Protein 3S8F (pdb70)

Sequence (751 aa):
SRVYEAYPEKKATLYFLVLGFLALIVGSLFGPFQALNYGNVDAYPLLKRLLPFVQSYYQGLTLHGVLNAIVFTQLFAQAIMVYLPARELNMRPNMGLMWLSWWMAFIGLVVAALPLLANEATVLYTFYPPLKGHWAFYLGASVFVLSTWVSIYIVLDLWRRWKAANPGKVTPLVTYMAVVFWLMWFLASLGLVLEAVLFLLPWSFGLVEGVDPLVARTLFWWTGHPIVYFWLLPAYAIIYTILPKQAGGKLVSDPMARLAFLLFLLLSTPVGFHHQFADPGIDPTWKMIHSVLTLFVAVPSLMTAFTVAASLEFAGRLRGGRGLFGWIRALPWDNPAFVAPVLGLLGFIPGGAGGIVNASFTLDYVVHNTAWVPGHFHLQVASLVTLTAMGSLYYWLLPNLTGKPISDAQRRLGLAVVWLWFLGMMIMAVGLHWAGLLNVPRRAYIAQVPDAYPHAAVPMVFNVLAGIVLLVALLLFIYGLFSVLLSRERKPELAEAPLPFAEVISGPEDRRLVLAMDRIGFWFAVAAILVVLAYGPTLVQLFGHLNPVPGWRLWDEHKAHKAILAYEKGWLAFSLAMLFVFIALIAYTLATHTAGVIPAGKLERVDPTTVRQEGPWADPAQAVVQTGPNQYTVYVLAFAFGYQPNPIEVPQGAEIVFKITSPDVIHGFHVEGTNINVEVLPGEVSTVRYTFKRPGEYRIICNQYCGLGHQNMFGTIVVKEKPKGALAVILVLTLTILVFWLGVYAVFFARG

Structure (mmCIF, N/CA/C/O backbone):
data_3S8F
#
_entry.id   3S8F
#
_cell.length_a   143.585
_cell.length_b   97.816
_cell.length_c   94.952
_cell.angle_alpha   90.00
_cell.angle_beta   128.30
_cell.angle_gamma   90.00
#
_symmetry.space_group_name_H-M   'C 1 2 1'
#
loop_
_entity.id
_entity.type
_entity.pdbx_description
1 polymer 'Cytochrome c oxidase subunit 1'
2 polymer 'Cytochrome c oxidase subunit 2'
3 polymer 'Cytochrome c oxidase polypeptide 2A'
4 non-polymer 'COPPER (II) ION'
5 non-polymer 'PROTOPORPHYRIN IX CONTAINING FE'
6 non-polymer HEME-AS
7 non-polymer 'PEROXIDE ION'
8 non-polymer '(2R)-2,3-dihydroxypropyl (9Z)-octadec-9-enoate'
9 non-polymer 'DINUCLEAR COPPER ION'
10 water water
#
loop_
_atom_site.group_PDB
_atom_site.id
_atom_site.type_symbol
_atom_site.label_atom_id
_atom_site.label_alt_id
_atom_site.label_comp_id
_atom_site.label_asym_id
_atom_site.label_entity_id
_atom_site.label_seq_id
_atom_site.pdbx_PDB_ins_code
_atom_site.Cartn_x
_atom_site.Cartn_y
_atom_site.Cartn_z
_atom_site.occupancy
_atom_site.B_iso_or_equiv
_atom_site.auth_seq_id
_atom_site.auth_comp_id
_atom_site.auth_asym_id
_atom_site.auth_atom_id
_atom_site.pdbx_PDB_model_num
ATOM 1 N N . SER A 1 16 ? 35.767 10.930 44.362 1.00 71.36 9 SER A N 1
ATOM 2 C CA . SER A 1 16 ? 36.421 10.083 43.313 1.00 69.82 9 SER A CA 1
ATOM 3 C C . SER A 1 16 ? 36.934 10.962 42.151 1.00 67.13 9 SER A C 1
ATOM 4 O O . SER A 1 16 ? 36.222 11.848 41.657 1.00 65.29 9 SER A O 1
ATOM 7 N N . ARG A 1 17 ? 38.179 10.717 41.741 1.00 66.28 10 ARG A N 1
ATOM 8 C CA . ARG A 1 17 ? 38.771 11.403 40.583 1.00 63.71 10 ARG A CA 1
ATOM 9 C C . ARG A 1 17 ? 38.055 11.038 39.268 1.00 61.70 10 ARG A C 1
ATOM 10 O O . ARG A 1 17 ? 38.106 11.816 38.321 1.00 61.08 10 ARG A O 1
ATOM 12 N N . VAL A 1 18 ? 37.378 9.884 39.228 1.00 60.16 11 VAL A N 1
ATOM 13 C CA . VAL A 1 18 ? 36.586 9.463 38.018 1.00 58.23 11 VAL A CA 1
ATOM 14 C C . VAL A 1 18 ? 35.380 10.380 37.727 1.00 55.54 11 VAL A C 1
ATOM 15 O O . VAL A 1 18 ? 35.128 10.758 36.560 1.00 54.61 11 VAL A O 1
ATOM 19 N N . TYR A 1 19 ? 34.650 10.740 38.787 1.00 55.52 12 TYR A N 1
ATOM 20 C CA . TYR A 1 19 ? 33.483 11.667 38.671 1.00 53.88 12 TYR A CA 1
ATOM 21 C C . TYR A 1 19 ? 33.874 13.120 38.387 1.00 52.60 12 TYR A C 1
ATOM 22 O O . TYR A 1 19 ? 33.021 13.924 37.896 1.00 53.36 12 TYR A O 1
ATOM 31 N N . GLU A 1 20 ? 35.128 13.480 38.675 1.00 51.67 13 GLU A N 1
ATOM 32 C CA . GLU A 1 20 ? 35.636 14.795 38.282 1.00 50.72 13 GLU A CA 1
ATOM 33 C C . GLU A 1 20 ? 35.853 14.823 36.757 1.00 49.23 13 GLU A C 1
ATOM 34 O O . GLU A 1 20 ? 35.436 15.780 36.089 1.00 48.50 13 GLU A O 1
ATOM 36 N N . ALA A 1 21 ? 36.464 13.772 36.209 1.00 49.08 14 ALA A N 1
ATOM 37 C CA . ALA A 1 21 ? 36.628 13.655 34.732 1.00 48.31 14 ALA A CA 1
ATOM 38 C C . ALA A 1 21 ? 35.354 13.272 33.952 1.00 46.63 14 ALA A C 1
ATOM 39 O O . ALA A 1 21 ? 35.150 13.732 32.820 1.00 45.25 14 ALA A O 1
ATOM 41 N N . TYR A 1 22 ? 34.517 12.417 34.547 1.00 46.17 15 TYR A N 1
ATOM 42 C CA . TYR A 1 22 ? 33.223 12.027 33.918 1.00 43.85 15 TYR A CA 1
ATOM 43 C C . TYR A 1 22 ? 32.062 12.249 34.902 1.00 42.79 15 TYR A C 1
ATOM 44 O O . TYR A 1 22 ? 31.497 11.300 35.473 1.00 41.93 15 TYR A O 1
ATOM 53 N N . PRO A 1 23 ? 31.727 13.514 35.139 1.00 40.73 16 PRO A N 1
ATOM 54 C CA . PRO A 1 23 ? 30.615 13.846 36.020 1.00 38.33 16 PRO A CA 1
ATOM 55 C C . PRO A 1 23 ? 29.281 13.249 35.458 1.00 36.19 16 PRO A C 1
ATOM 56 O O . PRO A 1 23 ? 28.319 13.070 36.244 1.00 34.12 16 PRO A O 1
ATOM 60 N N . GLU A 1 24 ? 29.242 12.981 34.143 1.00 32.39 17 GLU A N 1
ATOM 61 C CA . GLU A 1 24 ? 28.078 12.369 33.479 1.00 33.21 17 GLU A CA 1
ATOM 62 C C . GLU A 1 24 ? 27.748 10.949 34.013 1.00 35.85 17 GLU A C 1
ATOM 63 O O . GLU A 1 24 ? 26.633 10.537 33.989 1.00 34.33 17 GLU A O 1
ATOM 69 N N . LYS A 1 25 ? 28.757 10.247 34.501 1.00 22.99 18 LYS A N 1
ATOM 70 C CA . LYS A 1 25 ? 28.556 8.969 35.209 1.00 25.76 18 LYS A CA 1
ATOM 71 C C . LYS A 1 25 ? 27.678 9.100 36.448 1.00 26.87 18 LYS A C 1
ATOM 72 O O . LYS A 1 25 ? 26.782 8.233 36.694 1.00 28.04 18 LYS A O 1
ATOM 78 N N . LYS A 1 26 ? 27.939 10.130 37.262 1.00 26.31 19 LYS A N 1
ATOM 79 C CA . LYS A 1 26 ? 27.136 10.302 38.441 1.00 27.65 19 LYS A CA 1
ATOM 80 C C . LYS A 1 26 ? 25.655 10.646 38.094 1.00 26.28 19 LYS A C 1
ATOM 81 O O . LYS A 1 26 ? 24.708 10.076 38.653 1.00 27.81 19 LYS A O 1
ATOM 87 N N . ALA A 1 27 ? 25.463 11.561 37.154 1.00 27.38 20 ALA A N 1
ATOM 88 C CA . ALA A 1 27 ? 24.077 11.966 36.821 1.00 25.74 20 ALA A CA 1
ATOM 89 C C . ALA A 1 27 ? 23.382 10.702 36.210 1.00 24.22 20 ALA A C 1
ATOM 90 O O . ALA A 1 27 ? 22.243 10.420 36.521 1.00 26.09 20 ALA A O 1
ATOM 92 N N . THR A 1 28 ? 24.089 9.973 35.358 1.00 24.20 21 THR A N 1
ATOM 93 C CA . THR A 1 28 ? 23.501 8.744 34.703 1.00 24.71 21 THR A CA 1
ATOM 94 C C . THR A 1 28 ? 23.107 7.748 35.838 1.00 24.62 21 THR A C 1
ATOM 95 O O . THR A 1 28 ? 22.021 7.126 35.849 1.00 23.13 21 THR A O 1
ATOM 99 N N . LEU A 1 29 ? 24.003 7.592 36.819 1.00 25.13 22 LEU A N 1
ATOM 100 C CA . LEU A 1 29 ? 23.682 6.720 37.977 1.00 25.87 22 LEU A CA 1
ATOM 101 C C . LEU A 1 29 ? 22.410 7.163 38.714 1.00 26.18 22 LEU A C 1
ATOM 102 O O . LEU A 1 29 ? 21.581 6.354 39.139 1.00 26.39 22 LEU A O 1
ATOM 107 N N . TYR A 1 30 ? 22.264 8.472 38.933 1.00 26.79 23 TYR A N 1
ATOM 108 C CA . TYR A 1 30 ? 21.074 8.983 39.627 1.00 25.42 23 TYR A CA 1
ATOM 109 C C . TYR A 1 30 ? 19.796 8.679 38.847 1.00 24.21 23 TYR A C 1
ATOM 110 O O . TYR A 1 30 ? 18.775 8.343 39.422 1.00 25.22 23 TYR A O 1
ATOM 119 N N . PHE A 1 31 ? 19.851 8.779 37.532 1.00 23.58 24 PHE A N 1
ATOM 120 C CA . PHE A 1 31 ? 18.658 8.450 36.716 1.00 23.53 24 PHE A CA 1
ATOM 121 C C . PHE A 1 31 ? 18.349 6.945 36.869 1.00 22.56 24 PHE A C 1
ATOM 122 O O . PHE A 1 31 ? 17.188 6.554 37.056 1.00 22.80 24 PHE A O 1
ATOM 130 N N . LEU A 1 32 ? 19.376 6.125 36.752 1.00 23.18 25 LEU A N 1
ATOM 131 C CA . LEU A 1 32 ? 19.154 4.648 36.843 1.00 26.37 25 LEU A CA 1
ATOM 132 C C . LEU A 1 32 ? 18.683 4.194 38.161 1.00 26.43 25 LEU A C 1
ATOM 133 O O . LEU A 1 32 ? 17.784 3.353 38.234 1.00 26.60 25 LEU A O 1
ATOM 138 N N . VAL A 1 33 ? 19.251 4.752 39.241 1.00 27.31 26 VAL A N 1
ATOM 139 C CA . VAL A 1 33 ? 18.813 4.390 40.566 1.00 25.97 26 VAL A CA 1
ATOM 140 C C . VAL A 1 33 ? 17.418 4.793 40.869 1.00 26.92 26 VAL A C 1
ATOM 141 O O . VAL A 1 33 ? 16.621 3.983 41.324 1.00 25.85 26 VAL A O 1
ATOM 145 N N . LEU A 1 34 ? 17.069 6.043 40.591 1.00 25.64 27 LEU A N 1
ATOM 146 C CA . LEU A 1 34 ? 15.724 6.433 40.816 1.00 23.34 27 LEU A CA 1
ATOM 147 C C . LEU A 1 34 ? 14.759 5.606 39.975 1.00 24.25 27 LEU A C 1
ATOM 148 O O . LEU A 1 34 ? 13.664 5.283 40.460 1.00 23.87 27 LEU A O 1
ATOM 153 N N . GLY A 1 35 ? 15.148 5.308 38.728 1.00 23.31 28 GLY A N 1
ATOM 154 C CA . GLY A 1 35 ? 14.343 4.418 37.822 1.00 24.77 28 GLY A CA 1
ATOM 155 C C . GLY A 1 35 ? 14.084 3.072 38.477 1.00 22.85 28 GLY A C 1
ATOM 156 O O . GLY A 1 35 ? 12.935 2.566 38.479 1.00 23.71 28 GLY A O 1
ATOM 157 N N . PHE A 1 36 ? 15.138 2.448 38.980 1.00 22.97 29 PHE A N 1
ATOM 158 C CA . PHE A 1 36 ? 14.966 1.087 39.553 1.00 23.52 29 PHE A CA 1
ATOM 159 C C . PHE A 1 36 ? 14.186 1.134 40.877 1.00 24.91 29 PHE A C 1
ATOM 160 O O . PHE A 1 36 ? 13.460 0.215 41.232 1.00 21.26 29 PHE A O 1
ATOM 168 N N . LEU A 1 37 ? 14.292 2.246 41.595 1.00 23.89 30 LEU A N 1
ATOM 169 C CA . LEU A 1 37 ? 13.453 2.390 42.829 1.00 24.23 30 LEU A CA 1
ATOM 170 C C . LEU A 1 37 ? 11.938 2.487 42.462 1.00 24.57 30 LEU A C 1
ATOM 171 O O . LEU A 1 37 ? 11.093 1.913 43.118 1.00 25.27 30 LEU A O 1
ATOM 176 N N . ALA A 1 38 ? 11.614 3.245 41.428 1.00 22.90 31 ALA A N 1
ATOM 177 C CA . ALA A 1 38 ? 10.213 3.306 40.995 1.00 21.81 31 ALA A CA 1
ATOM 178 C C . ALA A 1 38 ? 9.737 1.942 40.553 1.00 22.52 31 ALA A C 1
ATOM 179 O O . ALA A 1 38 ? 8.578 1.583 40.853 1.00 23.72 31 ALA A O 1
ATOM 181 N N . LEU A 1 39 ? 10.608 1.204 39.852 1.00 21.12 32 LEU A N 1
ATOM 182 C CA . LEU A 1 39 ? 10.259 -0.155 39.274 1.00 23.22 32 LEU A CA 1
ATOM 183 C C . LEU A 1 39 ? 9.910 -1.068 40.479 1.00 22.33 32 LEU A C 1
ATOM 184 O O . LEU A 1 39 ? 8.926 -1.805 40.489 1.00 23.23 32 LEU A O 1
ATOM 189 N N . ILE A 1 40 ? 10.743 -0.990 41.501 1.00 21.87 33 ILE A N 1
ATOM 190 C CA . ILE A 1 40 ? 10.561 -1.862 42.701 1.00 23.13 33 ILE A CA 1
ATOM 191 C C . ILE A 1 40 ? 9.255 -1.554 43.388 1.00 23.41 33 ILE A C 1
ATOM 192 O O . ILE A 1 40 ? 8.447 -2.473 43.717 1.00 24.71 33 ILE A O 1
ATOM 197 N N . VAL A 1 41 ? 8.996 -0.267 43.609 1.00 22.79 34 VAL A N 1
ATOM 198 C CA . VAL A 1 41 ? 7.738 0.144 44.251 1.00 24.30 34 VAL A CA 1
ATOM 199 C C . VAL A 1 41 ? 6.475 -0.178 43.468 1.00 23.23 34 VAL A C 1
ATOM 200 O O . VAL A 1 41 ? 5.472 -0.672 44.019 1.00 24.40 34 VAL A O 1
ATOM 204 N N . GLY A 1 42 ? 6.539 0.073 42.175 1.00 20.07 35 GLY A N 1
ATOM 205 C CA . GLY A 1 42 ? 5.378 -0.111 41.307 1.00 19.68 35 GLY A CA 1
ATOM 206 C C . GLY A 1 42 ? 5.171 -1.603 41.167 1.00 17.61 35 GLY A C 1
ATOM 207 O O . GLY A 1 42 ? 3.989 -2.060 41.144 1.00 18.49 35 GLY A O 1
ATOM 208 N N . SER A 1 43 ? 6.265 -2.329 41.092 1.00 17.37 36 SER A N 1
ATOM 209 C CA . SER A 1 43 ? 6.206 -3.830 40.961 1.00 21.74 36 SER A CA 1
ATOM 210 C C . SER A 1 43 ? 5.672 -4.558 42.183 1.00 23.32 36 SER A C 1
ATOM 211 O O . SER A 1 43 ? 5.134 -5.688 42.024 1.00 21.82 36 SER A O 1
ATOM 214 N N . LEU A 1 44 ? 5.790 -3.968 43.386 1.00 23.84 37 LEU A N 1
ATOM 215 C CA . LEU A 1 44 ? 5.185 -4.605 44.588 1.00 24.77 37 LEU A CA 1
ATOM 216 C C . LEU A 1 44 ? 3.706 -4.924 44.348 1.00 23.02 37 LEU A C 1
ATOM 217 O O . LEU A 1 44 ? 3.209 -5.894 44.880 1.00 22.69 37 LEU A O 1
ATOM 222 N N . PHE A 1 45 ? 3.003 -4.121 43.536 1.00 20.06 38 PHE A N 1
ATOM 223 C CA . PHE A 1 45 ? 1.577 -4.333 43.343 1.00 20.36 38 PHE A CA 1
ATOM 224 C C . PHE A 1 45 ? 1.313 -5.437 42.308 1.00 18.41 38 PHE A C 1
ATOM 225 O O . PHE A 1 45 ? 0.219 -5.976 42.246 1.00 20.80 38 PHE A O 1
ATOM 233 N N . GLY A 1 46 ? 2.291 -5.693 41.480 1.00 19.37 39 GLY A N 1
ATOM 234 C CA . GLY A 1 46 ? 2.105 -6.646 40.280 1.00 19.94 39 GLY A CA 1
ATOM 235 C C . GLY A 1 46 ? 1.696 -8.054 40.796 1.00 19.57 39 GLY A C 1
ATOM 236 O O . GLY A 1 46 ? 0.719 -8.596 40.329 1.00 20.26 39 GLY A O 1
ATOM 237 N N . PRO A 1 47 ? 2.352 -8.610 41.817 1.00 21.65 40 PRO A N 1
ATOM 238 C CA . PRO A 1 47 ? 1.921 -9.973 42.235 1.00 21.18 40 PRO A CA 1
ATOM 239 C C . PRO A 1 47 ? 0.514 -10.001 42.778 1.00 22.01 40 PRO A C 1
ATOM 240 O O . PRO A 1 47 ? -0.218 -11.001 42.551 1.00 20.91 40 PRO A O 1
ATOM 244 N N . PHE A 1 48 ? 0.086 -8.932 43.458 1.00 19.75 41 PHE A N 1
ATOM 245 C CA . PHE A 1 48 ? -1.288 -8.883 43.960 1.00 19.22 41 PHE A CA 1
ATOM 246 C C . PHE A 1 48 ? -2.241 -8.808 42.775 1.00 21.08 41 PHE A C 1
ATOM 247 O O . PHE A 1 48 ? -3.368 -9.347 42.811 1.00 19.02 41 PHE A O 1
ATOM 255 N N . GLN A 1 49 ? -1.817 -8.095 41.735 1.00 17.88 42 GLN A N 1
ATOM 256 C CA . GLN A 1 49 ? -2.706 -7.986 40.589 1.00 16.59 42 GLN A CA 1
ATOM 257 C C . GLN A 1 49 ? -2.786 -9.332 39.796 1.00 15.60 42 GLN A C 1
ATOM 258 O O . GLN A 1 49 ? -3.872 -9.645 39.284 1.00 17.60 42 GLN A O 1
ATOM 264 N N . ALA A 1 50 ? -1.661 -10.021 39.629 1.00 17.81 43 ALA A N 1
ATOM 265 C CA . ALA A 1 50 ? -1.677 -11.375 38.959 1.00 19.87 43 ALA A CA 1
ATOM 266 C C . ALA A 1 50 ? -2.557 -12.371 39.751 1.00 22.09 43 ALA A C 1
ATOM 267 O O . ALA A 1 50 ? -3.385 -13.095 39.177 1.00 19.28 43 ALA A O 1
ATOM 269 N N . LEU A 1 51 ? -2.363 -12.455 41.091 1.00 20.74 44 LEU A N 1
ATOM 270 C CA . LEU A 1 51 ? -3.330 -13.203 41.913 1.00 20.91 44 LEU A CA 1
ATOM 271 C C . LEU A 1 51 ? -4.760 -12.799 41.717 1.00 19.56 44 LEU A C 1
ATOM 272 O O . LEU A 1 51 ? -5.614 -13.676 41.550 1.00 21.21 44 LEU A O 1
ATOM 277 N N . ASN A 1 52 ? -5.072 -11.482 41.677 1.00 19.82 45 ASN A N 1
ATOM 278 C CA . ASN A 1 52 ? -6.408 -11.044 41.409 1.00 17.88 45 ASN A CA 1
ATOM 279 C C . ASN A 1 52 ? -6.913 -11.592 40.053 1.00 16.24 45 ASN A C 1
ATOM 280 O O . ASN A 1 52 ? -8.062 -12.040 39.975 1.00 19.14 45 ASN A O 1
ATOM 285 N N . TYR A 1 53 ? -6.080 -11.496 39.026 1.00 17.39 46 TYR A N 1
ATOM 286 C CA . TYR A 1 53 ? -6.465 -12.062 37.672 1.00 18.15 46 TYR A CA 1
ATOM 287 C C . TYR A 1 53 ? -6.413 -13.616 37.688 1.00 20.43 46 TYR A C 1
ATOM 288 O O . TYR A 1 53 ? -6.782 -14.280 36.689 1.00 22.28 46 TYR A O 1
ATOM 297 N N . GLY A 1 54 ? -5.991 -14.183 38.825 1.00 20.07 47 GLY A N 1
ATOM 298 C CA . GLY A 1 54 ? -6.126 -15.621 39.083 1.00 21.64 47 GLY A CA 1
ATOM 299 C C . GLY A 1 54 ? -7.315 -15.936 40.052 1.00 24.03 47 GLY A C 1
ATOM 300 O O . GLY A 1 54 ? -7.425 -17.095 40.527 1.00 23.61 47 GLY A O 1
ATOM 301 N N . ASN A 1 55 ? -8.148 -14.923 40.323 1.00 22.16 48 ASN A N 1
ATOM 302 C CA . ASN A 1 55 ? -9.335 -14.979 41.145 1.00 22.14 48 ASN A CA 1
ATOM 303 C C . ASN A 1 55 ? -8.987 -15.183 42.631 1.00 23.73 48 ASN A C 1
ATOM 304 O O . ASN A 1 55 ? -9.827 -15.677 43.346 1.00 23.10 48 ASN A O 1
ATOM 309 N N . VAL A 1 56 ? -7.780 -14.791 43.032 1.00 22.57 49 VAL A N 1
ATOM 310 C CA . VAL A 1 56 ? -7.357 -14.873 44.450 1.00 24.51 49 VAL A CA 1
ATOM 311 C C . VAL A 1 56 ? -7.225 -13.439 44.971 1.00 26.32 49 VAL A C 1
ATOM 312 O O . VAL A 1 56 ? -6.528 -12.586 44.350 1.00 23.44 49 VAL A O 1
ATOM 316 N N . ASP A 1 57 ? -7.910 -13.172 46.077 1.00 25.27 50 ASP A N 1
ATOM 317 C CA . ASP A 1 57 ? -7.899 -11.846 46.662 1.00 25.82 50 ASP A CA 1
ATOM 318 C C . ASP A 1 57 ? -6.870 -11.758 47.788 1.00 27.41 50 ASP A C 1
ATOM 319 O O . ASP A 1 57 ? -7.161 -12.225 48.890 1.00 29.48 50 ASP A O 1
ATOM 324 N N . ALA A 1 58 ? -5.709 -11.163 47.520 1.00 27.21 51 ALA A N 1
ATOM 325 C CA . ALA A 1 58 ? -4.644 -10.970 48.581 1.00 29.20 51 ALA A CA 1
ATOM 326 C C . ALA A 1 58 ? -4.572 -9.507 49.036 1.00 29.27 51 ALA A C 1
ATOM 327 O O . ALA A 1 58 ? -3.626 -9.156 49.727 1.00 30.78 51 ALA A O 1
ATOM 329 N N . TYR A 1 59 ? -5.541 -8.674 48.633 1.00 27.88 52 TYR A N 1
ATOM 330 C CA . TYR A 1 59 ? -5.532 -7.261 49.022 1.00 28.79 52 TYR A CA 1
ATOM 331 C C . TYR A 1 59 ? -5.575 -7.059 50.552 1.00 30.56 52 TYR A C 1
ATOM 332 O O . TYR A 1 59 ? -4.974 -6.060 51.101 1.00 30.76 52 TYR A O 1
ATOM 341 N N . PRO A 1 60 ? -6.268 -7.942 51.265 1.00 31.08 53 PRO A N 1
ATOM 342 C CA . PRO A 1 60 ? -6.244 -7.749 52.768 1.00 33.34 53 PRO A CA 1
ATOM 343 C C . PRO A 1 60 ? -4.840 -7.802 53.328 1.00 34.40 53 PRO A C 1
ATOM 344 O O . PRO A 1 60 ? -4.514 -6.996 54.210 1.00 35.36 53 PRO A O 1
ATOM 348 N N . LEU A 1 61 ? -4.039 -8.749 52.851 1.00 33.11 54 LEU A N 1
ATOM 349 C CA . LEU A 1 61 ? -2.642 -8.875 53.233 1.00 35.62 54 LEU A CA 1
ATOM 350 C C . LEU A 1 61 ? -1.926 -7.605 52.814 1.00 35.29 54 LEU A C 1
ATOM 351 O O . LEU A 1 61 ? -1.188 -6.973 53.587 1.00 34.21 54 LEU A O 1
ATOM 356 N N . LEU A 1 62 ? -2.133 -7.187 51.564 1.00 31.69 55 LEU A N 1
ATOM 357 C CA . LEU A 1 62 ? -1.381 -6.030 51.067 1.00 31.30 55 LEU A CA 1
ATOM 358 C C . LEU A 1 62 ? -1.704 -4.811 51.935 1.00 32.83 55 LEU A C 1
ATOM 359 O O . LEU A 1 62 ? -0.801 -3.998 52.222 1.00 33.07 55 LEU A O 1
ATOM 364 N N . LYS A 1 63 ? -2.970 -4.675 52.322 1.00 34.19 56 LYS A N 1
ATOM 365 C CA . LYS A 1 63 ? -3.401 -3.552 53.143 1.00 38.11 56 LYS A CA 1
ATOM 366 C C . LYS A 1 63 ? -2.897 -3.570 54.594 1.00 41.20 56 LYS A C 1
ATOM 367 O O . LYS A 1 63 ? -2.702 -2.503 55.173 1.00 42.57 56 LYS A O 1
ATOM 373 N N . ARG A 1 64 ? -2.702 -4.758 55.172 1.00 42.03 57 ARG A N 1
ATOM 374 C CA . ARG A 1 64 ? -2.002 -4.867 56.480 1.00 45.72 57 ARG A CA 1
ATOM 375 C C . ARG A 1 64 ? -0.552 -4.371 56.322 1.00 45.66 57 ARG A C 1
ATOM 376 O O . ARG A 1 64 ? -0.053 -3.600 57.122 1.00 46.38 57 ARG A O 1
ATOM 379 N N . LEU A 1 65 ? 0.113 -4.837 55.272 1.00 44.58 58 LEU A N 1
ATOM 380 C CA . LEU A 1 65 ? 1.471 -4.441 54.987 1.00 44.95 58 LEU A CA 1
ATOM 381 C C . LEU A 1 65 ? 1.627 -2.940 54.632 1.00 44.44 58 LEU A C 1
ATOM 382 O O . LEU A 1 65 ? 2.573 -2.262 55.093 1.00 44.64 58 LEU A O 1
ATOM 387 N N . LEU A 1 66 ? 0.729 -2.429 53.788 1.00 42.46 59 LEU A N 1
ATOM 388 C CA . LEU A 1 66 ? 0.803 -1.038 53.320 1.00 40.08 59 LEU A CA 1
ATOM 389 C C . LEU A 1 66 ? -0.527 -0.351 53.554 1.00 39.70 59 LEU A C 1
ATOM 390 O O . LEU A 1 66 ? -1.419 -0.271 52.644 1.00 37.54 59 LEU A O 1
ATOM 395 N N . PRO A 1 67 ? -0.707 0.163 54.772 1.00 39.51 60 PRO A N 1
ATOM 396 C CA . PRO A 1 67 ? -2.040 0.584 55.189 1.00 39.61 60 PRO A CA 1
ATOM 397 C C . PRO A 1 67 ? -2.573 1.836 54.454 1.00 37.90 60 PRO A C 1
ATOM 398 O O . PRO A 1 67 ? -3.786 2.093 54.515 1.00 38.82 60 PRO A O 1
ATOM 402 N N . PHE A 1 68 ? -1.718 2.555 53.726 1.00 35.70 61 PHE A N 1
ATOM 403 C CA . PHE A 1 68 ? -2.215 3.708 52.955 1.00 36.03 61 PHE A CA 1
ATOM 404 C C . PHE A 1 68 ? -2.988 3.219 51.673 1.00 34.01 61 PHE A C 1
ATOM 405 O O . PHE A 1 68 ? -3.697 4.001 51.070 1.00 34.32 61 PHE A O 1
ATOM 413 N N . VAL A 1 69 ? -2.821 1.950 51.295 1.00 31.02 62 VAL A N 1
ATOM 414 C CA . VAL A 1 69 ? -3.480 1.439 50.057 1.00 29.58 62 VAL A CA 1
ATOM 415 C C . VAL A 1 69 ? -4.956 1.249 50.323 1.00 28.00 62 VAL A C 1
ATOM 416 O O . VAL A 1 69 ? -5.379 0.434 51.204 1.00 32.48 62 VAL A O 1
ATOM 420 N N . GLN A 1 70 ? -5.771 2.028 49.636 1.00 26.94 63 GLN A N 1
ATOM 421 C CA . GLN A 1 70 ? -7.237 1.993 49.969 1.00 26.73 63 GLN A CA 1
ATOM 422 C C . GLN A 1 70 ? -8.021 1.024 49.047 1.00 26.04 63 GLN A C 1
ATOM 423 O O . GLN A 1 70 ? -9.144 0.680 49.350 1.00 27.09 63 GLN A O 1
ATOM 429 N N . SER A 1 71 ? -7.458 0.721 47.893 1.00 25.78 64 SER A N 1
ATOM 430 C CA . SER A 1 71 ? -8.229 -0.064 46.867 1.00 23.56 64 SER A CA 1
ATOM 431 C C . SER A 1 71 ? -7.309 -0.777 45.908 1.00 23.73 64 SER A C 1
ATOM 432 O O . SER A 1 71 ? -6.116 -0.447 45.755 1.00 21.90 64 SER A O 1
ATOM 435 N N . TYR A 1 72 ? -7.869 -1.785 45.225 1.00 22.53 65 TYR A N 1
ATOM 436 C CA . TYR A 1 72 ? -7.158 -2.438 44.084 1.00 21.37 65 TYR A CA 1
ATOM 437 C C . TYR A 1 72 ? -6.646 -1.286 43.052 1.00 20.01 65 TYR A C 1
ATOM 438 O O . TYR A 1 72 ? -5.546 -1.327 42.475 1.00 20.12 65 TYR A O 1
ATOM 447 N N . TYR A 1 73 ? -7.544 -0.366 42.787 1.00 20.68 66 TYR A N 1
ATOM 448 C CA . TYR A 1 73 ? -7.387 0.563 41.663 1.00 20.72 66 TYR A CA 1
ATOM 449 C C . TYR A 1 73 ? -6.367 1.673 41.996 1.00 21.78 66 TYR A C 1
ATOM 450 O O . TYR A 1 73 ? -5.678 2.140 41.134 1.00 18.86 66 TYR A O 1
ATOM 459 N N . GLN A 1 74 ? -6.296 2.049 43.268 1.00 21.79 67 GLN A N 1
ATOM 460 C CA . GLN A 1 74 ? -5.131 2.877 43.701 1.00 21.40 67 GLN A CA 1
ATOM 461 C C . GLN A 1 74 ? -3.830 2.116 43.518 1.00 19.75 67 GLN A C 1
ATOM 462 O O . GLN A 1 74 ? -2.843 2.700 43.074 1.00 19.61 67 GLN A O 1
ATOM 468 N N . GLY A 1 75 ? -3.803 0.822 43.886 1.00 19.83 68 GLY A N 1
ATOM 469 C CA . GLY A 1 75 ? -2.597 -0.027 43.663 1.00 20.01 68 GLY A CA 1
ATOM 470 C C . GLY A 1 75 ? -2.240 -0.062 42.126 1.00 20.03 68 GLY A C 1
ATOM 471 O O . GLY A 1 75 ? -1.086 0.059 41.689 1.00 18.79 68 GLY A O 1
ATOM 472 N N . LEU A 1 76 ? -3.276 -0.262 41.330 1.00 20.21 69 LEU A N 1
ATOM 473 C CA . LEU A 1 76 ? -3.059 -0.337 39.833 1.00 17.10 69 LEU A CA 1
ATOM 474 C C . LEU A 1 76 ? -2.565 1.052 39.236 1.00 19.06 69 LEU A C 1
ATOM 475 O O . LEU A 1 76 ? -1.743 1.083 38.247 1.00 20.17 69 LEU A O 1
ATOM 480 N N . THR A 1 77 ? -3.055 2.146 39.811 1.00 19.81 70 THR A N 1
ATOM 481 C CA . THR A 1 77 ? -2.573 3.525 39.377 1.00 19.95 70 THR A CA 1
ATOM 482 C C . THR A 1 77 ? -1.075 3.578 39.653 1.00 20.65 70 THR A C 1
ATOM 483 O O . THR A 1 77 ? -0.278 3.951 38.769 1.00 20.46 70 THR A O 1
ATOM 487 N N . LEU A 1 78 ? -0.687 3.260 40.900 1.00 21.23 71 LEU A N 1
ATOM 488 C CA . LEU A 1 78 ? 0.718 3.256 41.265 1.00 21.37 71 LEU A CA 1
ATOM 489 C C . LEU A 1 78 ? 1.573 2.364 40.412 1.00 21.06 71 LEU A C 1
ATOM 490 O O . LEU A 1 78 ? 2.679 2.741 39.990 1.00 20.73 71 LEU A O 1
ATOM 495 N N . HIS A 1 79 ? 1.070 1.160 40.131 1.00 19.47 72 HIS A N 1
ATOM 496 C CA . HIS A 1 79 ? 1.840 0.191 39.389 1.00 18.93 72 HIS A CA 1
ATOM 497 C C . HIS A 1 79 ? 2.105 0.769 37.940 1.00 17.68 72 HIS A C 1
ATOM 498 O O . HIS A 1 79 ? 3.241 0.757 37.472 1.00 18.72 72 HIS A O 1
ATOM 505 N N . GLY A 1 80 ? 1.041 1.197 37.286 1.00 19.04 73 GLY A N 1
ATOM 506 C CA . GLY A 1 80 ? 1.126 1.760 35.932 1.00 18.26 73 GLY A CA 1
ATOM 507 C C . GLY A 1 80 ? 2.025 3.009 35.844 1.00 21.24 73 GLY A C 1
ATOM 508 O O . GLY A 1 80 ? 2.953 3.074 35.035 1.00 21.58 73 GLY A O 1
ATOM 509 N N . VAL A 1 81 ? 1.788 3.979 36.717 1.00 19.58 74 VAL A N 1
ATOM 510 C CA . VAL A 1 81 ? 2.596 5.191 36.669 1.00 19.99 74 VAL A CA 1
ATOM 511 C C . VAL A 1 81 ? 4.065 4.917 37.011 1.00 21.70 74 VAL A C 1
ATOM 512 O O . VAL A 1 81 ? 4.979 5.277 36.262 1.00 21.68 74 VAL A O 1
ATOM 516 N N . LEU A 1 82 ? 4.314 4.236 38.129 1.00 21.18 75 LEU A N 1
ATOM 517 C CA . LEU A 1 82 ? 5.700 3.941 38.500 1.00 23.32 75 LEU A CA 1
ATOM 518 C C . LEU A 1 82 ? 6.444 3.090 37.545 1.00 22.47 75 LEU A C 1
ATOM 519 O O . LEU A 1 82 ? 7.635 3.346 37.305 1.00 21.61 75 LEU A O 1
ATOM 524 N N . ASN A 1 83 ? 5.846 2.010 37.059 1.00 21.52 76 ASN A N 1
ATOM 525 C CA . ASN A 1 83 ? 6.608 1.117 36.216 1.00 20.35 76 ASN A CA 1
ATOM 526 C C . ASN A 1 83 ? 6.642 1.599 34.761 1.00 21.51 76 ASN A C 1
ATOM 527 O O . ASN A 1 83 ? 7.733 1.571 34.136 1.00 20.90 76 ASN A O 1
ATOM 532 N N . ALA A 1 84 ? 5.489 2.001 34.230 1.00 19.36 77 ALA A N 1
ATOM 533 C CA . ALA A 1 84 ? 5.440 2.172 32.738 1.00 21.16 77 ALA A CA 1
ATOM 534 C C . ALA A 1 84 ? 5.784 3.634 32.394 1.00 23.59 77 ALA A C 1
ATOM 535 O O . ALA A 1 84 ? 6.208 3.887 31.273 1.00 24.39 77 ALA A O 1
ATOM 537 N N . ILE A 1 85 ? 5.535 4.544 33.321 1.00 21.38 78 ILE A N 1
ATOM 538 C CA . ILE A 1 85 ? 5.894 5.969 33.078 1.00 23.87 78 ILE A CA 1
ATOM 539 C C . ILE A 1 85 ? 7.233 6.320 33.627 1.00 22.52 78 ILE A C 1
ATOM 540 O O . ILE A 1 85 ? 8.135 6.672 32.861 1.00 23.78 78 ILE A O 1
ATOM 545 N N . VAL A 1 86 ? 7.393 6.140 34.916 1.00 21.55 79 VAL A N 1
ATOM 546 C CA . VAL A 1 86 ? 8.571 6.689 35.620 1.00 23.00 79 VAL A CA 1
ATOM 547 C C . VAL A 1 86 ? 9.827 5.851 35.378 1.00 22.69 79 VAL A C 1
ATOM 548 O O . VAL A 1 86 ? 10.870 6.328 34.853 1.00 21.28 79 VAL A O 1
ATOM 552 N N . PHE A 1 87 ? 9.763 4.576 35.735 1.00 20.83 80 PHE A N 1
ATOM 553 C CA . PHE A 1 87 ? 10.934 3.738 35.476 1.00 21.74 80 PHE A CA 1
ATOM 554 C C . PHE A 1 87 ? 11.424 3.855 33.973 1.00 20.40 80 PHE A C 1
ATOM 555 O O . PHE A 1 87 ? 12.640 4.018 33.722 1.00 21.49 80 PHE A O 1
ATOM 563 N N . THR A 1 88 ? 10.523 3.660 33.015 1.00 19.56 81 THR A N 1
ATOM 564 C CA . THR A 1 88 ? 10.936 3.529 31.628 1.00 18.46 81 THR A CA 1
ATOM 565 C C . THR A 1 88 ? 11.576 4.857 31.179 1.00 19.82 81 THR A C 1
ATOM 566 O O . THR A 1 88 ? 12.611 4.884 30.486 1.00 21.61 81 THR A O 1
ATOM 570 N N . GLN A 1 89 ? 10.960 5.970 31.564 1.00 20.83 82 GLN A N 1
ATOM 571 C CA . GLN A 1 89 ? 11.522 7.304 31.166 1.00 20.49 82 GLN A CA 1
ATOM 572 C C . GLN A 1 89 ? 12.921 7.519 31.747 1.00 21.56 82 GLN A C 1
ATOM 573 O O . GLN A 1 89 ? 13.802 8.044 31.052 1.00 21.11 82 GLN A O 1
ATOM 579 N N . LEU A 1 90 ? 13.116 7.137 33.019 1.00 21.13 83 LEU A N 1
ATOM 580 C CA . LEU A 1 90 ? 14.406 7.377 33.685 1.00 20.76 83 LEU A CA 1
ATOM 581 C C . LEU A 1 90 ? 15.486 6.528 33.050 1.00 22.49 83 LEU A C 1
ATOM 582 O O . LEU A 1 90 ? 16.665 6.942 32.848 1.00 18.86 83 LEU A O 1
ATOM 587 N N . PHE A 1 91 ? 15.121 5.282 32.723 1.00 22.72 84 PHE A N 1
ATOM 588 C CA . PHE A 1 91 ? 16.044 4.467 31.963 1.00 21.51 84 PHE A CA 1
ATOM 589 C C . PHE A 1 91 ? 16.403 5.061 30.575 1.00 21.22 84 PHE A C 1
ATOM 590 O O . PHE A 1 91 ? 17.594 5.069 30.170 1.00 22.38 84 PHE A O 1
ATOM 598 N N . ALA A 1 92 ? 15.392 5.561 29.853 1.00 20.78 85 ALA A N 1
ATOM 599 C CA . ALA A 1 92 ? 15.627 6.113 28.551 1.00 22.29 85 ALA A CA 1
ATOM 600 C C . ALA A 1 92 ? 16.539 7.383 28.661 1.00 23.07 85 ALA A C 1
ATOM 601 O O . ALA A 1 92 ? 17.446 7.519 27.895 1.00 25.52 85 ALA A O 1
ATOM 603 N N . GLN A 1 93 ? 16.306 8.220 29.668 1.00 22.04 86 GLN A N 1
ATOM 604 C CA . GLN A 1 93 ? 17.174 9.385 29.935 1.00 25.12 86 GLN A CA 1
ATOM 605 C C . GLN A 1 93 ? 18.599 8.978 30.296 1.00 26.95 86 GLN A C 1
ATOM 606 O O . GLN A 1 93 ? 19.524 9.666 29.862 1.00 25.42 86 GLN A O 1
ATOM 612 N N . ALA A 1 94 ? 18.778 7.864 31.040 1.00 24.40 87 ALA A N 1
ATOM 613 C CA . ALA A 1 94 ? 20.127 7.430 31.360 1.00 23.91 87 ALA A CA 1
ATOM 614 C C . ALA A 1 94 ? 20.806 6.932 30.110 1.00 24.87 87 ALA A C 1
ATOM 615 O O . ALA A 1 94 ? 21.897 7.407 29.738 1.00 27.22 87 ALA A O 1
ATOM 617 N N . ILE A 1 95 ? 20.187 5.949 29.451 1.00 22.72 88 ILE A N 1
ATOM 618 C CA . ILE A 1 95 ? 20.859 5.237 28.324 1.00 22.09 88 ILE A CA 1
ATOM 619 C C . ILE A 1 95 ? 21.081 6.187 27.123 1.00 20.99 88 ILE A C 1
ATOM 620 O O . ILE A 1 95 ? 22.186 6.257 26.543 1.00 20.51 88 ILE A O 1
ATOM 625 N N . MET A 1 96 ? 20.035 6.894 26.750 1.00 21.23 89 MET A N 1
ATOM 626 C CA . MET A 1 96 ? 20.064 7.637 25.431 1.00 23.26 89 MET A CA 1
ATOM 627 C C . MET A 1 96 ? 20.709 9.016 25.609 1.00 25.01 89 MET A C 1
ATOM 628 O O . MET A 1 96 ? 20.750 9.844 24.680 1.00 24.92 89 MET A O 1
ATOM 633 N N . VAL A 1 97 ? 21.250 9.285 26.801 1.00 23.53 90 VAL A N 1
ATOM 634 C CA . VAL A 1 97 ? 22.218 10.405 26.943 1.00 24.55 90 VAL A CA 1
ATOM 635 C C . VAL A 1 97 ? 23.666 9.881 27.119 1.00 25.89 90 VAL A C 1
ATOM 636 O O . VAL A 1 97 ? 24.611 10.346 26.451 1.00 25.34 90 VAL A O 1
ATOM 640 N N . TYR A 1 98 ? 23.848 8.945 28.046 1.00 25.21 91 TYR A N 1
ATOM 641 C CA . TYR A 1 98 ? 25.170 8.501 28.394 1.00 23.85 91 TYR A CA 1
ATOM 642 C C . TYR A 1 98 ? 25.818 7.732 27.251 1.00 25.64 91 TYR A C 1
ATOM 643 O O . TYR A 1 98 ? 27.003 7.989 26.946 1.00 26.27 91 TYR A O 1
ATOM 652 N N . LEU A 1 99 ? 25.091 6.815 26.608 1.00 25.21 92 LEU A N 1
ATOM 653 C CA . LEU A 1 99 ? 25.722 6.060 25.490 1.00 25.72 92 LEU A CA 1
ATOM 654 C C . LEU A 1 99 ? 26.246 6.970 24.366 1.00 26.48 92 LEU A C 1
ATOM 655 O O . LEU A 1 99 ? 27.379 6.830 23.954 1.00 25.45 92 LEU A O 1
ATOM 660 N N . PRO A 1 100 ? 25.422 7.883 23.840 1.00 26.28 93 PRO A N 1
ATOM 661 C CA . PRO A 1 100 ? 26.000 8.724 22.720 1.00 27.53 93 PRO A CA 1
ATOM 662 C C . PRO A 1 100 ? 27.142 9.548 23.272 1.00 28.53 93 PRO A C 1
ATOM 663 O O . PRO A 1 100 ? 28.128 9.743 22.585 1.00 28.95 93 PRO A O 1
ATOM 667 N N . ALA A 1 101 ? 27.035 10.013 24.522 1.00 29.10 94 ALA A N 1
ATOM 668 C CA . ALA A 1 101 ? 28.134 10.845 25.096 1.00 30.37 94 ALA A CA 1
ATOM 669 C C . ALA A 1 101 ? 29.491 10.068 25.152 1.00 31.11 94 ALA A C 1
ATOM 670 O O . ALA A 1 101 ? 30.593 10.629 24.863 1.00 29.80 94 ALA A O 1
ATOM 672 N N . ARG A 1 102 ? 29.409 8.793 25.529 1.00 29.82 95 ARG A N 1
ATOM 673 C CA . ARG A 1 102 ? 30.615 7.949 25.568 1.00 30.90 95 ARG A CA 1
ATOM 674 C C . ARG A 1 102 ? 31.089 7.599 24.154 1.00 32.82 95 ARG A C 1
ATOM 675 O O . ARG A 1 102 ? 32.303 7.586 23.904 1.00 34.07 95 ARG A O 1
ATOM 683 N N . GLU A 1 103 ? 30.158 7.328 23.225 1.00 31.75 96 GLU A N 1
ATOM 684 C CA . GLU A 1 103 ? 30.569 7.033 21.854 1.00 30.76 96 GLU A CA 1
ATOM 685 C C . GLU A 1 103 ? 31.350 8.187 21.279 1.00 32.82 96 GLU A C 1
ATOM 686 O O . GLU A 1 103 ? 32.367 7.983 20.610 1.00 32.60 96 GLU A O 1
ATOM 692 N N . LEU A 1 104 ? 30.865 9.407 21.503 1.00 32.35 97 LEU A N 1
ATOM 693 C CA . LEU A 1 104 ? 31.504 10.596 20.914 1.00 34.25 97 LEU A CA 1
ATOM 694 C C . LEU A 1 104 ? 32.707 11.024 21.736 1.00 34.93 97 LEU A C 1
ATOM 695 O O . LEU A 1 104 ? 33.483 11.842 21.291 1.00 36.04 97 LEU A O 1
ATOM 700 N N . ASN A 1 105 ? 32.824 10.461 22.934 1.00 35.12 98 ASN A N 1
ATOM 701 C CA . ASN A 1 105 ? 33.822 10.847 23.917 1.00 35.48 98 ASN A CA 1
ATOM 702 C C . ASN A 1 105 ? 33.704 12.341 24.290 1.00 36.20 98 ASN A C 1
ATOM 703 O O . ASN A 1 105 ? 34.697 13.095 24.288 1.00 36.65 98 ASN A O 1
ATOM 708 N N . MET A 1 106 ? 32.486 12.783 24.594 1.00 34.05 99 MET A N 1
ATOM 709 C CA . MET A 1 106 ? 32.276 14.204 24.881 1.00 35.16 99 MET A CA 1
ATOM 710 C C . MET A 1 106 ? 31.397 14.370 26.093 1.00 34.55 99 MET A C 1
ATOM 711 O O . MET A 1 106 ? 30.548 13.485 26.392 1.00 33.74 99 MET A O 1
ATOM 716 N N . ARG A 1 107 ? 31.568 15.481 26.802 1.00 33.14 100 ARG A N 1
ATOM 717 C CA . ARG A 1 107 ? 30.814 15.695 28.032 1.00 33.52 100 ARG A CA 1
ATOM 718 C C . ARG A 1 107 ? 29.455 16.350 27.696 1.00 33.75 100 ARG A C 1
ATOM 719 O O . ARG A 1 107 ? 29.433 17.377 27.014 1.00 33.34 100 ARG A O 1
ATOM 727 N N . PRO A 1 108 ? 28.345 15.763 28.172 1.00 33.98 101 PRO A N 1
ATOM 728 C CA . PRO A 1 108 ? 27.024 16.433 28.052 1.00 34.63 101 PRO A CA 1
ATOM 729 C C . PRO A 1 108 ? 27.102 17.703 28.869 1.00 35.13 101 PRO A C 1
ATOM 730 O O . PRO A 1 108 ? 27.906 17.816 29.805 1.00 34.85 101 PRO A O 1
ATOM 734 N N . ASN A 1 109 ? 26.284 18.676 28.491 1.00 34.33 102 ASN A N 1
ATOM 735 C CA . ASN A 1 109 ? 26.095 19.890 29.305 1.00 32.80 102 ASN A CA 1
ATOM 736 C C . ASN A 1 109 ? 25.577 19.503 30.665 1.00 32.02 102 ASN A C 1
ATOM 737 O O . ASN A 1 109 ? 24.433 19.004 30.780 1.00 31.92 102 ASN A O 1
ATOM 742 N N . MET A 1 110 ? 26.399 19.694 31.695 1.00 31.56 103 MET A N 1
ATOM 743 C CA . MET A 1 110 ? 26.166 19.053 32.985 1.00 32.00 103 MET A CA 1
ATOM 744 C C . MET A 1 110 ? 25.151 19.840 33.798 1.00 32.49 103 MET A C 1
ATOM 745 O O . MET A 1 110 ? 24.369 19.241 34.545 1.00 33.02 103 MET A O 1
ATOM 750 N N . GLY A 1 111 ? 25.164 21.172 33.650 1.00 32.47 104 GLY A N 1
ATOM 751 C CA . GLY A 1 111 ? 24.101 22.001 34.182 1.00 32.03 104 GLY A CA 1
ATOM 752 C C . GLY A 1 111 ? 22.746 21.431 33.730 1.00 29.16 104 GLY A C 1
ATOM 753 O O . GLY A 1 111 ? 21.886 21.158 34.550 1.00 30.34 104 GLY A O 1
ATOM 754 N N . LEU A 1 112 ? 22.564 21.243 32.429 1.00 30.02 105 LEU A N 1
ATOM 755 C CA . LEU A 1 112 ? 21.307 20.716 31.904 1.00 29.36 105 LEU A CA 1
ATOM 756 C C . LEU A 1 112 ? 21.033 19.236 32.362 1.00 30.59 105 LEU A C 1
ATOM 757 O O . LEU A 1 112 ? 19.895 18.864 32.747 1.00 29.63 105 LEU A O 1
ATOM 762 N N . MET A 1 113 ? 22.075 18.405 32.390 1.00 28.93 106 MET A N 1
ATOM 763 C CA . MET A 1 113 ? 21.858 17.073 32.864 1.00 29.85 106 MET A CA 1
ATOM 764 C C . MET A 1 113 ? 21.313 17.026 34.245 1.00 29.53 106 MET A C 1
ATOM 765 O O . MET A 1 113 ? 20.343 16.257 34.506 1.00 29.77 106 MET A O 1
ATOM 770 N N . TRP A 1 114 ? 21.862 17.836 35.163 1.00 29.61 107 TRP A N 1
ATOM 771 C CA . TRP A 1 114 ? 21.363 17.800 36.513 1.00 29.10 107 TRP A CA 1
ATOM 772 C C . TRP A 1 114 ? 19.961 18.418 36.611 1.00 28.74 107 TRP A C 1
ATOM 773 O O . TRP A 1 114 ? 19.120 17.952 37.406 1.00 29.25 107 TRP A O 1
ATOM 784 N N . LEU A 1 115 ? 19.726 19.454 35.809 1.00 29.01 108 LEU A N 1
ATOM 785 C CA . LEU A 1 115 ? 18.388 20.124 35.754 1.00 27.83 108 LEU A CA 1
ATOM 786 C C . LEU A 1 115 ? 17.347 19.061 35.360 1.00 26.94 108 LEU A C 1
ATOM 787 O O . LEU A 1 115 ? 16.243 18.975 35.959 1.00 27.40 108 LEU A O 1
ATOM 792 N N . SER A 1 116 ? 17.676 18.248 34.356 1.00 28.05 109 SER A N 1
ATOM 793 C CA . SER A 1 116 ? 16.722 17.183 33.889 1.00 27.17 109 SER A CA 1
ATOM 794 C C . SER A 1 116 ? 16.391 16.187 35.044 1.00 26.76 109 SER A C 1
ATOM 795 O O . SER A 1 116 ? 15.227 15.816 35.265 1.00 26.61 109 SER A O 1
ATOM 798 N N . TRP A 1 117 ? 17.424 15.760 35.754 1.00 26.60 110 TRP A N 1
ATOM 799 C CA . TRP A 1 117 ? 17.267 14.909 36.959 1.00 26.66 110 TRP A CA 1
ATOM 800 C C . TRP A 1 117 ? 16.378 15.478 38.013 1.00 28.45 110 TRP A C 1
ATOM 801 O O . TRP A 1 117 ? 15.410 14.804 38.498 1.00 23.35 110 TRP A O 1
ATOM 812 N N . TRP A 1 118 ? 16.659 16.736 38.410 1.00 27.49 111 TRP A N 1
ATOM 813 C CA . TRP A 1 118 ? 15.873 17.336 39.461 1.00 25.93 111 TRP A CA 1
ATOM 814 C C . TRP A 1 118 ? 14.481 17.611 39.000 1.00 22.98 111 TRP A C 1
ATOM 815 O O . TRP A 1 118 ? 13.597 17.554 39.794 1.00 25.97 111 TRP A O 1
ATOM 826 N N . MET A 1 119 ? 14.265 17.919 37.726 1.00 26.91 112 MET A N 1
ATOM 827 C CA . MET A 1 119 ? 12.877 18.085 37.190 1.00 27.67 112 MET A CA 1
ATOM 828 C C . MET A 1 119 ? 12.116 16.765 37.344 1.00 29.53 112 MET A C 1
ATOM 829 O O . MET A 1 119 ? 10.991 16.707 37.880 1.00 28.55 112 MET A O 1
ATOM 834 N N . ALA A 1 120 ? 12.723 15.683 36.848 1.00 28.97 113 ALA A N 1
ATOM 835 C CA . ALA A 1 120 ? 12.147 14.339 37.073 1.00 30.27 113 ALA A CA 1
ATOM 836 C C . ALA A 1 120 ? 11.865 13.983 38.585 1.00 28.78 113 ALA A C 1
ATOM 837 O O . ALA A 1 120 ? 10.710 13.660 38.912 1.00 31.87 113 ALA A O 1
ATOM 839 N N . PHE A 1 121 ? 12.865 14.046 39.461 1.00 29.74 114 PHE A N 1
ATOM 840 C CA . PHE A 1 121 ? 12.681 13.861 40.881 1.00 28.29 114 PHE A CA 1
ATOM 841 C C . PHE A 1 121 ? 11.553 14.689 41.515 1.00 31.29 114 PHE A C 1
ATOM 842 O O . PHE A 1 121 ? 10.735 14.180 42.270 1.00 30.73 114 PHE A O 1
ATOM 850 N N . ILE A 1 122 ? 11.521 15.989 41.200 1.00 32.75 115 ILE A N 1
ATOM 851 C CA . ILE A 1 122 ? 10.521 16.884 41.783 1.00 31.90 115 ILE A CA 1
ATOM 852 C C . ILE A 1 122 ? 9.149 16.581 41.198 1.00 29.41 115 ILE A C 1
ATOM 853 O O . ILE A 1 122 ? 8.191 16.500 41.927 1.00 31.24 115 ILE A O 1
ATOM 858 N N . GLY A 1 123 ? 9.055 16.487 39.879 1.00 29.01 116 GLY A N 1
ATOM 859 C CA . GLY A 1 123 ? 7.807 16.061 39.215 1.00 27.82 116 GLY A CA 1
ATOM 860 C C . GLY A 1 123 ? 7.261 14.768 39.883 1.00 29.49 116 GLY A C 1
ATOM 861 O O . GLY A 1 123 ? 6.068 14.665 40.254 1.00 29.32 116 GLY A O 1
ATOM 862 N N . LEU A 1 124 ? 8.151 13.796 40.073 1.00 29.64 117 LEU A N 1
ATOM 863 C CA . LEU A 1 124 ? 7.788 12.517 40.737 1.00 31.67 117 LEU A CA 1
ATOM 864 C C . LEU A 1 124 ? 7.281 12.645 42.158 1.00 31.80 117 LEU A C 1
ATOM 865 O O . LEU A 1 124 ? 6.188 12.122 42.498 1.00 29.83 117 LEU A O 1
ATOM 870 N N . VAL A 1 125 ? 8.067 13.300 43.007 1.00 31.96 118 VAL A N 1
ATOM 871 C CA . VAL A 1 125 ? 7.611 13.622 44.340 1.00 33.32 118 VAL A CA 1
ATOM 872 C C . VAL A 1 125 ? 6.215 14.342 44.383 1.00 31.70 118 VAL A C 1
ATOM 873 O O . VAL A 1 125 ? 5.353 13.954 45.180 1.00 33.23 118 VAL A O 1
ATOM 877 N N . VAL A 1 126 ? 6.000 15.328 43.523 1.00 30.53 119 VAL A N 1
ATOM 878 C CA . VAL A 1 126 ? 4.727 16.125 43.559 1.00 29.26 119 VAL A CA 1
ATOM 879 C C . VAL A 1 126 ? 3.522 15.241 43.092 1.00 30.94 119 VAL A C 1
ATOM 880 O O . VAL A 1 126 ? 2.428 15.339 43.639 1.00 29.99 119 VAL A O 1
ATOM 884 N N . ALA A 1 127 ? 3.750 14.411 42.087 1.00 31.11 120 ALA A N 1
ATOM 885 C CA . ALA A 1 127 ? 2.677 13.491 41.618 1.00 31.89 120 ALA A CA 1
ATOM 886 C C . ALA A 1 127 ? 2.389 12.413 42.662 1.00 32.56 120 ALA A C 1
ATOM 887 O O . ALA A 1 127 ? 1.215 11.991 42.868 1.00 33.46 120 ALA A O 1
ATOM 889 N N . ALA A 1 128 ? 3.444 11.944 43.321 1.00 34.78 121 ALA A N 1
ATOM 890 C CA . ALA A 1 128 ? 3.337 10.850 44.314 1.00 34.35 121 ALA A CA 1
ATOM 891 C C . ALA A 1 128 ? 2.481 11.239 45.512 1.00 35.82 121 ALA A C 1
ATOM 892 O O . ALA A 1 128 ? 1.768 10.400 46.063 1.00 34.95 121 ALA A O 1
ATOM 894 N N . LEU A 1 129 ? 2.553 12.500 45.937 1.00 34.97 122 LEU A N 1
ATOM 895 C CA . LEU A 1 129 ? 1.708 12.942 47.064 1.00 34.86 122 LEU A CA 1
ATOM 896 C C . LEU A 1 129 ? 0.172 12.587 46.967 1.00 32.96 122 LEU A C 1
ATOM 897 O O . LEU A 1 129 ? -0.350 11.831 47.840 1.00 32.70 122 LEU A O 1
ATOM 902 N N . PRO A 1 130 ? -0.519 13.099 45.943 1.00 29.89 123 PRO A N 1
ATOM 903 C CA . PRO A 1 130 ? -1.947 12.818 45.761 1.00 29.87 123 PRO A CA 1
ATOM 904 C C . PRO A 1 130 ? -2.163 11.295 45.436 1.00 29.77 123 PRO A C 1
ATOM 905 O O . PRO A 1 130 ? -3.166 10.732 45.853 1.00 29.67 123 PRO A O 1
ATOM 909 N N . LEU A 1 131 ? -1.229 10.681 44.713 1.00 29.04 124 LEU A N 1
ATOM 910 C CA . LEU A 1 131 ? -1.337 9.214 44.355 1.00 28.32 124 LEU A CA 1
ATOM 911 C C . LEU A 1 131 ? -1.385 8.440 45.621 1.00 28.40 124 LEU A C 1
ATOM 912 O O . LEU A 1 131 ? -2.266 7.616 45.818 1.00 30.89 124 LEU A O 1
ATOM 917 N N . LEU A 1 132 ? -0.433 8.705 46.507 1.00 30.00 125 LEU A N 1
ATOM 918 C CA . LEU A 1 132 ? -0.367 8.035 47.822 1.00 29.25 125 LEU A CA 1
ATOM 919 C C . LEU A 1 132 ? -1.512 8.336 48.798 1.00 30.58 125 LEU A C 1
ATOM 920 O O . LEU A 1 132 ? -1.874 7.462 49.652 1.00 32.47 125 LEU A O 1
ATOM 925 N N . ALA A 1 133 ? -2.074 9.533 48.675 1.00 30.89 126 ALA A N 1
ATOM 926 C CA . ALA A 1 133 ? -3.200 10.016 49.500 1.00 32.49 126 ALA A CA 1
ATOM 927 C C . ALA A 1 133 ? -4.556 9.611 48.915 1.00 31.46 126 ALA A C 1
ATOM 928 O O . ALA A 1 133 ? -5.597 10.069 49.381 1.00 29.36 126 ALA A O 1
ATOM 930 N N . ASN A 1 134 ? -4.561 8.775 47.872 1.00 32.04 127 ASN A N 1
ATOM 931 C CA . ASN A 1 134 ? -5.870 8.338 47.268 1.00 29.66 127 ASN A CA 1
ATOM 932 C C . ASN A 1 134 ? -6.686 9.462 46.666 1.00 29.14 127 ASN A C 1
ATOM 933 O O . ASN A 1 134 ? -7.929 9.422 46.632 1.00 31.94 127 ASN A O 1
ATOM 938 N N . GLU A 1 135 ? -5.988 10.465 46.139 1.00 28.17 128 GLU A N 1
ATOM 939 C CA . GLU A 1 135 ? -6.618 11.6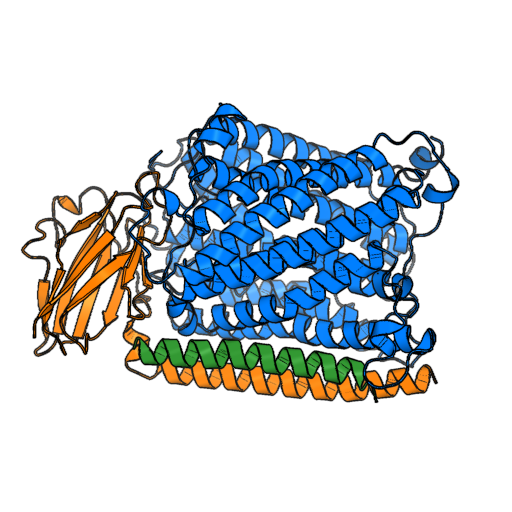29 45.483 1.00 28.16 128 GLU A CA 1
ATOM 940 C C . GLU A 1 135 ? -6.466 11.657 43.998 1.00 28.42 128 GLU A C 1
ATOM 941 O O . GLU A 1 135 ? -6.846 12.633 43.312 1.00 28.61 128 GLU A O 1
ATOM 947 N N . ALA A 1 136 ? -5.909 10.588 43.437 1.00 27.67 129 ALA A N 1
ATOM 948 C CA . ALA A 1 136 ? -5.764 10.568 41.967 1.00 25.91 129 ALA A CA 1
ATOM 949 C C . ALA A 1 136 ? -5.835 9.099 41.466 1.00 25.59 129 ALA A C 1
ATOM 950 O O . ALA A 1 136 ? -5.000 8.667 40.702 1.00 24.10 129 ALA A O 1
ATOM 952 N N . THR A 1 137 ? -6.836 8.370 41.920 1.00 24.94 130 THR A N 1
ATOM 953 C CA . THR A 1 137 ? -6.956 6.950 41.539 1.00 22.99 130 THR A CA 1
ATOM 954 C C . THR A 1 137 ? -7.634 6.937 40.198 1.00 20.04 130 THR A C 1
ATOM 955 O O . THR A 1 137 ? -8.794 6.597 40.094 1.00 23.37 130 THR A O 1
ATOM 959 N N . VAL A 1 138 ? -6.896 7.349 39.174 1.00 20.77 131 VAL A N 1
ATOM 960 C CA . VAL A 1 138 ? -7.483 7.519 37.866 1.00 19.61 131 VAL A CA 1
ATOM 961 C C . VAL A 1 138 ? -6.752 6.666 36.800 1.00 19.31 131 VAL A C 1
ATOM 962 O O . VAL A 1 138 ? -7.070 6.822 35.591 1.00 21.66 131 VAL A O 1
ATOM 966 N N . LEU A 1 139 ? -5.828 5.791 37.264 1.00 20.23 132 LEU A N 1
ATOM 967 C CA . LEU A 1 139 ? -4.880 5.035 36.442 1.00 20.79 132 LEU A CA 1
ATOM 968 C C . LEU A 1 139 ? -3.883 5.900 35.595 1.00 23.29 132 LEU A C 1
ATOM 969 O O . LEU A 1 139 ? -4.030 7.160 35.491 1.00 25.98 132 LEU A O 1
ATOM 974 N N . TYR A 1 140 ? -2.955 5.218 34.929 1.00 21.16 133 TYR A N 1
ATOM 975 C CA . TYR A 1 140 ? -1.863 5.885 34.260 1.00 19.05 133 TYR A CA 1
ATOM 976 C C . TYR A 1 140 ? -2.309 6.556 32.944 1.00 22.97 133 TYR A C 1
ATOM 977 O O . TYR A 1 140 ? -1.528 7.334 32.309 1.00 24.50 133 TYR A O 1
ATOM 986 N N . THR A 1 141 ? -3.570 6.350 32.575 1.00 21.83 134 THR A N 1
ATOM 987 C CA . THR A 1 141 ? -4.171 7.018 31.409 1.00 22.46 134 THR A CA 1
ATOM 988 C C . THR A 1 141 ? -4.997 8.237 31.768 1.00 22.59 134 THR A C 1
ATOM 989 O O . THR A 1 141 ? -5.322 9.071 30.899 1.00 24.14 134 THR A O 1
ATOM 993 N N . PHE A 1 142 ? -5.359 8.320 33.034 1.00 24.16 135 PHE A N 1
ATOM 994 C CA . PHE A 1 142 ? -6.147 9.439 33.584 1.00 25.30 135 PHE A CA 1
ATOM 995 C C . PHE A 1 142 ? -7.190 9.990 32.656 1.00 27.75 135 PHE A C 1
ATOM 996 O O . PHE A 1 142 ? -7.189 11.175 32.342 1.00 26.84 135 PHE A O 1
ATOM 1004 N N . TYR A 1 143 ? -8.107 9.149 32.192 1.00 26.47 136 TYR A N 1
ATOM 1005 C CA . TYR A 1 143 ? -9.092 9.615 31.210 1.00 25.79 136 TYR A CA 1
ATOM 1006 C C . TYR A 1 143 ? -10.194 10.466 31.849 1.00 26.46 136 TYR A C 1
ATOM 1007 O O . TYR A 1 143 ? -10.890 9.992 32.823 1.00 26.71 136 TYR A O 1
ATOM 1016 N N . PRO A 1 144 ? -10.355 11.704 31.383 1.00 28.54 137 PRO A N 1
ATOM 1017 C CA . PRO A 1 144 ? -11.495 12.522 31.858 1.00 27.70 137 PRO A CA 1
ATOM 1018 C C . PRO A 1 144 ? -12.775 11.804 31.435 1.00 27.02 137 PRO A C 1
ATOM 1019 O O . PRO A 1 144 ? -12.783 11.204 30.403 1.00 27.86 137 PRO A O 1
ATOM 1023 N N . PRO A 1 145 ? -13.870 11.933 32.188 1.00 30.07 138 PRO A N 1
ATOM 1024 C CA . PRO A 1 145 ? -14.040 12.837 33.326 1.00 28.83 138 PRO A CA 1
ATOM 1025 C C . PRO A 1 145 ? -13.631 12.432 34.698 1.00 29.78 138 PRO A C 1
ATOM 1026 O O . PRO A 1 145 ? -13.849 13.150 35.689 1.00 28.38 138 PRO A O 1
ATOM 1030 N N . LEU A 1 146 ? -13.014 11.275 34.831 1.00 28.28 139 LEU A N 1
ATOM 1031 C CA . LEU A 1 146 ? -12.423 10.962 36.100 1.00 28.16 139 LEU A CA 1
ATOM 1032 C C . LEU A 1 146 ? -11.397 12.081 36.445 1.00 29.15 139 LEU A C 1
ATOM 1033 O O . LEU A 1 146 ? -10.557 12.357 35.614 1.00 29.92 139 LEU A O 1
ATOM 1038 N N . LYS A 1 147 ? -11.429 12.605 37.661 1.00 27.47 140 LYS A N 1
ATOM 1039 C CA . LYS A 1 147 ? -10.729 13.900 37.932 1.00 28.56 140 LYS A CA 1
ATOM 1040 C C . LYS A 1 147 ? -9.785 13.772 39.088 1.00 28.76 140 LYS A C 1
ATOM 1041 O O . LYS A 1 147 ? -10.202 13.663 40.243 1.00 30.68 140 LYS A O 1
ATOM 1047 N N . GLY A 1 148 ? -8.480 13.715 38.800 1.00 28.23 141 GLY A N 1
ATOM 1048 C CA . GLY A 1 148 ? -7.536 13.559 39.865 1.00 28.38 141 GLY A CA 1
ATOM 1049 C C . GLY A 1 148 ? -7.164 14.949 40.373 1.00 31.39 141 GLY A C 1
ATOM 1050 O O . GLY A 1 148 ? -7.505 15.978 39.758 1.00 31.22 141 GLY A O 1
ATOM 1051 N N . HIS A 1 149 ? -6.458 14.947 41.480 1.00 30.30 142 HIS A N 1
ATOM 1052 C CA . HIS A 1 149 ? -5.867 16.138 42.070 1.00 34.07 142 HIS A CA 1
ATOM 1053 C C . HIS A 1 149 ? -4.884 16.851 41.100 1.00 32.78 142 HIS A C 1
ATOM 1054 O O . HIS A 1 149 ? -4.090 16.215 40.439 1.00 33.56 142 HIS A O 1
ATOM 1061 N N . TRP A 1 150 ? -4.971 18.178 41.029 1.00 30.87 143 TRP A N 1
ATOM 1062 C CA . TRP A 1 150 ? -4.070 18.987 40.177 1.00 31.29 143 TRP A CA 1
ATOM 1063 C C . TRP A 1 150 ? -2.559 18.643 40.286 1.00 28.65 143 TRP A C 1
ATOM 1064 O O . TRP A 1 150 ? -1.851 18.767 39.320 1.00 29.79 143 TRP A O 1
ATOM 1075 N N . ALA A 1 151 ? -2.117 18.226 41.461 1.00 24.90 144 ALA A N 1
ATOM 1076 C CA . ALA A 1 151 ? -0.720 17.931 41.686 1.00 28.00 144 ALA A CA 1
ATOM 1077 C C . ALA A 1 151 ? -0.300 16.677 40.882 1.00 28.18 144 ALA A C 1
ATOM 1078 O O . ALA A 1 151 ? 0.836 16.525 40.508 1.00 28.16 144 ALA A O 1
ATOM 1080 N N . PHE A 1 152 ? -1.261 15.813 40.578 1.00 27.62 145 PHE A N 1
ATOM 1081 C CA . PHE A 1 152 ? -0.898 14.601 39.878 1.00 26.68 145 PHE A CA 1
ATOM 1082 C C . PHE A 1 152 ? -0.628 15.035 38.451 1.00 27.52 145 PHE A C 1
ATOM 1083 O O . PHE A 1 152 ? 0.397 14.688 37.843 1.00 28.48 145 PHE A O 1
ATOM 1091 N N . TYR A 1 153 ? -1.528 15.830 37.886 1.00 25.64 146 TYR A N 1
ATOM 1092 C CA . TYR A 1 153 ? -1.289 16.350 36.551 1.00 27.48 146 TYR A CA 1
ATOM 1093 C C . TYR A 1 153 ? -0.015 17.293 36.485 1.00 27.17 146 TYR A C 1
ATOM 1094 O O . TYR A 1 153 ? 0.724 17.286 35.531 1.00 27.53 146 TYR A O 1
ATOM 1103 N N . LEU A 1 154 ? 0.181 18.100 37.512 1.00 29.67 147 LEU A N 1
ATOM 1104 C CA . LEU A 1 154 ? 1.317 19.042 37.445 1.00 29.42 147 LEU A CA 1
ATOM 1105 C C . LEU A 1 154 ? 2.631 18.232 37.636 1.00 29.93 147 LEU A C 1
ATOM 1106 O O . LEU A 1 154 ? 3.574 18.462 36.903 1.00 29.03 147 LEU A O 1
ATOM 1111 N N . GLY A 1 155 ? 2.672 17.329 38.622 1.00 29.66 148 GLY A N 1
ATOM 1112 C CA . GLY A 1 155 ? 3.884 16.531 38.892 1.00 30.50 148 GLY A CA 1
ATOM 1113 C C . GLY A 1 155 ? 4.226 15.745 37.622 1.00 31.76 148 GLY A C 1
ATOM 1114 O O . GLY A 1 155 ? 5.384 15.690 37.159 1.00 29.85 148 GLY A O 1
ATOM 1115 N N . ALA A 1 156 ? 3.201 15.138 37.039 1.00 30.06 149 ALA A N 1
ATOM 1116 C CA . ALA A 1 156 ? 3.410 14.360 35.839 1.00 30.84 149 ALA A CA 1
ATOM 1117 C C . ALA A 1 156 ? 3.909 15.214 34.692 1.00 30.89 149 ALA A C 1
ATOM 1118 O O . ALA A 1 156 ? 4.722 14.752 33.898 1.00 28.56 149 ALA A O 1
ATOM 1120 N N . SER A 1 157 ? 3.409 16.446 34.577 1.00 29.15 150 SER A N 1
ATOM 1121 C CA . SER A 1 157 ? 3.763 17.257 33.410 1.00 29.60 150 SER A CA 1
ATOM 1122 C C . SER A 1 157 ? 5.246 17.642 33.488 1.00 27.17 150 SER A C 1
ATOM 1123 O O . SER A 1 157 ? 5.968 17.656 32.486 1.00 29.05 150 SER A O 1
ATOM 1126 N N . VAL A 1 158 ? 5.677 17.918 34.702 1.00 25.59 151 VAL A N 1
ATOM 1127 C CA . VAL A 1 158 ? 7.011 18.362 34.939 1.00 29.15 151 VAL A CA 1
ATOM 1128 C C . VAL A 1 158 ? 7.921 17.166 34.778 1.00 28.35 151 VAL A C 1
ATOM 1129 O O . VAL A 1 158 ? 9.033 17.289 34.290 1.00 28.09 151 VAL A O 1
ATOM 1133 N N . PHE A 1 159 ? 7.447 16.012 35.243 1.00 28.81 152 PHE A N 1
ATOM 1134 C CA . PHE A 1 159 ? 8.228 14.753 35.081 1.00 26.56 152 PHE A CA 1
ATOM 1135 C C . PHE A 1 159 ? 8.509 14.539 33.624 1.00 25.37 152 PHE A C 1
ATOM 1136 O O . PHE A 1 159 ? 9.662 14.387 33.279 1.00 27.65 152 PHE A O 1
ATOM 1144 N N . VAL A 1 160 ? 7.493 14.568 32.775 1.00 23.38 153 VAL A N 1
ATOM 1145 C CA . VAL A 1 160 ? 7.697 14.287 31.340 1.00 26.95 153 VAL A CA 1
ATOM 1146 C C . VAL A 1 160 ? 8.558 15.407 30.672 1.00 28.45 153 VAL A C 1
ATOM 1147 O O . VAL A 1 160 ? 9.426 15.147 29.853 1.00 27.78 153 VAL A O 1
ATOM 1151 N N . LEU A 1 161 ? 8.290 16.658 31.041 1.00 29.29 154 LEU A N 1
ATOM 1152 C CA . LEU A 1 161 ? 9.061 17.789 30.458 1.00 29.42 154 LEU A CA 1
ATOM 1153 C C . LEU A 1 161 ? 10.574 17.710 30.742 1.00 29.69 154 LEU A C 1
ATOM 1154 O O . LEU A 1 161 ? 11.360 18.321 30.017 1.00 30.77 154 LEU A O 1
ATOM 1159 N N . SER A 1 162 ? 10.963 16.986 31.787 1.00 27.88 155 SER A N 1
ATOM 1160 C CA . SER A 1 162 ? 12.383 16.635 32.037 1.00 27.51 155 SER A CA 1
ATOM 1161 C C . SER A 1 162 ? 13.017 16.172 30.757 1.00 28.66 155 SER A C 1
ATOM 1162 O O . SER A 1 162 ? 14.213 16.510 30.453 1.00 28.58 155 SER A O 1
ATOM 1165 N N . THR A 1 163 ? 12.275 15.363 29.988 1.00 27.77 156 THR A N 1
ATOM 1166 C CA . THR A 1 163 ? 12.829 14.806 28.743 1.00 28.59 156 THR A CA 1
ATOM 1167 C C . THR A 1 163 ? 13.127 15.865 27.624 1.00 28.02 156 THR A C 1
ATOM 1168 O O . THR A 1 163 ? 13.971 15.636 26.708 1.00 25.90 156 THR A O 1
ATOM 1172 N N . TRP A 1 164 ? 12.428 16.994 27.652 1.00 28.23 157 TRP A N 1
ATOM 1173 C CA . TRP A 1 164 ? 12.810 18.077 26.670 1.00 27.84 157 TRP A CA 1
ATOM 1174 C C . TRP A 1 164 ? 14.235 18.527 26.929 1.00 27.95 157 TRP A C 1
ATOM 1175 O O . TRP A 1 164 ? 14.993 18.753 26.007 1.00 29.78 157 TRP A O 1
ATOM 1186 N N . VAL A 1 165 ? 14.606 18.670 28.191 1.00 27.25 158 VAL A N 1
ATOM 1187 C CA . VAL A 1 165 ? 16.007 18.944 28.479 1.00 28.71 158 VAL A CA 1
ATOM 1188 C C . VAL A 1 165 ? 16.993 17.905 27.884 1.00 29.92 158 VAL A C 1
ATOM 1189 O O . VAL A 1 165 ? 18.041 18.238 27.329 1.00 29.23 158 VAL A O 1
ATOM 1193 N N . SER A 1 166 ? 16.632 16.634 27.993 1.00 28.11 159 SER A N 1
ATOM 1194 C CA . SER A 1 166 ? 17.465 15.545 27.473 1.00 27.77 159 SER A CA 1
ATOM 1195 C C . SER A 1 166 ? 17.593 15.676 25.980 1.00 25.85 159 SER A C 1
ATOM 1196 O O . SER A 1 166 ? 18.661 15.447 25.411 1.00 25.91 159 SER A O 1
ATOM 1199 N N . ILE A 1 167 ? 16.510 16.032 25.322 1.00 25.08 160 ILE A N 1
ATOM 1200 C CA . ILE A 1 167 ? 16.545 16.157 23.863 1.00 26.87 160 ILE A CA 1
ATOM 1201 C C . ILE A 1 167 ? 17.613 17.254 23.492 1.00 27.75 160 ILE A C 1
ATOM 1202 O O . ILE A 1 167 ? 18.460 17.047 22.582 1.00 28.62 160 ILE A O 1
ATOM 1207 N N . TYR A 1 168 ? 17.533 18.375 24.188 1.00 26.80 161 TYR A N 1
ATOM 1208 C CA . TYR A 1 168 ? 18.427 19.481 23.951 1.00 30.80 161 TYR A CA 1
ATOM 1209 C C . TYR A 1 168 ? 19.873 19.011 24.164 1.00 30.47 161 TYR A C 1
ATOM 1210 O O . TYR A 1 168 ? 20.759 19.326 23.371 1.00 29.94 161 TYR A O 1
ATOM 1219 N N . ILE A 1 169 ? 20.091 18.268 25.256 1.00 30.52 162 ILE A N 1
ATOM 1220 C CA . ILE A 1 169 ? 21.414 17.756 25.644 1.00 31.09 162 ILE A CA 1
ATOM 1221 C C . ILE A 1 169 ? 22.023 16.955 24.496 1.00 31.00 162 ILE A C 1
ATOM 1222 O O . ILE A 1 169 ? 23.163 17.219 24.110 1.00 31.31 162 ILE A O 1
ATOM 1227 N N . VAL A 1 170 ? 21.263 16.048 23.902 1.00 29.00 163 VAL A N 1
ATOM 1228 C CA . VAL A 1 170 ? 21.782 15.245 22.863 1.00 29.81 163 VAL A CA 1
ATOM 1229 C C . VAL A 1 170 ? 21.930 15.954 21.528 1.00 31.53 163 VAL A C 1
ATOM 1230 O O . VAL A 1 170 ? 22.911 15.735 20.824 1.00 30.74 163 VAL A O 1
ATOM 1234 N N . LEU A 1 171 ? 20.962 16.784 21.172 1.00 30.99 164 LEU A N 1
ATOM 1235 C CA . LEU A 1 171 ? 21.109 17.579 19.933 1.00 31.77 164 LEU A CA 1
ATOM 1236 C C . LEU A 1 171 ? 22.399 18.479 20.036 1.00 32.03 164 LEU A C 1
ATOM 1237 O O . LEU A 1 171 ? 23.168 18.594 19.063 1.00 32.01 164 LEU A O 1
ATOM 1242 N N . ASP A 1 172 ? 22.623 19.066 21.210 1.00 30.93 165 ASP A N 1
ATOM 1243 C CA . ASP A 1 172 ? 23.842 19.792 21.501 1.00 34.68 165 ASP A CA 1
ATOM 1244 C C . ASP A 1 172 ? 25.135 18.979 21.276 1.00 35.22 165 ASP A C 1
ATOM 1245 O O . ASP A 1 172 ? 26.063 19.409 20.525 1.00 34.16 165 ASP A O 1
ATOM 1250 N N . LEU A 1 173 ? 25.218 17.811 21.915 1.00 33.06 166 LEU A N 1
ATOM 1251 C CA . LEU A 1 173 ? 26.347 16.904 21.662 1.00 33.50 166 LEU A CA 1
ATOM 1252 C C . LEU A 1 173 ? 26.530 16.640 20.183 1.00 34.11 166 LEU A C 1
ATOM 1253 O O . LEU A 1 173 ? 27.660 16.696 19.650 1.00 32.23 166 LEU A O 1
ATOM 1258 N N . TRP A 1 174 ? 25.429 16.321 19.519 1.00 30.50 167 TRP A N 1
ATOM 1259 C CA . TRP A 1 174 ? 25.522 15.930 18.133 1.00 32.56 167 TRP A CA 1
ATOM 1260 C C . TRP A 1 174 ? 26.104 17.120 17.287 1.00 34.59 167 TRP A C 1
ATOM 1261 O O . TRP A 1 174 ? 26.973 16.921 16.425 1.00 35.12 167 TRP A O 1
ATOM 1272 N N . ARG A 1 175 ? 25.618 18.325 17.582 1.00 36.42 168 ARG A N 1
ATOM 1273 C CA . ARG A 1 175 ? 25.982 19.511 16.805 1.00 38.77 168 ARG A CA 1
ATOM 1274 C C . ARG A 1 175 ? 27.436 19.848 17.035 1.00 40.04 168 ARG A C 1
ATOM 1275 O O . ARG A 1 175 ? 28.141 20.126 16.054 1.00 41.68 168 ARG A O 1
ATOM 1283 N N . ARG A 1 176 ? 27.874 19.802 18.295 1.00 39.24 169 ARG A N 1
ATOM 1284 C CA . ARG A 1 176 ? 29.290 20.018 18.674 1.00 40.09 169 ARG A CA 1
ATOM 1285 C C . ARG A 1 176 ? 30.223 19.006 17.988 1.00 40.94 169 ARG A C 1
ATOM 1286 O O . ARG A 1 176 ? 31.308 19.343 17.459 1.00 40.60 169 ARG A O 1
ATOM 1294 N N . TRP A 1 177 ? 29.809 17.752 17.973 1.00 36.98 170 TRP A N 1
ATOM 1295 C CA . TRP A 1 177 ? 30.568 16.770 17.295 1.00 38.91 170 TRP A CA 1
ATOM 1296 C C . TRP A 1 177 ? 30.635 17.087 15.800 1.00 39.39 170 TRP A C 1
ATOM 1297 O O . TRP A 1 177 ? 31.736 17.034 15.197 1.00 39.86 170 TRP A O 1
ATOM 1308 N N . LYS A 1 178 ? 29.486 17.401 15.196 1.00 39.57 171 LYS A N 1
ATOM 1309 C CA . LYS A 1 178 ? 29.450 17.630 13.717 1.00 40.99 171 LYS A CA 1
ATOM 1310 C C . LYS A 1 178 ? 30.309 18.849 13.339 1.00 43.27 171 LYS A C 1
ATOM 1311 O O . LYS A 1 178 ? 30.931 18.820 12.269 1.00 46.08 171 LYS A O 1
ATOM 1317 N N . ALA A 1 179 ? 30.345 19.876 14.195 1.00 43.55 172 ALA A N 1
ATOM 1318 C CA . ALA A 1 179 ? 31.228 21.039 14.004 1.00 45.77 172 ALA A CA 1
ATOM 1319 C C . ALA A 1 179 ? 32.687 20.626 13.969 1.00 47.51 172 ALA A C 1
ATOM 1320 O O . ALA A 1 179 ? 33.485 21.221 13.221 1.00 47.77 172 ALA A O 1
ATOM 1322 N N . ALA A 1 180 ? 33.046 19.614 14.764 1.00 46.66 173 ALA A N 1
ATOM 1323 C CA . ALA A 1 180 ? 34.444 19.215 14.921 1.00 47.27 173 ALA A CA 1
ATOM 1324 C C . ALA A 1 180 ? 34.793 18.204 13.863 1.00 48.22 173 ALA A C 1
ATOM 1325 O O . ALA A 1 180 ? 35.963 17.957 13.596 1.00 48.24 173 ALA A O 1
ATOM 1327 N N . ASN A 1 181 ? 33.769 17.652 13.219 1.00 47.43 174 ASN A N 1
ATOM 1328 C CA . ASN A 1 181 ? 33.962 16.625 12.200 1.00 48.93 174 ASN A CA 1
ATOM 1329 C C . ASN A 1 181 ? 33.101 16.908 10.914 1.00 50.22 174 ASN A C 1
ATOM 1330 O O . ASN A 1 181 ? 32.279 16.079 10.560 1.00 49.24 174 ASN A O 1
ATOM 1335 N N . PRO A 1 182 ? 33.302 18.063 10.239 1.00 52.12 175 PRO A N 1
ATOM 1336 C CA . PRO A 1 182 ? 32.487 18.430 9.038 1.00 52.54 175 PRO A CA 1
ATOM 1337 C C . PRO A 1 182 ? 32.577 17.341 7.983 1.00 52.98 175 PRO A C 1
ATOM 1338 O O . PRO A 1 182 ? 33.664 16.848 7.697 1.00 53.36 175 PRO A O 1
ATOM 1342 N N . GLY A 1 183 ? 31.435 16.957 7.424 1.00 53.14 176 GLY A N 1
ATOM 1343 C CA . GLY A 1 183 ? 31.389 15.875 6.429 1.00 52.61 176 GLY A CA 1
ATOM 1344 C C . GLY A 1 183 ? 31.839 14.511 6.937 1.00 51.70 176 GLY A C 1
ATOM 1345 O O . GLY A 1 183 ? 32.386 13.709 6.180 1.00 52.78 176 GLY A O 1
ATOM 1346 N N . LYS A 1 184 ? 31.632 14.233 8.221 1.00 48.61 177 LYS A N 1
ATOM 1347 C CA . LYS A 1 184 ? 31.669 12.853 8.651 1.00 46.32 177 LYS A CA 1
ATOM 1348 C C . LYS A 1 184 ? 30.175 12.527 8.924 1.00 43.46 177 LYS A C 1
ATOM 1349 O O . LYS A 1 184 ? 29.431 13.391 9.394 1.00 41.71 177 LYS A O 1
ATOM 1355 N N . VAL A 1 185 ? 29.780 11.293 8.612 1.00 42.21 178 VAL A N 1
ATOM 1356 C CA . VAL A 1 185 ? 28.443 10.741 8.962 1.00 40.52 178 VAL A CA 1
ATOM 1357 C C . VAL A 1 185 ? 28.339 10.591 10.496 1.00 39.66 178 VAL A C 1
ATOM 1358 O O . VAL A 1 185 ? 29.361 10.399 11.175 1.00 38.59 178 VAL A O 1
ATOM 1362 N N . THR A 1 186 ? 27.115 10.667 11.023 1.00 35.91 179 THR A N 1
ATOM 1363 C CA . THR A 1 186 ? 26.890 10.658 12.455 1.00 34.63 179 THR A CA 1
ATOM 1364 C C . THR A 1 186 ? 27.292 9.254 12.933 1.00 32.34 179 THR A C 1
ATOM 1365 O O . THR A 1 186 ? 26.940 8.257 12.299 1.00 32.34 179 THR A O 1
ATOM 1369 N N . PRO A 1 187 ? 28.058 9.164 14.031 1.00 31.65 180 PRO A N 1
ATOM 1370 C CA . PRO A 1 187 ? 28.388 7.820 14.571 1.00 30.58 180 PRO A CA 1
ATOM 1371 C C . PRO A 1 187 ? 27.073 7.050 14.931 1.00 28.69 180 PRO A C 1
ATOM 1372 O O . PRO A 1 187 ? 26.074 7.668 15.265 1.00 29.35 180 PRO A O 1
ATOM 1376 N N . LEU A 1 188 ? 27.107 5.725 14.848 1.00 30.36 181 LEU A N 1
ATOM 1377 C CA . LEU A 1 188 ? 25.868 4.901 14.988 1.00 30.27 181 LEU A CA 1
ATOM 1378 C C . LEU A 1 188 ? 24.974 5.180 16.219 1.00 30.38 181 LEU A C 1
ATOM 1379 O O . LEU A 1 188 ? 23.765 5.448 16.105 1.00 30.68 181 LEU A O 1
ATOM 1384 N N . VAL A 1 189 ? 25.545 5.143 17.416 1.00 30.84 182 VAL A N 1
ATOM 1385 C CA . VAL A 1 189 ? 24.721 5.258 18.647 1.00 30.40 182 VAL A CA 1
ATOM 1386 C C . VAL A 1 189 ? 24.172 6.683 18.770 1.00 30.83 182 VAL A C 1
ATOM 1387 O O . VAL A 1 189 ? 23.034 6.949 19.183 1.00 30.15 182 VAL A O 1
ATOM 1391 N N . THR A 1 190 ? 25.010 7.639 18.424 1.00 30.42 183 THR A N 1
ATOM 1392 C CA . THR A 1 190 ? 24.541 8.983 18.377 1.00 30.00 183 THR A CA 1
ATOM 1393 C C . THR A 1 190 ? 23.447 9.231 17.313 1.00 27.67 183 THR A C 1
ATOM 1394 O O . THR A 1 190 ? 22.529 10.007 17.559 1.00 27.52 183 THR A O 1
ATOM 1398 N N . TYR A 1 191 ? 23.527 8.526 16.187 1.00 30.74 184 TYR A N 1
ATOM 1399 C CA . TYR A 1 191 ? 22.492 8.660 15.125 1.00 29.65 184 TYR A CA 1
ATOM 1400 C C . TYR A 1 191 ? 21.152 8.128 15.716 1.00 28.83 184 TYR A C 1
ATOM 1401 O O . TYR A 1 191 ? 20.108 8.739 15.622 1.00 27.05 184 TYR A O 1
ATOM 1410 N N . MET A 1 192 ? 21.239 6.943 16.308 1.00 28.69 185 MET A N 1
ATOM 1411 C CA . MET A 1 192 ? 20.090 6.338 17.072 1.00 28.57 185 MET A CA 1
ATOM 1412 C C . MET A 1 192 ? 19.484 7.295 18.033 1.00 27.33 185 MET A C 1
ATOM 1413 O O . MET A 1 192 ? 18.257 7.481 18.020 1.00 27.41 185 MET A O 1
ATOM 1418 N N . ALA A 1 193 ? 20.294 7.877 18.909 1.00 27.16 186 ALA A N 1
ATOM 1419 C CA . ALA A 1 193 ? 19.774 8.732 19.938 1.00 26.44 186 ALA A CA 1
ATOM 1420 C C . ALA A 1 193 ? 19.206 10.042 19.421 1.00 28.27 186 ALA A C 1
ATOM 1421 O O . ALA A 1 193 ? 18.249 10.592 19.984 1.00 26.65 186 ALA A O 1
ATOM 1423 N N . VAL A 1 194 ? 19.873 10.604 18.415 1.00 27.93 187 VAL A N 1
ATOM 1424 C CA . VAL A 1 194 ? 19.315 11.797 17.754 1.00 27.29 187 VAL A CA 1
ATOM 1425 C C . VAL A 1 194 ? 17.903 11.562 17.144 1.00 25.07 187 VAL A C 1
ATOM 1426 O O . VAL A 1 194 ? 16.982 12.268 17.516 1.00 28.34 187 VAL A O 1
ATOM 1430 N N . VAL A 1 195 ? 17.746 10.583 16.254 1.00 28.49 188 VAL A N 1
ATOM 1431 C CA . VAL A 1 195 ? 16.429 10.278 15.660 1.00 27.54 188 VAL A CA 1
ATOM 1432 C C . VAL A 1 195 ? 15.407 9.936 16.818 1.00 27.76 188 VAL A C 1
ATOM 1433 O O . VAL A 1 195 ? 14.272 10.303 16.791 1.00 23.82 188 VAL A O 1
ATOM 1437 N N . PHE A 1 196 ? 15.894 9.242 17.839 1.00 26.85 189 PHE A N 1
ATOM 1438 C CA . PHE A 1 196 ? 15.006 8.794 18.950 1.00 26.64 189 PHE A CA 1
ATOM 1439 C C . PHE A 1 196 ? 14.505 10.025 19.709 1.00 24.27 189 PHE A C 1
ATOM 1440 O O . PHE A 1 196 ? 13.332 10.149 20.023 1.00 25.16 189 PHE A O 1
ATOM 1448 N N . TRP A 1 197 ? 15.387 10.933 20.080 1.00 23.53 190 TRP A N 1
ATOM 1449 C CA . TRP A 1 197 ? 14.932 12.069 20.853 1.00 23.35 190 TRP A CA 1
ATOM 1450 C C . TRP A 1 197 ? 14.100 13.098 20.008 1.00 26.92 190 TRP A C 1
ATOM 1451 O O . TRP A 1 197 ? 13.210 13.799 20.548 1.00 26.03 190 TRP A O 1
ATOM 1462 N N . LEU A 1 198 ? 14.400 13.170 18.713 1.00 27.31 191 LEU A N 1
ATOM 1463 C CA . LEU A 1 198 ? 13.585 14.025 17.815 1.00 28.66 191 LEU A CA 1
ATOM 1464 C C . LEU A 1 198 ? 12.195 13.357 17.639 1.00 27.21 191 LEU A C 1
ATOM 1465 O O . LEU A 1 198 ? 11.179 14.028 17.619 1.00 27.80 191 LEU A O 1
ATOM 1470 N N . MET A 1 199 ? 12.176 12.030 17.507 1.00 27.88 192 MET A N 1
ATOM 1471 C CA . MET A 1 199 ? 10.898 11.309 17.451 1.00 27.46 192 MET A CA 1
ATOM 1472 C C . MET A 1 199 ? 10.111 11.633 18.708 1.00 27.14 192 MET A C 1
ATOM 1473 O O . MET A 1 199 ? 8.912 11.966 18.610 1.00 29.25 192 MET A O 1
ATOM 1478 N N . TRP A 1 200 ? 10.765 11.558 19.872 1.00 27.07 193 TRP A N 1
ATOM 1479 C CA . TRP A 1 200 ? 10.132 11.862 21.177 1.00 27.16 193 TRP A CA 1
ATOM 1480 C C . TRP A 1 200 ? 9.602 13.231 21.274 1.00 29.26 193 TRP A C 1
ATOM 1481 O O . TRP A 1 200 ? 8.504 13.495 21.814 1.00 27.23 193 TRP A O 1
ATOM 1492 N N . PHE A 1 201 ? 10.365 14.184 20.744 1.00 29.02 194 PHE A N 1
ATOM 1493 C CA . PHE A 1 201 ? 9.850 15.547 20.760 1.00 28.72 194 PHE A CA 1
ATOM 1494 C C . PHE A 1 201 ? 8.500 15.651 20.031 1.00 25.52 194 PHE A C 1
ATOM 1495 O O . PHE A 1 201 ? 7.603 16.172 20.580 1.00 28.68 194 PHE A O 1
ATOM 1503 N N . LEU A 1 202 ? 8.386 15.113 18.819 1.00 30.35 195 LEU A N 1
ATOM 1504 C CA . LEU A 1 202 ? 7.147 15.218 18.035 1.00 29.33 195 LEU A CA 1
ATOM 1505 C C . LEU A 1 202 ? 6.009 14.402 18.744 1.00 29.25 195 LEU A C 1
ATOM 1506 O O . LEU A 1 202 ? 4.860 14.810 18.795 1.00 27.89 195 LEU A O 1
ATOM 1511 N N . ALA A 1 203 ? 6.371 13.234 19.255 1.00 27.71 196 ALA A N 1
ATOM 1512 C CA . ALA A 1 203 ? 5.445 12.383 20.037 1.00 27.41 196 ALA A CA 1
ATOM 1513 C C . ALA A 1 203 ? 4.887 13.093 21.264 1.00 26.26 196 ALA A C 1
ATOM 1514 O O . ALA A 1 203 ? 3.671 13.063 21.518 1.00 28.42 196 ALA A O 1
ATOM 1516 N N . SER A 1 204 ? 5.749 13.736 22.046 1.00 25.42 197 SER A N 1
ATOM 1517 C CA . SER A 1 204 ? 5.344 14.321 23.323 1.00 27.27 197 SER A CA 1
ATOM 1518 C C . SER A 1 204 ? 4.298 15.482 23.255 1.00 28.97 197 SER A C 1
ATOM 1519 O O . SER A 1 204 ? 3.685 15.867 24.270 1.00 26.46 197 SER A O 1
ATOM 1522 N N . LEU A 1 205 ? 4.142 16.032 22.061 1.00 27.99 198 LEU A N 1
ATOM 1523 C CA . LEU A 1 205 ? 3.278 17.218 21.880 1.00 28.97 198 LEU A CA 1
ATOM 1524 C C . LEU A 1 205 ? 1.795 16.882 22.216 1.00 28.14 198 LEU A C 1
ATOM 1525 O O . LEU A 1 205 ? 1.103 17.691 22.728 1.00 29.86 198 LEU A O 1
ATOM 1530 N N . GLY A 1 206 ? 1.338 15.677 21.903 1.00 29.34 199 GLY A N 1
ATOM 1531 C CA . GLY A 1 206 ? -0.093 15.327 22.196 1.00 29.97 199 GLY A CA 1
ATOM 1532 C C . GLY A 1 206 ? -0.391 15.532 23.684 1.00 28.54 199 GLY A C 1
ATOM 1533 O O . GLY A 1 206 ? -1.341 16.229 24.091 1.00 31.46 199 GLY A O 1
ATOM 1534 N N . LEU A 1 207 ? 0.425 14.930 24.540 1.00 27.72 200 LEU A N 1
ATOM 1535 C CA . LEU A 1 207 ? 0.180 15.027 25.954 1.00 28.55 200 LEU A CA 1
ATOM 1536 C C . LEU A 1 207 ? 0.440 16.415 26.543 1.00 31.10 200 LEU A C 1
ATOM 1537 O O . LEU A 1 207 ? -0.215 16.906 27.528 1.00 31.30 200 LEU A O 1
ATOM 1542 N N . VAL A 1 208 ? 1.453 17.070 25.984 1.00 28.89 201 VAL A N 1
ATOM 1543 C CA . VAL A 1 208 ? 1.723 18.400 26.398 1.00 31.20 201 VAL A CA 1
ATOM 1544 C C . VAL A 1 208 ? 0.460 19.260 26.043 1.00 29.58 201 VAL A C 1
ATOM 1545 O O . VAL A 1 208 ? -0.025 19.966 26.871 1.00 32.11 201 VAL A O 1
ATOM 1549 N N . LEU A 1 209 ? -0.062 19.126 24.832 1.00 30.79 202 LEU A N 1
ATOM 1550 C CA . LEU A 1 209 ? -1.281 19.904 24.462 1.00 29.71 202 LEU A CA 1
ATOM 1551 C C . LEU A 1 209 ? -2.456 19.539 25.422 1.00 31.67 202 LEU A C 1
ATOM 1552 O O . LEU A 1 209 ? -3.194 20.422 25.956 1.00 30.68 202 LEU A O 1
ATOM 1557 N N . GLU A 1 210 ? -2.621 18.230 25.661 1.00 29.69 203 GLU A N 1
ATOM 1558 C CA . GLU A 1 210 ? -3.751 17.757 26.441 1.00 29.72 203 GLU A CA 1
ATOM 1559 C C . GLU A 1 210 ? -3.596 18.333 27.803 1.00 27.87 203 GLU A C 1
ATOM 1560 O O . GLU A 1 210 ? -4.551 18.780 28.395 1.00 29.44 203 GLU A O 1
ATOM 1566 N N . ALA A 1 211 ? -2.384 18.362 28.316 1.00 30.19 204 ALA A N 1
ATOM 1567 C CA . ALA A 1 211 ? -2.218 18.818 29.717 1.00 27.27 204 ALA A CA 1
ATOM 1568 C C . ALA A 1 211 ? -2.383 20.341 29.871 1.00 31.38 204 ALA A C 1
ATOM 1569 O O . ALA A 1 211 ? -2.995 20.827 30.831 1.00 30.25 204 ALA A O 1
ATOM 1571 N N . VAL A 1 212 ? -1.775 21.088 28.958 1.00 31.24 205 VAL A N 1
ATOM 1572 C CA . VAL A 1 212 ? -1.806 22.527 29.076 1.00 33.56 205 VAL A CA 1
ATOM 1573 C C . VAL A 1 212 ? -3.197 23.058 28.700 1.00 33.50 205 VAL A C 1
ATOM 1574 O O . VAL A 1 212 ? -3.675 23.972 29.312 1.00 34.16 205 VAL A O 1
ATOM 1578 N N . LEU A 1 213 ? -3.799 22.491 27.652 1.00 34.50 206 LEU A N 1
ATOM 1579 C CA . LEU A 1 213 ? -5.023 23.048 27.103 1.00 35.37 206 LEU A CA 1
ATOM 1580 C C . LEU A 1 213 ? -6.234 22.591 27.921 1.00 36.63 206 LEU A C 1
ATOM 1581 O O . LEU A 1 213 ? -7.269 23.257 27.957 1.00 36.98 206 LEU A O 1
ATOM 1586 N N . PHE A 1 214 ? -6.124 21.450 28.599 1.00 34.76 207 PHE A N 1
ATOM 1587 C CA . PHE A 1 214 ? -7.335 20.892 29.214 1.00 34.42 207 PHE A CA 1
ATOM 1588 C C . PHE A 1 214 ? -7.167 20.437 30.598 1.00 32.34 207 PHE A C 1
ATOM 1589 O O . PHE A 1 214 ? -7.801 20.938 31.498 1.00 32.85 207 PHE A O 1
ATOM 1597 N N . LEU A 1 215 ? -6.287 19.475 30.809 1.00 30.20 208 LEU A N 1
ATOM 1598 C CA . LEU A 1 215 ? -6.200 18.856 32.152 1.00 29.73 208 LEU A CA 1
ATOM 1599 C C . LEU A 1 215 ? -5.776 19.751 33.224 1.00 30.51 208 LEU A C 1
ATOM 1600 O O . LEU A 1 215 ? -6.227 19.667 34.390 1.00 30.33 208 LEU A O 1
ATOM 1605 N N . LEU A 1 216 ? -4.796 20.588 32.917 1.00 31.58 209 LEU A N 1
ATOM 1606 C CA . LEU A 1 216 ? -4.320 21.506 33.958 1.00 29.69 209 LEU A CA 1
ATOM 1607 C C . LEU A 1 216 ? -5.345 22.642 34.343 1.00 30.16 209 LEU A C 1
ATOM 1608 O O . LEU A 1 216 ? -5.601 22.860 35.487 1.00 30.43 209 LEU A O 1
ATOM 1613 N N . PRO A 1 217 ? -5.898 23.339 33.367 1.00 31.93 210 PRO A N 1
ATOM 1614 C CA . PRO A 1 217 ? -6.885 24.390 33.695 1.00 33.25 210 PRO A CA 1
ATOM 1615 C C . PRO A 1 217 ? -8.089 23.735 34.415 1.00 34.69 210 PRO A C 1
ATOM 1616 O O . PRO A 1 217 ? -8.597 24.205 35.423 1.00 36.36 210 PRO A O 1
ATOM 1620 N N . TRP A 1 218 ? -8.497 22.581 33.903 1.00 33.88 211 TRP A N 1
ATOM 1621 C CA . TRP A 1 218 ? -9.546 21.798 34.579 1.00 33.04 211 TRP A CA 1
ATOM 1622 C C . TRP A 1 218 ? -9.236 21.417 36.048 1.00 30.58 211 TRP A C 1
ATOM 1623 O O . TRP A 1 218 ? -10.046 21.659 36.908 1.00 30.44 211 TRP A O 1
ATOM 1634 N N . SER A 1 219 ? -8.076 20.827 36.353 1.00 30.97 212 SER A N 1
ATOM 1635 C CA . SER A 1 219 ? -7.815 20.353 37.740 1.00 30.03 212 SER A CA 1
ATOM 1636 C C . SER A 1 219 ? -7.546 21.485 38.694 1.00 31.41 212 SER A C 1
ATOM 1637 O O . SER A 1 219 ? -7.680 21.327 39.932 1.00 31.87 212 SER A O 1
ATOM 1640 N N . PHE A 1 220 ? -7.102 22.601 38.130 1.00 40.12 213 PHE A N 1
ATOM 1641 C CA . PHE A 1 220 ? -6.969 23.848 38.911 1.00 43.04 213 PHE A CA 1
ATOM 1642 C C . PHE A 1 220 ? -8.278 24.518 39.209 1.00 44.85 213 PHE A C 1
ATOM 1643 O O . PHE A 1 220 ? -8.341 25.323 40.140 1.00 47.95 213 PHE A O 1
ATOM 1651 N N . GLY A 1 221 ? -9.322 24.218 38.440 1.00 45.40 214 GLY A N 1
ATOM 1652 C CA . GLY A 1 221 ? -10.637 24.889 38.648 1.00 47.06 214 GLY A CA 1
ATOM 1653 C C . GLY A 1 221 ? -10.963 26.004 37.666 1.00 47.99 214 GLY A C 1
ATOM 1654 O O . GLY A 1 221 ? -11.972 26.672 37.780 1.00 48.70 214 GLY A O 1
ATOM 1655 N N . LEU A 1 222 ? -10.114 26.180 36.665 1.00 48.87 215 LEU A N 1
ATOM 1656 C CA . LEU A 1 222 ? -10.280 27.252 35.723 1.00 49.59 215 LEU A CA 1
ATOM 1657 C C . LEU A 1 222 ? -11.398 27.040 34.680 1.00 50.26 215 LEU A C 1
ATOM 1658 O O . LEU A 1 222 ? -12.033 28.010 34.242 1.00 52.53 215 LEU A O 1
ATOM 1663 N N . VAL A 1 223 ? -11.616 25.796 34.268 1.00 48.68 216 VAL A N 1
ATOM 1664 C CA . VAL A 1 223 ? -12.674 25.467 33.331 1.00 48.79 216 VAL A CA 1
ATOM 1665 C C . VAL A 1 223 ? -13.505 24.341 33.983 1.00 49.69 216 VAL A C 1
ATOM 1666 O O . VAL A 1 223 ? -12.934 23.431 34.621 1.00 49.34 216 VAL A O 1
ATOM 1670 N N . GLU A 1 224 ? -14.823 24.390 33.814 1.00 49.59 217 GLU A N 1
ATOM 1671 C CA . GLU A 1 224 ? -15.729 23.382 34.404 1.00 50.47 217 GLU A CA 1
ATOM 1672 C C . GLU A 1 224 ? -15.558 21.920 33.893 1.00 48.03 217 GLU A C 1
ATOM 1673 O O . GLU A 1 224 ? -15.550 20.965 34.696 1.00 50.25 217 GLU A O 1
ATOM 1679 N N . GLY A 1 225 ? -15.423 21.747 32.585 1.00 45.40 218 GLY A N 1
ATOM 1680 C CA . GLY A 1 225 ? -15.292 20.407 32.042 1.00 43.68 218 GLY A CA 1
ATOM 1681 C C . GLY A 1 225 ? -14.197 20.232 31.028 1.00 41.68 218 GLY A C 1
ATOM 1682 O O . GLY A 1 225 ? -13.538 21.253 30.608 1.00 40.20 218 GLY A O 1
ATOM 1683 N N . VAL A 1 226 ? -13.986 18.977 30.612 1.00 38.01 219 VAL A N 1
ATOM 1684 C CA . VAL A 1 226 ? -13.124 18.662 29.494 1.00 37.39 219 VAL A CA 1
ATOM 1685 C C . VAL A 1 226 ? -13.893 17.783 28.547 1.00 36.34 219 VAL A C 1
ATOM 1686 O O . VAL A 1 226 ? -14.749 16.980 28.979 1.00 37.67 219 VAL A O 1
ATOM 1690 N N . ASP A 1 227 ? -13.636 17.934 27.263 1.00 33.22 220 ASP A N 1
ATOM 1691 C CA . ASP A 1 227 ? -14.215 17.060 26.245 1.00 35.47 220 ASP A CA 1
ATOM 1692 C C . ASP A 1 227 ? -13.431 15.732 26.187 1.00 32.97 220 ASP A C 1
ATOM 1693 O O . ASP A 1 227 ? -12.232 15.732 25.870 1.00 32.44 220 ASP A O 1
ATOM 1698 N N . PRO A 1 228 ? -14.082 14.602 26.544 1.00 33.18 221 PRO A N 1
ATOM 1699 C CA . PRO A 1 228 ? -13.324 13.351 26.756 1.00 29.82 221 PRO A CA 1
ATOM 1700 C C . PRO A 1 228 ? -12.777 12.791 25.482 1.00 28.60 221 PRO A C 1
ATOM 1701 O O . PRO A 1 228 ? -11.710 12.094 25.497 1.00 28.68 221 PRO A O 1
ATOM 1705 N N . LEU A 1 229 ? -13.423 13.094 24.355 1.00 27.91 222 LEU A N 1
ATOM 1706 C CA . LEU A 1 229 ? -12.944 12.587 23.088 1.00 28.37 222 LEU A CA 1
ATOM 1707 C C . LEU A 1 229 ? -11.631 13.341 22.657 1.00 28.52 222 LEU A C 1
ATOM 1708 O O . LEU A 1 229 ? -10.643 12.700 22.285 1.00 28.21 222 LEU A O 1
ATOM 1713 N N . VAL A 1 230 ? -11.650 14.673 22.720 1.00 32.08 223 VAL A N 1
ATOM 1714 C CA . VAL A 1 230 ? -10.414 15.461 22.409 1.00 32.03 223 VAL A CA 1
ATOM 1715 C C . VAL A 1 230 ? -9.271 15.025 23.368 1.00 32.03 223 VAL A C 1
ATOM 1716 O O . VAL A 1 230 ? -8.152 14.860 22.936 1.00 30.57 223 VAL A O 1
ATOM 1720 N N . ALA A 1 231 ? -9.578 14.879 24.654 1.00 32.32 224 ALA A N 1
ATOM 1721 C CA . ALA A 1 231 ? -8.570 14.545 25.649 1.00 31.46 224 ALA A CA 1
ATOM 1722 C C . ALA A 1 231 ? -7.920 13.176 25.315 1.00 31.46 224 ALA A C 1
ATOM 1723 O O . ALA A 1 231 ? -6.685 13.061 25.312 1.00 28.98 224 ALA A O 1
ATOM 1725 N N . ARG A 1 232 ? -8.738 12.165 25.008 1.00 30.20 225 ARG A N 1
ATOM 1726 C CA . ARG A 1 232 ? -8.174 10.840 24.595 1.00 29.78 225 ARG A CA 1
ATOM 1727 C C . ARG A 1 232 ? -7.399 10.909 23.277 1.00 26.63 225 ARG A C 1
ATOM 1728 O O . ARG A 1 232 ? -6.438 10.233 23.085 1.00 25.13 225 ARG A O 1
ATOM 1736 N N . THR A 1 233 ? -7.846 11.728 22.329 1.00 25.90 226 THR A N 1
ATOM 1737 C CA . THR A 1 233 ? -7.168 11.806 21.049 1.00 24.96 226 THR A CA 1
ATOM 1738 C C . THR A 1 233 ? -5.775 12.397 21.176 1.00 23.58 226 THR A C 1
ATOM 1739 O O . THR A 1 233 ? -4.821 11.948 20.506 1.00 24.56 226 THR A O 1
ATOM 1743 N N . LEU A 1 234 ? -5.670 13.393 22.035 1.00 24.39 227 LEU A N 1
ATOM 1744 C CA . LEU A 1 234 ? -4.412 14.103 22.168 1.00 26.87 227 LEU A CA 1
ATOM 1745 C C . LEU A 1 234 ? -3.589 13.137 23.059 1.00 26.87 227 LEU A C 1
ATOM 1746 O O . LEU A 1 234 ? -2.391 13.077 22.929 1.00 26.27 227 LEU A O 1
ATOM 1751 N N . PHE A 1 235 ? -4.246 12.437 23.967 1.00 25.20 228 PHE A N 1
ATOM 1752 C CA . PHE A 1 235 ? -3.481 11.421 24.821 1.00 24.60 228 PHE A CA 1
ATOM 1753 C C . PHE A 1 235 ? -2.799 10.363 23.982 1.00 23.56 228 PHE A C 1
ATOM 1754 O O . PHE A 1 235 ? -1.626 10.100 24.118 1.00 24.23 228 PHE A O 1
ATOM 1762 N N . TRP A 1 236 ? -3.533 9.746 23.077 1.00 23.12 229 TRP A N 1
ATOM 1763 C CA . TRP A 1 236 ? -2.970 8.726 22.292 1.00 24.93 229 TRP A CA 1
ATOM 1764 C C . TRP A 1 236 ? -2.024 9.170 21.155 1.00 24.05 229 TRP A C 1
ATOM 1765 O O . TRP A 1 236 ? -1.305 8.350 20.592 1.00 23.82 229 TRP A O 1
ATOM 1776 N N . TRP A 1 237 ? -2.081 10.460 20.791 1.00 24.65 230 TRP A N 1
ATOM 1777 C CA . TRP A 1 237 ? -1.007 11.052 19.858 1.00 25.70 230 TRP A CA 1
ATOM 1778 C C . TRP A 1 237 ? 0.371 10.709 20.508 1.00 26.17 230 TRP A C 1
ATOM 1779 O O . TRP A 1 237 ? 1.256 10.116 19.871 1.00 25.48 230 TRP A O 1
ATOM 1790 N N . THR A 1 238 ? 0.476 11.010 21.792 1.00 26.95 231 THR A N 1
ATOM 1791 C CA . THR A 1 238 ? 1.638 10.629 22.600 1.00 28.11 231 THR A CA 1
ATOM 1792 C C . THR A 1 238 ? 1.680 9.184 23.103 1.00 26.75 231 THR A C 1
ATOM 1793 O O . THR A 1 238 ? 2.771 8.578 23.172 1.00 26.03 231 THR A O 1
ATOM 1797 N N . GLY A 1 239 ? 0.521 8.635 23.477 1.00 25.79 232 GLY A N 1
ATOM 1798 C CA . GLY A 1 239 ? 0.479 7.283 24.082 1.00 24.02 232 GLY A CA 1
ATOM 1799 C C . GLY A 1 239 ? 0.968 6.149 23.242 1.00 24.70 232 GLY A C 1
ATOM 1800 O O . GLY A 1 239 ? 1.411 5.094 23.795 1.00 24.25 232 GLY A O 1
ATOM 1801 N N . HIS A 1 240 ? 0.878 6.246 21.911 1.00 23.46 233 HIS A N 1
ATOM 1802 C CA . HIS A 1 240 ? 1.569 5.252 21.123 1.00 21.81 233 HIS A CA 1
ATOM 1803 C C . HIS A 1 240 ? 3.104 5.419 21.106 1.00 23.94 233 HIS A C 1
ATOM 1804 O O . HIS A 1 240 ? 3.837 4.456 21.509 1.00 23.68 233 HIS A O 1
ATOM 1811 N N . PRO A 1 241 ? 3.607 6.578 20.646 1.00 24.32 234 PRO A N 1
ATOM 1812 C CA . PRO A 1 241 ? 5.075 6.725 20.517 1.00 23.29 234 PRO A CA 1
ATOM 1813 C C . PRO A 1 241 ? 5.815 6.592 21.863 1.00 22.22 234 PRO A C 1
ATOM 1814 O O . PRO A 1 241 ? 6.995 6.244 21.819 1.00 22.22 234 PRO A O 1
ATOM 1818 N N . ILE A 1 242 ? 5.151 6.836 22.993 1.00 22.93 235 ILE A N 1
ATOM 1819 C CA . ILE A 1 242 ? 5.794 6.719 24.326 1.00 21.93 235 ILE A CA 1
ATOM 1820 C C . ILE A 1 242 ? 6.279 5.245 24.443 1.00 21.55 235 ILE A 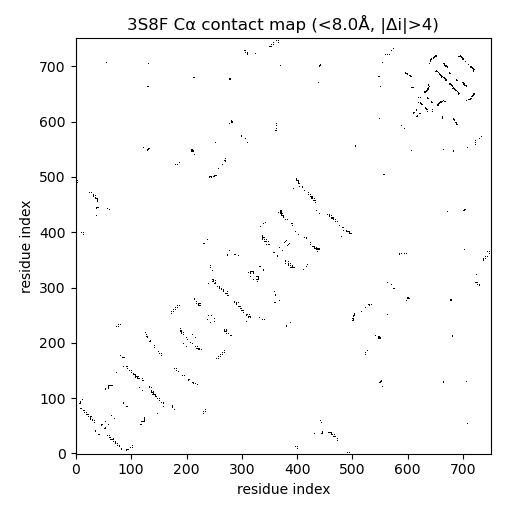C 1
ATOM 1821 O O . ILE A 1 242 ? 7.297 4.975 25.104 1.00 23.77 235 ILE A O 1
ATOM 1826 N N . VAL A 1 243 ? 5.554 4.304 23.849 1.00 21.30 236 VAL A N 1
ATOM 1827 C CA . VAL A 1 243 ? 5.969 2.859 24.006 1.00 21.71 236 VAL A CA 1
ATOM 1828 C C . VAL A 1 243 ? 7.242 2.631 23.181 1.00 24.46 236 VAL A C 1
ATOM 1829 O O . VAL A 1 243 ? 8.060 1.853 23.588 1.00 22.22 236 VAL A O 1
ATOM 1833 N N . TYR A 1 244 ? 7.385 3.322 22.037 1.00 23.19 237 TYR A N 1
ATOM 1834 C CA . TYR A 1 244 ? 8.630 3.283 21.287 1.00 21.39 237 TYR A CA 1
ATOM 1835 C C . TYR A 1 244 ? 9.773 4.064 21.961 1.00 21.97 237 TYR A C 1
ATOM 1836 O O . TYR A 1 244 ? 10.936 3.697 21.811 1.00 23.32 237 TYR A O 1
ATOM 1845 N N . PHE A 1 245 ? 9.431 5.136 22.646 1.00 20.08 238 PHE A N 1
ATOM 1846 C CA . PHE A 1 245 ? 10.297 5.812 23.523 1.00 22.25 238 PHE A CA 1
ATOM 1847 C C . PHE A 1 245 ? 10.735 4.841 24.671 1.00 22.32 238 PHE A C 1
ATOM 1848 O O . PHE A 1 245 ? 11.911 4.853 25.025 1.00 23.88 238 PHE A O 1
ATOM 1856 N N . TRP A 1 246 ? 9.849 3.972 25.152 1.00 21.56 239 TRP A N 1
ATOM 1857 C CA . TRP A 1 246 ? 10.342 2.960 26.193 1.00 20.04 239 TRP A CA 1
ATOM 1858 C C . TRP A 1 246 ? 11.298 1.988 25.528 1.00 19.73 239 TRP A C 1
ATOM 1859 O O . TRP A 1 246 ? 12.265 1.528 26.138 1.00 23.50 239 TRP A O 1
ATOM 1870 N N . LEU A 1 247 ? 10.984 1.616 24.292 1.00 20.76 240 LEU A N 1
ATOM 1871 C CA . LEU A 1 247 ? 11.589 0.420 23.659 1.00 18.91 240 LEU A CA 1
ATOM 1872 C C . LEU A 1 247 ? 12.986 0.778 23.142 1.00 21.74 240 LEU A C 1
ATOM 1873 O O . LEU A 1 247 ? 13.916 -0.064 23.199 1.00 20.67 240 LEU A O 1
ATOM 1878 N N . LEU A 1 248 ? 13.126 1.987 22.554 1.00 19.54 241 LEU A N 1
ATOM 1879 C CA . LEU A 1 248 ? 14.336 2.269 21.747 1.00 20.87 241 LEU A CA 1
ATOM 1880 C C . LEU A 1 248 ? 15.715 2.267 22.517 1.00 21.59 241 LEU A C 1
ATOM 1881 O O . LEU A 1 248 ? 16.747 1.930 21.955 1.00 22.44 241 LEU A O 1
ATOM 1886 N N . PRO A 1 249 ? 15.713 2.658 23.793 1.00 20.58 242 PRO A N 1
ATOM 1887 C CA . PRO A 1 249 ? 16.926 2.530 24.596 1.00 21.89 242 PRO A CA 1
ATOM 1888 C C . PRO A 1 249 ? 17.329 1.084 24.730 1.00 21.62 242 PRO A C 1
ATOM 1889 O O . PRO A 1 249 ? 18.531 0.771 24.638 1.00 21.48 242 PRO A O 1
ATOM 1893 N N . ALA A 1 250 ? 16.356 0.201 24.915 1.00 20.26 243 ALA A N 1
ATOM 1894 C CA . ALA A 1 250 ? 16.695 -1.255 24.959 1.00 21.87 243 ALA A CA 1
ATOM 1895 C C . ALA A 1 250 ? 17.229 -1.640 23.559 1.00 21.80 243 ALA A C 1
ATOM 1896 O O . ALA A 1 250 ? 18.206 -2.379 23.456 1.00 22.51 243 ALA A O 1
ATOM 1898 N N . TYR A 1 251 ? 16.602 -1.142 22.495 1.00 21.43 244 TYR A N 1
ATOM 1899 C CA . TYR A 1 251 ? 17.115 -1.448 21.132 1.00 23.44 244 TYR A CA 1
ATOM 1900 C C . TYR A 1 251 ? 18.536 -0.895 20.925 1.00 22.45 244 TYR A C 1
ATOM 1901 O O . TYR A 1 251 ? 19.349 -1.573 20.329 1.00 24.01 244 TYR A O 1
ATOM 1910 N N . ALA A 1 252 ? 18.839 0.310 21.411 1.00 21.37 245 ALA A N 1
ATOM 1911 C CA . ALA A 1 252 ? 20.188 0.824 21.203 1.00 21.44 245 ALA A CA 1
ATOM 1912 C C . ALA A 1 252 ? 21.229 -0.152 21.838 1.00 22.49 245 ALA A C 1
ATOM 1913 O O . ALA A 1 252 ? 22.285 -0.427 21.271 1.00 21.96 245 ALA A O 1
ATOM 1915 N N . ILE A 1 253 ? 20.903 -0.670 23.020 1.00 20.76 246 ILE A N 1
ATOM 1916 C CA . ILE A 1 253 ? 21.787 -1.652 23.679 1.00 19.99 246 ILE A CA 1
ATOM 1917 C C . ILE A 1 253 ? 21.819 -2.933 22.904 1.00 19.88 246 ILE A C 1
ATOM 1918 O O . ILE A 1 253 ? 22.877 -3.497 22.682 1.00 23.66 246 ILE A O 1
ATOM 1923 N N . ILE A 1 254 ? 20.653 -3.395 22.517 1.00 20.43 247 ILE A N 1
ATOM 1924 C CA . ILE A 1 254 ? 20.565 -4.693 21.743 1.00 21.17 247 ILE A CA 1
ATOM 1925 C C . ILE A 1 254 ? 21.383 -4.658 20.408 1.00 22.82 247 ILE A C 1
ATOM 1926 O O . ILE A 1 254 ? 22.009 -5.643 20.039 1.00 22.96 247 ILE A O 1
ATOM 1931 N N . TYR A 1 255 ? 21.355 -3.522 19.714 1.00 23.07 248 TYR A N 1
ATOM 1932 C CA . TYR A 1 255 ? 22.147 -3.385 18.469 1.00 25.22 248 TYR A CA 1
ATOM 1933 C C . TYR A 1 255 ? 23.646 -3.138 18.652 1.00 26.28 248 TYR A C 1
ATOM 1934 O O . TYR A 1 255 ? 24.462 -3.665 17.882 1.00 24.95 248 TYR A O 1
ATOM 1943 N N . THR A 1 256 ? 23.995 -2.314 19.641 1.00 24.87 249 THR A N 1
ATOM 1944 C CA . THR A 1 256 ? 25.313 -1.725 19.677 1.00 27.24 249 THR A CA 1
ATOM 1945 C C . THR A 1 256 ? 26.163 -2.260 20.803 1.00 27.96 249 THR A C 1
ATOM 1946 O O . THR A 1 256 ? 27.370 -1.995 20.791 1.00 31.89 249 THR A O 1
ATOM 1950 N N . ILE A 1 257 ? 25.534 -2.977 21.729 1.00 25.49 250 ILE A N 1
ATOM 1951 C CA . ILE A 1 257 ? 26.223 -3.578 22.913 1.00 26.05 250 ILE A CA 1
ATOM 1952 C C . ILE A 1 257 ? 26.081 -5.090 22.950 1.00 24.10 250 ILE A C 1
ATOM 1953 O O . ILE A 1 257 ? 27.067 -5.754 23.088 1.00 25.90 250 ILE A O 1
ATOM 1958 N N . LEU A 1 258 ? 24.863 -5.602 22.871 1.00 22.79 251 LEU A N 1
ATOM 1959 C CA . LEU A 1 258 ? 24.649 -7.051 22.948 1.00 23.18 251 LEU A CA 1
ATOM 1960 C C . LEU A 1 258 ? 25.496 -7.897 22.032 1.00 24.48 251 LEU A C 1
ATOM 1961 O O . LEU A 1 258 ? 25.945 -8.980 22.451 1.00 25.11 251 LEU A O 1
ATOM 1966 N N . PRO A 1 259 ? 25.722 -7.470 20.780 1.00 26.02 252 PRO A N 1
ATOM 1967 C CA . PRO A 1 259 ? 26.514 -8.346 19.901 1.00 28.57 252 PRO A CA 1
ATOM 1968 C C . PRO A 1 259 ? 27.909 -8.574 20.457 1.00 29.33 252 PRO A C 1
ATOM 1969 O O . PRO A 1 259 ? 28.422 -9.707 20.334 1.00 29.28 252 PRO A O 1
ATOM 1973 N N . LYS A 1 260 ? 28.489 -7.556 21.118 1.00 29.14 253 LYS A N 1
ATOM 1974 C CA . LYS A 1 260 ? 29.830 -7.722 21.790 1.00 31.09 253 LYS A CA 1
ATOM 1975 C C . LYS A 1 260 ? 29.657 -8.681 22.962 1.00 30.67 253 LYS A C 1
ATOM 1976 O O . LYS A 1 260 ? 30.451 -9.587 23.158 1.00 29.83 253 LYS A O 1
ATOM 1982 N N . GLN A 1 261 ? 28.619 -8.477 23.778 1.00 29.57 254 GLN A N 1
ATOM 1983 C CA . GLN A 1 261 ? 28.417 -9.378 24.929 1.00 30.17 254 GLN A CA 1
ATOM 1984 C C . GLN A 1 261 ? 28.188 -10.849 24.484 1.00 29.42 254 GLN A C 1
ATOM 1985 O O . GLN A 1 261 ? 28.523 -11.781 25.191 1.00 30.40 254 GLN A O 1
ATOM 1991 N N . ALA A 1 262 ? 27.609 -11.017 23.307 1.00 29.43 255 ALA A N 1
ATOM 1992 C CA . ALA A 1 262 ? 27.316 -12.359 22.753 1.00 29.24 255 ALA A CA 1
ATOM 1993 C C . ALA A 1 262 ? 28.578 -12.993 22.213 1.00 30.19 255 ALA A C 1
ATOM 1994 O O . ALA A 1 262 ? 28.573 -14.190 21.924 1.00 30.94 255 ALA A O 1
ATOM 1996 N N . GLY A 1 263 ? 29.625 -12.191 22.014 1.00 29.70 256 GLY A N 1
ATOM 1997 C CA . GLY A 1 263 ? 30.883 -12.658 21.441 1.00 32.49 256 GLY A CA 1
ATOM 1998 C C . GLY A 1 263 ? 30.995 -12.507 19.906 1.00 33.55 256 GLY A C 1
ATOM 1999 O O . GLY A 1 263 ? 31.809 -13.159 19.287 1.00 34.64 256 GLY A O 1
ATOM 2000 N N . GLY A 1 264 ? 30.191 -11.626 19.319 1.00 32.38 257 GLY A N 1
ATOM 2001 C CA . GLY A 1 264 ? 30.270 -11.335 17.878 1.00 32.51 257 GLY A CA 1
ATOM 2002 C C . GLY A 1 264 ? 30.298 -9.837 17.584 1.00 30.37 257 GLY A C 1
ATOM 2003 O O . GLY A 1 264 ? 30.978 -9.035 18.299 1.00 32.63 257 GLY A O 1
ATOM 2004 N N . LYS A 1 265 ? 29.605 -9.445 16.523 1.00 31.10 258 LYS A N 1
ATOM 2005 C CA . LYS A 1 265 ? 29.622 -8.059 16.044 1.00 29.17 258 LYS A CA 1
ATOM 2006 C C . LYS A 1 265 ? 28.249 -7.707 15.543 1.00 27.90 258 LYS A C 1
ATOM 2007 O O . LYS A 1 265 ? 27.466 -8.574 15.312 1.00 28.99 258 LYS A O 1
ATOM 2013 N N . LEU A 1 266 ? 27.966 -6.421 15.375 1.00 26.81 259 LEU A N 1
ATOM 2014 C CA . LEU A 1 266 ? 26.675 -5.998 14.796 1.00 29.34 259 LEU A CA 1
ATOM 2015 C C . LEU A 1 266 ? 26.841 -6.294 13.268 1.00 29.35 259 LEU A C 1
ATOM 2016 O O . LEU A 1 266 ? 27.875 -5.864 12.674 1.00 30.78 259 LEU A O 1
ATOM 2021 N N . VAL A 1 267 ? 25.914 -7.034 12.658 1.00 32.10 260 VAL A N 1
ATOM 2022 C CA . VAL A 1 267 ? 26.126 -7.491 11.230 1.00 32.23 260 VAL A CA 1
ATOM 2023 C C . VAL A 1 267 ? 25.783 -6.458 10.209 1.00 34.97 260 VAL A C 1
ATOM 2024 O O . VAL A 1 267 ? 26.121 -6.672 9.024 1.00 36.93 260 VAL A O 1
ATOM 2028 N N . SER A 1 268 ? 25.126 -5.367 10.620 1.00 34.48 261 SER A N 1
ATOM 2029 C CA . SER A 1 268 ? 24.835 -4.262 9.691 1.00 34.43 261 SER A CA 1
ATOM 2030 C C . SER A 1 268 ? 24.550 -2.927 10.353 1.00 33.78 261 SER A C 1
ATOM 2031 O O . SER A 1 268 ? 23.514 -2.747 11.021 1.00 34.88 261 SER A O 1
ATOM 2034 N N . ASP A 1 269 ? 25.446 -1.969 10.170 1.00 34.01 262 ASP A N 1
ATOM 2035 C CA . ASP A 1 269 ? 25.243 -0.626 10.714 1.00 33.56 262 ASP A CA 1
ATOM 2036 C C . ASP A 1 269 ? 24.060 0.103 9.957 1.00 34.98 262 ASP A C 1
ATOM 2037 O O . ASP A 1 269 ? 23.161 0.680 10.591 1.00 33.83 262 ASP A O 1
ATOM 2042 N N . PRO A 1 270 ? 24.066 0.072 8.612 1.00 35.21 263 PRO A N 1
ATOM 2043 C CA . PRO A 1 270 ? 22.955 0.682 7.872 1.00 33.69 263 PRO A CA 1
ATOM 2044 C C . PRO A 1 270 ? 21.581 0.103 8.223 1.00 31.34 263 PRO A C 1
ATOM 2045 O O . PRO A 1 270 ? 20.667 0.863 8.330 1.00 31.53 263 PRO A O 1
ATOM 2049 N N . MET A 1 271 ? 21.456 -1.217 8.361 1.00 31.75 264 MET A N 1
ATOM 2050 C CA . MET A 1 271 ? 20.144 -1.834 8.722 1.00 31.23 264 MET A CA 1
ATOM 2051 C C . MET A 1 271 ? 19.704 -1.401 10.167 1.00 32.43 264 MET A C 1
ATOM 2052 O O . MET A 1 271 ? 18.488 -1.293 10.463 1.00 30.96 264 MET A O 1
ATOM 2057 N N . ALA A 1 272 ? 20.683 -1.177 11.046 1.00 31.35 265 ALA A N 1
ATOM 2058 C CA . ALA A 1 272 ? 20.397 -0.678 12.411 1.00 29.63 265 ALA A CA 1
ATOM 2059 C C . ALA A 1 272 ? 19.917 0.789 12.263 1.00 29.68 265 ALA A C 1
ATOM 2060 O O . ALA A 1 272 ? 18.917 1.208 12.868 1.00 29.63 265 ALA A O 1
ATOM 2062 N N . ARG A 1 273 ? 20.607 1.586 11.455 1.00 28.69 266 ARG A N 1
ATOM 2063 C CA . ARG A 1 273 ? 20.177 3.007 11.298 1.00 27.62 266 ARG A CA 1
ATOM 2064 C C . ARG A 1 273 ? 18.785 3.065 10.642 1.00 27.95 266 ARG A C 1
ATOM 2065 O O . ARG A 1 273 ? 17.974 3.924 10.990 1.00 28.39 266 ARG A O 1
ATOM 2073 N N . LEU A 1 274 ? 18.540 2.172 9.677 1.00 29.90 267 LEU A N 1
ATOM 2074 C CA . LEU A 1 274 ? 17.279 2.218 8.915 1.00 30.90 267 LEU A CA 1
ATOM 2075 C C . LEU A 1 274 ? 16.067 1.908 9.873 1.00 30.30 267 LEU A C 1
ATOM 2076 O O . LEU A 1 274 ? 15.037 2.546 9.824 1.00 30.85 267 LEU A O 1
ATOM 2081 N N . ALA A 1 275 ? 16.206 0.886 10.706 1.00 29.20 268 ALA A N 1
ATOM 2082 C CA . ALA A 1 275 ? 15.166 0.653 11.723 1.00 28.23 268 ALA A CA 1
ATOM 2083 C C . ALA A 1 275 ? 14.843 1.899 12.548 1.00 26.58 268 ALA A C 1
ATOM 2084 O O . ALA A 1 275 ? 13.671 2.236 12.737 1.00 28.57 268 ALA A O 1
ATOM 2086 N N . PHE A 1 276 ? 15.855 2.591 13.044 1.00 26.45 269 PHE A N 1
ATOM 2087 C CA . PHE A 1 276 ? 15.622 3.788 13.853 1.00 26.75 269 PHE A CA 1
ATOM 2088 C C . PHE A 1 276 ? 14.998 4.941 13.052 1.00 27.84 269 PHE A C 1
ATOM 2089 O O . PHE A 1 276 ? 14.184 5.756 13.575 1.00 27.13 269 PHE A O 1
ATOM 2097 N N . LEU A 1 277 ? 15.407 5.040 11.792 1.00 27.95 270 LEU A N 1
ATOM 2098 C CA . LEU A 1 277 ? 14.834 6.107 10.952 1.00 27.16 270 LEU A CA 1
ATOM 2099 C C . LEU A 1 277 ? 13.345 5.664 10.765 1.00 24.64 270 LEU A C 1
ATOM 2100 O O . LEU A 1 277 ? 12.495 6.465 10.858 1.00 28.07 270 LEU A O 1
ATOM 2105 N N . LEU A 1 278 ? 13.071 4.399 10.477 1.00 27.80 271 LEU A N 1
ATOM 2106 C CA . LEU A 1 278 ? 11.636 3.991 10.354 1.00 26.20 271 LEU A CA 1
ATOM 2107 C C . LEU A 1 278 ? 10.760 4.313 11.609 1.00 29.62 271 LEU A C 1
ATOM 2108 O O . LEU A 1 278 ? 9.563 4.715 11.472 1.00 27.65 271 LEU A O 1
ATOM 2113 N N . PHE A 1 279 ? 11.331 4.104 12.810 1.00 26.85 272 PHE A N 1
ATOM 2114 C CA . PHE A 1 279 ? 10.722 4.541 14.098 1.00 25.58 272 PHE A CA 1
ATOM 2115 C C . PHE A 1 279 ? 10.513 6.017 14.215 1.00 25.95 272 PHE A C 1
ATOM 2116 O O . PHE A 1 279 ? 9.459 6.464 14.591 1.00 26.70 272 PHE A O 1
ATOM 2124 N N . LEU A 1 280 ? 11.487 6.802 13.759 1.00 26.51 273 LEU A N 1
ATOM 2125 C CA . LEU A 1 280 ? 11.320 8.229 13.772 1.00 24.73 273 LEU A CA 1
ATOM 2126 C C . LEU A 1 280 ? 10.072 8.710 12.902 1.00 25.46 273 LEU A C 1
ATOM 2127 O O . LEU A 1 280 ? 9.330 9.635 13.284 1.00 26.10 273 LEU A O 1
ATOM 2132 N N . LEU A 1 281 ? 9.877 8.044 11.767 1.00 28.32 274 LEU A N 1
ATOM 2133 C CA . LEU A 1 281 ? 8.889 8.502 10.769 1.00 31.08 274 LEU A CA 1
ATOM 2134 C C . LEU A 1 281 ? 7.533 7.923 11.144 1.00 31.66 274 LEU A C 1
ATOM 2135 O O . LEU A 1 281 ? 6.512 8.579 10.918 1.00 31.46 274 LEU A O 1
ATOM 2140 N N . LEU A 1 282 ? 7.521 6.719 11.738 1.00 29.18 275 LEU A N 1
ATOM 2141 C CA . LEU A 1 282 ? 6.265 5.975 11.872 1.00 28.10 275 LEU A CA 1
ATOM 2142 C C . LEU A 1 282 ? 5.702 5.816 13.330 1.00 28.37 275 LEU A C 1
ATOM 2143 O O . LEU A 1 282 ? 4.539 5.295 13.485 1.00 27.61 275 LEU A O 1
ATOM 2148 N N . SER A 1 283 ? 6.471 6.251 14.352 1.00 26.60 276 SER A N 1
ATOM 2149 C CA . SER A 1 283 ? 6.046 6.073 15.775 1.00 27.38 276 SER A CA 1
ATOM 2150 C C . SER A 1 283 ? 4.836 6.860 16.195 1.00 28.29 276 SER A C 1
ATOM 2151 O O . SER A 1 283 ? 4.037 6.387 17.008 1.00 24.52 276 SER A O 1
ATOM 2154 N N . THR A 1 284 ? 4.720 8.100 15.697 1.00 27.73 277 THR A N 1
ATOM 2155 C CA . THR A 1 284 ? 3.691 9.004 16.131 1.00 29.19 277 THR A CA 1
ATOM 2156 C C . THR A 1 284 ? 2.266 9.028 15.385 1.00 29.81 277 THR A C 1
ATOM 2157 O O . THR A 1 284 ? 1.253 9.218 16.040 1.00 30.98 277 THR A O 1
ATOM 2161 N N . PRO A 1 285 ? 2.224 8.824 14.058 1.00 29.58 278 PRO A N 1
ATOM 2162 C CA . PRO A 1 285 ? 0.939 9.070 13.303 1.00 30.44 278 PRO A CA 1
ATOM 2163 C C . PRO A 1 285 ? -0.013 7.872 13.318 1.00 31.41 278 PRO A C 1
ATOM 2164 O O . PRO A 1 285 ? -0.581 7.539 12.277 1.00 30.48 278 PRO A O 1
ATOM 2168 N N . VAL A 1 286 ? -0.165 7.178 14.468 1.00 28.90 279 VAL A N 1
ATOM 2169 C CA . VAL A 1 286 ? -0.800 5.876 14.396 1.00 27.68 279 VAL A CA 1
ATOM 2170 C C . VAL A 1 286 ? -1.786 5.645 15.628 1.00 26.95 279 VAL A C 1
ATOM 2171 O O . VAL A 1 286 ? -2.409 4.600 15.715 1.00 26.72 279 VAL A O 1
ATOM 2175 N N . GLY A 1 287 ? -1.879 6.641 16.490 1.00 24.92 280 GLY A N 1
ATOM 2176 C CA . GLY A 1 287 ? -2.548 6.558 17.799 1.00 26.77 280 GLY A CA 1
ATOM 2177 C C . GLY A 1 287 ? -4.044 6.210 17.747 1.00 29.99 280 GLY A C 1
ATOM 2178 O O . GLY A 1 287 ? -4.602 5.782 18.743 1.00 27.55 280 GLY A O 1
ATOM 2179 N N . PHE A 1 288 ? -4.720 6.420 16.609 1.00 27.54 281 PHE A N 1
ATOM 2180 C CA . PHE A 1 288 ? -6.138 6.066 16.589 1.00 27.05 281 PHE A CA 1
ATOM 2181 C C . PHE A 1 288 ? -6.272 4.532 16.716 1.00 26.77 281 PHE A C 1
ATOM 2182 O O . PHE A 1 288 ? -7.375 4.054 16.879 1.00 24.17 281 PHE A O 1
ATOM 2190 N N . HIS A 1 289 ? -5.175 3.779 16.595 1.00 23.23 282 HIS A N 1
ATOM 2191 C CA . HIS A 1 289 ? -5.256 2.311 16.935 1.00 23.84 282 HIS A CA 1
ATOM 2192 C C . HIS A 1 289 ? -5.522 2.074 18.469 1.00 20.50 282 HIS A C 1
ATOM 2193 O O . HIS A 1 289 ? -5.763 0.968 18.849 1.00 22.90 282 HIS A O 1
ATOM 2200 N N . HIS A 1 290 ? -5.520 3.132 19.263 1.00 21.17 283 HIS A N 1
ATOM 2201 C CA . HIS A 1 290 ? -5.969 3.040 20.672 1.00 20.33 283 HIS A CA 1
ATOM 2202 C C . HIS A 1 290 ? -7.433 3.481 20.731 1.00 23.73 283 HIS A C 1
ATOM 2203 O O . HIS A 1 290 ? -8.025 3.549 21.811 1.00 23.01 283 HIS A O 1
ATOM 2210 N N . GLN A 1 291 ? -7.976 3.882 19.560 1.00 23.33 284 GLN A N 1
ATOM 2211 C CA . GLN A 1 291 ? -9.322 4.494 19.543 1.00 23.80 284 GLN A CA 1
ATOM 2212 C C . GLN A 1 291 ? -10.211 3.793 18.602 1.00 24.13 284 GLN A C 1
ATOM 2213 O O . GLN A 1 291 ? -11.257 4.365 18.151 1.00 25.50 284 GLN A O 1
ATOM 2219 N N . PHE A 1 292 ? -9.880 2.542 18.278 1.00 22.22 285 PHE A N 1
ATOM 2220 C CA . PHE A 1 292 ? -10.722 1.841 17.339 1.00 22.80 285 PHE A CA 1
ATOM 2221 C C . PHE A 1 292 ? -12.173 1.806 17.849 1.00 24.53 285 PHE A C 1
ATOM 2222 O O . PHE A 1 292 ? -13.142 1.818 17.046 1.00 23.17 285 PHE A O 1
ATOM 2230 N N . ALA A 1 293 ? -12.334 1.766 19.169 1.00 24.93 286 ALA A N 1
ATOM 2231 C CA . ALA A 1 293 ? -13.695 1.581 19.789 1.00 26.25 286 ALA A CA 1
ATOM 2232 C C . ALA A 1 293 ? -14.288 2.964 20.236 1.00 25.86 286 ALA A C 1
ATOM 2233 O O . ALA A 1 293 ? -15.334 3.036 20.961 1.00 25.96 286 ALA A O 1
ATOM 2235 N N . ASP A 1 294 ? -13.655 4.065 19.809 1.00 26.52 287 ASP A N 1
ATOM 2236 C CA . ASP A 1 294 ? -14.110 5.422 20.255 1.00 27.37 287 ASP A CA 1
ATOM 2237 C C . ASP A 1 294 ? -15.175 5.907 19.212 1.00 28.31 287 ASP A C 1
ATOM 2238 O O . ASP A 1 294 ? -14.992 5.677 18.013 1.00 29.76 287 ASP A O 1
ATOM 2243 N N . PRO A 1 295 ? -16.218 6.595 19.682 1.00 29.46 288 PRO A N 1
ATOM 2244 C CA . PRO A 1 295 ? -17.190 7.279 18.772 1.00 30.60 288 PRO A CA 1
ATOM 2245 C C . PRO A 1 295 ? -16.515 8.518 18.165 1.00 31.78 288 PRO A C 1
ATOM 2246 O O . PRO A 1 295 ? -15.504 8.987 18.683 1.00 31.64 288 PRO A O 1
ATOM 2250 N N . GLY A 1 296 ? -17.058 9.061 17.085 1.00 33.38 289 GLY A N 1
ATOM 2251 C CA . GLY A 1 296 ? -16.661 10.407 16.735 1.00 34.01 289 GLY A CA 1
ATOM 2252 C C . GLY A 1 296 ? -15.305 10.528 16.054 1.00 35.50 289 GLY A C 1
ATOM 2253 O O . GLY A 1 296 ? -14.784 11.653 15.956 1.00 38.44 289 GLY A O 1
ATOM 2254 N N . ILE A 1 297 ? -14.732 9.400 15.620 1.00 34.72 290 ILE A N 1
ATOM 2255 C CA . ILE A 1 297 ? -13.547 9.363 14.791 1.00 33.44 290 ILE A CA 1
ATOM 2256 C C . ILE A 1 297 ? -13.886 8.553 13.593 1.00 34.72 290 ILE A C 1
ATOM 2257 O O . ILE A 1 297 ? -14.379 7.424 13.699 1.00 33.83 290 ILE A O 1
ATOM 2262 N N . ASP A 1 298 ? -13.592 9.095 12.404 1.00 33.34 291 ASP A N 1
ATOM 2263 C CA . ASP A 1 298 ? -14.102 8.537 11.207 1.00 34.29 291 ASP A CA 1
ATOM 2264 C C . ASP A 1 298 ? -13.411 7.241 10.922 1.00 32.11 291 ASP A C 1
ATOM 2265 O O . ASP A 1 298 ? -12.223 7.129 11.152 1.00 34.03 291 ASP A O 1
ATOM 2270 N N . PRO A 1 299 ? -14.136 6.234 10.455 1.00 30.93 292 PRO A N 1
ATOM 2271 C CA . PRO A 1 299 ? -13.538 4.924 10.264 1.00 31.45 292 PRO A CA 1
ATOM 2272 C C . PRO A 1 299 ? -12.462 4.882 9.140 1.00 33.36 292 PRO A C 1
ATOM 2273 O O . PRO A 1 299 ? -11.621 4.011 9.177 1.00 30.93 292 PRO A O 1
ATOM 2277 N N . THR A 1 300 ? -12.559 5.772 8.127 1.00 31.38 293 THR A N 1
ATOM 2278 C CA . THR A 1 300 ? -11.437 5.903 7.149 1.00 29.84 293 THR A CA 1
ATOM 2279 C C . THR A 1 300 ? -10.087 6.204 7.766 1.00 29.09 293 THR A C 1
ATOM 2280 O O . THR A 1 300 ? -9.075 5.570 7.411 1.00 28.57 293 THR A O 1
ATOM 2284 N N . TRP A 1 301 ? -10.083 7.128 8.715 1.00 26.15 294 TRP A N 1
ATOM 2285 C CA . TRP A 1 301 ? -8.905 7.509 9.384 1.00 30.51 294 TRP A CA 1
ATOM 2286 C C . TRP A 1 301 ? -8.380 6.424 10.368 1.00 31.77 294 TRP A C 1
ATOM 2287 O O . TRP A 1 301 ? -7.158 6.349 10.622 1.00 31.06 294 TRP A O 1
ATOM 2298 N N . LYS A 1 302 ? -9.314 5.652 10.928 1.00 30.50 295 LYS A N 1
ATOM 2299 C CA . LYS A 1 302 ? -8.945 4.437 11.675 1.00 28.95 295 LYS A CA 1
ATOM 2300 C C . LYS A 1 302 ? -8.257 3.466 10.798 1.00 28.85 295 LYS A C 1
ATOM 2301 O O . LYS A 1 302 ? -7.220 2.938 11.174 1.00 26.62 295 LYS A O 1
ATOM 2307 N N . MET A 1 303 ? -8.751 3.281 9.575 1.00 27.17 296 MET A N 1
ATOM 2308 C CA . MET A 1 303 ? -8.090 2.401 8.674 1.00 27.73 296 MET A CA 1
ATOM 2309 C C . MET A 1 303 ? -6.685 2.909 8.265 1.00 26.79 296 MET A C 1
ATOM 2310 O O . MET A 1 303 ? -5.750 2.118 8.121 1.00 26.80 296 MET A O 1
ATOM 2315 N N . ILE A 1 304 ? -6.563 4.200 8.069 1.00 27.63 297 ILE A N 1
ATOM 2316 C CA . ILE A 1 304 ? -5.301 4.778 7.663 1.00 29.64 297 ILE A CA 1
ATOM 2317 C C . ILE A 1 304 ? -4.256 4.609 8.819 1.00 29.66 297 ILE A C 1
ATOM 2318 O O . ILE A 1 304 ? -3.120 4.265 8.558 1.00 30.70 297 ILE A O 1
ATOM 2323 N N . HIS A 1 305 ? -4.663 4.851 10.060 1.00 30.55 298 HIS A N 1
ATOM 2324 C CA . HIS A 1 305 ? -3.752 4.507 11.248 1.00 28.50 298 HIS A CA 1
ATOM 2325 C C . HIS A 1 305 ? -3.486 3.038 11.399 1.00 29.27 298 HIS A C 1
ATOM 2326 O O . HIS A 1 305 ? -2.398 2.642 11.760 1.00 31.66 298 HIS A O 1
ATOM 2333 N N . SER A 1 306 ? -4.472 2.200 11.114 1.00 28.67 299 SER A N 1
ATOM 2334 C CA . SER A 1 306 ? -4.243 0.724 11.103 1.00 27.87 299 SER A CA 1
ATOM 2335 C C . SER A 1 306 ? -3.133 0.338 10.079 1.00 30.27 299 SER A C 1
ATOM 2336 O O . SER A 1 306 ? -2.185 -0.347 10.387 1.00 28.70 299 SER A O 1
ATOM 2339 N N . VAL A 1 307 ? -3.269 0.790 8.830 1.00 28.99 300 VAL A N 1
ATOM 2340 C CA . VAL A 1 307 ? -2.204 0.509 7.887 1.00 25.72 300 VAL A CA 1
ATOM 2341 C C . VAL A 1 307 ? -0.816 1.051 8.331 1.00 26.56 300 VAL A C 1
ATOM 2342 O O . VAL A 1 307 ? 0.199 0.328 8.226 1.00 30.67 300 VAL A O 1
ATOM 2346 N N . LEU A 1 308 ? -0.768 2.292 8.787 1.00 24.85 301 LEU A N 1
ATOM 2347 C CA . LEU A 1 308 ? 0.458 2.881 9.162 1.00 27.66 301 LEU A CA 1
ATOM 2348 C C . LEU A 1 308 ? 1.022 2.162 10.435 1.00 26.94 301 LEU A C 1
ATOM 2349 O O . LEU A 1 308 ? 2.228 2.207 10.703 1.00 25.89 301 LEU A O 1
ATOM 2354 N N . THR A 1 309 ? 0.134 1.531 11.189 1.00 26.57 302 THR A N 1
ATOM 2355 C CA . THR A 1 309 ? 0.591 0.856 12.438 1.00 24.89 302 THR A CA 1
ATOM 2356 C C . THR A 1 309 ? 1.191 -0.415 11.976 1.00 26.16 302 THR A C 1
ATOM 2357 O O . THR A 1 309 ? 2.258 -0.853 12.493 1.00 28.32 302 THR A O 1
ATOM 2361 N N . LEU A 1 310 ? 0.611 -1.028 10.952 1.00 25.81 303 LEU A N 1
ATOM 2362 C CA . LEU A 1 310 ? 1.220 -2.262 10.430 1.00 27.78 303 LEU A CA 1
ATOM 2363 C C . LEU A 1 310 ? 2.636 -1.946 9.867 1.00 28.98 303 LEU A C 1
ATOM 2364 O O . LEU A 1 310 ? 3.535 -2.793 9.905 1.00 30.12 303 LEU A O 1
ATOM 2369 N N . PHE A 1 311 ? 2.807 -0.723 9.370 1.00 32.02 304 PHE A N 1
ATOM 2370 C CA . PHE A 1 311 ? 4.109 -0.305 8.840 1.00 31.44 304 PHE A CA 1
ATOM 2371 C C . PHE A 1 311 ? 5.084 -0.074 10.004 1.00 29.76 304 PHE A C 1
ATOM 2372 O O . PHE A 1 311 ? 6.242 -0.279 9.841 1.00 28.85 304 PHE A O 1
ATOM 2380 N N . VAL A 1 312 ? 4.599 0.451 11.126 1.00 30.43 305 VAL A N 1
ATOM 2381 C CA . VAL A 1 312 ? 5.520 0.684 12.280 1.00 29.34 305 VAL A CA 1
ATOM 2382 C C . VAL A 1 312 ? 6.064 -0.637 12.782 1.00 26.83 305 VAL A C 1
ATOM 2383 O O . VAL A 1 312 ? 7.173 -0.703 13.430 1.00 29.84 305 VAL A O 1
ATOM 2387 N N . ALA A 1 313 ? 5.375 -1.706 12.444 1.00 27.59 306 ALA A N 1
ATOM 2388 C CA . ALA A 1 313 ? 5.868 -3.065 12.732 1.00 26.80 306 ALA A CA 1
ATOM 2389 C C . ALA A 1 313 ? 7.138 -3.441 11.991 1.00 29.11 306 ALA A C 1
ATOM 2390 O O . ALA A 1 313 ? 7.932 -4.226 12.487 1.00 27.88 306 ALA A O 1
ATOM 2392 N N . VAL A 1 314 ? 7.331 -2.885 10.791 1.00 29.25 307 VAL A N 1
ATOM 2393 C CA . VAL A 1 314 ? 8.459 -3.311 9.922 1.00 26.78 307 VAL A CA 1
ATOM 2394 C C . VAL A 1 314 ? 9.861 -3.089 10.547 1.00 26.61 307 VAL A C 1
ATOM 2395 O O . VAL A 1 314 ? 10.698 -3.983 10.472 1.00 29.68 307 VAL A O 1
ATOM 2399 N N . PRO A 1 315 ? 10.110 -1.952 11.174 1.00 26.33 308 PRO A N 1
ATOM 2400 C CA . PRO A 1 315 ? 11.437 -1.820 11.842 1.00 26.97 308 PRO A CA 1
ATOM 2401 C C . PRO A 1 315 ? 11.767 -2.909 12.891 1.00 24.32 308 PRO A C 1
ATOM 2402 O O . PRO A 1 315 ? 12.938 -3.292 13.030 1.00 25.02 308 PRO A O 1
ATOM 2406 N N . SER A 1 316 ? 10.763 -3.403 13.601 1.00 24.87 309 SER A N 1
ATOM 2407 C CA . SER A 1 316 ? 10.982 -4.543 14.574 1.00 23.41 309 SER A CA 1
ATOM 2408 C C . SER A 1 316 ? 11.083 -5.824 13.831 1.00 25.17 309 SER A C 1
ATOM 2409 O O . SER A 1 316 ? 11.846 -6.742 14.178 1.00 24.39 309 SER A O 1
ATOM 2412 N N . LEU A 1 317 ? 10.311 -5.967 12.758 1.00 24.47 310 LEU A N 1
ATOM 2413 C CA . LEU A 1 317 ? 10.536 -7.163 11.908 1.00 24.70 310 LEU A CA 1
ATOM 2414 C C . LEU A 1 317 ? 11.992 -7.190 11.328 1.00 24.08 310 LEU A C 1
ATOM 2415 O O . LEU A 1 317 ? 12.596 -8.232 11.265 1.00 26.83 310 LEU A O 1
ATOM 2420 N N . MET A 1 318 ? 12.487 -6.039 10.938 1.00 25.91 311 MET A N 1
ATOM 2421 C CA . MET A 1 318 ? 13.885 -5.848 10.438 1.00 28.86 311 MET A CA 1
ATOM 2422 C C . MET A 1 318 ? 14.866 -6.132 11.609 1.00 29.91 311 MET A C 1
ATOM 2423 O O . MET A 1 318 ? 15.864 -6.857 11.475 1.00 30.59 311 MET A O 1
ATOM 2428 N N . THR A 1 319 ? 14.507 -5.624 12.788 1.00 28.65 312 THR A N 1
ATOM 2429 C CA . THR A 1 319 ? 15.371 -5.801 14.008 1.00 25.67 312 THR A CA 1
ATOM 2430 C C . THR A 1 319 ? 15.487 -7.248 14.278 1.00 25.98 312 THR A C 1
ATOM 2431 O O . THR A 1 319 ? 16.628 -7.751 14.588 1.00 27.67 312 THR A O 1
ATOM 2435 N N . ALA A 1 320 ? 14.362 -7.967 14.174 1.00 24.56 313 ALA A N 1
ATOM 2436 C CA . ALA A 1 320 ? 14.344 -9.396 14.401 1.00 25.12 313 ALA A CA 1
ATOM 2437 C C . ALA A 1 320 ? 15.425 -10.108 13.634 1.00 27.10 313 ALA A C 1
ATOM 2438 O O . ALA A 1 320 ? 16.197 -10.853 14.178 1.00 26.66 313 ALA A O 1
ATOM 2440 N N . PHE A 1 321 ? 15.498 -9.842 12.331 1.00 26.00 314 PHE A N 1
ATOM 2441 C CA . PHE A 1 321 ? 16.547 -10.435 11.526 1.00 25.36 314 PHE A CA 1
ATOM 2442 C C . PHE A 1 321 ? 17.996 -9.942 11.760 1.00 24.37 314 PHE A C 1
ATOM 2443 O O . PHE A 1 321 ? 18.919 -10.741 11.862 1.00 27.41 314 PHE A O 1
ATOM 2451 N N . THR A 1 322 ? 18.197 -8.639 11.871 1.00 24.95 315 THR A N 1
ATOM 2452 C CA . THR A 1 322 ? 19.524 -8.110 12.017 1.00 27.54 315 THR A CA 1
ATOM 2453 C C . THR A 1 322 ? 20.074 -8.621 13.344 1.00 27.39 315 THR A C 1
ATOM 2454 O O . THR A 1 322 ? 21.285 -9.026 13.435 1.00 25.49 315 THR A O 1
ATOM 2458 N N . VAL A 1 323 ? 19.217 -8.627 14.359 1.00 25.11 316 VAL A N 1
ATOM 2459 C CA . VAL A 1 323 ? 19.696 -9.057 15.676 1.00 24.86 316 VAL A CA 1
ATOM 2460 C C . VAL A 1 323 ? 19.880 -10.550 15.650 1.00 24.72 316 VAL A C 1
ATOM 2461 O O . VAL A 1 323 ? 20.898 -11.029 16.147 1.00 25.79 316 VAL A O 1
ATOM 2465 N N . ALA A 1 324 ? 18.959 -11.309 15.058 1.00 22.19 317 ALA A N 1
ATOM 2466 C CA . ALA A 1 324 ? 19.129 -12.769 15.119 1.00 24.26 317 ALA A CA 1
ATOM 2467 C C . ALA A 1 324 ? 20.421 -13.191 14.402 1.00 23.80 317 ALA A C 1
ATOM 2468 O O . ALA A 1 324 ? 21.156 -14.139 14.845 1.00 25.64 317 ALA A O 1
ATOM 2470 N N . ALA A 1 325 ? 20.684 -12.513 13.308 1.00 27.30 318 ALA A N 1
ATOM 2471 C CA . ALA A 1 325 ? 21.806 -12.872 12.440 1.00 27.94 318 ALA A CA 1
ATOM 2472 C C . ALA A 1 325 ? 23.075 -12.466 13.154 1.00 27.46 318 ALA A C 1
ATOM 2473 O O . ALA A 1 325 ? 24.096 -13.110 12.974 1.00 27.94 318 ALA A O 1
ATOM 2475 N N . SER A 1 326 ? 23.013 -11.385 13.935 1.00 27.62 319 SER A N 1
ATOM 2476 C CA . SER A 1 326 ? 24.175 -11.001 14.788 1.00 27.52 319 SER A CA 1
ATOM 2477 C C . SER A 1 326 ? 24.440 -12.042 15.882 1.00 28.12 319 SER A C 1
ATOM 2478 O O . SER A 1 326 ? 25.623 -12.387 16.129 1.00 30.35 319 SER A O 1
ATOM 2481 N N . LEU A 1 327 ? 23.387 -12.542 16.526 1.00 25.93 320 LEU A N 1
ATOM 2482 C CA . LEU A 1 327 ? 23.567 -13.563 17.556 1.00 28.54 320 LEU A CA 1
ATOM 2483 C C . LEU A 1 327 ? 24.128 -14.846 16.922 1.00 30.00 320 LEU A C 1
ATOM 2484 O O . LEU A 1 327 ? 24.991 -15.564 17.546 1.00 31.23 320 LEU A O 1
ATOM 2489 N N . GLU A 1 328 ? 23.651 -15.164 15.708 1.00 29.49 321 GLU A N 1
ATOM 2490 C CA . GLU A 1 328 ? 23.997 -16.426 15.078 1.00 30.18 321 GLU A CA 1
ATOM 2491 C C . GLU A 1 328 ? 25.470 -16.375 14.728 1.00 30.32 321 GLU A C 1
ATOM 2492 O O . GLU A 1 328 ? 26.217 -17.355 14.945 1.00 31.46 321 GLU A O 1
ATOM 2498 N N . PHE A 1 329 ? 25.875 -15.215 14.242 1.00 30.76 322 PHE A N 1
ATOM 2499 C CA . PHE A 1 329 ? 27.263 -14.948 13.847 1.00 33.45 322 PHE A CA 1
ATOM 2500 C C . PHE A 1 329 ? 28.150 -15.113 15.104 1.00 34.05 322 PHE A C 1
ATOM 2501 O O . PHE A 1 329 ? 29.190 -15.809 15.050 1.00 33.81 322 PHE A O 1
ATOM 2509 N N . ALA A 1 330 ? 27.740 -14.502 16.224 1.00 31.89 323 ALA A N 1
ATOM 2510 C CA . ALA A 1 330 ? 28.477 -14.729 17.492 1.00 31.87 323 ALA A CA 1
ATOM 2511 C C . ALA A 1 330 ? 28.576 -16.183 17.881 1.00 32.12 323 ALA A C 1
ATOM 2512 O O . ALA A 1 330 ? 29.653 -16.645 18.316 1.00 31.74 323 ALA A O 1
ATOM 2514 N N . GLY A 1 331 ? 27.457 -16.907 17.785 1.00 30.53 324 GLY A N 1
ATOM 2515 C CA . GLY A 1 331 ? 27.424 -18.331 18.201 1.00 32.89 324 GLY A CA 1
ATOM 2516 C C . GLY A 1 331 ? 28.397 -19.166 17.334 1.00 34.70 324 GLY A C 1
ATOM 2517 O O . GLY A 1 331 ? 29.034 -20.154 17.821 1.00 35.69 324 GLY A O 1
ATOM 2518 N N . ARG A 1 332 ? 28.510 -18.765 16.070 1.00 41.88 325 ARG A N 1
ATOM 2519 C CA . ARG A 1 332 ? 29.378 -19.453 15.120 1.00 43.66 325 ARG A CA 1
ATOM 2520 C C . ARG A 1 332 ? 30.848 -19.132 15.383 1.00 42.23 325 ARG A C 1
ATOM 2521 O O . ARG A 1 332 ? 31.672 -20.046 15.444 1.00 43.73 325 ARG A O 1
ATOM 2529 N N . LEU A 1 333 ? 31.173 -17.862 15.586 1.00 41.34 326 LEU A N 1
ATOM 2530 C CA . LEU A 1 333 ? 32.498 -17.496 16.093 1.00 42.01 326 LEU A CA 1
ATOM 2531 C C . LEU A 1 333 ? 32.923 -18.321 17.347 1.00 42.82 326 LEU A C 1
ATOM 2532 O O . LEU A 1 333 ? 34.114 -18.678 17.484 1.00 43.30 326 LEU A O 1
ATOM 2537 N N . ARG A 1 334 ? 31.970 -18.631 18.219 1.00 40.40 327 ARG A N 1
ATOM 2538 C CA . ARG A 1 334 ? 32.267 -19.350 19.463 1.00 40.44 327 ARG A CA 1
ATOM 2539 C C . ARG A 1 334 ? 32.188 -20.864 19.268 1.00 42.06 327 ARG A C 1
ATOM 2540 O O . ARG A 1 334 ? 32.109 -21.596 20.222 1.00 42.91 327 ARG A O 1
ATOM 2548 N N . GLY A 1 335 ? 32.171 -21.314 18.015 1.00 42.83 328 GLY A N 1
ATOM 2549 C CA . GLY A 1 335 ? 32.263 -22.743 17.699 1.00 45.00 328 GLY A CA 1
ATOM 2550 C C . GLY A 1 335 ? 30.981 -23.478 17.446 1.00 47.41 328 GLY A C 1
ATOM 2551 O O . GLY A 1 335 ? 30.997 -24.661 17.144 1.00 47.61 328 GLY A O 1
ATOM 2552 N N . GLY A 1 336 ? 29.848 -22.791 17.578 1.00 48.54 329 GLY A N 1
ATOM 2553 C CA . GLY A 1 336 ? 28.544 -23.450 17.471 1.00 49.99 329 GLY A CA 1
ATOM 2554 C C . GLY A 1 336 ? 28.233 -23.833 16.032 1.00 51.92 329 GLY A C 1
ATOM 2555 O O . GLY A 1 336 ? 28.394 -23.024 15.106 1.00 52.17 329 GLY A O 1
ATOM 2556 N N . ARG A 1 337 ? 27.795 -25.072 15.841 1.00 53.88 330 ARG A N 1
ATOM 2557 C CA . ARG A 1 337 ? 27.438 -25.559 14.520 1.00 57.27 330 ARG A CA 1
ATOM 2558 C C . ARG A 1 337 ? 26.189 -26.395 14.630 1.00 59.14 330 ARG A C 1
ATOM 2559 O O . ARG A 1 337 ? 25.850 -26.899 15.709 1.00 60.10 330 ARG A O 1
ATOM 2573 N N . GLY A 1 338 ? 25.519 -26.560 13.496 1.00 60.99 331 GLY A N 1
ATOM 2574 C CA . GLY A 1 338 ? 24.270 -27.290 13.422 1.00 62.66 331 GLY A CA 1
ATOM 2575 C C . GLY A 1 338 ? 23.282 -26.275 12.900 1.00 63.92 331 GLY A C 1
ATOM 2576 O O . GLY A 1 338 ? 23.657 -25.380 12.116 1.00 64.63 331 GLY A O 1
ATOM 2577 N N . LEU A 1 339 ? 22.023 -26.422 13.314 1.00 64.62 332 LEU A N 1
ATOM 2578 C CA . LEU A 1 339 ? 20.998 -25.393 13.123 1.00 64.31 332 LEU A CA 1
ATOM 2579 C C . LEU A 1 339 ? 20.697 -24.769 14.507 1.00 63.64 332 LEU A C 1
ATOM 2580 O O . LEU A 1 339 ? 20.111 -23.686 14.572 1.00 63.88 332 LEU A O 1
ATOM 2585 N N . PHE A 1 340 ? 21.119 -25.461 15.575 1.00 62.46 333 PHE A N 1
ATOM 2586 C CA . PHE A 1 340 ? 20.927 -25.041 16.995 1.00 61.61 333 PHE A CA 1
ATOM 2587 C C . PHE A 1 340 ? 22.231 -24.835 17.771 1.00 59.36 333 PHE A C 1
ATOM 2588 O O . PHE A 1 340 ? 22.239 -24.205 18.838 1.00 58.20 333 PHE A O 1
ATOM 2596 N N . GLY A 1 341 ? 23.319 -25.415 17.270 1.00 49.06 334 GLY A N 1
ATOM 2597 C CA . GLY A 1 341 ? 24.632 -25.266 17.911 1.00 47.79 334 GLY A CA 1
ATOM 2598 C C . GLY A 1 341 ? 24.998 -23.801 18.208 1.00 45.60 334 GLY A C 1
ATOM 2599 O O . GLY A 1 341 ? 25.630 -23.528 19.198 1.00 45.41 334 GLY A O 1
ATOM 2600 N N . TRP A 1 342 ? 24.601 -22.880 17.336 1.00 43.07 335 TRP A N 1
ATOM 2601 C CA . TRP A 1 342 ? 24.922 -21.463 17.519 1.00 41.14 335 TRP A CA 1
ATOM 2602 C C . TRP A 1 342 ? 24.268 -20.907 18.808 1.00 38.78 335 TRP A C 1
ATOM 2603 O O . TRP A 1 342 ? 24.850 -20.071 19.510 1.00 37.83 335 TRP A O 1
ATOM 2614 N N . ILE A 1 343 ? 23.066 -21.374 19.112 1.00 36.95 336 ILE A N 1
ATOM 2615 C CA . ILE A 1 343 ? 22.395 -20.931 20.293 1.00 36.88 336 ILE A CA 1
ATOM 2616 C C . ILE A 1 343 ? 23.114 -21.403 21.557 1.00 37.07 336 ILE A C 1
ATOM 2617 O O . ILE A 1 343 ? 23.388 -20.597 22.484 1.00 34.47 336 ILE A O 1
ATOM 2622 N N . ARG A 1 344 ? 23.433 -22.692 21.599 1.00 37.66 337 ARG A N 1
ATOM 2623 C CA . ARG A 1 344 ? 24.078 -23.268 22.768 1.00 39.00 337 ARG A CA 1
ATOM 2624 C C . ARG A 1 344 ? 25.461 -22.696 23.056 1.00 39.45 337 ARG A C 1
ATOM 2625 O O . ARG A 1 344 ? 25.881 -22.681 24.202 1.00 40.49 337 ARG A O 1
ATOM 2628 N N . ALA A 1 345 ? 26.128 -22.188 22.025 1.00 38.04 338 ALA A N 1
ATOM 2629 C CA . ALA A 1 345 ? 27.489 -21.696 22.151 1.00 38.09 338 ALA A CA 1
ATOM 2630 C C . ALA A 1 345 ? 27.556 -20.255 22.702 1.00 37.06 338 ALA A C 1
ATOM 2631 O O . ALA A 1 345 ? 28.643 -19.757 22.969 1.00 35.79 338 ALA A O 1
ATOM 2633 N N . LEU A 1 346 ? 26.400 -19.595 22.824 1.00 35.20 339 LEU A N 1
ATOM 2634 C CA . LEU A 1 346 ? 26.337 -18.215 23.270 1.00 33.08 339 LEU A CA 1
ATOM 2635 C C . LEU A 1 346 ? 26.586 -18.150 24.789 1.00 34.14 339 LEU A C 1
ATOM 2636 O O . LEU A 1 346 ? 26.496 -19.195 25.463 1.00 31.43 339 LEU A O 1
ATOM 2641 N N . PRO A 1 347 ? 26.936 -16.959 25.312 1.00 32.08 340 PRO A N 1
ATOM 2642 C CA . PRO A 1 347 ? 27.383 -16.818 26.752 1.00 33.55 340 PRO A CA 1
ATOM 2643 C C . PRO A 1 347 ? 26.217 -16.794 27.767 1.00 30.68 340 PRO A C 1
ATOM 2644 O O . PRO A 1 347 ? 25.868 -15.738 28.397 1.00 29.16 340 PRO A O 1
ATOM 2648 N N . TRP A 1 348 ? 25.602 -17.954 27.930 1.00 29.18 341 TRP A N 1
ATOM 2649 C CA . TRP A 1 348 ? 24.395 -18.074 28.757 1.00 28.25 341 TRP A CA 1
ATOM 2650 C C . TRP A 1 348 ? 24.723 -17.959 30.277 1.00 27.52 341 TRP A C 1
ATOM 2651 O O . TRP A 1 348 ? 23.814 -17.991 31.126 1.00 27.99 341 TRP A O 1
ATOM 2662 N N . ASP A 1 349 ? 25.992 -17.812 30.599 1.00 28.92 342 ASP A N 1
ATOM 2663 C CA . ASP A 1 349 ? 26.352 -17.545 32.020 1.00 32.21 342 ASP A CA 1
ATOM 2664 C C . ASP A 1 349 ? 26.418 -16.053 32.341 1.00 31.06 342 ASP A C 1
ATOM 2665 O O . ASP A 1 349 ? 26.693 -15.682 33.472 1.00 30.31 342 ASP A O 1
ATOM 2670 N N . ASN A 1 350 ? 26.204 -15.203 31.332 1.00 29.55 343 ASN A N 1
ATOM 2671 C CA . ASN A 1 350 ? 26.370 -13.799 31.524 1.00 28.71 343 ASN A CA 1
ATOM 2672 C C . ASN A 1 350 ? 24.942 -13.150 31.555 1.00 28.29 343 ASN A C 1
ATOM 2673 O O . ASN A 1 350 ? 24.326 -13.054 30.541 1.00 25.20 343 ASN A O 1
ATOM 2678 N N . PRO A 1 351 ? 24.463 -12.716 32.723 1.00 26.62 344 PRO A N 1
ATOM 2679 C CA . PRO A 1 351 ? 23.133 -12.083 32.811 1.00 26.41 344 PRO A CA 1
ATOM 2680 C C . PRO A 1 351 ? 22.934 -10.872 31.855 1.00 25.66 344 PRO A C 1
ATOM 2681 O O . PRO A 1 351 ? 21.803 -10.628 31.434 1.00 23.46 344 PRO A O 1
ATOM 2685 N N . ALA A 1 352 ? 24.006 -10.166 31.498 1.00 26.30 345 ALA A N 1
ATOM 2686 C CA . ALA A 1 352 ? 23.848 -8.965 30.589 1.00 29.32 345 ALA A CA 1
ATOM 2687 C C . ALA A 1 352 ? 23.543 -9.474 29.179 1.00 30.32 345 ALA A C 1
ATOM 2688 O O . ALA A 1 352 ? 23.028 -8.716 28.371 1.00 31.40 345 ALA A O 1
ATOM 2690 N N . PHE A 1 353 ? 23.958 -10.714 28.874 1.00 27.54 346 PHE A N 1
ATOM 2691 C CA . PHE A 1 353 ? 23.636 -11.338 27.595 1.00 27.78 346 PHE A CA 1
ATOM 2692 C C . PHE A 1 353 ? 22.248 -11.938 27.691 1.00 25.14 346 PHE A C 1
ATOM 2693 O O . PHE A 1 353 ? 21.386 -11.746 26.821 1.00 22.51 346 PHE A O 1
ATOM 2701 N N . VAL A 1 354 ? 22.018 -12.717 28.737 1.00 22.56 347 VAL A N 1
ATOM 2702 C CA . VAL A 1 354 ? 20.802 -13.444 28.840 1.00 22.02 347 VAL A CA 1
ATOM 2703 C C . VAL A 1 354 ? 19.540 -12.602 28.906 1.00 22.05 347 VAL A C 1
ATOM 2704 O O . VAL A 1 354 ? 18.532 -12.939 28.308 1.00 21.75 347 VAL A O 1
ATOM 2708 N N . ALA A 1 355 ? 19.584 -11.535 29.671 1.00 20.48 348 ALA A N 1
ATOM 2709 C CA . ALA A 1 355 ? 18.350 -10.815 29.937 1.00 22.24 348 ALA A CA 1
ATOM 2710 C C . ALA A 1 355 ? 17.724 -10.223 28.613 1.00 20.12 348 ALA A C 1
ATOM 2711 O O . ALA A 1 355 ? 16.535 -10.474 28.402 1.00 21.42 348 ALA A O 1
ATOM 2713 N N . PRO A 1 356 ? 18.470 -9.457 27.820 1.00 22.81 349 PRO A N 1
ATOM 2714 C CA . PRO A 1 356 ? 17.845 -8.922 26.533 1.00 22.65 349 PRO A CA 1
ATOM 2715 C C . PRO A 1 356 ? 17.455 -10.068 25.591 1.00 23.25 349 PRO A C 1
ATOM 2716 O O . PRO A 1 356 ? 16.440 -10.001 24.984 1.00 21.08 349 PRO A O 1
ATOM 2720 N N . VAL A 1 357 ? 18.255 -11.131 25.550 1.00 22.78 350 VAL A N 1
ATOM 2721 C CA . VAL A 1 357 ? 17.878 -12.299 24.691 1.00 24.15 350 VAL A CA 1
ATOM 2722 C C . VAL A 1 357 ? 16.569 -12.898 25.100 1.00 23.62 350 VAL A C 1
ATOM 2723 O O . VAL A 1 357 ? 15.713 -13.143 24.282 1.00 22.40 350 VAL A O 1
ATOM 2727 N N . LEU A 1 358 ? 16.377 -13.150 26.395 1.00 22.63 351 LEU A N 1
ATOM 2728 C CA . LEU A 1 358 ? 15.071 -13.672 26.811 1.00 22.02 351 LEU A CA 1
ATOM 2729 C C . LEU A 1 358 ? 13.994 -12.636 26.517 1.00 21.61 351 LEU A C 1
ATOM 2730 O O . LEU A 1 358 ? 12.870 -13.004 26.137 1.00 21.83 351 LEU A O 1
ATOM 2735 N N . GLY A 1 359 ? 14.304 -11.361 26.750 1.00 19.81 352 GLY A N 1
ATOM 2736 C CA . GLY A 1 359 ? 13.263 -10.343 26.532 1.00 19.09 352 GLY A CA 1
ATOM 2737 C C . GLY A 1 359 ? 12.915 -10.414 24.965 1.00 21.05 352 GLY A C 1
ATOM 2738 O O . GLY A 1 359 ? 11.762 -10.291 24.598 1.00 21.49 352 GLY A O 1
ATOM 2739 N N . LEU A 1 360 ? 13.911 -10.623 24.113 1.00 20.69 353 LEU A N 1
ATOM 2740 C CA . LEU A 1 360 ? 13.600 -10.677 22.630 1.00 19.88 353 LEU A CA 1
ATOM 2741 C C . LEU A 1 360 ? 12.779 -11.923 22.314 1.00 22.15 353 LEU A C 1
ATOM 2742 O O . LEU A 1 360 ? 11.915 -11.888 21.427 1.00 23.12 353 LEU A O 1
ATOM 2747 N N . LEU A 1 361 ? 13.030 -13.051 22.984 1.00 22.62 354 LEU A N 1
ATOM 2748 C CA . LEU A 1 361 ? 12.148 -14.177 22.777 1.00 22.76 354 LEU A CA 1
ATOM 2749 C C . LEU A 1 361 ? 10.665 -13.938 23.095 1.00 22.14 354 LEU A C 1
ATOM 2750 O O . LEU A 1 361 ? 9.791 -14.374 22.337 1.00 24.00 354 LEU A O 1
ATOM 2755 N N . GLY A 1 362 ? 10.377 -13.268 24.208 1.00 20.63 355 GLY A N 1
ATOM 2756 C CA . GLY A 1 362 ? 9.004 -13.017 24.623 1.00 20.01 355 GLY A CA 1
ATOM 2757 C C . GLY A 1 362 ? 8.406 -11.958 23.665 1.00 20.15 355 GLY A C 1
ATOM 2758 O O . GLY A 1 362 ? 7.204 -11.848 23.545 1.00 20.67 355 GLY A O 1
ATOM 2759 N N . PHE A 1 363 ? 9.274 -11.189 23.013 1.00 20.20 356 PHE A N 1
ATOM 2760 C CA . PHE A 1 363 ? 8.822 -10.075 22.112 1.00 20.02 356 PHE A CA 1
ATOM 2761 C C . PHE A 1 363 ? 8.197 -10.649 20.819 1.00 21.41 356 PHE A C 1
ATOM 2762 O O . PHE A 1 363 ? 7.454 -9.933 20.115 1.00 23.03 356 PHE A O 1
ATOM 2770 N N . ILE A 1 364 ? 8.506 -11.907 20.525 1.00 21.54 357 ILE A N 1
ATOM 2771 C CA . ILE A 1 364 ? 7.902 -12.605 19.338 1.00 22.37 357 ILE A CA 1
ATOM 2772 C C . ILE A 1 364 ? 6.341 -12.734 19.543 1.00 23.05 357 ILE A C 1
ATOM 2773 O O . ILE A 1 364 ? 5.595 -12.156 18.738 1.00 23.90 357 ILE A O 1
ATOM 2778 N N . PRO A 1 365 ? 5.845 -13.386 20.625 1.00 22.96 358 PRO A N 1
ATOM 2779 C CA . PRO A 1 365 ? 4.395 -13.269 20.912 1.00 19.92 358 PRO A CA 1
ATOM 2780 C C . PRO A 1 365 ? 3.905 -11.844 21.205 1.00 22.67 358 PRO A C 1
ATOM 2781 O O . PRO A 1 365 ? 2.765 -11.529 20.871 1.00 23.01 358 PRO A O 1
ATOM 2785 N N . GLY A 1 366 ? 4.762 -11.013 21.815 1.00 20.63 359 GLY A N 1
ATOM 2786 C CA . GLY A 1 366 ? 4.413 -9.693 22.239 1.00 20.72 359 GLY A CA 1
ATOM 2787 C C . GLY A 1 366 ? 4.083 -8.956 20.926 1.00 20.72 359 GLY A C 1
ATOM 2788 O O . GLY A 1 366 ? 3.067 -8.346 20.818 1.00 22.78 359 GLY A O 1
ATOM 2789 N N . GLY A 1 367 ? 4.948 -9.063 19.930 1.00 21.57 360 GLY A N 1
ATOM 2790 C CA . GLY A 1 367 ? 4.765 -8.290 18.683 1.00 22.04 360 GLY A CA 1
ATOM 2791 C C . GLY A 1 367 ? 3.596 -8.886 17.895 1.00 23.80 360 GLY A C 1
ATOM 2792 O O . GLY A 1 367 ? 2.865 -8.118 17.237 1.00 23.23 360 GLY A O 1
ATOM 2793 N N . ALA A 1 368 ? 3.421 -10.212 17.938 1.00 21.64 361 ALA A N 1
ATOM 2794 C CA . ALA A 1 368 ? 2.271 -10.877 17.236 1.00 22.59 361 ALA A CA 1
ATOM 2795 C C . ALA A 1 368 ? 0.935 -10.341 17.780 1.00 24.00 361 ALA A C 1
ATOM 2796 O O . ALA A 1 368 ? 0.002 -10.076 16.998 1.00 22.31 361 ALA A O 1
ATOM 2798 N N . GLY A 1 369 ? 0.853 -10.094 19.101 1.00 22.25 362 GLY A N 1
ATOM 2799 C CA . GLY A 1 369 ? -0.362 -9.587 19.676 1.00 20.81 362 GLY A CA 1
ATOM 2800 C C . GLY A 1 369 ? -0.528 -8.155 19.292 1.00 20.66 362 GLY A C 1
ATOM 2801 O O . GLY A 1 369 ? -1.683 -7.697 19.100 1.00 21.24 362 GLY A O 1
ATOM 2802 N N . GLY A 1 370 ? 0.574 -7.413 19.193 1.00 20.57 363 GLY A N 1
ATOM 2803 C CA . GLY A 1 370 ? 0.479 -5.974 18.810 1.00 21.62 363 GLY A CA 1
ATOM 2804 C C . GLY A 1 370 ? -0.131 -5.867 17.348 1.00 22.38 363 GLY A C 1
ATOM 2805 O O . GLY A 1 370 ? -0.956 -5.007 17.048 1.00 24.51 363 GLY A O 1
ATOM 2806 N N . ILE A 1 371 ? 0.370 -6.704 16.466 1.00 22.13 364 ILE A N 1
ATOM 2807 C CA . ILE A 1 371 ? -0.112 -6.741 14.995 1.00 24.93 364 ILE A CA 1
ATOM 2808 C C . ILE A 1 371 ? -1.600 -7.095 14.968 1.00 24.66 364 ILE A C 1
ATOM 2809 O O . ILE A 1 371 ? -2.382 -6.516 14.182 1.00 26.07 364 ILE A O 1
ATOM 2814 N N . VAL A 1 372 ? -2.018 -8.024 15.815 1.00 23.93 365 VAL A N 1
ATOM 2815 C CA . VAL A 1 372 ? -3.464 -8.239 16.022 1.00 23.43 365 VAL A CA 1
ATOM 2816 C C . VAL A 1 372 ? -4.200 -6.960 16.399 1.00 23.83 365 VAL A C 1
ATOM 2817 O O . VAL A 1 372 ? -5.191 -6.542 15.711 1.00 24.52 365 VAL A O 1
ATOM 2821 N N . ASN A 1 373 ? -3.751 -6.330 17.483 1.00 21.09 366 ASN A N 1
ATOM 2822 C CA . ASN A 1 373 ? -4.405 -5.175 18.070 1.00 21.75 366 ASN A CA 1
ATOM 2823 C C . ASN A 1 373 ? -4.508 -4.081 17.023 1.00 23.68 366 ASN A C 1
ATOM 2824 O O . ASN A 1 373 ? -5.458 -3.344 17.037 1.00 23.30 366 ASN A O 1
ATOM 2829 N N . ALA A 1 374 ? -3.473 -3.971 16.184 1.00 23.35 367 ALA A N 1
ATOM 2830 C CA . ALA A 1 374 ? -3.415 -2.966 15.141 1.00 22.36 367 ALA A CA 1
ATOM 2831 C C . ALA A 1 374 ? -4.466 -3.188 14.026 1.00 23.24 367 ALA A C 1
ATOM 2832 O O . ALA A 1 374 ? -4.678 -2.271 13.179 1.00 23.60 367 ALA A O 1
ATOM 2834 N N . SER A 1 375 ? -5.055 -4.366 13.959 1.00 23.05 368 SER A N 1
ATOM 2835 C CA . SER A 1 375 ? -5.784 -4.764 12.732 1.00 24.76 368 SER A CA 1
ATOM 2836 C C . SER A 1 375 ? -7.306 -4.324 12.719 1.00 24.85 368 SER A C 1
ATOM 2837 O O . SER A 1 375 ? -8.198 -5.084 12.273 1.00 27.49 368 SER A O 1
ATOM 2840 N N . PHE A 1 376 ? -7.555 -3.134 13.250 1.00 24.84 369 PHE A N 1
ATOM 2841 C CA . PHE A 1 376 ? -8.853 -2.443 13.197 1.00 28.15 369 PHE A CA 1
ATOM 2842 C C . PHE A 1 376 ? -9.979 -3.286 13.762 1.00 27.46 369 PHE A C 1
ATOM 2843 O O . PHE A 1 376 ? -10.120 -3.361 15.026 1.00 29.08 369 PHE A O 1
ATOM 2851 N N . THR A 1 377 ? -10.673 -4.043 12.928 1.00 27.03 370 THR A N 1
ATOM 2852 C CA . THR A 1 377 ? -11.868 -4.761 13.341 1.00 26.08 370 THR A CA 1
ATOM 2853 C C . THR A 1 377 ? -11.409 -5.918 14.279 1.00 26.22 370 THR A C 1
ATOM 2854 O O . THR A 1 377 ? -12.153 -6.349 15.135 1.00 26.94 370 THR A O 1
ATOM 2858 N N . LEU A 1 378 ? -10.177 -6.387 14.146 1.00 24.30 371 LEU A N 1
ATOM 2859 C CA . LEU A 1 378 ? -9.732 -7.501 15.037 1.00 24.65 371 LEU A CA 1
ATOM 2860 C C . LEU A 1 378 ? -9.629 -6.952 16.477 1.00 22.45 371 LEU A C 1
ATOM 2861 O O . LEU A 1 378 ? -9.729 -7.711 17.453 1.00 23.62 371 LEU A O 1
ATOM 2866 N N . ASP A 1 379 ? -9.420 -5.656 16.586 1.00 21.44 372 ASP A N 1
ATOM 2867 C CA . ASP A 1 379 ? -9.259 -5.073 17.877 1.00 23.67 372 ASP A CA 1
ATOM 2868 C C . ASP A 1 379 ? -10.584 -5.212 18.688 1.00 24.43 372 ASP A C 1
ATOM 2869 O O . ASP A 1 379 ? -10.530 -5.180 19.923 1.00 23.37 372 ASP A O 1
ATOM 2874 N N . TYR A 1 380 ? -11.729 -5.361 18.025 1.00 21.66 373 TYR A N 1
ATOM 2875 C CA . TYR A 1 380 ? -12.986 -5.481 18.754 1.00 22.08 373 TYR A CA 1
ATOM 2876 C C . TYR A 1 380 ? -13.051 -6.790 19.533 1.00 22.31 373 TYR A C 1
ATOM 2877 O O . TYR A 1 380 ? -13.852 -6.881 20.491 1.00 21.74 373 TYR A O 1
ATOM 2886 N N . VAL A 1 381 ? -12.292 -7.803 19.100 1.00 20.24 374 VAL A N 1
ATOM 2887 C CA . VAL A 1 381 ? -12.247 -9.027 19.861 1.00 20.54 374 VAL A CA 1
ATOM 2888 C C . VAL A 1 381 ? -11.530 -8.786 21.232 1.00 21.86 374 VAL A C 1
ATOM 2889 O O . VAL A 1 381 ? -11.959 -9.349 22.239 1.00 23.17 374 VAL A O 1
ATOM 2893 N N . VAL A 1 382 ? -10.463 -7.986 21.244 1.00 21.85 375 VAL A N 1
ATOM 2894 C CA . VAL A 1 382 ? -9.533 -7.995 22.403 1.00 22.41 375 VAL A CA 1
ATOM 2895 C C . VAL A 1 382 ? -9.557 -6.660 23.154 1.00 22.46 375 VAL A C 1
ATOM 2896 O O . VAL A 1 382 ? -8.961 -6.557 24.221 1.00 20.05 375 VAL A O 1
ATOM 2900 N N . HIS A 1 383 ? -10.192 -5.626 22.591 1.00 19.00 376 HIS A N 1
ATOM 2901 C CA . HIS A 1 383 ? -9.989 -4.319 23.175 1.00 19.95 376 HIS A CA 1
ATOM 2902 C C . HIS A 1 383 ? -10.477 -4.271 24.661 1.00 15.97 376 HIS A C 1
ATOM 2903 O O . HIS A 1 383 ? -11.564 -4.678 24.932 1.00 16.80 376 HIS A O 1
ATOM 2910 N N . ASN A 1 384 ? -9.654 -3.702 25.517 1.00 19.67 377 ASN A N 1
ATOM 2911 C CA . ASN A 1 384 ? -10.001 -3.492 26.960 1.00 17.92 377 ASN A CA 1
ATOM 2912 C C . ASN A 1 384 ? -10.224 -4.812 27.663 1.00 19.08 377 ASN A C 1
ATOM 2913 O O . ASN A 1 384 ? -10.875 -4.874 28.737 1.00 19.02 377 ASN A O 1
ATOM 2918 N N . THR A 1 385 ? -9.724 -5.879 27.056 1.00 18.10 378 THR A N 1
ATOM 2919 C CA . THR A 1 385 ? -9.734 -7.161 27.766 1.00 16.06 378 THR A CA 1
ATOM 2920 C C . THR A 1 385 ? -8.325 -7.426 28.320 1.00 17.36 378 THR A C 1
ATOM 2921 O O . THR A 1 385 ? -7.339 -6.657 28.101 1.00 16.48 378 THR A O 1
ATOM 2925 N N . ALA A 1 386 ? -8.204 -8.534 29.051 1.00 17.41 379 ALA A N 1
ATOM 2926 C CA . ALA A 1 386 ? -6.917 -8.905 29.569 1.00 16.30 379 ALA A CA 1
ATOM 2927 C C . ALA A 1 386 ? -5.853 -9.223 28.579 1.00 16.20 379 ALA A C 1
ATOM 2928 O O . ALA A 1 386 ? -4.676 -9.238 28.866 1.00 15.54 379 ALA A O 1
ATOM 2930 N N . TRP A 1 387 ? -6.264 -9.450 27.319 1.00 17.98 380 TRP A N 1
ATOM 2931 C CA . TRP A 1 387 ? -5.304 -9.621 26.261 1.00 17.42 380 TRP A CA 1
ATOM 2932 C C . TRP A 1 387 ? -4.330 -8.453 26.155 1.00 15.21 380 TRP A C 1
ATOM 2933 O O . TRP A 1 387 ? -3.108 -8.633 25.878 1.00 16.17 380 TRP A O 1
ATOM 2944 N N . VAL A 1 388 ? -4.820 -7.216 26.320 1.00 17.92 381 VAL A N 1
ATOM 2945 C CA . VAL A 1 388 ? -3.975 -6.112 26.184 1.00 16.85 381 VAL A CA 1
ATOM 2946 C C . VAL A 1 388 ? -2.781 -6.062 27.154 1.00 16.28 381 VAL A C 1
ATOM 2947 O O . VAL A 1 388 ? -1.632 -5.939 26.738 1.00 16.32 381 VAL A O 1
ATOM 2951 N N . PRO A 1 389 ? -3.067 -6.192 28.457 1.00 18.18 382 PRO A N 1
ATOM 2952 C CA . PRO A 1 389 ? -1.959 -6.388 29.415 1.00 18.34 382 PRO A CA 1
ATOM 2953 C C . PRO A 1 389 ? -1.126 -7.609 29.111 1.00 16.86 382 PRO A C 1
ATOM 2954 O O . PRO A 1 389 ? 0.087 -7.568 29.349 1.00 19.03 382 PRO A O 1
ATOM 2958 N N . GLY A 1 390 ? -1.713 -8.664 28.556 1.00 18.41 383 GLY A N 1
ATOM 2959 C CA . GLY A 1 390 ? -0.909 -9.804 28.146 1.00 18.28 383 GLY A CA 1
ATOM 2960 C C . GLY A 1 390 ? 0.125 -9.333 27.111 1.00 17.74 383 GLY A C 1
ATOM 2961 O O . GLY A 1 390 ? 1.342 -9.647 27.226 1.00 16.49 383 GLY A O 1
ATOM 2962 N N . HIS A 1 391 ? -0.322 -8.536 26.109 1.00 18.05 384 HIS A N 1
ATOM 2963 C CA . HIS A 1 391 ? 0.617 -8.033 25.042 1.00 18.42 384 HIS A CA 1
ATOM 2964 C C . HIS A 1 391 ? 1.667 -7.122 25.671 1.00 19.18 384 HIS A C 1
ATOM 2965 O O . HIS A 1 391 ? 2.861 -7.258 25.384 1.00 17.91 384 HIS A O 1
ATOM 2972 N N . PHE A 1 392 ? 1.260 -6.132 26.482 1.00 17.61 385 PHE A N 1
ATOM 2973 C CA . PHE A 1 392 ? 2.245 -5.136 26.832 1.00 18.11 385 PHE A CA 1
ATOM 2974 C C . PHE A 1 392 ? 3.225 -5.658 27.949 1.00 17.00 385 PHE A C 1
ATOM 2975 O O . PHE A 1 392 ? 4.315 -5.150 28.052 1.00 18.87 385 PHE A O 1
ATOM 2983 N N . HIS A 1 393 ? 2.817 -6.665 28.692 1.00 17.96 386 HIS A N 1
ATOM 2984 C CA . HIS A 1 393 ? 3.841 -7.245 29.688 1.00 18.22 386 HIS A CA 1
ATOM 2985 C C . HIS A 1 393 ? 4.936 -7.906 28.889 1.00 17.88 386 HIS A C 1
ATOM 2986 O O . HIS A 1 393 ? 6.115 -7.888 29.243 1.00 19.25 386 HIS A O 1
ATOM 2993 N N . LEU A 1 394 ? 4.596 -8.470 27.733 1.00 18.05 387 LEU A N 1
ATOM 2994 C CA . LEU A 1 394 ? 5.683 -9.024 26.935 1.00 18.55 387 LEU A CA 1
ATOM 2995 C C . LEU A 1 394 ? 6.593 -7.992 26.349 1.00 19.81 387 LEU A C 1
ATOM 2996 O O . LEU A 1 394 ? 7.822 -8.208 26.216 1.00 19.72 387 LEU A O 1
ATOM 3001 N N . GLN A 1 395 ? 6.054 -6.821 25.999 1.00 19.45 388 GLN A N 1
ATOM 3002 C CA . GLN A 1 395 ? 6.880 -5.826 25.353 1.00 18.01 388 GLN A CA 1
ATOM 3003 C C . GLN A 1 395 ? 7.707 -4.942 26.399 1.00 16.19 388 GLN A C 1
ATOM 3004 O O . GLN A 1 395 ? 8.898 -4.792 26.268 1.00 17.10 388 GLN A O 1
ATOM 3010 N N . VAL A 1 396 ? 7.029 -4.392 27.393 1.00 17.86 389 VAL A N 1
ATOM 3011 C CA . VAL A 1 396 ? 7.723 -3.370 28.229 1.00 17.44 389 VAL A CA 1
ATOM 3012 C C . VAL A 1 396 ? 8.117 -4.075 29.553 1.00 18.61 389 VAL A C 1
ATOM 3013 O O . VAL A 1 396 ? 9.193 -3.803 30.061 1.00 20.95 389 VAL A O 1
ATOM 3017 N N . ALA A 1 397 ? 7.234 -4.903 30.086 1.00 17.81 390 ALA A N 1
ATOM 3018 C CA . ALA A 1 397 ? 7.492 -5.435 31.468 1.00 17.80 390 ALA A CA 1
ATOM 3019 C C . ALA A 1 397 ? 8.498 -6.613 31.337 1.00 20.82 390 ALA A C 1
ATOM 3020 O O . ALA A 1 397 ? 9.087 -7.064 32.352 1.00 21.23 390 ALA A O 1
ATOM 3022 N N . SER A 1 398 ? 8.696 -7.095 30.104 1.00 20.73 391 SER A N 1
ATOM 3023 C CA . SER A 1 398 ? 9.632 -8.212 29.832 1.00 22.00 391 SER A CA 1
ATOM 3024 C C . SER A 1 398 ? 10.821 -7.670 29.048 1.00 22.60 391 SER A C 1
ATOM 3025 O O . SER A 1 398 ? 11.853 -7.401 29.649 1.00 21.25 391 SER A O 1
ATOM 3028 N N . LEU A 1 399 ? 10.709 -7.405 27.730 1.00 20.51 392 LEU A N 1
ATOM 3029 C CA . LEU A 1 399 ? 11.898 -6.972 27.040 1.00 20.04 392 LEU A CA 1
ATOM 3030 C C . LEU A 1 399 ? 12.573 -5.684 27.561 1.00 19.54 392 LEU A C 1
ATOM 3031 O O . LEU A 1 399 ? 13.812 -5.652 27.762 1.00 18.25 392 LEU A O 1
ATOM 3039 N N . VAL A 1 400 ? 11.805 -4.601 27.712 1.00 19.49 393 VAL A N 1
ATOM 3040 C CA . VAL A 1 400 ? 12.459 -3.343 28.136 1.00 17.92 393 VAL A CA 1
ATOM 3041 C C . VAL A 1 400 ? 13.031 -3.578 29.566 1.00 18.51 393 VAL A C 1
ATOM 3042 O O . VAL A 1 400 ? 14.188 -3.266 29.818 1.00 18.80 393 VAL A O 1
ATOM 3046 N N . THR A 1 401 ? 12.201 -4.134 30.415 1.00 19.16 394 THR A N 1
ATOM 3047 C CA . THR A 1 401 ? 12.584 -4.264 31.854 1.00 18.60 394 THR A CA 1
ATOM 3048 C C . THR A 1 401 ? 13.788 -5.187 31.925 1.00 19.37 394 THR A C 1
ATOM 3049 O O . THR A 1 401 ? 14.744 -4.939 32.650 1.00 22.21 394 THR A O 1
ATOM 3053 N N . LEU A 1 402 ? 13.720 -6.318 31.243 1.00 18.26 395 LEU A N 1
ATOM 3054 C CA . LEU A 1 402 ? 14.916 -7.271 31.298 1.00 18.35 395 LEU A CA 1
ATOM 3055 C C . LEU A 1 402 ? 16.159 -6.683 30.741 1.00 20.35 395 LEU A C 1
ATOM 3056 O O . LEU A 1 402 ? 17.261 -6.885 31.229 1.00 19.63 395 LEU A O 1
ATOM 3061 N N . THR A 1 403 ? 16.045 -5.893 29.668 1.00 18.86 396 THR A N 1
ATOM 3062 C CA . THR A 1 403 ? 17.235 -5.273 29.153 1.00 20.41 396 THR A CA 1
ATOM 3063 C C . THR A 1 403 ? 17.882 -4.314 30.180 1.00 19.80 396 THR A C 1
ATOM 3064 O O . THR A 1 403 ? 19.124 -4.220 30.296 1.00 22.57 396 THR A O 1
ATOM 3068 N N . ALA A 1 404 ? 17.041 -3.553 30.869 1.00 20.99 397 ALA A N 1
ATOM 3069 C CA . ALA A 1 404 ? 17.519 -2.583 31.912 1.00 20.10 397 ALA A CA 1
ATOM 3070 C C . ALA A 1 404 ? 18.152 -3.402 33.108 1.00 21.09 397 ALA A C 1
ATOM 3071 O O . ALA A 1 404 ? 19.219 -3.061 33.616 1.00 23.50 397 ALA A O 1
ATOM 3073 N N . MET A 1 405 ? 17.481 -4.466 33.512 1.00 21.84 398 MET A N 1
ATOM 3074 C CA . MET A 1 405 ? 18.048 -5.361 34.551 1.00 24.66 398 MET A CA 1
ATOM 3075 C C . MET A 1 405 ? 19.397 -5.905 34.158 1.00 23.93 398 MET A C 1
ATOM 3076 O O . MET A 1 405 ? 20.317 -5.893 34.963 1.00 23.06 398 MET A O 1
ATOM 3081 N N . GLY A 1 406 ? 19.537 -6.394 32.916 1.00 25.28 399 GLY A N 1
ATOM 3082 C CA . GLY A 1 406 ? 20.838 -6.827 32.398 1.00 25.74 399 GLY A CA 1
ATOM 3083 C C . GLY A 1 406 ? 21.927 -5.776 32.400 1.00 30.10 399 GLY A C 1
ATOM 3084 O O . GLY A 1 406 ? 23.103 -6.115 32.648 1.00 30.39 399 GLY A O 1
ATOM 3085 N N . SER A 1 407 ? 21.556 -4.499 32.220 1.00 33.26 400 SER A N 1
ATOM 3086 C CA . SER A 1 407 ? 22.478 -3.333 32.466 1.00 35.83 400 SER A CA 1
ATOM 3087 C C . SER A 1 407 ? 23.045 -3.145 33.882 1.00 36.66 400 SER A C 1
ATOM 3088 O O . SER A 1 407 ? 24.054 -2.418 34.079 1.00 40.38 400 SER A O 1
ATOM 3091 N N . LEU A 1 408 ? 22.427 -3.764 34.871 1.00 35.84 401 LEU A N 1
ATOM 3092 C CA . LEU A 1 408 ? 22.982 -3.711 36.195 1.00 36.02 401 LEU A CA 1
ATOM 3093 C C . LEU A 1 408 ? 24.365 -4.328 36.092 1.00 34.58 401 LEU A C 1
ATOM 3094 O O . LEU A 1 408 ? 25.272 -3.933 36.886 1.00 35.08 401 LEU A O 1
ATOM 3099 N N A TYR A 1 409 ? 24.549 -5.233 35.127 0.60 29.76 402 TYR A N 1
ATOM 3100 N N B TYR A 1 409 ? 24.547 -5.284 35.176 0.40 31.36 402 TYR A N 1
ATOM 3101 C CA A TYR A 1 409 ? 25.714 -6.111 35.099 0.60 29.36 402 TYR A CA 1
ATOM 3102 C CA B TYR A 1 409 ? 25.790 -6.068 35.109 0.40 30.63 402 TYR A CA 1
ATOM 3103 C C A TYR A 1 409 ? 26.898 -5.661 34.229 0.60 30.01 402 TYR A C 1
ATOM 3104 C C B TYR A 1 409 ? 26.925 -5.262 34.536 0.40 30.34 402 TYR A C 1
ATOM 3105 O O A TYR A 1 409 ? 27.958 -6.204 34.349 0.60 29.87 402 TYR A O 1
ATOM 3106 O O B TYR A 1 409 ? 27.999 -5.182 35.133 0.40 29.36 402 TYR A O 1
ATOM 3123 N N . TRP A 1 410 ? 26.707 -4.655 33.372 1.00 28.47 403 TRP A N 1
ATOM 3124 C CA . TRP A 1 410 ? 27.831 -3.989 32.703 1.00 27.85 403 TRP A CA 1
ATOM 3125 C C . TRP A 1 410 ? 27.791 -2.465 33.007 1.00 28.62 403 TRP A C 1
ATOM 3126 O O . TRP A 1 410 ? 28.825 -1.820 33.119 1.00 29.79 403 TRP A O 1
ATOM 3137 N N . LEU A 1 411 ? 26.601 -1.895 33.146 1.00 27.86 404 LEU A N 1
ATOM 3138 C CA . LEU A 1 411 ? 26.516 -0.464 33.250 1.00 27.91 404 LEU A CA 1
ATOM 3139 C C . LEU A 1 411 ? 26.859 -0.008 34.659 1.00 30.53 404 LEU A C 1
ATOM 3140 O O . LEU A 1 411 ? 27.642 0.902 34.841 1.00 31.08 404 LEU A O 1
ATOM 3145 N N . LEU A 1 412 ? 26.302 -0.667 35.661 1.00 30.80 405 LEU A N 1
ATOM 3146 C CA . LEU A 1 412 ? 26.600 -0.306 37.030 1.00 33.48 405 LEU A CA 1
ATOM 3147 C C . LEU A 1 412 ? 28.092 -0.249 37.390 1.00 33.03 405 LEU A C 1
ATOM 3148 O O . LEU A 1 412 ? 28.524 0.712 38.002 1.00 34.03 405 LEU A O 1
ATOM 3153 N N . PRO A 1 413 ? 28.874 -1.280 37.043 1.00 32.94 406 PRO A N 1
ATOM 3154 C CA . PRO A 1 413 ? 30.286 -1.267 37.335 1.00 32.84 406 PRO A CA 1
ATOM 3155 C C . PRO A 1 413 ? 30.938 -0.157 36.603 1.00 33.23 406 PRO A C 1
ATOM 3156 O O . PRO A 1 413 ? 31.847 0.494 37.142 1.00 31.20 406 PRO A O 1
ATOM 3160 N N . ASN A 1 414 ? 30.526 0.070 35.353 1.00 29.78 407 ASN A N 1
ATOM 3161 C CA . ASN A 1 414 ? 31.092 1.192 34.618 1.00 31.14 407 ASN A CA 1
ATOM 3162 C C . ASN A 1 414 ? 30.826 2.582 35.288 1.00 29.76 407 ASN A C 1
ATOM 3163 O O . ASN A 1 414 ? 31.675 3.469 35.222 1.00 32.04 407 ASN A O 1
ATOM 3168 N N . LEU A 1 415 ? 29.662 2.757 35.916 1.00 28.76 408 LEU A N 1
ATOM 3169 C CA . LEU A 1 415 ? 29.316 4.041 36.589 1.00 30.30 408 LEU A CA 1
ATOM 3170 C C . LEU A 1 415 ? 29.847 4.197 37.996 1.00 33.14 408 LEU A C 1
ATOM 3171 O O . LEU A 1 415 ? 30.000 5.348 38.448 1.00 31.88 408 LEU A O 1
ATOM 3176 N N . THR A 1 416 ? 30.081 3.087 38.695 1.00 32.55 409 THR A N 1
ATOM 3177 C CA . THR A 1 416 ? 30.354 3.134 40.106 1.00 36.27 409 THR A CA 1
ATOM 3178 C C . THR A 1 416 ? 31.749 2.591 40.458 1.00 36.82 409 THR A C 1
ATOM 3179 O O . THR A 1 416 ? 32.247 2.815 41.561 1.00 40.29 409 THR A O 1
ATOM 3183 N N . GLY A 1 417 ? 32.342 1.825 39.546 1.00 37.40 410 GLY A N 1
ATOM 3184 C CA . GLY A 1 417 ? 33.547 1.049 39.872 1.00 38.72 410 GLY A CA 1
ATOM 3185 C C . GLY A 1 417 ? 33.309 -0.161 40.775 1.00 39.31 410 GLY A C 1
ATOM 3186 O O . GLY A 1 417 ? 34.231 -0.805 41.171 1.00 41.89 410 GLY A O 1
ATOM 3187 N N . LYS A 1 418 ? 32.062 -0.469 41.086 1.00 40.02 411 LYS A N 1
ATOM 3188 C CA . LYS A 1 418 ? 31.758 -1.567 41.996 1.00 40.65 411 LYS A CA 1
ATOM 3189 C C . LYS A 1 418 ? 31.681 -2.939 41.264 1.00 41.04 411 LYS A C 1
ATOM 3190 O O . LYS A 1 418 ? 30.955 -3.097 40.300 1.00 38.87 411 LYS A O 1
ATOM 3196 N N . PRO A 1 419 ? 32.430 -3.936 41.748 1.00 43.02 412 PRO A N 1
ATOM 3197 C CA . PRO A 1 419 ? 32.560 -5.168 40.990 1.00 41.71 412 PRO A CA 1
ATOM 3198 C C . PRO A 1 419 ? 31.290 -5.981 41.221 1.00 39.90 412 PRO A C 1
ATOM 3199 O O . PRO A 1 419 ? 30.628 -5.847 42.258 1.00 41.91 412 PRO A O 1
ATOM 3203 N N . ILE A 1 420 ? 30.918 -6.771 40.230 1.00 40.37 413 ILE A N 1
ATOM 3204 C CA . ILE A 1 420 ? 29.856 -7.738 40.419 1.00 36.95 413 ILE A CA 1
ATOM 3205 C C . ILE A 1 420 ? 30.556 -9.065 40.751 1.00 35.98 413 ILE A C 1
ATOM 3206 O O . ILE A 1 420 ? 31.354 -9.538 39.936 1.00 35.75 413 ILE A O 1
ATOM 3211 N N . SER A 1 421 ? 30.230 -9.659 41.900 1.00 35.02 414 SER A N 1
ATOM 3212 C CA . SER A 1 421 ? 30.824 -10.944 42.288 1.00 35.50 414 SER A CA 1
ATOM 3213 C C . SER A 1 421 ? 30.284 -12.128 41.502 1.00 35.00 414 SER A C 1
ATOM 3214 O O . SER A 1 421 ? 29.214 -12.064 40.866 1.00 31.53 414 SER A O 1
ATOM 3217 N N . ASP A 1 422 ? 31.002 -13.241 41.553 1.00 35.53 415 ASP A N 1
ATOM 3218 C CA . ASP A 1 422 ? 30.455 -14.445 41.023 1.00 36.29 415 ASP A CA 1
ATOM 3219 C C . ASP A 1 422 ? 29.054 -14.782 41.584 1.00 35.59 415 ASP A C 1
ATOM 3220 O O . ASP A 1 422 ? 28.160 -15.219 40.806 1.00 33.42 415 ASP A O 1
ATOM 3225 N N . ALA A 1 423 ? 28.852 -14.578 42.885 1.00 33.35 416 ALA A N 1
ATOM 3226 C CA . ALA A 1 423 ? 27.601 -14.936 43.513 1.00 34.69 416 ALA A CA 1
ATOM 3227 C C . ALA A 1 423 ? 26.470 -14.005 43.020 1.00 31.10 416 ALA A C 1
ATOM 3228 O O . ALA A 1 423 ? 25.355 -14.440 42.780 1.00 29.02 416 ALA A O 1
ATOM 3230 N N . GLN A 1 424 ? 26.786 -12.720 42.913 1.00 30.27 417 GLN A N 1
ATOM 3231 C CA . GLN A 1 424 ? 25.836 -11.704 42.449 1.00 30.36 417 GLN A CA 1
ATOM 3232 C C . GLN A 1 424 ? 25.465 -12.004 40.973 1.00 27.69 417 GLN A C 1
ATOM 3233 O O . GLN A 1 424 ? 24.311 -11.849 40.622 1.00 27.99 417 GLN A O 1
ATOM 3239 N N . ARG A 1 425 ? 26.430 -12.435 40.172 1.00 27.68 418 ARG A N 1
ATOM 3240 C CA . ARG A 1 425 ? 26.208 -12.827 38.752 1.00 27.69 418 ARG A CA 1
ATOM 3241 C C . ARG A 1 425 ? 25.156 -13.977 38.658 1.00 28.59 418 ARG A C 1
ATOM 3242 O O . ARG A 1 425 ? 24.164 -13.911 37.848 1.00 26.24 418 ARG A O 1
ATOM 3250 N N . ARG A 1 426 ? 25.332 -15.008 39.498 1.00 27.24 419 ARG A N 1
ATOM 3251 C CA . ARG A 1 426 ? 24.439 -16.122 39.462 1.00 27.88 419 ARG A CA 1
ATOM 3252 C C . ARG A 1 426 ? 23.088 -15.744 39.972 1.00 25.57 419 ARG A C 1
ATOM 3253 O O . ARG A 1 426 ? 22.072 -16.241 39.452 1.00 27.96 419 ARG A O 1
ATOM 3261 N N . LEU A 1 427 ? 23.039 -14.906 40.989 1.00 25.22 420 LEU A N 1
ATOM 3262 C CA . LEU A 1 427 ? 21.756 -14.429 41.484 1.00 27.23 420 LEU A CA 1
ATOM 3263 C C . LEU A 1 427 ? 21.036 -13.640 40.358 1.00 25.58 420 LEU A C 1
ATOM 3264 O O . LEU A 1 427 ? 19.808 -13.736 40.276 1.00 26.67 420 LEU A O 1
ATOM 3269 N N . GLY A 1 428 ? 21.792 -12.845 39.595 1.00 26.30 421 GLY A N 1
ATOM 3270 C CA . GLY A 1 428 ? 21.208 -11.995 38.478 1.00 26.88 421 GLY A CA 1
ATOM 3271 C C . GLY A 1 428 ? 20.668 -12.982 37.424 1.00 25.43 421 GLY A C 1
ATOM 3272 O O . GLY A 1 428 ? 19.584 -12.774 36.850 1.00 24.08 421 GLY A O 1
ATOM 3273 N N . LEU A 1 429 ? 21.398 -14.059 37.189 1.00 23.87 422 LEU A N 1
ATOM 3274 C CA . LEU A 1 429 ? 20.876 -15.104 36.277 1.00 25.78 422 LEU A CA 1
ATOM 3275 C C . LEU A 1 429 ? 19.512 -15.625 36.712 1.00 25.22 422 LEU A C 1
ATOM 3276 O O . LEU A 1 429 ? 18.603 -15.761 35.875 1.00 24.43 422 LEU A O 1
ATOM 3281 N N . ALA A 1 430 ? 19.370 -15.952 38.000 1.00 24.20 423 ALA A N 1
ATOM 3282 C CA . ALA A 1 430 ? 18.140 -16.516 38.477 1.00 24.45 423 ALA A CA 1
ATOM 3283 C C . ALA A 1 430 ? 17.036 -15.450 38.417 1.00 24.72 423 ALA A C 1
ATOM 3284 O O . ALA A 1 430 ? 15.914 -15.771 38.090 1.00 24.41 423 ALA A O 1
ATOM 3286 N N . VAL A 1 431 ? 17.353 -14.229 38.825 1.00 22.79 424 VAL A N 1
ATOM 3287 C CA . VAL A 1 431 ? 16.342 -13.156 38.762 1.00 23.01 424 VAL A CA 1
ATOM 3288 C C . VAL A 1 431 ? 15.775 -13.014 37.294 1.00 20.52 424 VAL A C 1
ATOM 3289 O O . VAL A 1 431 ? 14.563 -12.999 37.091 1.00 21.34 424 VAL A O 1
ATOM 3293 N N . VAL A 1 432 ? 16.674 -12.900 36.342 1.00 20.33 425 VAL A N 1
ATOM 3294 C CA . VAL A 1 432 ? 16.223 -12.573 34.922 1.00 22.18 425 VAL A CA 1
ATOM 3295 C C . VAL A 1 432 ? 15.440 -13.791 34.384 1.00 23.62 425 VAL A C 1
ATOM 3296 O O . VAL A 1 432 ? 14.436 -13.626 33.721 1.00 21.08 425 VAL A O 1
ATOM 3300 N N . TRP A 1 433 ? 15.920 -15.006 34.654 1.00 19.83 426 TRP A N 1
ATOM 3301 C CA . TRP A 1 433 ? 15.120 -16.224 34.252 1.00 21.85 426 TRP A CA 1
ATOM 3302 C C . TRP A 1 433 ? 13.741 -16.310 34.900 1.00 22.57 426 TRP A C 1
ATOM 3303 O O . TRP A 1 433 ? 12.784 -16.555 34.196 1.00 22.37 426 TRP A O 1
ATOM 3314 N N . LEU A 1 434 ? 13.642 -16.145 36.237 1.00 20.84 427 LEU A N 1
ATOM 3315 C CA . LEU A 1 434 ? 12.357 -16.161 36.897 1.00 21.10 427 LEU A CA 1
ATOM 3316 C C . LEU A 1 434 ? 11.433 -15.033 36.390 1.00 22.35 427 LEU A C 1
ATOM 3317 O O . LEU A 1 434 ? 10.245 -15.244 36.227 1.00 21.14 427 LEU A O 1
ATOM 3322 N N . TRP A 1 435 ? 12.015 -13.853 36.178 1.00 21.09 428 TRP A N 1
ATOM 3323 C CA . TRP A 1 435 ? 11.236 -12.676 35.731 1.00 20.35 428 TRP A CA 1
ATOM 3324 C C . TRP A 1 435 ? 10.702 -12.998 34.329 1.00 19.92 428 TRP A C 1
ATOM 3325 O O . TRP A 1 435 ? 9.508 -12.930 34.081 1.00 22.28 428 TRP A O 1
ATOM 3336 N N . PHE A 1 436 ? 11.591 -13.425 33.449 1.00 21.86 429 PHE A N 1
ATOM 3337 C CA . PHE A 1 436 ? 11.171 -13.843 32.101 1.00 19.48 429 PHE A CA 1
ATOM 3338 C C . PHE A 1 436 ? 10.102 -14.913 32.169 1.00 19.17 429 PHE A C 1
ATOM 3339 O O . PHE A 1 436 ? 9.060 -14.788 31.574 1.00 18.70 429 PHE A O 1
ATOM 3347 N N . LEU A 1 437 ? 10.349 -16.016 32.885 1.00 20.30 430 LEU A N 1
ATOM 3348 C CA . LEU A 1 437 ? 9.379 -17.094 32.868 1.00 19.54 430 LEU A CA 1
ATOM 3349 C C . LEU A 1 437 ? 8.096 -16.682 33.505 1.00 21.36 430 LEU A C 1
ATOM 3350 O O . LEU A 1 437 ? 7.010 -17.057 33.046 1.00 22.53 430 LEU A O 1
ATOM 3355 N N . GLY A 1 438 ? 8.158 -15.876 34.574 1.00 20.19 431 GLY A N 1
ATOM 3356 C CA . GLY A 1 438 ? 6.925 -15.403 35.179 1.00 21.22 431 GLY A CA 1
ATOM 3357 C C . GLY A 1 438 ? 6.117 -14.543 34.140 1.00 20.14 431 GLY A C 1
ATOM 3358 O O . GLY A 1 438 ? 4.876 -14.659 34.101 1.00 20.93 431 GLY A O 1
ATOM 3359 N N . MET A 1 439 ? 6.796 -13.689 33.391 1.00 20.20 432 MET A N 1
ATOM 3360 C CA . MET A 1 439 ? 6.111 -12.832 32.338 1.00 20.19 432 MET A CA 1
ATOM 3361 C C . MET A 1 439 ? 5.490 -13.733 31.262 1.00 21.87 432 MET A C 1
ATOM 3362 O O . MET A 1 439 ? 4.395 -13.444 30.791 1.00 23.46 432 MET A O 1
ATOM 3367 N N . MET A 1 440 ? 6.147 -14.843 30.925 1.00 22.52 433 MET A N 1
ATOM 3368 C CA . MET A 1 440 ? 5.607 -15.747 29.822 1.00 19.38 433 MET A CA 1
ATOM 3369 C C . MET A 1 440 ? 4.371 -16.449 30.342 1.00 21.68 433 MET A C 1
ATOM 3370 O O . MET A 1 440 ? 3.379 -16.611 29.621 1.00 21.71 433 MET A O 1
ATOM 3375 N N . ILE A 1 441 ? 4.421 -16.943 31.590 1.00 20.75 434 ILE A N 1
ATOM 3376 C CA . ILE A 1 441 ? 3.288 -17.644 32.142 1.00 20.78 434 ILE A CA 1
ATOM 3377 C C . ILE A 1 441 ? 2.083 -16.680 32.276 1.00 20.61 434 ILE A C 1
ATOM 3378 O O . ILE A 1 441 ? 0.944 -17.041 32.039 1.00 18.81 434 ILE A O 1
ATOM 3383 N N . MET A 1 442 ? 2.340 -15.472 32.732 1.00 18.56 435 MET A N 1
ATOM 3384 C CA . MET A 1 442 ? 1.240 -14.531 32.894 1.00 17.22 435 MET A CA 1
ATOM 3385 C C . MET A 1 442 ? 0.690 -14.090 31.515 1.00 16.58 435 MET A C 1
ATOM 3386 O O . MET A 1 442 ? -0.504 -13.851 31.393 1.00 18.67 435 MET A O 1
ATOM 3391 N N . ALA A 1 443 ? 1.575 -13.979 30.549 1.00 16.45 436 ALA A N 1
ATOM 3392 C CA . ALA A 1 443 ? 1.159 -13.617 29.163 1.00 19.89 436 ALA A CA 1
ATOM 3393 C C . ALA A 1 443 ? 0.151 -14.675 28.763 1.00 19.34 436 ALA A C 1
ATOM 3394 O O . ALA A 1 443 ? -0.906 -14.379 28.223 1.00 20.70 436 ALA A O 1
ATOM 3396 N N . VAL A 1 444 ? 0.479 -15.936 29.005 1.00 21.48 437 VAL A N 1
ATOM 3397 C CA . VAL A 1 444 ? -0.507 -16.981 28.652 1.00 19.32 437 VAL A CA 1
ATOM 3398 C C . VAL A 1 444 ? -1.853 -16.807 29.375 1.00 19.45 437 VAL A C 1
ATOM 3399 O O . VAL A 1 444 ? -2.917 -16.862 28.780 1.00 20.19 437 VAL A O 1
ATOM 3403 N N . GLY A 1 445 ? -1.822 -16.604 30.700 1.00 17.70 438 GLY A N 1
ATOM 3404 C CA . GLY A 1 445 ? -3.059 -16.484 31.459 1.00 18.17 438 GLY A CA 1
ATOM 3405 C C . GLY A 1 445 ? -3.881 -15.243 30.967 1.00 20.31 438 GLY A C 1
ATOM 3406 O O . GLY A 1 445 ? -5.098 -15.326 30.872 1.00 18.44 438 GLY A O 1
ATOM 3407 N N . LEU A 1 446 ? -3.199 -14.130 30.733 1.00 17.23 439 LEU A N 1
ATOM 3408 C CA . LEU A 1 446 ? -3.896 -12.888 30.324 1.00 18.37 439 LEU A CA 1
ATOM 3409 C C . LEU A 1 446 ? -4.415 -12.881 28.891 1.00 17.61 439 LEU A C 1
ATOM 3410 O O . LEU A 1 446 ? -5.569 -12.481 28.673 1.00 17.62 439 LEU A O 1
ATOM 3415 N N . HIS A 1 447 ? -3.598 -13.360 27.949 1.00 18.85 440 HIS A N 1
ATOM 3416 C CA . HIS A 1 447 ? -4.111 -13.524 26.518 1.00 19.56 440 HIS A CA 1
ATOM 3417 C C . HIS A 1 447 ? -5.323 -14.438 26.514 1.00 18.98 440 HIS A C 1
ATOM 3418 O O . HIS A 1 447 ? -6.342 -14.134 25.944 1.00 20.13 440 HIS A O 1
ATOM 3425 N N . TRP A 1 448 ? -5.223 -15.571 27.182 1.00 19.96 441 TRP A N 1
ATOM 3426 C CA . TRP A 1 448 ? -6.354 -16.487 27.196 1.00 21.15 441 TRP A CA 1
ATOM 3427 C C . TRP A 1 448 ? -7.567 -15.985 27.949 1.00 19.39 441 TRP A C 1
ATOM 3428 O O . TRP A 1 448 ? -8.691 -16.013 27.465 1.00 17.14 441 TRP A O 1
ATOM 3439 N N . ALA A 1 449 ? -7.377 -15.434 29.160 1.00 18.60 442 ALA A N 1
ATOM 3440 C CA . ALA A 1 449 ? -8.550 -14.756 29.788 1.00 19.35 442 ALA A CA 1
ATOM 3441 C C . ALA A 1 449 ? -9.132 -13.657 28.909 1.00 17.18 442 ALA A C 1
ATOM 3442 O O . ALA A 1 449 ? -10.345 -13.420 28.926 1.00 19.66 442 ALA A O 1
ATOM 3444 N N . GLY A 1 450 ? -8.280 -12.972 28.180 1.00 19.41 443 GLY A N 1
ATOM 3445 C CA . GLY A 1 450 ? -8.797 -11.821 27.310 1.00 18.11 443 GLY A CA 1
ATOM 3446 C C . GLY A 1 450 ? -9.706 -12.375 26.207 1.00 19.06 443 GLY A C 1
ATOM 3447 O O . GLY A 1 450 ? -10.816 -11.851 25.957 1.00 19.96 443 GLY A O 1
ATOM 3448 N N . LEU A 1 451 ? -9.275 -13.487 25.623 1.00 19.59 444 LEU A N 1
ATOM 3449 C CA . LEU A 1 451 ? -10.099 -14.144 24.548 1.00 22.98 444 LEU A CA 1
ATOM 3450 C C . LEU A 1 451 ? -11.412 -14.646 25.128 1.00 22.88 444 LEU A C 1
ATOM 3451 O O . LEU A 1 451 ? -12.389 -14.880 24.388 1.00 22.57 444 LEU A O 1
ATOM 3456 N N . LEU A 1 452 ? -11.427 -14.887 26.445 1.00 20.64 445 LEU A N 1
ATOM 3457 C CA . LEU A 1 452 ? -12.640 -15.220 27.136 1.00 21.04 445 LEU A CA 1
ATOM 3458 C C . LEU A 1 452 ? -13.442 -13.963 27.677 1.00 23.29 445 LEU A C 1
ATOM 3459 O O . LEU A 1 452 ? -14.347 -14.107 28.462 1.00 24.37 445 LEU A O 1
ATOM 3464 N N . ASN A 1 453 ? -13.079 -12.768 27.207 1.00 23.05 446 ASN A N 1
ATOM 3465 C CA . ASN A 1 453 ? -13.797 -11.563 27.526 1.00 20.60 446 ASN A CA 1
ATOM 3466 C C . ASN A 1 453 ? -13.601 -11.072 28.971 1.00 19.18 446 ASN A C 1
ATOM 3467 O O . ASN A 1 453 ? -14.393 -10.221 29.419 1.00 21.87 446 ASN A O 1
ATOM 3472 N N . VAL A 1 454 ? -12.600 -11.550 29.674 1.00 18.80 447 VAL A N 1
ATOM 3473 C CA . VAL A 1 454 ? -12.299 -10.927 31.020 1.00 17.77 447 VAL A CA 1
ATOM 3474 C C . VAL A 1 454 ? -11.822 -9.527 30.768 1.00 17.84 447 VAL A C 1
ATOM 3475 O O . VAL A 1 454 ? -10.859 -9.368 30.067 1.00 19.25 447 VAL A O 1
ATOM 3479 N N . PRO A 1 455 ? -12.434 -8.522 31.402 1.00 18.29 448 PRO A N 1
ATOM 3480 C CA . PRO A 1 455 ? -11.930 -7.123 31.188 1.00 19.02 448 PRO A CA 1
ATOM 3481 C C . PRO A 1 455 ? -10.639 -6.883 31.913 1.00 19.68 448 PRO A C 1
ATOM 3482 O O . PRO A 1 455 ? -10.320 -7.566 32.935 1.00 20.06 448 PRO A O 1
ATOM 3486 N N . ARG A 1 456 ? -9.844 -5.968 31.339 1.00 18.20 449 ARG A N 1
ATOM 3487 C CA . ARG A 1 456 ? -8.706 -5.407 32.034 1.00 17.23 449 ARG A CA 1
ATOM 3488 C C . ARG A 1 456 ? -9.194 -4.381 33.121 1.00 16.92 449 ARG A C 1
ATOM 3489 O O . ARG A 1 456 ? -10.374 -4.004 33.234 1.00 17.95 449 ARG A O 1
ATOM 3497 N N . ARG A 1 457 ? -8.229 -3.986 33.910 1.00 16.04 450 ARG A N 1
ATOM 3498 C CA . ARG A 1 457 ? -8.431 -2.927 34.958 1.00 17.34 450 ARG A CA 1
ATOM 3499 C C . ARG A 1 457 ? -9.574 -3.278 35.911 1.00 20.19 450 ARG A C 1
ATOM 3500 O O . ARG A 1 457 ? -10.326 -2.397 36.277 1.00 19.74 450 ARG A O 1
ATOM 3508 N N . ALA A 1 458 ? -9.672 -4.544 36.367 1.00 17.69 451 ALA A N 1
ATOM 3509 C CA . ALA A 1 458 ? -10.801 -4.915 37.136 1.00 16.74 451 ALA A CA 1
ATOM 3510 C C . ALA A 1 458 ? -10.396 -5.807 38.322 1.00 17.52 451 ALA A C 1
ATOM 3511 O O . ALA A 1 458 ? -9.525 -6.702 38.147 1.00 18.00 451 ALA A O 1
ATOM 3513 N N . TYR A 1 459 ? -10.977 -5.524 39.488 1.00 17.43 452 TYR A N 1
ATOM 3514 C CA . TYR A 1 459 ? -10.666 -6.284 40.753 1.00 18.82 452 TYR A CA 1
ATOM 3515 C C . TYR A 1 459 ? -11.617 -7.542 40.624 1.00 18.68 452 TYR A C 1
ATOM 3516 O O . TYR A 1 459 ? -12.600 -7.721 41.422 1.00 19.78 452 TYR A O 1
ATOM 3525 N N . ILE A 1 460 ? -11.334 -8.386 39.637 1.00 17.32 453 ILE A N 1
ATOM 3526 C CA . ILE A 1 460 ? -12.293 -9.494 39.394 1.00 18.21 453 ILE A CA 1
ATOM 3527 C C . ILE A 1 460 ? -12.344 -10.528 40.549 1.00 19.33 453 ILE A C 1
ATOM 3528 O O . ILE A 1 460 ? -13.337 -11.191 40.721 1.00 18.67 453 ILE A O 1
ATOM 3533 N N . ALA A 1 461 ? -11.296 -10.595 41.342 1.00 22.09 454 ALA A N 1
ATOM 3534 C CA . ALA A 1 461 ? -11.328 -11.428 42.575 1.00 21.53 454 ALA A CA 1
ATOM 3535 C C . ALA A 1 461 ? -12.430 -11.061 43.610 1.00 25.15 454 ALA A C 1
ATOM 3536 O O . ALA A 1 461 ? -12.803 -11.888 44.473 1.00 25.31 454 ALA A O 1
ATOM 3538 N N . GLN A 1 462 ? -12.964 -9.843 43.500 1.00 27.52 455 GLN A N 1
ATOM 3539 C CA . GLN A 1 462 ? -14.061 -9.353 44.329 1.00 30.96 455 GLN A CA 1
ATOM 3540 C C . GLN A 1 462 ? -15.421 -9.768 43.693 1.00 27.72 455 GLN A C 1
ATOM 3541 O O . GLN A 1 462 ? -16.433 -9.629 44.314 1.00 26.60 455 GLN A O 1
ATOM 3547 N N . VAL A 1 463 ? -15.411 -10.303 42.464 1.00 26.36 456 VAL A N 1
ATOM 3548 C CA . VAL A 1 463 ? -16.627 -10.887 41.866 1.00 24.08 456 VAL A CA 1
ATOM 3549 C C . VAL A 1 463 ? -16.276 -12.329 41.466 1.00 24.64 456 VAL A C 1
ATOM 3550 O O . VAL A 1 463 ? -16.171 -12.662 40.280 1.00 22.32 456 VAL A O 1
ATOM 3554 N N . PRO A 1 464 ? -16.025 -13.213 42.465 1.00 24.46 457 PRO A N 1
ATOM 3555 C CA . PRO A 1 464 ? -15.391 -14.493 42.135 1.00 23.72 457 PRO A CA 1
ATOM 3556 C C . PRO A 1 464 ? -16.184 -15.489 41.291 1.00 24.40 457 PRO A C 1
ATOM 3557 O O . PRO A 1 464 ? -15.595 -16.458 40.825 1.00 24.36 457 PRO A O 1
ATOM 3561 N N . ASP A 1 465 ? -17.462 -15.232 41.089 1.00 24.19 458 ASP A N 1
ATOM 3562 C CA . ASP A 1 465 ? -18.304 -16.119 40.246 1.00 26.80 458 ASP A CA 1
ATOM 3563 C C . ASP A 1 465 ? -18.588 -15.502 38.879 1.00 25.04 458 ASP A C 1
ATOM 3564 O O . ASP A 1 465 ? -19.362 -16.054 38.109 1.00 26.19 458 ASP A O 1
ATOM 3569 N N . ALA A 1 466 ? -17.977 -14.349 38.592 1.00 22.13 459 ALA A N 1
ATOM 3570 C CA . ALA A 1 466 ? -18.336 -13.675 37.322 1.00 21.94 459 ALA A CA 1
ATOM 3571 C C . ALA A 1 466 ? -17.676 -14.274 36.098 1.00 21.74 459 ALA A C 1
ATOM 3572 O O . ALA A 1 466 ? -18.220 -14.169 35.002 1.00 21.51 459 ALA A O 1
ATOM 3574 N N . TYR A 1 467 ? -16.532 -14.948 36.286 1.00 21.12 460 TYR A N 1
ATOM 3575 C CA . TYR A 1 467 ? -15.768 -15.423 35.160 1.00 21.91 460 TYR A CA 1
ATOM 3576 C C . TYR A 1 467 ? -15.478 -16.944 35.113 1.00 22.43 460 TYR A C 1
ATOM 3577 O O . TYR A 1 467 ? -14.319 -17.347 34.930 1.00 23.96 460 TYR A O 1
ATOM 3586 N N . PRO A 1 468 ? -16.513 -17.759 35.256 1.00 23.08 461 PRO A N 1
ATOM 3587 C CA . PRO A 1 468 ? -16.261 -19.290 35.402 1.00 25.16 461 PRO A CA 1
ATOM 3588 C C . PRO A 1 468 ? -15.482 -19.865 34.215 1.00 25.73 461 PRO A C 1
ATOM 3589 O O . PRO A 1 468 ? -14.646 -20.710 34.395 1.00 27.02 461 PRO A O 1
ATOM 3593 N N . HIS A 1 469 ? -15.696 -19.339 33.007 1.00 26.05 462 HIS A N 1
ATOM 3594 C CA . HIS A 1 469 ? -15.019 -19.918 31.843 1.00 28.24 462 HIS A CA 1
ATOM 3595 C C . HIS A 1 469 ? -13.538 -19.690 31.858 1.00 26.74 462 HIS A C 1
ATOM 3596 O O . HIS A 1 469 ? -12.813 -20.394 31.165 1.00 25.32 462 HIS A O 1
ATOM 3603 N N . ALA A 1 470 ? -13.062 -18.737 32.675 1.00 24.40 463 ALA A N 1
ATOM 3604 C C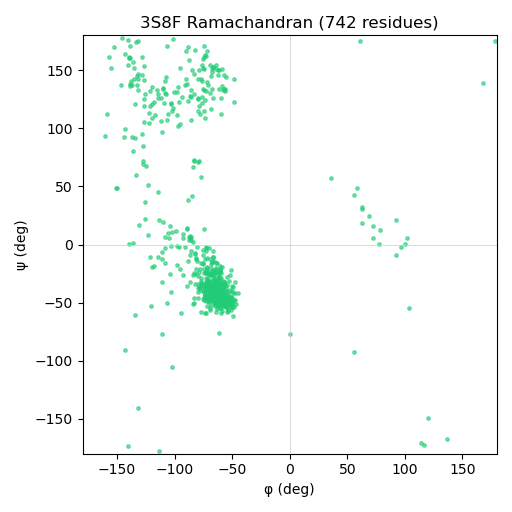A . ALA A 1 470 ? -11.631 -18.383 32.698 1.00 25.61 463 ALA A CA 1
ATOM 3605 C C . ALA A 1 470 ? -10.834 -19.189 33.776 1.00 25.63 463 ALA A C 1
ATOM 3606 O O . ALA A 1 470 ? -9.663 -18.913 34.051 1.00 24.23 463 ALA A O 1
ATOM 3608 N N . ALA A 1 471 ? -11.490 -20.173 34.354 1.00 24.85 464 ALA A N 1
ATOM 3609 C CA . ALA A 1 471 ? -10.856 -20.951 35.476 1.00 25.49 464 ALA A CA 1
ATOM 3610 C C . ALA A 1 471 ? -9.475 -21.419 35.134 1.00 25.00 464 ALA A C 1
ATOM 3611 O O . ALA A 1 471 ? -8.556 -21.355 35.980 1.00 25.85 464 ALA A O 1
ATOM 3613 N N . VAL A 1 472 ? -9.277 -21.895 33.910 1.00 23.99 465 VAL A N 1
ATOM 3614 C CA . VAL A 1 472 ? -7.991 -22.455 33.531 1.00 24.36 465 VAL A CA 1
ATOM 3615 C C . VAL A 1 472 ? -6.852 -21.409 33.425 1.00 23.22 465 VAL A C 1
ATOM 3616 O O . VAL A 1 472 ? -5.791 -21.606 34.006 1.00 22.30 465 VAL A O 1
ATOM 3620 N N . PRO A 1 473 ? -7.029 -20.343 32.630 1.00 22.64 466 PRO A N 1
ATOM 3621 C CA . PRO A 1 473 ? -5.931 -19.397 32.536 1.00 23.11 466 PRO A CA 1
ATOM 3622 C C . PRO A 1 473 ? -5.752 -18.678 33.866 1.00 19.72 466 PRO A C 1
ATOM 3623 O O . PRO A 1 473 ? -4.637 -18.166 34.134 1.00 22.06 466 PRO A O 1
ATOM 3627 N N . MET A 1 474 ? -6.804 -18.576 34.656 1.00 20.00 467 MET A N 1
ATOM 3628 C CA . MET A 1 474 ? -6.639 -18.045 36.028 1.00 23.28 467 MET A CA 1
ATOM 3629 C C . MET A 1 474 ? -5.519 -18.747 36.885 1.00 26.36 467 MET A C 1
ATOM 3630 O O . MET A 1 474 ? -4.788 -18.077 37.595 1.00 24.05 467 MET A O 1
ATOM 3635 N N . VAL A 1 475 ? -5.392 -20.071 36.755 1.00 25.74 468 VAL A N 1
ATOM 3636 C CA . VAL A 1 475 ? -4.304 -20.801 37.426 1.00 25.78 468 VAL A CA 1
ATOM 3637 C C . VAL A 1 475 ? -2.922 -20.234 36.943 1.00 26.21 468 VAL A C 1
ATOM 3638 O O . VAL A 1 475 ? -2.012 -20.051 37.753 1.00 25.31 468 VAL A O 1
ATOM 3642 N N . PHE A 1 476 ? -2.787 -19.945 35.655 1.00 22.00 469 PHE A N 1
ATOM 3643 C CA . PHE A 1 476 ? -1.560 -19.358 35.129 1.00 23.49 469 PHE A CA 1
ATOM 3644 C C . PHE A 1 476 ? -1.256 -18.035 35.820 1.00 21.49 469 PHE A C 1
ATOM 3645 O O . PHE A 1 476 ? -0.083 -17.761 36.092 1.00 22.17 469 PHE A O 1
ATOM 3653 N N . ASN A 1 477 ? -2.284 -17.223 36.063 1.00 21.10 470 ASN A N 1
ATOM 3654 C CA . ASN A 1 477 ? -2.029 -15.880 36.601 1.00 20.22 470 ASN A CA 1
ATOM 3655 C C . ASN A 1 477 ? -1.624 -16.060 38.080 1.00 22.94 470 ASN A C 1
ATOM 3656 O O . ASN A 1 477 ? -0.774 -15.322 38.583 1.00 21.86 470 ASN A O 1
ATOM 3661 N N . VAL A 1 478 ? -2.225 -17.027 38.776 1.00 21.73 471 VAL A N 1
ATOM 3662 C CA . VAL A 1 478 ? -1.796 -17.224 40.193 1.00 23.22 471 VAL A CA 1
ATOM 3663 C C . VAL A 1 478 ? -0.301 -17.601 40.215 1.00 23.42 471 VAL A C 1
ATOM 3664 O O . VAL A 1 478 ? 0.529 -17.044 41.043 1.00 25.53 471 VAL A O 1
ATOM 3668 N N . LEU A 1 479 ? 0.041 -18.584 39.407 1.00 21.74 472 LEU A N 1
ATOM 3669 C CA . LEU A 1 479 ? 1.414 -19.086 39.303 1.00 22.88 472 LEU A CA 1
ATOM 3670 C C . LEU A 1 479 ? 2.362 -17.996 38.954 1.00 23.78 472 LEU A C 1
ATOM 3671 O O . LEU A 1 479 ? 3.377 -17.840 39.571 1.00 19.95 472 LEU A O 1
ATOM 3676 N N . ALA A 1 480 ? 2.036 -17.204 37.921 1.00 23.04 473 ALA A N 1
ATOM 3677 C CA . ALA A 1 480 ? 2.874 -16.104 37.582 1.00 21.89 473 ALA A CA 1
ATOM 3678 C C . ALA A 1 480 ? 3.038 -15.108 38.761 1.00 21.23 473 ALA A C 1
ATOM 3679 O O . ALA A 1 480 ? 4.138 -14.532 38.896 1.00 22.66 473 ALA A O 1
ATOM 3681 N N . GLY A 1 481 ? 1.986 -14.881 39.524 1.00 19.10 474 GLY A N 1
ATOM 3682 C CA . GLY A 1 481 ? 1.973 -13.822 40.579 1.00 21.98 474 GLY A CA 1
ATOM 3683 C C . GLY A 1 481 ? 2.990 -14.336 41.629 1.00 26.95 474 GLY A C 1
ATOM 3684 O O . GLY A 1 481 ? 3.826 -13.573 42.190 1.00 26.73 474 GLY A O 1
ATOM 3685 N N . ILE A 1 482 ? 2.977 -15.645 41.840 1.00 23.29 475 ILE A N 1
ATOM 3686 C CA . ILE A 1 482 ? 3.959 -16.191 42.832 1.00 24.78 475 ILE A CA 1
ATOM 3687 C C . ILE A 1 482 ? 5.407 -16.199 42.282 1.00 22.21 475 ILE A C 1
ATOM 3688 O O . ILE A 1 482 ? 6.305 -15.786 42.965 1.00 25.00 475 ILE A O 1
ATOM 3693 N N . VAL A 1 483 ? 5.614 -16.623 41.036 1.00 21.21 476 VAL A N 1
ATOM 3694 C CA . VAL A 1 483 ? 6.917 -16.695 40.450 1.00 21.33 476 VAL A CA 1
ATOM 3695 C C . VAL A 1 483 ? 7.517 -15.258 40.409 1.00 21.05 476 VAL A C 1
ATOM 3696 O O . VAL A 1 483 ? 8.715 -15.069 40.659 1.00 21.93 476 VAL A O 1
ATOM 3700 N N . LEU A 1 484 ? 6.678 -14.285 40.077 1.00 20.88 477 LEU A N 1
ATOM 3701 C CA . LEU A 1 484 ? 7.165 -12.894 39.896 1.00 21.21 477 LEU A CA 1
ATOM 3702 C C . LEU A 1 484 ? 7.393 -12.283 41.293 1.00 21.97 477 LEU A C 1
ATOM 3703 O O . LEU A 1 484 ? 8.262 -11.410 41.423 1.00 24.89 477 LEU A O 1
ATOM 3708 N N . LEU A 1 485 ? 6.653 -12.726 42.299 1.00 22.16 478 LEU A N 1
ATOM 3709 C CA . LEU A 1 485 ? 6.898 -12.244 43.690 1.00 23.35 478 LEU A CA 1
ATOM 3710 C C . LEU A 1 485 ? 8.322 -12.624 44.083 1.00 22.87 478 LEU A C 1
ATOM 3711 O O . LEU A 1 485 ? 9.116 -11.774 44.560 1.00 24.37 478 LEU A O 1
ATOM 3716 N N . VAL A 1 486 ? 8.658 -13.874 43.829 1.00 23.66 479 VAL A N 1
ATOM 3717 C CA . VAL A 1 486 ? 9.982 -14.405 44.100 1.00 25.29 479 VAL A CA 1
ATOM 3718 C C . VAL A 1 486 ? 11.027 -13.687 43.239 1.00 25.58 479 VAL A C 1
ATOM 3719 O O . VAL A 1 486 ? 12.030 -13.229 43.780 1.00 24.46 479 VAL A O 1
ATOM 3723 N N . ALA A 1 487 ? 10.782 -13.545 41.916 1.00 21.78 480 ALA A N 1
ATOM 3724 C CA . ALA A 1 487 ? 11.754 -12.825 41.095 1.00 22.57 480 ALA A CA 1
ATOM 3725 C C . ALA A 1 487 ? 11.969 -11.356 41.637 1.00 20.21 480 ALA A C 1
ATOM 3726 O O . ALA A 1 487 ? 13.122 -10.900 41.647 1.00 22.44 480 ALA A O 1
ATOM 3728 N N . LEU A 1 488 ? 10.894 -10.675 42.018 1.00 22.08 481 LEU A N 1
ATOM 3729 C CA . LEU A 1 488 ? 10.977 -9.297 42.476 1.00 24.21 481 LEU A CA 1
ATOM 3730 C C . LEU A 1 488 ? 11.798 -9.285 43.800 1.00 25.84 481 LEU A C 1
ATOM 3731 O O . LEU A 1 488 ? 12.671 -8.415 43.971 1.00 26.95 481 LEU A O 1
ATOM 3736 N N . LEU A 1 489 ? 11.501 -10.210 44.704 1.00 26.96 482 LEU A N 1
ATOM 3737 C CA . LEU A 1 489 ? 12.233 -10.209 46.026 1.00 29.27 482 LEU A CA 1
ATOM 3738 C C . LEU A 1 489 ? 13.736 -10.402 45.816 1.00 29.77 482 LEU A C 1
ATOM 3739 O O . LEU A 1 489 ? 14.550 -9.661 46.382 1.00 32.03 482 LEU A O 1
ATOM 3744 N N . LEU A 1 490 ? 14.100 -11.351 44.963 1.00 28.02 483 LEU A N 1
ATOM 3745 C CA . LEU A 1 490 ? 15.490 -11.581 44.608 1.00 29.94 483 LEU A CA 1
ATOM 3746 C C . LEU A 1 490 ? 16.124 -10.449 43.890 1.00 31.44 483 LEU A C 1
ATOM 3747 O O . LEU A 1 490 ? 17.330 -10.251 44.025 1.00 32.57 483 LEU A O 1
ATOM 3752 N N . PHE A 1 491 ? 15.328 -9.698 43.117 1.00 30.38 484 PHE A N 1
ATOM 3753 C CA . PHE A 1 491 ? 15.876 -8.579 42.373 1.00 29.20 484 PHE A CA 1
ATOM 3754 C C . PHE A 1 491 ? 16.230 -7.466 43.411 1.00 29.87 484 PHE A C 1
ATOM 3755 O O . PHE A 1 491 ? 17.301 -6.857 43.290 1.00 31.44 484 PHE A O 1
ATOM 3763 N N . ILE A 1 492 ? 15.316 -7.216 44.356 1.00 29.60 485 ILE A N 1
ATOM 3764 C CA . ILE A 1 492 ? 15.476 -6.141 45.366 1.00 32.17 485 ILE A CA 1
ATOM 3765 C C . ILE A 1 492 ? 16.748 -6.498 46.149 1.00 34.50 485 ILE A C 1
ATOM 3766 O O . ILE A 1 492 ? 17.639 -5.674 46.329 1.00 35.59 485 ILE A O 1
ATOM 3771 N N . TYR A 1 493 ? 16.823 -7.747 46.578 1.00 31.99 486 TYR A N 1
ATOM 3772 C CA . TYR A 1 493 ? 17.985 -8.197 47.325 1.00 35.54 486 TYR A CA 1
ATOM 3773 C C . TYR A 1 493 ? 19.287 -7.997 46.508 1.00 37.13 486 TYR A C 1
ATOM 3774 O O . TYR A 1 493 ? 20.301 -7.447 46.991 1.00 37.82 486 TYR A O 1
ATOM 3783 N N . GLY A 1 494 ? 19.257 -8.436 45.252 1.00 35.43 487 GLY A N 1
ATOM 3784 C CA . GLY A 1 494 ? 20.401 -8.317 44.366 1.00 36.20 487 GLY A CA 1
ATOM 3785 C C . GLY A 1 494 ? 20.811 -6.870 44.127 1.00 37.71 487 GLY A C 1
ATOM 3786 O O . GLY A 1 494 ? 21.976 -6.550 44.248 1.00 39.33 487 GLY A O 1
ATOM 3787 N N . LEU A 1 495 ? 19.846 -5.999 43.823 1.00 37.41 488 LEU A N 1
ATOM 3788 C CA . LEU A 1 495 ? 20.163 -4.613 43.451 1.00 37.68 488 LEU A CA 1
ATOM 3789 C C . LEU A 1 495 ? 20.804 -3.937 44.666 1.00 40.45 488 LEU A C 1
ATOM 3790 O O . LEU A 1 495 ? 21.843 -3.220 44.550 1.00 41.22 488 LEU A O 1
ATOM 3795 N N . PHE A 1 496 ? 20.205 -4.157 45.831 1.00 41.23 489 PHE A N 1
ATOM 3796 C CA . PHE A 1 496 ? 20.762 -3.589 47.052 1.00 45.14 489 PHE A CA 1
ATOM 3797 C C . PHE A 1 496 ? 22.138 -4.128 47.417 1.00 47.53 489 PHE A C 1
ATOM 3798 O O . PHE A 1 496 ? 23.002 -3.348 47.852 1.00 47.97 489 PHE A O 1
ATOM 3806 N N . SER A 1 497 ? 22.358 -5.433 47.215 1.00 49.21 490 SER A N 1
ATOM 3807 C CA . SER A 1 497 ? 23.732 -6.037 47.386 1.00 52.06 490 SER A CA 1
ATOM 3808 C C . SER A 1 497 ? 24.779 -5.391 46.528 1.00 54.43 490 SER A C 1
ATOM 3809 O O . SER A 1 497 ? 25.911 -5.161 46.948 1.00 56.76 490 SER A O 1
ATOM 3812 N N . VAL A 1 498 ? 24.410 -5.122 45.285 1.00 62.19 491 VAL A N 1
ATOM 3813 C CA . VAL A 1 498 ? 25.335 -4.538 44.347 1.00 64.05 491 VAL A CA 1
ATOM 3814 C C . VAL A 1 498 ? 25.502 -3.042 44.614 1.00 65.29 491 VAL A C 1
ATOM 3815 O O . VAL A 1 498 ? 26.595 -2.519 44.418 1.00 66.52 491 VAL A O 1
ATOM 3819 N N . LEU A 1 499 ? 24.436 -2.374 45.055 1.00 66.27 492 LEU A N 1
ATOM 3820 C CA . LEU A 1 499 ? 24.495 -0.954 45.318 1.00 67.21 492 LEU A CA 1
ATOM 3821 C C . LEU A 1 499 ? 25.287 -0.698 46.592 1.00 69.45 492 LEU A C 1
ATOM 3822 O O . LEU A 1 499 ? 26.305 0.000 46.546 1.00 69.87 492 LEU A O 1
ATOM 3827 N N . LEU A 1 500 ? 24.832 -1.262 47.710 1.00 70.79 493 LEU A N 1
ATOM 3828 C CA . LEU A 1 500 ? 25.494 -1.070 49.001 1.00 72.46 493 LEU A CA 1
ATOM 3829 C C . LEU A 1 500 ? 26.797 -1.853 49.163 1.00 73.12 493 LEU A C 1
ATOM 3830 O O . LEU A 1 500 ? 27.303 -1.959 50.264 1.00 74.55 493 LEU A O 1
ATOM 3835 N N . SER A 1 501 ? 27.330 -2.384 48.068 1.00 73.37 494 SER A N 1
ATOM 3836 C CA . SER A 1 501 ? 28.510 -3.261 48.109 1.00 74.97 494 SER A CA 1
ATOM 3837 C C . SER A 1 501 ? 29.750 -2.569 48.659 1.00 76.14 494 SER A C 1
ATOM 3838 O O . SER A 1 501 ? 29.937 -1.362 48.437 1.00 75.88 494 SER A O 1
ATOM 3841 N N . ARG A 1 502 ? 30.584 -3.335 49.368 1.00 78.02 495 ARG A N 1
ATOM 3842 C CA . ARG A 1 502 ? 31.887 -2.854 49.907 1.00 79.58 495 ARG A CA 1
ATOM 3843 C C . ARG A 1 502 ? 32.896 -2.396 48.827 1.00 78.71 495 ARG A C 1
ATOM 3844 O O . ARG A 1 502 ? 33.094 -1.186 48.602 1.00 78.12 495 ARG A O 1
ATOM 3852 N N . GLU A 1 503 ? 33.512 -3.370 48.161 1.00 77.86 496 GLU A N 1
ATOM 3853 C CA . GLU A 1 503 ? 34.600 -3.109 47.219 1.00 77.44 496 GLU A CA 1
ATOM 3854 C C . GLU A 1 503 ? 34.319 -1.989 46.178 1.00 75.09 496 GLU A C 1
ATOM 3855 O O . GLU A 1 503 ? 33.187 -1.829 45.687 1.00 73.72 496 GLU A O 1
ATOM 3861 N N . ARG A 1 504 ? 35.356 -1.216 45.866 1.00 73.88 497 ARG A N 1
ATOM 3862 C CA . ARG A 1 504 ? 35.328 -0.326 44.728 1.00 71.27 497 ARG A CA 1
ATOM 3863 C C . ARG A 1 504 ? 36.660 -0.461 43.950 1.00 70.79 497 ARG A C 1
ATOM 3864 O O . ARG A 1 504 ? 37.744 -0.254 44.509 1.00 71.38 497 ARG A O 1
ATOM 3872 N N . LYS A 1 505 ? 36.556 -0.840 42.677 1.00 68.01 498 LYS A N 1
ATOM 3873 C CA . LYS A 1 505 ? 37.703 -0.942 41.771 1.00 66.91 498 LYS A CA 1
ATOM 3874 C C . LYS A 1 505 ? 37.592 0.161 40.722 1.00 65.48 498 LYS A C 1
ATOM 3875 O O . LYS A 1 505 ? 36.864 0.001 39.735 1.00 63.62 498 LYS A O 1
ATOM 3881 N N . PRO A 1 506 ? 38.286 1.286 40.941 1.00 66.15 499 PRO A N 1
ATOM 3882 C CA . PRO A 1 506 ? 38.218 2.436 40.011 1.00 64.78 499 PRO A CA 1
ATOM 3883 C C . PRO A 1 506 ? 38.493 2.111 38.509 1.00 62.98 499 PRO A C 1
ATOM 3884 O O . PRO A 1 506 ? 37.986 2.818 37.616 1.00 61.79 499 PRO A O 1
ATOM 3888 N N . GLU A 1 507 ? 39.256 1.058 38.236 1.00 61.19 500 GLU A N 1
ATOM 3889 C CA . GLU A 1 507 ? 39.493 0.680 36.862 1.00 59.00 500 GLU A CA 1
ATOM 3890 C C . GLU A 1 507 ? 38.199 0.248 36.105 1.00 56.24 500 GLU A C 1
ATOM 3891 O O . GLU A 1 507 ? 38.084 0.474 34.866 1.00 54.20 500 GLU A O 1
ATOM 3897 N N . LEU A 1 508 ? 37.249 -0.356 36.835 1.00 54.05 501 LEU A N 1
ATOM 3898 C CA . LEU A 1 508 ? 35.964 -0.766 36.246 1.00 51.08 501 LEU A CA 1
ATOM 3899 C C . LEU A 1 508 ? 35.212 0.453 35.727 1.00 49.65 501 LEU A C 1
ATOM 3900 O O . LEU A 1 508 ? 34.625 0.393 34.648 1.00 46.49 501 LEU A O 1
ATOM 3905 N N . ALA A 1 509 ? 35.249 1.552 36.479 1.00 49.12 502 ALA A N 1
ATOM 3906 C CA . ALA A 1 509 ? 34.609 2.812 36.027 1.00 49.68 502 ALA A CA 1
ATOM 3907 C C . ALA A 1 509 ? 35.359 3.519 34.876 1.00 49.55 502 ALA A C 1
ATOM 3908 O O . ALA A 1 509 ? 34.824 4.460 34.240 1.00 50.83 502 ALA A O 1
ATOM 3910 N N . GLU A 1 510 ? 36.580 3.065 34.594 1.00 49.43 503 GLU A N 1
ATOM 3911 C CA . GLU A 1 510 ? 37.408 3.708 33.563 1.00 49.59 503 GLU A CA 1
ATOM 3912 C C . GLU A 1 510 ? 37.544 2.865 32.323 1.00 47.00 503 GLU A C 1
ATOM 3913 O O . GLU A 1 510 ? 38.136 3.260 31.360 1.00 47.22 503 GLU A O 1
ATOM 3919 N N . ALA A 1 511 ? 36.967 1.681 32.372 1.00 46.23 504 ALA A N 1
ATOM 3920 C CA . ALA A 1 511 ? 37.036 0.745 31.298 1.00 44.55 504 ALA A CA 1
ATOM 3921 C C . ALA A 1 511 ? 36.066 1.300 30.228 1.00 42.59 504 ALA A C 1
ATOM 3922 O O . ALA A 1 511 ? 35.124 2.000 30.547 1.00 42.41 504 ALA A O 1
ATOM 3924 N N . PRO A 1 512 ? 36.321 1.001 28.965 1.00 42.14 505 PRO A N 1
ATOM 3925 C CA . PRO A 1 512 ? 35.412 1.503 27.888 1.00 39.59 505 PRO A CA 1
ATOM 3926 C C . PRO A 1 512 ? 34.087 0.763 28.017 1.00 37.85 505 PRO A C 1
ATOM 3927 O O . PRO A 1 512 ? 34.047 -0.315 28.554 1.00 35.25 505 PRO A O 1
ATOM 3931 N N . LEU A 1 513 ? 32.999 1.355 27.550 1.00 36.50 506 LEU A N 1
ATOM 3932 C CA . LEU A 1 513 ? 31.784 0.566 27.408 1.00 36.24 506 LEU A CA 1
ATOM 3933 C C . LEU A 1 513 ? 31.963 -0.611 26.406 1.00 34.40 506 LEU A C 1
ATOM 3934 O O . LEU A 1 513 ? 32.748 -0.540 25.469 1.00 34.71 506 LEU A O 1
ATOM 3939 N N . PRO A 1 514 ? 31.229 -1.690 26.620 1.00 34.18 507 PRO A N 1
ATOM 3940 C CA . PRO A 1 514 ? 31.323 -2.866 25.730 1.00 32.74 507 PRO A CA 1
ATOM 3941 C C . PRO A 1 514 ? 30.564 -2.686 24.361 1.00 32.24 507 PRO A C 1
ATOM 3942 O O . PRO A 1 514 ? 29.723 -3.486 24.048 1.00 32.89 507 PRO A O 1
ATOM 3946 N N . PHE A 1 515 ? 30.933 -1.669 23.596 1.00 31.12 508 PHE A N 1
ATOM 3947 C CA . PHE A 1 515 ? 30.309 -1.341 22.263 1.00 30.20 508 PHE A CA 1
ATOM 3948 C C . PHE A 1 515 ? 30.814 -2.326 21.256 1.00 30.94 508 PHE A C 1
ATOM 3949 O O . PHE A 1 515 ? 32.021 -2.647 21.268 1.00 30.43 508 PHE A O 1
ATOM 3957 N N . ALA A 1 516 ? 29.922 -2.890 20.437 1.00 27.74 509 ALA A N 1
ATOM 3958 C CA . ALA A 1 516 ? 30.317 -3.916 19.448 1.00 29.56 509 ALA A CA 1
ATOM 3959 C C . ALA A 1 516 ? 31.033 -3.269 18.217 1.00 27.95 509 ALA A C 1
ATOM 3960 O O . ALA A 1 516 ? 30.794 -2.114 17.901 1.00 27.63 509 ALA A O 1
ATOM 3962 N N . GLU A 1 517 ? 31.874 -4.050 17.542 1.00 35.56 510 GLU A N 1
ATOM 3963 C CA . GLU A 1 517 ? 32.349 -3.646 16.213 1.00 38.38 510 GLU A CA 1
ATOM 3964 C C . GLU A 1 517 ? 31.256 -4.056 15.236 1.00 38.53 510 GLU A C 1
ATOM 3965 O O . GLU A 1 517 ? 30.345 -4.789 15.612 1.00 36.74 510 GLU A O 1
ATOM 3971 N N . VAL A 1 518 ? 31.350 -3.555 14.007 1.00 39.93 511 VAL A N 1
ATOM 3972 C CA . VAL A 1 518 ? 30.398 -3.856 12.962 1.00 42.21 511 VAL A CA 1
ATOM 3973 C C . VAL A 1 518 ? 31.109 -4.776 11.964 1.00 44.80 511 VAL A C 1
ATOM 3974 O O . VAL A 1 518 ? 32.310 -4.598 11.690 1.00 43.79 511 VAL A O 1
ATOM 3978 N N . ILE A 1 519 ? 30.392 -5.767 11.452 1.00 47.24 512 ILE A N 1
ATOM 3979 C CA . ILE A 1 519 ? 30.980 -6.748 10.554 1.00 52.89 512 ILE A CA 1
ATOM 3980 C C . ILE A 1 519 ? 31.589 -6.011 9.351 1.00 55.66 512 ILE A C 1
ATOM 3981 O O . ILE A 1 519 ? 31.087 -4.963 8.933 1.00 54.13 512 ILE A O 1
ATOM 3986 N N . SER A 1 520 ? 32.694 -6.538 8.821 1.00 61.49 513 SER A N 1
ATOM 3987 C CA . SER A 1 520 ? 33.359 -5.883 7.667 1.00 66.03 513 SER A CA 1
ATOM 3988 C C . SER A 1 520 ? 32.705 -6.265 6.322 1.00 68.48 513 SER A C 1
ATOM 3989 O O . SER A 1 520 ? 32.495 -7.454 6.055 1.00 70.09 513 SER A O 1
ATOM 3992 N N . GLY A 1 521 ? 32.374 -5.258 5.508 1.00 69.69 514 GLY A N 1
ATOM 3993 C CA . GLY A 1 521 ? 31.691 -5.469 4.220 1.00 71.54 514 GLY A CA 1
ATOM 3994 C C . GLY A 1 521 ? 31.195 -4.125 3.681 1.00 72.39 514 GLY A C 1
ATOM 3995 O O . GLY A 1 521 ? 30.654 -3.319 4.470 1.00 71.54 514 GLY A O 1
ATOM 3996 N N . PRO A 1 522 ? 31.337 -3.898 2.360 1.00 73.60 515 PRO A N 1
ATOM 3997 C CA . PRO A 1 522 ? 31.336 -2.540 1.750 1.00 74.28 515 PRO A CA 1
ATOM 3998 C C . PRO A 1 522 ? 31.167 -1.199 2.558 1.00 73.33 515 PRO A C 1
ATOM 3999 O O . PRO A 1 522 ? 32.198 -0.529 2.732 1.00 74.35 515 PRO A O 1
ATOM 4003 N N . GLU A 1 523 ? 29.983 -0.780 3.013 1.00 71.46 516 GLU A N 1
ATOM 4004 C CA . GLU A 1 523 ? 28.679 -1.347 2.719 1.00 70.60 516 GLU A CA 1
ATOM 4005 C C . GLU A 1 523 ? 27.935 -0.475 1.657 1.00 71.65 516 GLU A C 1
ATOM 4006 O O . GLU A 1 523 ? 28.270 -0.525 0.472 1.00 73.36 516 GLU A O 1
ATOM 4016 N N . ASP A 1 524 ? 26.941 0.301 2.099 1.00 71.31 517 ASP A N 1
ATOM 4017 C CA . ASP A 1 524 ? 26.075 1.134 1.209 1.00 71.45 517 ASP A CA 1
ATOM 4018 C C . ASP A 1 524 ? 26.074 2.592 1.729 1.00 70.98 517 ASP A C 1
ATOM 4019 O O . ASP A 1 524 ? 25.065 3.099 2.287 1.00 69.44 517 ASP A O 1
ATOM 4024 N N . ARG A 1 525 ? 27.229 3.239 1.579 1.00 70.74 518 ARG A N 1
ATOM 4025 C CA . ARG A 1 525 ? 27.349 4.672 1.691 1.00 70.12 518 ARG A CA 1
ATOM 4026 C C . ARG A 1 525 ? 26.353 5.229 0.697 1.00 69.63 518 ARG A C 1
ATOM 4027 O O . ARG A 1 525 ? 26.147 4.679 -0.388 1.00 71.42 518 ARG A O 1
ATOM 4035 N N . ARG A 1 526 ? 25.730 6.334 1.049 1.00 67.15 519 ARG A N 1
ATOM 4036 C CA . ARG A 1 526 ? 24.697 6.915 0.181 1.00 65.98 519 ARG A CA 1
ATOM 4037 C C . ARG A 1 526 ? 23.393 6.552 0.823 1.00 61.74 519 ARG A C 1
ATOM 4038 O O . ARG A 1 526 ? 22.657 7.427 1.134 1.00 60.19 519 ARG A O 1
ATOM 4046 N N . LEU A 1 527 ? 23.136 5.270 1.082 1.00 60.30 520 LEU A N 1
ATOM 4047 C CA . LEU A 1 527 ? 22.036 4.941 2.029 1.00 57.27 520 LEU A CA 1
ATOM 4048 C C . LEU A 1 527 ? 22.391 5.590 3.387 1.00 54.45 520 LEU A C 1
ATOM 4049 O O . LEU A 1 527 ? 21.634 6.434 3.886 1.00 53.66 520 LEU A O 1
ATOM 4054 N N . VAL A 1 528 ? 23.537 5.227 3.960 1.00 51.24 521 VAL A N 1
ATOM 4055 C CA . VAL A 1 528 ? 23.988 5.905 5.192 1.00 49.46 521 VAL A CA 1
ATOM 4056 C C . VAL A 1 528 ? 23.988 7.433 5.147 1.00 49.41 521 VAL A C 1
ATOM 4057 O O . VAL A 1 528 ? 23.500 8.108 6.059 1.00 46.63 521 VAL A O 1
ATOM 4061 N N . LEU A 1 529 ? 24.567 7.987 4.081 1.00 36.76 522 LEU A N 1
ATOM 4062 C CA . LEU A 1 529 ? 24.508 9.477 3.810 1.00 36.31 522 LEU A CA 1
ATOM 4063 C C . LEU A 1 529 ? 23.084 10.014 3.680 1.00 34.85 522 LEU A C 1
ATOM 4064 O O . LEU A 1 529 ? 22.732 11.046 4.242 1.00 34.22 522 LEU A O 1
ATOM 4069 N N . ALA A 1 530 ? 22.269 9.311 2.897 1.00 35.38 523 ALA A N 1
ATOM 4070 C CA . ALA A 1 530 ? 20.837 9.642 2.775 1.00 35.71 523 ALA A CA 1
ATOM 4071 C C . ALA A 1 530 ? 20.159 9.642 4.193 1.00 36.10 523 ALA A C 1
ATOM 4072 O O . ALA A 1 530 ? 19.489 10.585 4.564 1.00 33.97 523 ALA A O 1
ATOM 4074 N N . MET A 1 531 ? 20.368 8.573 4.964 1.00 35.97 524 MET A N 1
ATOM 4075 C CA . MET A 1 531 ? 19.690 8.512 6.316 1.00 36.64 524 MET A CA 1
ATOM 4076 C C . MET A 1 531 ? 20.223 9.579 7.246 1.00 36.26 524 MET A C 1
ATOM 4077 O O . MET A 1 531 ? 19.513 10.043 8.139 1.00 37.06 524 MET A O 1
ATOM 4082 N N . ASP A 1 532 ? 21.467 10.019 7.012 1.00 37.55 525 ASP A N 1
ATOM 4083 C CA . ASP A 1 532 ? 22.072 11.141 7.816 1.00 37.64 525 ASP A CA 1
ATOM 4084 C C . ASP A 1 532 ? 21.465 12.513 7.548 1.00 38.96 525 ASP A C 1
ATOM 4085 O O . ASP A 1 532 ? 21.787 13.552 8.212 1.00 38.22 525 ASP A O 1
ATOM 4090 N N . ARG A 1 533 ? 20.528 12.553 6.609 1.00 40.09 526 ARG A N 1
ATOM 4091 C CA . ARG A 1 533 ? 19.877 13.827 6.324 1.00 42.60 526 ARG A CA 1
ATOM 4092 C C . ARG A 1 533 ? 18.774 14.000 7.341 1.00 43.03 526 ARG A C 1
ATOM 4093 O O . ARG A 1 533 ? 17.571 13.883 7.034 1.00 42.74 526 ARG A O 1
ATOM 4101 N N . ILE A 1 534 ? 19.185 14.284 8.571 1.00 43.10 527 ILE A N 1
ATOM 4102 C CA . ILE A 1 534 ? 18.289 14.221 9.717 1.00 42.60 527 ILE A CA 1
ATOM 4103 C C . ILE A 1 534 ? 17.256 15.339 9.735 1.00 43.24 527 ILE A C 1
ATOM 4104 O O . ILE A 1 534 ? 16.066 15.054 9.971 1.00 42.46 527 ILE A O 1
ATOM 4109 N N . GLY A 1 535 ? 17.690 16.587 9.500 1.00 43.10 528 GLY A N 1
ATOM 4110 C CA . GLY A 1 535 ? 16.751 17.760 9.354 1.00 41.02 528 GLY A CA 1
ATOM 4111 C C . GLY A 1 535 ? 15.587 17.425 8.425 1.00 40.40 528 GLY A C 1
ATOM 4112 O O . GLY A 1 535 ? 14.420 17.578 8.781 1.00 40.88 528 GLY A O 1
ATOM 4113 N N . PHE A 1 536 ? 15.919 16.908 7.249 1.00 40.56 529 PHE A N 1
ATOM 4114 C CA . PHE A 1 536 ? 14.938 16.442 6.281 1.00 40.07 529 PHE A CA 1
ATOM 4115 C C . PHE A 1 536 ? 14.039 15.296 6.821 1.00 38.86 529 PHE A C 1
ATOM 4116 O O . PHE A 1 536 ? 12.819 15.345 6.689 1.00 37.91 529 PHE A O 1
ATOM 4124 N N . TRP A 1 537 ? 14.641 14.265 7.410 1.00 37.66 530 TRP A N 1
ATOM 4125 C CA . TRP A 1 537 ? 13.798 13.150 7.858 1.00 35.75 530 TRP A CA 1
ATOM 4126 C C . TRP A 1 537 ? 12.904 13.548 8.965 1.00 34.27 530 TRP A C 1
ATOM 4127 O O . TRP A 1 537 ? 11.779 13.121 9.042 1.00 35.88 530 TRP A O 1
ATOM 4138 N N . PHE A 1 538 ? 13.379 14.419 9.835 1.00 32.67 531 PHE A N 1
ATOM 4139 C CA . PHE A 1 538 ? 12.541 14.974 10.831 1.00 31.64 531 PHE A CA 1
ATOM 4140 C C . PHE A 1 538 ? 11.323 15.752 10.257 1.00 34.66 531 PHE A C 1
ATOM 4141 O O . PHE A 1 538 ? 10.193 15.641 10.786 1.00 32.05 531 PHE A O 1
ATOM 4149 N N . ALA A 1 539 ? 11.542 16.585 9.230 1.00 34.96 532 ALA A N 1
ATOM 4150 C CA . ALA A 1 539 ? 10.379 17.302 8.655 1.00 34.22 532 ALA A CA 1
ATOM 4151 C C . ALA A 1 539 ? 9.419 16.296 8.009 1.00 31.62 532 ALA A C 1
ATOM 4152 O O . ALA A 1 539 ? 8.227 16.449 8.098 1.00 35.70 532 ALA A O 1
ATOM 4154 N N . VAL A 1 540 ? 9.930 15.247 7.392 1.00 32.18 533 VAL A N 1
ATOM 4155 C CA . VAL A 1 540 ? 9.051 14.216 6.878 1.00 32.75 533 VAL A CA 1
ATOM 4156 C C . VAL A 1 540 ? 8.158 13.664 8.051 1.00 35.06 533 VAL A C 1
ATOM 4157 O O . VAL A 1 540 ? 6.925 13.664 7.959 1.00 32.44 533 VAL A O 1
ATOM 4161 N N . ALA A 1 541 ? 8.795 13.261 9.154 1.00 34.78 534 ALA A N 1
ATOM 4162 C CA . ALA A 1 541 ? 8.069 12.682 10.327 1.00 34.96 534 ALA A CA 1
ATOM 4163 C C . ALA A 1 541 ? 6.978 13.623 10.807 1.00 33.85 534 ALA A C 1
ATOM 4164 O O . ALA A 1 541 ? 5.799 13.263 11.048 1.00 33.84 534 ALA A O 1
ATOM 4166 N N . ALA A 1 542 ? 7.369 14.873 10.953 1.00 35.92 535 ALA A N 1
ATOM 4167 C CA . ALA A 1 542 ? 6.448 15.902 11.391 1.00 37.61 535 ALA A CA 1
ATOM 4168 C C . ALA A 1 542 ? 5.268 16.194 10.347 1.00 38.76 535 ALA A C 1
ATOM 4169 O O . ALA A 1 542 ? 4.076 16.327 10.724 1.00 38.53 535 ALA A O 1
ATOM 4171 N N . ILE A 1 543 ? 5.605 16.248 9.062 1.00 40.76 536 ILE A N 1
ATOM 4172 C CA . ILE A 1 543 ? 4.544 16.310 8.015 1.00 41.70 536 ILE A CA 1
ATOM 4173 C C . ILE A 1 543 ? 3.541 15.132 8.212 1.00 41.60 536 ILE A C 1
ATOM 4174 O O . ILE A 1 543 ? 2.299 15.325 8.135 1.00 40.43 536 ILE A O 1
ATOM 4179 N N . LEU A 1 544 ? 4.078 13.932 8.454 1.00 40.34 537 LEU A N 1
ATOM 4180 C CA . LEU A 1 544 ? 3.238 12.719 8.545 1.00 40.35 537 LEU A CA 1
ATOM 4181 C C . LEU A 1 544 ? 2.249 12.822 9.685 1.00 38.51 537 LEU A C 1
ATOM 4182 O O . LEU A 1 544 ? 1.126 12.314 9.587 1.00 37.74 537 LEU A O 1
ATOM 4187 N N . VAL A 1 545 ? 2.621 13.558 10.723 1.00 36.83 538 VAL A N 1
ATOM 4188 C CA . VAL A 1 545 ? 1.750 13.738 11.850 1.00 35.91 538 VAL A CA 1
ATOM 4189 C C . VAL A 1 545 ? 0.635 14.754 11.542 1.00 36.98 538 VAL A C 1
ATOM 4190 O O . VAL A 1 545 ? -0.512 14.662 12.061 1.00 35.59 538 VAL A O 1
ATOM 4194 N N . VAL A 1 546 ? 0.987 15.789 10.784 1.00 33.49 539 VAL A N 1
ATOM 4195 C CA . VAL A 1 546 ? -0.028 16.747 10.359 1.00 34.10 539 VAL A CA 1
ATOM 4196 C C . VAL A 1 546 ? -1.004 16.014 9.444 1.00 31.75 539 VAL A C 1
ATOM 4197 O O . VAL A 1 546 ? -2.177 16.077 9.651 1.00 35.93 539 VAL A O 1
ATOM 4201 N N . LEU A 1 547 ? -0.503 15.280 8.458 1.00 32.74 540 LEU A N 1
ATOM 4202 C CA . LEU A 1 547 ? -1.342 14.439 7.596 1.00 33.63 540 LEU A CA 1
ATOM 4203 C C . LEU A 1 547 ? -2.262 13.442 8.337 1.00 36.14 540 LEU A C 1
ATOM 4204 O O . LEU A 1 547 ? -3.478 13.363 8.087 1.00 34.96 540 LEU A O 1
ATOM 4209 N N . ALA A 1 548 ? -1.681 12.697 9.274 1.00 35.65 541 ALA A N 1
ATOM 4210 C CA . ALA A 1 548 ? -2.436 11.654 9.982 1.00 35.07 541 ALA A CA 1
ATOM 4211 C C . ALA A 1 548 ? -3.395 12.168 11.095 1.00 33.52 541 ALA A C 1
ATOM 4212 O O . ALA A 1 548 ? -4.443 11.504 11.364 1.00 34.02 541 ALA A O 1
ATOM 4214 N N . TYR A 1 549 ? -3.027 13.243 11.777 1.00 32.11 542 TYR A N 1
ATOM 4215 C CA . TYR A 1 549 ? -3.841 13.822 12.828 1.00 33.27 542 TYR A CA 1
ATOM 4216 C C . TYR A 1 549 ? -4.616 15.093 12.525 1.00 35.91 542 TYR A C 1
ATOM 4217 O O . TYR A 1 549 ? -5.629 15.429 13.232 1.00 36.12 542 TYR A O 1
ATOM 4226 N N . GLY A 1 550 ? -4.125 15.860 11.551 1.00 34.86 543 GLY A N 1
ATOM 4227 C CA . GLY A 1 550 ? -4.635 17.233 11.392 1.00 35.47 543 GLY A CA 1
ATOM 4228 C C . GLY A 1 550 ? -6.109 17.290 11.139 1.00 31.90 543 GLY A C 1
ATOM 4229 O O . GLY A 1 550 ? -6.805 18.002 11.827 1.00 31.34 543 GLY A O 1
ATOM 4230 N N . PRO A 1 551 ? -6.573 16.573 10.118 1.00 34.33 544 PRO A N 1
ATOM 4231 C CA . PRO A 1 551 ? -7.988 16.601 9.725 1.00 33.35 544 PRO A CA 1
ATOM 4232 C C . PRO A 1 551 ? -8.936 16.192 10.847 1.00 33.22 544 PRO A C 1
ATOM 4233 O O . PRO A 1 551 ? -9.966 16.830 11.089 1.00 32.05 544 PRO A O 1
ATOM 4237 N N . THR A 1 552 ? -8.619 15.093 11.552 1.00 31.40 545 THR A N 1
ATOM 4238 C CA . THR A 1 552 ? -9.439 14.784 12.750 1.00 30.86 545 THR A CA 1
ATOM 4239 C C . THR A 1 552 ? -9.383 15.868 13.807 1.00 28.35 545 THR A C 1
ATOM 4240 O O . THR A 1 552 ? -10.388 16.171 14.392 1.00 29.65 545 THR A O 1
ATOM 4244 N N . LEU A 1 553 ? -8.220 16.430 14.105 1.00 31.02 546 LEU A N 1
ATOM 4245 C CA . LEU A 1 553 ? -8.145 17.342 15.259 1.00 31.07 546 LEU A CA 1
ATOM 4246 C C . LEU A 1 553 ? -8.810 18.723 14.895 1.00 33.85 546 LEU A C 1
ATOM 4247 O O . LEU A 1 553 ? -9.255 19.473 15.770 1.00 33.69 546 LEU A O 1
ATOM 4252 N N . VAL A 1 554 ? -8.837 19.032 13.604 1.00 39.17 547 VAL A N 1
ATOM 4253 C CA . VAL A 1 554 ? -9.546 20.237 13.171 1.00 40.98 547 VAL A CA 1
ATOM 4254 C C . VAL A 1 554 ? -11.045 20.074 13.514 1.00 40.16 547 VAL A C 1
ATOM 4255 O O . VAL A 1 554 ? -11.614 20.880 14.269 1.00 38.59 547 VAL A O 1
ATOM 4259 N N . GLN A 1 555 ? -11.637 18.988 13.020 1.00 41.62 548 GLN A N 1
ATOM 4260 C CA . GLN A 1 555 ? -13.010 18.659 13.358 1.00 41.00 548 GLN A CA 1
ATOM 4261 C C . GLN A 1 555 ? -13.291 18.642 14.869 1.00 40.33 548 GLN A C 1
ATOM 4262 O O . GLN A 1 555 ? -14.244 19.266 15.307 1.00 38.96 548 GLN A O 1
ATOM 4268 N N . LEU A 1 556 ? -12.484 17.925 15.669 1.00 39.05 549 LEU A N 1
ATOM 4269 C CA . LEU A 1 556 ? -12.780 17.839 17.126 1.00 39.16 549 LEU A CA 1
ATOM 4270 C C . LEU A 1 556 ? -12.702 19.157 17.792 1.00 38.87 549 LEU A C 1
ATOM 4271 O O . LEU A 1 556 ? -13.538 19.488 18.646 1.00 39.92 549 LEU A O 1
ATOM 4276 N N . PHE A 1 557 ? -11.685 19.945 17.445 1.00 40.69 550 PHE A N 1
ATOM 4277 C CA . PHE A 1 557 ? -11.504 21.223 18.163 1.00 41.14 550 PHE A CA 1
ATOM 4278 C C . PHE A 1 557 ? -12.638 22.236 17.767 1.00 42.23 550 PHE A C 1
ATOM 4279 O O . PHE A 1 557 ? -12.951 23.144 18.509 1.00 41.23 550 PHE A O 1
ATOM 4287 N N . GLY A 1 558 ? -13.229 22.031 16.599 1.00 43.18 551 GLY A N 1
ATOM 4288 C CA . GLY A 1 558 ? -14.320 22.902 16.142 1.00 46.68 551 GLY A CA 1
ATOM 4289 C C . GLY A 1 558 ? -15.696 22.517 16.677 1.00 47.48 551 GLY A C 1
ATOM 4290 O O . GLY A 1 558 ? -16.677 23.147 16.323 1.00 47.10 551 GLY A O 1
ATOM 4291 N N . HIS A 1 559 ? -15.759 21.480 17.517 1.00 45.79 552 HIS A N 1
ATOM 4292 C CA . HIS A 1 559 ? -17.046 20.940 17.979 1.00 44.92 552 HIS A CA 1
ATOM 4293 C C . HIS A 1 559 ? -16.850 20.354 19.345 1.00 43.14 552 HIS A C 1
ATOM 4294 O O . HIS A 1 559 ? -17.291 19.221 19.590 1.00 41.86 552 HIS A O 1
ATOM 4301 N N . LEU A 1 560 ? -16.215 21.117 20.240 1.00 41.66 553 LEU A N 1
ATOM 4302 C CA . LEU A 1 560 ? -15.916 20.653 21.604 1.00 40.25 553 LEU A CA 1
ATOM 4303 C C . LEU A 1 560 ? -17.156 20.497 22.386 1.00 40.47 553 LEU A C 1
ATOM 4304 O O . LEU A 1 560 ? -18.058 21.263 22.228 1.00 40.42 553 LEU A O 1
ATOM 4309 N N . ASN A 1 561 ? -17.193 19.499 23.268 1.00 39.59 554 ASN A N 1
ATOM 4310 C CA . ASN A 1 561 ? -18.301 19.364 24.202 1.00 39.93 554 ASN A CA 1
ATOM 4311 C C . ASN A 1 561 ? -17.791 19.024 25.596 1.00 39.34 554 ASN A C 1
ATOM 4312 O O . ASN A 1 561 ? -17.789 17.852 25.974 1.00 37.34 554 ASN A O 1
ATOM 4317 N N . PRO A 1 562 ? -17.319 20.012 26.356 1.00 38.75 555 PRO A N 1
ATOM 4318 C CA . PRO A 1 562 ? -16.788 19.669 27.684 1.00 36.46 555 PRO A CA 1
ATOM 4319 C C . PRO A 1 562 ? -17.835 19.172 28.633 1.00 36.42 555 PRO A C 1
ATOM 4320 O O . PRO A 1 562 ? -18.981 19.600 28.574 1.00 35.00 555 PRO A O 1
ATOM 4324 N N . VAL A 1 563 ? -17.427 18.340 29.591 1.00 35.12 556 VAL A N 1
ATOM 4325 C CA . VAL A 1 563 ? -18.381 17.748 30.522 1.00 34.33 556 VAL A CA 1
ATOM 4326 C C . VAL A 1 563 ? -17.768 17.758 31.892 1.00 32.99 556 VAL A C 1
ATOM 4327 O O . VAL A 1 563 ? -16.559 17.842 32.021 1.00 34.92 556 VAL A O 1
ATOM 4331 N N . PRO A 1 564 ? -18.608 17.646 32.917 1.00 33.52 557 PRO A N 1
ATOM 4332 C CA . PRO A 1 564 ? -18.227 17.732 34.330 1.00 34.15 557 PRO A CA 1
ATOM 4333 C C . PRO A 1 564 ? -17.348 16.573 34.857 1.00 34.82 557 PRO A C 1
ATOM 4334 O O . PRO A 1 564 ? -17.472 15.430 34.354 1.00 34.82 557 PRO A O 1
ATOM 4338 N N . GLY A 1 565 ? -16.525 16.875 35.854 1.00 34.30 558 GLY A N 1
ATOM 4339 C CA . GLY A 1 565 ? -15.614 15.904 36.486 1.00 34.57 558 GLY A CA 1
ATOM 4340 C C . GLY A 1 565 ? -16.189 15.050 37.597 1.00 33.26 558 GLY A C 1
ATOM 4341 O O . GLY A 1 565 ? -17.115 15.481 38.330 1.00 30.85 558 GLY A O 1
ATOM 4342 N N . TRP A 1 566 ? -15.646 13.840 37.745 1.00 30.26 559 TRP A N 1
ATOM 4343 C CA . TRP A 1 566 ? -16.125 12.909 38.745 1.00 29.81 559 TRP A CA 1
ATOM 4344 C C . TRP A 1 566 ? -15.030 12.313 39.535 1.00 30.28 559 TRP A C 1
ATOM 4345 O O . TRP A 1 566 ? -13.944 12.066 38.990 1.00 30.71 559 TRP A O 1
ATOM 4356 N N . ARG A 1 567 ? -15.320 12.036 40.804 1.00 30.31 560 ARG A N 1
ATOM 4357 C CA . ARG A 1 567 ? -14.461 11.264 41.649 1.00 31.58 560 ARG A CA 1
ATOM 4358 C C . ARG A 1 567 ? -15.288 10.050 42.067 1.00 33.52 560 ARG A C 1
ATOM 4359 O O . ARG A 1 567 ? -16.245 10.158 42.876 1.00 34.77 560 ARG A O 1
ATOM 4367 N N . LEU A 1 568 ? -14.937 8.878 41.543 1.00 31.30 561 LEU A N 1
ATOM 4368 C CA . LEU A 1 568 ? -15.684 7.674 41.954 1.00 30.86 561 LEU A CA 1
ATOM 4369 C C . LEU A 1 568 ? -14.850 6.677 42.722 1.00 30.76 561 LEU A C 1
ATOM 4370 O O . LEU A 1 568 ? -14.911 5.458 42.510 1.00 28.30 561 LEU A O 1
ATOM 4375 N N . TRP A 1 569 ? -14.079 7.195 43.660 1.00 30.09 562 TRP A N 1
ATOM 4376 C CA . TRP A 1 569 ? -13.370 6.357 44.547 1.00 29.49 562 TRP A CA 1
ATOM 4377 C C . TRP A 1 569 ? -13.364 7.126 45.881 1.00 31.24 562 TRP A C 1
ATOM 4378 O O . TRP A 1 569 ? -12.850 6.601 46.857 1.00 31.08 562 TRP A O 1
ATOM 4390 N N . ASP B 2 3 ? 35.140 -14.431 4.325 1.00 64.98 3 ASP B N 1
ATOM 4391 C CA . ASP B 2 3 ? 34.544 -15.033 5.576 1.00 64.47 3 ASP B CA 1
ATOM 4392 C C . ASP B 2 3 ? 33.569 -14.108 6.323 1.00 61.34 3 ASP B C 1
ATOM 4393 O O . ASP B 2 3 ? 32.377 -14.412 6.382 1.00 59.05 3 ASP B O 1
ATOM 4398 N N . GLU B 2 4 ? 34.087 -13.027 6.916 1.00 59.99 4 GLU B N 1
ATOM 4399 C CA . GLU B 2 4 ? 33.243 -11.908 7.379 1.00 56.32 4 GLU B CA 1
ATOM 4400 C C . GLU B 2 4 ? 32.577 -11.225 6.201 1.00 54.23 4 GLU B C 1
ATOM 4401 O O . GLU B 2 4 ? 31.369 -10.965 6.255 1.00 51.21 4 GLU B O 1
ATOM 4407 N N . HIS B 2 5 ? 33.365 -10.912 5.170 1.00 54.77 5 HIS B N 1
ATOM 4408 C CA . HIS B 2 5 ? 32.852 -10.454 3.873 1.00 54.06 5 HIS B CA 1
ATOM 4409 C C . HIS B 2 5 ? 31.764 -11.394 3.383 1.00 52.67 5 HIS B C 1
ATOM 4410 O O . HIS B 2 5 ? 30.718 -10.915 2.968 1.00 52.98 5 HIS B O 1
ATOM 4412 N N . LYS B 2 6 ? 31.994 -12.710 3.459 1.00 53.25 6 LYS B N 1
ATOM 4413 C CA . LYS B 2 6 ? 31.039 -13.693 2.908 1.00 52.84 6 LYS B CA 1
ATOM 4414 C C . LYS B 2 6 ? 29.768 -13.890 3.766 1.00 51.59 6 LYS B C 1
ATOM 4415 O O . LYS B 2 6 ? 28.660 -13.887 3.207 1.00 49.53 6 LYS B O 1
ATOM 4421 N N . ALA B 2 7 ? 29.935 -14.063 5.084 1.00 50.26 7 ALA B N 1
ATOM 4422 C CA . ALA B 2 7 ? 28.793 -14.064 6.020 1.00 48.77 7 ALA B CA 1
ATOM 4423 C C . ALA B 2 7 ? 27.945 -12.773 5.895 1.00 46.09 7 ALA B C 1
ATOM 4424 O O . ALA B 2 7 ? 26.717 -12.855 5.830 1.00 45.67 7 ALA B O 1
ATOM 4426 N N . HIS B 2 8 ? 28.596 -11.618 5.826 1.00 44.95 8 HIS B N 1
ATOM 4427 C CA . HIS B 2 8 ? 27.885 -10.322 5.689 1.00 44.35 8 HIS B CA 1
ATOM 4428 C C . HIS B 2 8 ? 27.049 -10.277 4.421 1.00 43.97 8 HIS B C 1
ATOM 4429 O O . HIS B 2 8 ? 25.848 -9.934 4.473 1.00 41.22 8 HIS B O 1
ATOM 4436 N N . LYS B 2 9 ? 27.677 -10.615 3.289 1.00 42.53 9 LYS B N 1
ATOM 4437 C CA . LYS B 2 9 ? 26.959 -10.689 2.014 1.00 40.95 9 LYS B CA 1
ATOM 4438 C C . LYS B 2 9 ? 25.738 -11.546 2.124 1.00 38.88 9 LYS B C 1
ATOM 4439 O O . LYS B 2 9 ? 24.667 -11.086 1.740 1.00 39.96 9 LYS B O 1
ATOM 4441 N N . ALA B 2 10 ? 25.885 -12.778 2.633 1.00 38.02 10 ALA B N 1
ATOM 4442 C CA . ALA B 2 10 ? 24.802 -13.719 2.749 1.00 37.94 10 ALA B CA 1
ATOM 4443 C C . ALA B 2 10 ? 23.658 -13.269 3.680 1.00 38.97 10 ALA B C 1
ATOM 4444 O O . ALA B 2 10 ? 22.435 -13.465 3.385 1.00 38.25 10 ALA B O 1
ATOM 4446 N N . ILE B 2 11 ? 24.050 -12.723 4.829 1.00 37.73 11 ILE B N 1
ATOM 4447 C CA . ILE B 2 11 ? 23.099 -12.093 5.761 1.00 37.31 11 ILE B CA 1
ATOM 4448 C C . ILE B 2 11 ? 22.259 -10.992 5.118 1.00 35.32 11 ILE B C 1
ATOM 4449 O O . ILE B 2 11 ? 21.058 -10.939 5.298 1.00 36.22 11 ILE B O 1
ATOM 4454 N N . LEU B 2 12 ? 22.891 -10.072 4.410 1.00 37.27 12 LEU B N 1
ATOM 4455 C CA . LEU B 2 12 ? 22.130 -8.970 3.804 1.00 37.37 12 LEU B CA 1
ATOM 4456 C C . LEU B 2 12 ? 21.198 -9.560 2.724 1.00 37.79 12 LEU B C 1
ATOM 4457 O O . LEU B 2 12 ? 20.033 -9.211 2.650 1.00 38.47 12 LEU B O 1
ATOM 4462 N N . ALA B 2 13 ? 21.711 -10.500 1.935 1.00 40.61 13 ALA B N 1
ATOM 4463 C CA . ALA B 2 13 ? 20.872 -11.125 0.876 1.00 39.60 13 ALA B CA 1
ATOM 4464 C C . ALA B 2 13 ? 19.573 -11.789 1.422 1.00 38.72 13 ALA B C 1
ATOM 4465 O O . ALA B 2 13 ? 18.425 -11.543 0.900 1.00 37.65 13 ALA B O 1
ATOM 4467 N N . TYR B 2 14 ? 19.721 -12.627 2.454 1.00 39.23 14 TYR B N 1
ATOM 4468 C CA . TYR B 2 14 ? 18.563 -13.274 3.045 1.00 38.14 14 TYR B CA 1
ATOM 4469 C C . TYR B 2 14 ? 17.709 -12.304 3.844 1.00 37.71 14 TYR B C 1
ATOM 4470 O O . TYR B 2 14 ? 16.466 -12.448 3.881 1.00 37.43 14 TYR B O 1
ATOM 4479 N N . GLU B 2 15 ? 18.328 -11.292 4.453 1.00 36.98 15 GLU B N 1
ATOM 4480 C CA . GLU B 2 15 ? 17.528 -10.202 5.081 1.00 37.00 15 GLU B CA 1
ATOM 4481 C C . GLU B 2 15 ? 16.580 -9.457 4.110 1.00 36.14 15 GLU B C 1
ATOM 4482 O O . GLU B 2 15 ? 15.381 -9.186 4.416 1.00 33.68 15 GLU B O 1
ATOM 4488 N N . LYS B 2 16 ? 17.120 -9.037 2.973 1.00 35.97 16 LYS B N 1
ATOM 4489 C CA . LYS B 2 16 ? 16.239 -8.603 1.856 1.00 32.83 16 LYS B CA 1
ATOM 4490 C C . LYS B 2 16 ? 15.101 -9.515 1.523 1.00 30.43 16 LYS B C 1
ATOM 4491 O O . LYS B 2 16 ? 13.993 -9.036 1.375 1.00 30.38 16 LYS B O 1
ATOM 4497 N N . GLY B 2 17 ? 15.327 -10.835 1.505 1.00 30.99 17 GLY B N 1
ATOM 4498 C CA . GLY B 2 17 ? 14.268 -11.775 1.243 1.00 33.66 17 GLY B CA 1
ATOM 4499 C C . GLY B 2 17 ? 13.212 -11.808 2.358 1.00 35.49 17 GLY B C 1
ATOM 4500 O O . GLY B 2 17 ? 11.983 -11.748 2.107 1.00 33.44 17 GLY B O 1
ATOM 4501 N N . TRP B 2 18 ? 13.683 -11.890 3.604 1.00 33.02 18 TRP B N 1
ATOM 4502 C CA . TRP B 2 18 ? 12.748 -11.829 4.778 1.00 32.57 18 TRP B CA 1
ATOM 4503 C C . TRP B 2 18 ? 11.916 -10.549 4.774 1.00 29.85 18 TRP B C 1
ATOM 4504 O O . TRP B 2 18 ? 10.707 -10.533 5.048 1.00 32.32 18 TRP B O 1
ATOM 4515 N N . LEU B 2 19 ? 12.544 -9.439 4.474 1.00 28.37 19 LEU B N 1
ATOM 4516 C CA . LEU B 2 19 ? 11.828 -8.213 4.545 1.00 29.88 19 LEU B CA 1
ATOM 4517 C C . LEU B 2 19 ? 10.726 -8.171 3.460 1.00 32.62 19 LEU B C 1
ATOM 4518 O O . LEU B 2 19 ? 9.599 -7.603 3.686 1.00 30.98 19 LEU B O 1
ATOM 4523 N N . ALA B 2 20 ? 11.004 -8.766 2.300 1.00 30.53 20 ALA B N 1
ATOM 4524 C CA . ALA B 2 20 ? 9.946 -8.754 1.280 1.00 32.25 20 ALA B CA 1
ATOM 4525 C C . ALA B 2 20 ? 8.793 -9.662 1.718 1.00 31.18 20 ALA B C 1
ATOM 4526 O O . ALA B 2 20 ? 7.596 -9.377 1.450 1.00 33.09 20 ALA B O 1
ATOM 4528 N N . PHE B 2 21 ? 9.142 -10.789 2.333 1.00 36.97 21 PHE B N 1
ATOM 4529 C CA . PHE B 2 21 ? 8.155 -11.750 2.748 1.00 37.57 21 PHE B CA 1
ATOM 4530 C C . PHE B 2 21 ? 7.332 -11.095 3.846 1.00 37.92 21 PHE B C 1
ATOM 4531 O O . PHE B 2 21 ? 6.042 -11.063 3.792 1.00 35.46 21 PHE B O 1
ATOM 4539 N N . SER B 2 22 ? 8.040 -10.495 4.809 1.00 37.20 22 SER B N 1
ATOM 4540 C CA . SER B 2 22 ? 7.346 -9.894 5.967 1.00 38.34 22 SER B CA 1
ATOM 4541 C C . SER B 2 22 ? 6.394 -8.786 5.416 1.00 37.11 22 SER B C 1
ATOM 4542 O O . SER B 2 22 ? 5.223 -8.708 5.790 1.00 36.41 22 SER B O 1
ATOM 4545 N N . LEU B 2 23 ? 6.884 -7.953 4.500 1.00 40.09 23 LEU B N 1
ATOM 4546 C CA . LEU B 2 23 ? 5.979 -6.969 3.800 1.00 38.74 23 LEU B CA 1
ATOM 4547 C C . LEU B 2 23 ? 4.740 -7.654 3.090 1.00 38.21 23 LEU B C 1
ATOM 4548 O O . LEU B 2 23 ? 3.562 -7.243 3.291 1.00 36.57 23 LEU B O 1
ATOM 4553 N N . ALA B 2 24 ? 5.006 -8.709 2.304 1.00 36.73 24 ALA B N 1
ATOM 4554 C CA . ALA B 2 24 ? 3.930 -9.446 1.644 1.00 34.87 24 ALA B CA 1
ATOM 4555 C C . ALA B 2 24 ? 2.891 -9.781 2.756 1.00 35.02 24 ALA B C 1
ATOM 4556 O O . ALA B 2 24 ? 1.688 -9.558 2.595 1.00 31.78 24 ALA B O 1
ATOM 4558 N N . MET B 2 25 ? 3.365 -10.335 3.878 1.00 33.89 25 MET B N 1
ATOM 4559 C CA . MET B 2 25 ? 2.436 -10.855 4.892 1.00 34.24 25 MET B CA 1
ATOM 4560 C C . MET B 2 25 ? 1.603 -9.724 5.440 1.00 32.36 25 MET B C 1
ATOM 4561 O O . MET B 2 25 ? 0.361 -9.860 5.607 1.00 34.52 25 MET B O 1
ATOM 4566 N N . LEU B 2 26 ? 2.233 -8.600 5.747 1.00 30.64 26 LEU B N 1
ATOM 4567 C CA . LEU B 2 26 ? 1.495 -7.482 6.274 1.00 31.74 26 LEU B CA 1
ATOM 4568 C C . LEU B 2 26 ? 0.432 -6.995 5.284 1.00 33.19 26 LEU B C 1
ATOM 4569 O O . LEU B 2 26 ? -0.682 -6.503 5.653 1.00 32.54 26 LEU B O 1
ATOM 4574 N N . PHE B 2 27 ? 0.794 -7.067 4.009 1.00 32.48 27 PHE B N 1
ATOM 4575 C CA . PHE B 2 27 ? -0.145 -6.660 2.932 1.00 30.83 27 PHE B CA 1
ATOM 4576 C C . PHE B 2 27 ? -1.301 -7.549 2.877 1.00 27.26 27 PHE B C 1
ATOM 4577 O O . PHE B 2 27 ? -2.387 -7.053 2.716 1.00 30.04 27 PHE B O 1
ATOM 4585 N N . VAL B 2 28 ? -1.127 -8.891 3.037 1.00 27.53 28 VAL B N 1
ATOM 4586 C CA . VAL B 2 28 ? -2.246 -9.777 3.073 1.00 27.34 28 VAL B CA 1
ATOM 4587 C C . VAL B 2 28 ? -3.177 -9.392 4.257 1.00 30.33 28 VAL B C 1
ATOM 4588 O O . VAL B 2 28 ? -4.409 -9.251 4.087 1.00 27.52 28 VAL B O 1
ATOM 4592 N N . PHE B 2 29 ? -2.599 -9.164 5.455 1.00 29.12 29 PHE B N 1
ATOM 4593 C CA . PHE B 2 29 ? -3.448 -8.739 6.595 1.00 28.22 29 PHE B CA 1
ATOM 4594 C C . PHE B 2 29 ? -4.258 -7.510 6.242 1.00 27.08 29 PHE B C 1
ATOM 4595 O O . PHE B 2 29 ? -5.485 -7.465 6.522 1.00 27.21 29 PHE B O 1
ATOM 4603 N N . ILE B 2 30 ? -3.615 -6.518 5.624 1.00 31.29 30 ILE B N 1
ATOM 4604 C CA . ILE B 2 30 ? -4.315 -5.270 5.207 1.00 32.77 30 ILE B CA 1
ATOM 4605 C C . ILE B 2 30 ? -5.506 -5.569 4.248 1.00 33.08 30 ILE B C 1
ATOM 4606 O O . ILE B 2 30 ? -6.616 -4.962 4.440 1.00 32.93 30 ILE B O 1
ATOM 4611 N N . ALA B 2 31 ? -5.298 -6.510 3.3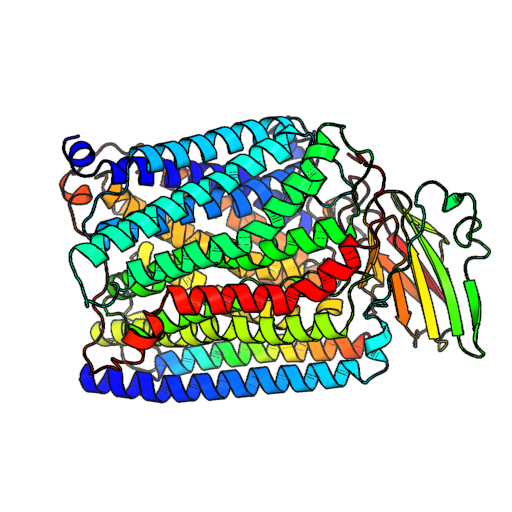10 1.00 33.91 31 ALA B N 1
ATOM 4612 C CA . ALA B 2 31 ? -6.375 -6.997 2.384 1.00 33.69 31 ALA B CA 1
ATOM 4613 C C . ALA B 2 31 ? -7.465 -7.700 3.183 1.00 34.80 31 ALA B C 1
ATOM 4614 O O . ALA B 2 31 ? -8.664 -7.483 2.920 1.00 31.96 31 ALA B O 1
ATOM 4616 N N . LEU B 2 32 ? -7.072 -8.541 4.164 1.00 34.48 32 LEU B N 1
ATOM 4617 C CA . LEU B 2 32 ? -8.059 -9.245 4.965 1.00 33.23 32 LEU B CA 1
ATOM 4618 C C . LEU B 2 32 ? -8.896 -8.325 5.888 1.00 32.23 32 LEU B C 1
ATOM 4619 O O . LEU B 2 32 ? -10.074 -8.589 6.136 1.00 32.17 32 LEU B O 1
ATOM 4624 N N . ILE B 2 33 ? -8.312 -7.227 6.344 1.00 28.98 33 ILE B N 1
ATOM 4625 C CA . ILE B 2 33 ? -9.027 -6.271 7.143 1.00 31.19 33 ILE B CA 1
ATOM 4626 C C . ILE B 2 33 ? -10.020 -5.520 6.255 1.00 32.80 33 ILE B C 1
ATOM 4627 O O . ILE B 2 33 ? -11.228 -5.225 6.634 1.00 29.56 33 ILE B O 1
ATOM 4632 N N . ALA B 2 34 ? -9.498 -5.121 5.094 1.00 32.42 34 ALA B N 1
ATOM 4633 C CA . ALA B 2 34 ? -10.351 -4.512 4.048 1.00 31.96 34 ALA B CA 1
ATOM 4634 C C . ALA B 2 34 ? -11.576 -5.327 3.830 1.00 30.17 34 ALA B C 1
ATOM 4635 O O . ALA B 2 34 ? -12.635 -4.780 3.801 1.00 33.21 34 ALA B O 1
ATOM 4637 N N . TYR B 2 35 ? -11.431 -6.649 3.676 1.00 30.99 35 TYR B N 1
ATOM 4638 C CA . TYR B 2 35 ? -12.547 -7.532 3.508 1.00 30.58 35 TYR B CA 1
ATOM 4639 C C . TYR B 2 35 ? -13.611 -7.435 4.630 1.00 32.23 35 TYR B C 1
ATOM 4640 O O . TYR B 2 35 ? -14.817 -7.361 4.346 1.00 31.32 35 TYR B O 1
ATOM 4649 N N . THR B 2 36 ? -13.171 -7.419 5.900 1.00 30.08 36 THR B N 1
ATOM 4650 C CA . THR B 2 36 ? -14.121 -7.332 7.044 1.00 29.37 36 THR B CA 1
ATOM 4651 C C . THR B 2 36 ? -14.891 -6.014 6.954 1.00 28.11 36 THR B C 1
ATOM 4652 O O . THR B 2 36 ? -16.120 -5.972 7.193 1.00 30.37 36 THR B O 1
ATOM 4656 N N . LEU B 2 37 ? -14.201 -4.964 6.547 1.00 29.91 37 LEU B N 1
ATOM 4657 C CA . LEU B 2 37 ? -14.820 -3.671 6.435 1.00 32.19 37 LEU B CA 1
ATOM 4658 C C . LEU B 2 37 ? -15.907 -3.624 5.348 1.00 34.03 37 LEU B C 1
ATOM 4659 O O . LEU B 2 37 ? -16.675 -2.699 5.311 1.00 33.61 37 LEU B O 1
ATOM 4664 N N . ALA B 2 38 ? -15.946 -4.626 4.472 1.00 34.32 38 ALA B N 1
ATOM 4665 C CA . ALA B 2 38 ? -17.006 -4.601 3.426 1.00 39.04 38 ALA B CA 1
ATOM 4666 C C . ALA B 2 38 ? -18.208 -5.486 3.803 1.00 41.07 38 ALA B C 1
ATOM 4667 O O . ALA B 2 38 ? -19.185 -5.583 3.012 1.00 42.98 38 ALA B O 1
ATOM 4669 N N . THR B 2 39 ? -18.120 -6.157 4.963 1.00 39.37 39 THR B N 1
ATOM 4670 C CA . THR B 2 39 ? -19.112 -7.147 5.369 1.00 40.28 39 THR B CA 1
ATOM 4671 C C . THR B 2 39 ? -20.008 -6.601 6.484 1.00 39.85 39 THR B C 1
ATOM 4672 O O . THR B 2 39 ? -19.713 -5.556 7.048 1.00 38.16 39 THR B O 1
ATOM 4676 N N . HIS B 2 40 ? -21.078 -7.320 6.821 1.00 41.70 40 HIS B N 1
ATOM 4677 C CA . HIS B 2 40 ? -21.965 -6.865 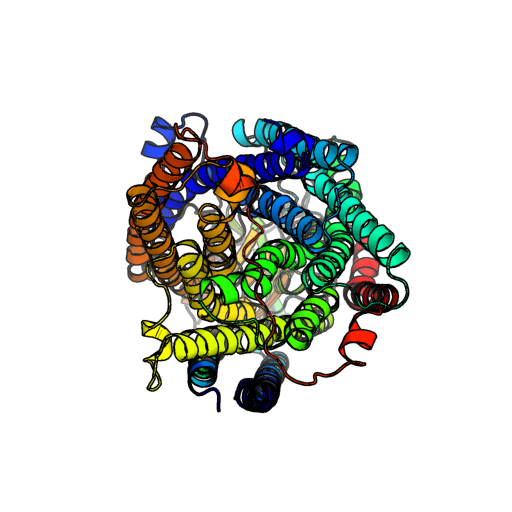7.947 1.00 43.53 40 HIS B CA 1
ATOM 4678 C C . HIS B 2 40 ? -21.235 -6.802 9.335 1.00 42.64 40 HIS B C 1
ATOM 4679 O O . HIS B 2 40 ? -21.586 -5.970 10.214 1.00 39.84 40 HIS B O 1
ATOM 4686 N N . THR B 2 41 ? -20.221 -7.653 9.501 1.00 42.92 41 THR B N 1
ATOM 4687 C CA . THR B 2 41 ? -19.355 -7.614 10.707 1.00 42.79 41 THR B CA 1
ATOM 4688 C C . THR B 2 41 ? -18.778 -6.231 11.040 1.00 39.29 41 THR B C 1
ATOM 4689 O O . THR B 2 41 ? -18.415 -5.951 12.170 1.00 41.27 41 THR B O 1
ATOM 4693 N N . ALA B 2 42 ? -18.703 -5.349 10.058 1.00 38.44 42 ALA B N 1
ATOM 4694 C CA . ALA B 2 42 ? -18.159 -4.047 10.298 1.00 34.52 42 ALA B CA 1
ATOM 4695 C C . ALA B 2 42 ? -19.153 -3.103 10.944 1.00 32.97 42 ALA B C 1
ATOM 4696 O O . ALA B 2 42 ? -18.831 -1.941 11.259 1.00 29.26 42 ALA B O 1
ATOM 4698 N N . GLY B 2 43 ? -20.376 -3.589 11.153 1.00 32.48 43 GLY B N 1
ATOM 4699 C CA . GLY B 2 43 ? -21.398 -2.741 11.808 1.00 32.33 43 GLY B CA 1
ATOM 4700 C C . GLY B 2 43 ? -21.027 -2.323 13.216 1.00 31.43 43 GLY B C 1
ATOM 4701 O O . GLY B 2 43 ? -21.442 -1.271 13.657 1.00 28.00 43 GLY B O 1
ATOM 4702 N N . VAL B 2 44 ? -20.165 -3.112 13.886 1.00 24.11 44 VAL B N 1
ATOM 4703 C CA . VAL B 2 44 ? -19.752 -2.728 15.313 1.00 25.78 44 VAL B CA 1
ATOM 4704 C C . VAL B 2 44 ? -18.772 -1.581 15.326 1.00 26.48 44 VAL B C 1
ATOM 4705 O O . VAL B 2 44 ? -18.394 -1.019 16.402 1.00 26.12 44 VAL B O 1
ATOM 4709 N N . ILE B 2 45 ? -18.257 -1.188 14.147 1.00 26.99 45 ILE B N 1
ATOM 4710 C CA . ILE B 2 45 ? -17.339 -0.027 14.181 1.00 27.01 45 ILE B CA 1
ATOM 4711 C C . ILE B 2 45 ? -18.200 1.160 14.519 1.00 27.71 45 ILE B C 1
ATOM 4712 O O . ILE B 2 45 ? -19.283 1.327 13.902 1.00 27.35 45 ILE B O 1
ATOM 4717 N N . PRO B 2 46 ? -17.818 1.985 15.498 1.00 26.85 46 PRO B N 1
ATOM 4718 C CA . PRO B 2 46 ? -18.693 3.058 15.853 1.00 28.03 46 PRO B CA 1
ATOM 4719 C C . PRO B 2 46 ? -18.889 4.075 14.702 1.00 32.74 46 PRO B C 1
ATOM 4720 O O . PRO B 2 46 ? -17.934 4.254 13.871 1.00 30.85 46 PRO B O 1
ATOM 4724 N N . ALA B 2 47 ? -20.061 4.720 14.676 1.00 31.71 47 ALA B N 1
ATOM 4725 C CA . ALA B 2 47 ? -20.311 5.857 13.734 1.00 35.76 47 ALA B CA 1
ATOM 4726 C C . ALA B 2 47 ? -19.244 6.921 13.955 1.00 35.17 47 ALA B C 1
ATOM 4727 O O . ALA B 2 47 ? -18.952 7.352 15.087 1.00 34.70 47 ALA B O 1
ATOM 4729 N N . GLY B 2 48 ? -18.666 7.364 12.844 1.00 36.07 48 GLY B N 1
ATOM 4730 C CA . GLY B 2 48 ? -17.655 8.379 12.893 1.00 38.11 48 GLY B CA 1
ATOM 4731 C C . GLY B 2 48 ? -18.214 9.727 13.225 1.00 40.64 48 GLY B C 1
ATOM 4732 O O . GLY B 2 48 ? -17.492 10.586 13.689 1.00 40.90 48 GLY B O 1
ATOM 4733 N N . LYS B 2 49 ? -19.499 9.942 12.938 1.00 42.79 49 LYS B N 1
ATOM 4734 C CA . LYS B 2 49 ? -20.038 11.305 12.936 1.00 45.47 49 LYS B CA 1
ATOM 4735 C C . LYS B 2 49 ? -20.219 11.729 14.378 1.00 44.80 49 LYS B C 1
ATOM 4736 O O . LYS B 2 49 ? -20.596 10.904 15.211 1.00 45.19 49 LYS B O 1
ATOM 4742 N N . LEU B 2 50 ? -19.916 12.980 14.694 1.00 40.26 50 LEU B N 1
ATOM 4743 C CA . LEU B 2 50 ? -20.078 13.478 16.050 1.00 40.11 50 LEU B CA 1
ATOM 4744 C C . LEU B 2 50 ? -21.561 13.725 16.393 1.00 41.44 50 LEU B C 1
ATOM 4745 O O . LEU B 2 50 ? -22.314 14.342 15.605 1.00 41.18 50 LEU B O 1
ATOM 4750 N N . GLU B 2 51 ? -21.972 13.238 17.565 1.00 38.76 51 GLU B N 1
ATOM 4751 C CA . GLU B 2 51 ? -23.358 13.325 18.000 1.00 37.77 51 GLU B CA 1
ATOM 4752 C C . GLU B 2 51 ? -23.319 13.725 19.471 1.00 37.15 51 GLU B C 1
ATOM 4753 O O . GLU B 2 51 ? -23.227 12.859 20.409 1.00 37.32 51 GLU B O 1
ATOM 4759 N N . ARG B 2 52 ? -23.384 15.023 19.713 1.00 35.10 52 ARG B N 1
ATOM 4760 C CA . ARG B 2 52 ? -23.192 15.559 21.030 1.00 34.86 52 ARG B CA 1
ATOM 4761 C C . ARG B 2 52 ? -24.460 15.676 21.873 1.00 36.92 52 ARG B C 1
ATOM 4762 O O . ARG B 2 52 ? -25.508 16.128 21.383 1.00 38.45 52 ARG B O 1
ATOM 4770 N N . VAL B 2 53 ? -24.366 15.330 23.156 1.00 34.14 53 VAL B N 1
ATOM 4771 C CA . VAL B 2 53 ? -25.525 15.371 24.021 1.00 33.75 53 VAL B CA 1
ATOM 4772 C C . VAL B 2 53 ? -25.025 15.921 25.282 1.00 32.01 53 VAL B C 1
ATOM 4773 O O . VAL B 2 53 ? -23.840 16.099 25.481 1.00 33.57 53 VAL B O 1
ATOM 4777 N N . ASP B 2 54 ? -25.939 16.228 26.174 1.00 33.90 54 ASP B N 1
ATOM 4778 C CA . ASP B 2 54 ? -25.591 16.796 27.449 1.00 35.11 54 ASP B CA 1
ATOM 4779 C C . ASP B 2 54 ? -25.734 15.786 28.575 1.00 35.77 54 ASP B C 1
ATOM 4780 O O . ASP B 2 54 ? -26.874 15.410 28.868 1.00 36.69 54 ASP B O 1
ATOM 4785 N N . PRO B 2 55 ? -24.616 15.350 29.222 1.00 35.86 55 PRO B N 1
ATOM 4786 C CA . PRO B 2 55 ? -24.710 14.286 30.251 1.00 35.10 55 PRO B CA 1
ATOM 4787 C C . PRO B 2 55 ? -25.518 14.667 31.485 1.00 36.56 55 PRO B C 1
ATOM 4788 O O . PRO B 2 55 ? -25.971 13.759 32.234 1.00 35.78 55 PRO B O 1
ATOM 4792 N N . THR B 2 56 ? -25.678 15.970 31.738 1.00 36.25 56 THR B N 1
ATOM 4793 C CA . THR B 2 56 ? -26.309 16.430 32.986 1.00 36.92 56 THR B CA 1
ATOM 4794 C C . THR B 2 56 ? -27.854 16.399 32.941 1.00 35.36 56 THR B C 1
ATOM 4795 O O . THR B 2 56 ? -28.507 16.614 33.947 1.00 37.00 56 THR B O 1
ATOM 4799 N N . THR B 2 57 ? -28.421 16.125 31.783 1.00 33.75 57 THR B N 1
ATOM 4800 C CA . THR B 2 57 ? -29.882 16.197 31.649 1.00 35.08 57 THR B CA 1
ATOM 4801 C C . THR B 2 57 ? -30.373 14.990 30.873 1.00 32.85 57 THR B C 1
ATOM 4802 O O . THR B 2 57 ? -31.557 14.844 30.623 1.00 32.00 57 THR B 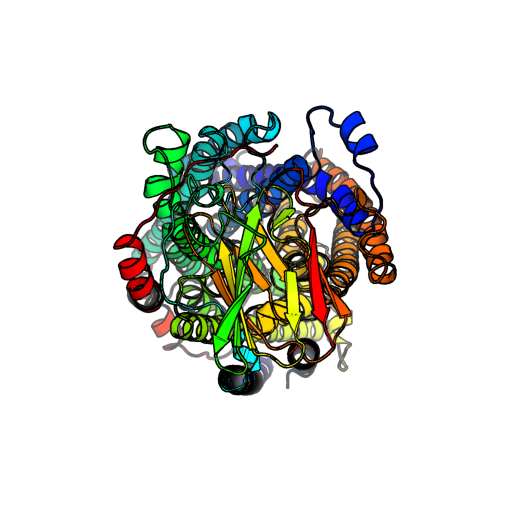O 1
ATOM 4806 N N . VAL B 2 58 ? -29.442 14.110 30.488 1.00 32.71 58 VAL B N 1
ATOM 4807 C CA . VAL B 2 58 ? -29.810 12.931 29.700 1.00 32.00 58 VAL B CA 1
ATOM 4808 C C . VAL B 2 58 ? -30.864 11.955 30.437 1.00 31.35 58 VAL B C 1
ATOM 4809 O O . VAL B 2 58 ? -31.680 11.294 29.772 1.00 31.56 58 VAL B O 1
ATOM 4813 N N . ARG B 2 59 ? -30.831 11.934 31.758 1.00 29.17 59 ARG B N 1
ATOM 4814 C CA . ARG B 2 59 ? -31.790 11.131 32.559 1.00 32.25 59 ARG B CA 1
ATOM 4815 C C . ARG B 2 59 ? -33.130 11.897 32.821 1.00 33.50 59 ARG B C 1
ATOM 4816 O O . ARG B 2 59 ? -34.067 11.320 33.424 1.00 33.82 59 ARG B O 1
ATOM 4824 N N . GLN B 2 60 ? -33.204 13.167 32.408 1.00 36.19 60 GLN B N 1
ATOM 4825 C CA . GLN B 2 60 ? -34.424 13.974 32.605 1.00 37.62 60 GLN B CA 1
ATOM 4826 C C . GLN B 2 60 ? -35.167 14.307 31.332 1.00 37.47 60 GLN B C 1
ATOM 4827 O O . GLN B 2 60 ? -36.410 14.380 31.357 1.00 37.76 60 GLN B O 1
ATOM 4833 N N . GLU B 2 61 ? -34.458 14.472 30.222 1.00 37.34 61 GLU B N 1
ATOM 4834 C CA . GLU B 2 61 ? -35.118 14.724 28.938 1.00 38.11 61 GLU B CA 1
ATOM 4835 C C . GLU B 2 61 ? -34.398 14.122 27.753 1.00 38.82 61 GLU B C 1
ATOM 4836 O O . GLU B 2 61 ? -33.187 14.254 27.662 1.00 40.27 61 GLU B O 1
ATOM 4838 N N . GLY B 2 62 ? -35.135 13.524 26.819 1.00 36.71 62 GLY B N 1
ATOM 4839 C CA . GLY B 2 62 ? -34.573 12.990 25.608 1.00 37.09 62 GLY B CA 1
ATOM 4840 C C . GLY B 2 62 ? -34.751 11.480 25.655 1.00 35.73 62 GLY B C 1
ATOM 4841 O O . GLY B 2 62 ? -35.419 10.995 26.564 1.00 34.53 62 GLY B O 1
ATOM 4842 N N . PRO B 2 63 ? -34.138 10.748 24.714 1.00 35.65 63 PRO B N 1
ATOM 4843 C CA . PRO B 2 63 ? -34.447 9.348 24.525 1.00 33.10 63 PRO B CA 1
ATOM 4844 C C . PRO B 2 63 ? -33.913 8.398 25.616 1.00 31.70 63 PRO B C 1
ATOM 4845 O O . PRO B 2 63 ? -34.267 7.257 25.589 1.00 30.78 63 PRO B O 1
ATOM 4849 N N . TRP B 2 64 ? -33.125 8.910 26.556 1.00 30.57 64 TRP B N 1
ATOM 4850 C CA . TRP B 2 64 ? -32.543 8.117 27.641 1.00 31.17 64 TRP B CA 1
ATOM 4851 C C . TRP B 2 64 ? -33.297 8.345 28.970 1.00 32.30 64 TRP B C 1
ATOM 4852 O O . TRP B 2 64 ? -32.930 7.771 30.029 1.00 33.22 64 TRP B O 1
ATOM 4863 N N . ALA B 2 65 ? -34.315 9.214 28.951 1.00 32.99 65 ALA B N 1
ATOM 4864 C CA . ALA B 2 65 ? -34.926 9.673 30.225 1.00 30.81 65 ALA B CA 1
ATOM 4865 C C . ALA B 2 65 ? -35.930 8.570 30.760 1.00 30.02 65 ALA B C 1
ATOM 4866 O O . ALA B 2 65 ? -36.206 8.490 31.976 1.00 31.65 65 ALA B O 1
ATOM 4868 N N . ASP B 2 66 ? -36.465 7.790 29.843 1.00 27.67 66 ASP B N 1
ATOM 4869 C CA . ASP B 2 66 ? -37.507 6.711 30.186 1.00 27.07 66 ASP B CA 1
ATOM 4870 C C . ASP B 2 66 ? -37.031 5.394 29.578 1.00 21.77 66 ASP B C 1
ATOM 4871 O O . ASP B 2 66 ? -37.253 5.089 28.410 1.00 21.29 66 ASP B O 1
ATOM 4876 N N . PRO B 2 67 ? -36.349 4.607 30.380 1.00 23.18 67 PRO B N 1
ATOM 4877 C CA . PRO B 2 67 ? -35.770 3.340 29.887 1.00 22.03 67 PRO B CA 1
ATOM 4878 C C . PRO B 2 67 ? -36.718 2.383 29.351 1.00 23.30 67 PRO B C 1
ATOM 4879 O O . PRO B 2 67 ? -36.321 1.508 28.491 1.00 24.69 67 PRO B O 1
ATOM 4883 N N . ALA B 2 68 ? -37.997 2.456 29.767 1.00 23.94 68 ALA B N 1
ATOM 4884 C CA . ALA B 2 68 ? -38.978 1.520 29.213 1.00 24.51 68 ALA B CA 1
ATOM 4885 C C . ALA B 2 68 ? -39.347 1.868 27.778 1.00 26.04 68 ALA B C 1
ATOM 4886 O O . ALA B 2 68 ? -39.971 1.079 27.072 1.00 27.81 68 ALA B O 1
ATOM 4888 N N . GLN B 2 69 ? -38.967 3.055 27.339 1.00 29.86 69 GLN B N 1
ATOM 4889 C CA . GLN B 2 69 ? -39.201 3.422 25.949 1.00 30.32 69 GLN B CA 1
ATOM 4890 C C . GLN B 2 69 ? -37.932 3.369 25.097 1.00 31.29 69 GLN B C 1
ATOM 4891 O O . GLN B 2 69 ? -37.912 3.900 24.006 1.00 31.15 69 GLN B O 1
ATOM 4897 N N . ALA B 2 70 ? -36.898 2.701 25.604 1.00 30.42 70 ALA B N 1
ATOM 4898 C CA . ALA B 2 70 ? -35.565 2.724 24.999 1.00 30.46 70 ALA B CA 1
ATOM 4899 C C . ALA B 2 70 ? -35.497 2.069 23.626 1.00 29.41 70 ALA B C 1
ATOM 4900 O O . ALA B 2 70 ? -34.602 2.397 22.896 1.00 28.61 70 ALA B O 1
ATOM 4902 N N . VAL B 2 71 ? -36.369 1.090 23.348 1.00 28.34 71 VAL B N 1
ATOM 4903 C CA . VAL B 2 71 ? -36.276 0.279 22.149 1.00 30.46 71 VAL B CA 1
ATOM 4904 C C . VAL B 2 71 ? -37.313 0.806 21.146 1.00 31.36 71 VAL B C 1
ATOM 4905 O O . VAL B 2 71 ? -38.481 0.799 21.436 1.00 31.71 71 VAL B O 1
ATOM 4909 N N . VAL B 2 72 ? -36.852 1.298 20.006 1.00 31.03 72 VAL B N 1
ATOM 4910 C CA . VAL B 2 72 ? -37.713 2.011 19.026 1.00 32.90 72 VAL B CA 1
ATOM 4911 C C . VAL B 2 72 ? -37.528 1.320 17.663 1.00 34.37 72 VAL B C 1
ATOM 4912 O O . VAL B 2 72 ? -36.414 1.161 17.208 1.00 32.55 72 VAL B O 1
ATOM 4916 N N . GLN B 2 73 ? -38.616 0.878 17.041 1.00 35.62 73 GLN B N 1
ATOM 4917 C CA . GLN B 2 73 ? -38.516 0.248 15.703 1.00 38.13 73 GLN B CA 1
ATOM 4918 C C . GLN B 2 73 ? -38.247 1.370 14.734 1.00 40.26 73 GLN B C 1
ATOM 4919 O O . GLN B 2 73 ? -39.016 2.330 14.673 1.00 41.41 73 GLN B O 1
ATOM 4925 N N . THR B 2 74 ? -37.163 1.255 13.969 1.00 41.76 74 THR B N 1
ATOM 4926 C CA . THR B 2 74 ? -36.759 2.337 13.069 1.00 42.17 74 THR B CA 1
ATOM 4927 C C . THR B 2 74 ? -36.688 1.917 11.632 1.00 44.42 74 THR B C 1
ATOM 4928 O O . THR B 2 74 ? -36.561 2.764 10.751 1.00 46.55 74 THR B O 1
ATOM 4932 N N . GLY B 2 75 ? -36.771 0.616 11.382 1.00 45.38 75 GLY B N 1
ATOM 4933 C CA . GLY B 2 75 ? -36.977 0.100 10.023 1.00 47.49 75 GLY B CA 1
ATOM 4934 C C . GLY B 2 75 ? -37.830 -1.158 10.115 1.00 47.76 75 GLY B C 1
ATOM 4935 O O . GLY B 2 75 ? -38.197 -1.590 11.217 1.00 46.60 75 GLY B O 1
ATOM 4936 N N . PRO B 2 76 ? -38.165 -1.756 8.971 1.00 48.66 76 PRO B N 1
ATOM 4937 C CA . PRO B 2 76 ? -38.989 -2.982 8.997 1.00 48.34 76 PRO B CA 1
ATOM 4938 C C . PRO B 2 76 ? -38.304 -4.170 9.706 1.00 46.59 76 PRO B C 1
ATOM 4939 O O . PRO B 2 76 ? -38.991 -5.001 10.292 1.00 46.64 76 PRO B O 1
ATOM 4943 N N . ASN B 2 77 ? -36.974 -4.243 9.634 1.00 44.44 77 ASN B N 1
ATOM 4944 C CA . ASN B 2 77 ? -36.227 -5.208 10.431 1.00 42.30 77 ASN B CA 1
ATOM 4945 C C . ASN B 2 77 ? -35.134 -4.497 11.276 1.00 39.43 77 ASN B C 1
ATOM 4946 O O . ASN B 2 77 ? -34.061 -4.996 11.449 1.00 38.74 77 ASN B O 1
ATOM 4951 N N . GLN B 2 78 ? -35.437 -3.310 11.771 1.00 39.11 78 GLN B N 1
ATOM 4952 C CA . GLN B 2 78 ? -34.459 -2.533 12.493 1.00 37.61 78 GLN B CA 1
ATOM 4953 C C . GLN B 2 78 ? -35.010 -1.864 13.761 1.00 36.04 78 GLN B C 1
ATOM 4954 O O . GLN B 2 78 ? -36.136 -1.293 13.771 1.00 35.21 78 GLN B O 1
ATOM 4960 N N . TYR B 2 79 ? -34.212 -1.920 14.830 1.00 34.81 79 TYR B N 1
ATOM 4961 C CA . TYR B 2 79 ? -34.575 -1.302 16.125 1.00 32.47 79 TYR B CA 1
ATOM 4962 C C . TYR B 2 79 ? -33.411 -0.525 16.581 1.00 32.50 79 TYR B C 1
ATOM 4963 O O . TYR B 2 79 ? -32.264 -1.038 16.521 1.00 31.93 79 TYR B O 1
ATOM 4972 N N . THR B 2 80 ? -33.662 0.706 17.015 1.00 30.59 80 THR B N 1
ATOM 4973 C CA . THR B 2 80 ? -32.670 1.545 17.682 1.00 30.59 80 THR B CA 1
ATOM 4974 C C . THR B 2 80 ? -32.883 1.399 19.150 1.00 30.49 80 THR B C 1
ATOM 4975 O O . THR B 2 80 ? -34.039 1.411 19.614 1.00 29.65 80 THR B O 1
ATOM 4979 N N . VAL B 2 81 ? -31.794 1.228 19.899 1.00 28.93 81 VAL B N 1
ATOM 4980 C CA . VAL B 2 81 ? -31.931 1.045 21.363 1.00 27.02 81 VAL B CA 1
ATOM 4981 C C . VAL B 2 81 ? -31.139 2.167 22.049 1.00 23.71 81 VAL B C 1
ATOM 4982 O O . VAL B 2 81 ? -29.911 2.265 21.858 1.00 25.65 81 VAL B O 1
ATOM 4986 N N . TYR B 2 82 ? -31.803 3.001 22.834 1.00 23.15 82 TYR B N 1
ATOM 4987 C CA . TYR B 2 82 ? -31.116 3.996 23.620 1.00 24.06 82 TYR B CA 1
ATOM 4988 C C . TYR B 2 82 ? -30.623 3.495 24.984 1.00 24.61 82 TYR B C 1
ATOM 4989 O O . TYR B 2 82 ? -31.410 3.309 25.869 1.00 24.48 82 TYR B O 1
ATOM 4998 N N . VAL B 2 83 ? -29.316 3.317 25.109 1.00 23.73 83 VAL B N 1
ATOM 4999 C CA . VAL B 2 83 ? -28.751 2.671 26.322 1.00 23.72 83 VAL B CA 1
ATOM 5000 C C . VAL B 2 83 ? -27.992 3.759 27.128 1.00 24.11 83 VAL B C 1
ATOM 5001 O O . VAL B 2 83 ? -27.177 4.556 26.587 1.00 22.83 83 VAL B O 1
ATOM 5005 N N . LEU B 2 84 ? -28.233 3.771 28.427 1.00 23.73 84 LEU B N 1
ATOM 5006 C CA . LEU B 2 84 ? -27.440 4.588 29.327 1.00 23.03 84 LEU B CA 1
ATOM 5007 C C . LEU B 2 84 ? -26.442 3.686 30.072 1.00 23.15 84 LEU B C 1
ATOM 5008 O O . LEU B 2 84 ? -26.862 2.733 30.730 1.00 23.71 84 LEU B O 1
ATOM 5013 N N . ALA B 2 85 ? -25.151 3.954 29.938 1.00 22.26 85 ALA B N 1
ATOM 5014 C CA . ALA B 2 85 ? -24.124 3.198 30.802 1.00 20.86 85 ALA B CA 1
ATOM 5015 C C . ALA B 2 85 ? -23.808 4.243 31.941 1.00 21.51 85 ALA B C 1
ATOM 5016 O O . ALA B 2 85 ? -23.516 5.382 31.628 1.00 22.45 85 ALA B O 1
ATOM 5018 N N . PHE B 2 86 ? -23.824 3.875 33.220 1.00 20.00 86 PHE B N 1
ATOM 5019 C CA . PHE B 2 86 ? -23.710 4.934 34.230 1.00 21.42 86 PHE B CA 1
ATOM 5020 C C . PHE B 2 86 ? -23.082 4.220 35.394 1.00 22.75 86 PHE B C 1
ATOM 5021 O O . PHE B 2 86 ? -22.996 2.997 35.414 1.00 19.10 86 PHE B O 1
ATOM 5029 N N . ALA B 2 87 ? -22.660 4.962 36.389 1.00 23.65 87 ALA B N 1
ATOM 5030 C CA . ALA B 2 87 ? -22.153 4.300 37.640 1.00 23.05 87 ALA B CA 1
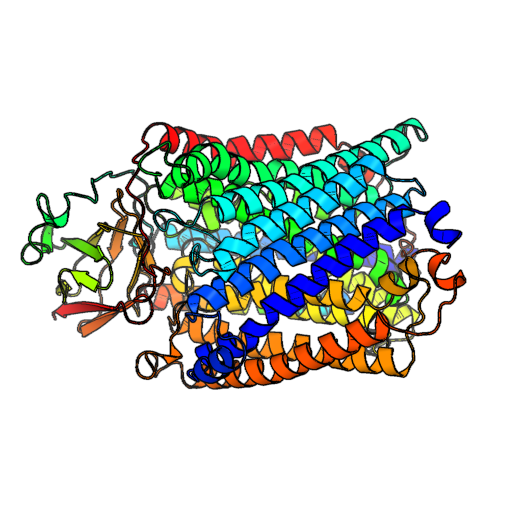ATOM 5031 C C . ALA B 2 87 ? -23.244 3.686 38.523 1.00 23.38 87 ALA B C 1
ATOM 5032 O O . ALA B 2 87 ? -23.982 4.462 39.108 1.00 21.96 87 ALA B O 1
ATOM 5034 N N . PHE B 2 88 ? -23.390 2.332 38.639 1.00 22.40 88 PHE B N 1
ATOM 5035 C CA . PHE B 2 88 ? -22.568 1.381 37.939 1.00 20.60 88 PHE B CA 1
ATOM 5036 C C . PHE B 2 88 ? -23.561 0.339 37.367 1.00 23.14 88 PHE B C 1
ATOM 5037 O O . PHE B 2 88 ? -23.906 -0.630 38.068 1.00 21.90 88 PHE B O 1
ATOM 5045 N N . GLY B 2 89 ? -24.022 0.558 36.129 1.00 21.60 89 GLY B N 1
ATOM 5046 C CA . GLY B 2 89 ? -25.193 -0.226 35.644 1.00 21.88 89 GLY B CA 1
ATOM 5047 C C . GLY B 2 89 ? -25.514 0.246 34.242 1.00 21.38 89 GLY B C 1
ATOM 5048 O O . GLY B 2 89 ? -24.875 1.206 33.747 1.00 20.08 89 GLY B O 1
ATOM 5049 N N . TYR B 2 90 ? -26.478 -0.420 33.612 1.00 20.31 90 TYR B N 1
ATOM 5050 C CA . TYR B 2 90 ? -26.932 -0.060 32.274 1.00 22.60 90 TYR B CA 1
ATOM 5051 C C . TYR B 2 90 ? -28.461 -0.043 32.377 1.00 23.41 90 TYR B C 1
ATOM 5052 O O . TYR B 2 90 ? -29.053 -0.800 33.135 1.00 20.18 90 TYR B O 1
ATOM 5061 N N . GLN B 2 91 ? -29.081 0.873 31.642 1.00 20.91 91 GLN B N 1
ATOM 5062 C CA . GLN B 2 91 ? -30.556 0.952 31.595 1.00 20.08 91 GLN B CA 1
ATOM 5063 C C . GLN B 2 91 ? -30.800 1.033 30.063 1.00 21.97 91 GLN B C 1
ATOM 5064 O O . GLN B 2 91 ? -30.017 1.684 29.347 1.00 23.49 91 GLN B O 1
ATOM 5070 N N . PRO B 2 92 ? -31.862 0.392 29.569 1.00 22.79 92 PRO B N 1
ATOM 5071 C CA . PRO B 2 92 ? -32.721 -0.429 30.403 1.00 21.60 92 PRO B CA 1
ATOM 5072 C C . PRO B 2 92 ? -32.004 -1.748 30.810 1.00 21.59 92 PRO B C 1
ATOM 5073 O O . PRO B 2 92 ? -30.964 -2.102 30.249 1.00 21.85 92 PRO B O 1
ATOM 5077 N N . ASN B 2 93 ? -32.588 -2.429 31.775 1.00 23.08 93 ASN B N 1
ATOM 5078 C CA . ASN B 2 93 ? -31.999 -3.722 32.275 1.00 23.72 93 ASN B CA 1
ATOM 5079 C C . ASN B 2 93 ? -33.107 -4.673 32.602 1.00 24.09 93 ASN B C 1
ATOM 5080 O O . ASN B 2 93 ? -33.703 -4.582 33.676 1.00 24.49 93 ASN B O 1
ATOM 5085 N N . PRO B 2 94 ? -33.404 -5.617 31.700 1.00 23.38 94 PRO B N 1
ATOM 5086 C CA . PRO B 2 94 ? -32.586 -5.992 30.501 1.00 24.46 94 PRO B CA 1
ATOM 5087 C C . PRO B 2 94 ? -32.920 -5.129 29.239 1.00 23.46 94 PRO B C 1
ATOM 5088 O O . PRO B 2 94 ? -34.013 -4.532 29.147 1.00 24.54 94 PRO B O 1
ATOM 5092 N N . ILE B 2 95 ? -31.987 -5.074 28.304 1.00 23.63 95 ILE B N 1
ATOM 5093 C CA . ILE B 2 95 ? -32.333 -4.567 26.906 1.00 22.36 95 ILE B CA 1
ATOM 5094 C C . ILE B 2 95 ? -33.002 -5.803 26.230 1.00 23.99 95 ILE B C 1
ATOM 5095 O O . ILE B 2 95 ? -32.383 -6.818 26.165 1.00 23.82 95 ILE B O 1
ATOM 5100 N N . GLU B 2 96 ? -34.222 -5.664 25.693 1.00 25.53 96 GLU B N 1
ATOM 5101 C CA . GLU B 2 96 ? -34.884 -6.811 25.048 1.00 28.05 96 GLU B CA 1
ATOM 5102 C C . GLU B 2 96 ? -35.032 -6.514 23.559 1.00 27.48 96 GLU B C 1
ATOM 5103 O O . GLU B 2 96 ? -35.588 -5.469 23.259 1.00 28.50 96 GLU B O 1
ATOM 5109 N N . VAL B 2 97 ? -34.548 -7.394 22.685 1.00 26.64 97 VAL B N 1
ATOM 5110 C CA . VAL B 2 97 ? -34.572 -7.149 21.187 1.00 28.40 97 VAL B CA 1
ATOM 5111 C C . VAL B 2 97 ? -34.902 -8.458 20.492 1.00 28.59 97 VAL B C 1
ATOM 5112 O O . VAL B 2 97 ? -34.630 -9.511 21.041 1.00 30.38 97 VAL B O 1
ATOM 5116 N N . PRO B 2 98 ? -35.475 -8.412 19.282 1.00 31.84 98 PRO B N 1
ATOM 5117 C CA . PRO B 2 98 ? -35.814 -9.646 18.602 1.00 30.80 98 PRO B CA 1
ATOM 5118 C C . PRO B 2 98 ? -34.591 -10.183 17.885 1.00 32.37 98 PRO B C 1
ATOM 5119 O O . PRO B 2 98 ? -33.736 -9.387 17.393 1.00 32.57 98 PRO B O 1
ATOM 5123 N N . GLN B 2 99 ? -34.500 -11.509 17.811 1.00 33.33 99 GLN B N 1
ATOM 5124 C CA . GLN B 2 99 ? -33.406 -12.121 17.102 1.00 37.32 99 GLN B CA 1
ATOM 5125 C C . GLN B 2 99 ? -33.549 -11.833 15.617 1.00 37.91 99 GLN B C 1
ATOM 5126 O O . GLN B 2 99 ? -34.679 -11.691 15.121 1.00 36.01 99 GLN B O 1
ATOM 5132 N N . GLY B 2 100 ? -32.408 -11.734 14.935 1.00 34.74 100 GLY B N 1
ATOM 5133 C CA . GLY B 2 100 ? -32.366 -11.602 13.464 1.00 35.98 100 GLY B CA 1
ATOM 5134 C C . GLY B 2 100 ? -32.694 -10.216 12.954 1.00 36.27 100 GLY B C 1
ATOM 5135 O O . GLY B 2 100 ? -32.714 -9.994 11.747 1.00 39.44 100 GLY B O 1
ATOM 5136 N N . ALA B 2 101 ? -32.961 -9.284 13.851 1.00 34.69 101 ALA B N 1
ATOM 5137 C CA . ALA B 2 101 ? -33.189 -7.862 13.462 1.00 35.52 101 ALA B CA 1
ATOM 5138 C C . ALA B 2 101 ? -31.899 -7.109 13.598 1.00 35.75 101 ALA B C 1
ATOM 5139 O O . ALA B 2 101 ? -31.050 -7.492 14.419 1.00 32.82 101 ALA B O 1
ATOM 5141 N N . GLU B 2 102 ? -31.727 -6.048 12.801 1.00 35.13 102 GLU B N 1
ATOM 5142 C CA . GLU B 2 102 ? -30.563 -5.207 12.940 1.00 34.37 102 GLU B CA 1
ATOM 5143 C C . GLU B 2 102 ? -30.777 -4.254 14.122 1.00 30.89 102 GLU B C 1
ATOM 5144 O O . GLU B 2 102 ? -31.786 -3.533 14.184 1.00 31.02 102 GLU B O 1
ATOM 5150 N N . ILE B 2 103 ? -29.835 -4.243 15.066 1.00 29.81 103 ILE B N 1
ATOM 5151 C CA . ILE B 2 103 ? -29.968 -3.335 16.218 1.00 26.05 103 ILE B CA 1
ATOM 5152 C C . ILE B 2 103 ? -28.997 -2.203 16.186 1.00 26.71 103 ILE B C 1
ATOM 5153 O O . ILE B 2 103 ? -27.796 -2.420 15.993 1.00 29.49 103 ILE B O 1
ATOM 5158 N N . VAL B 2 104 ? -29.471 -0.985 16.373 1.00 26.82 104 VAL B N 1
ATOM 5159 C CA . VAL B 2 104 ? -28.601 0.161 16.294 1.00 26.80 104 VAL B CA 1
ATOM 5160 C C . VAL B 2 104 ? -28.612 0.603 17.780 1.00 26.90 104 VAL B C 1
ATOM 5161 O O . VAL B 2 104 ? -29.598 1.123 18.288 1.00 26.21 104 VAL B O 1
ATOM 5165 N N . PHE B 2 105 ? -27.500 0.354 18.464 1.00 26.87 105 PHE B N 1
ATOM 5166 C CA . PHE B 2 105 ? -27.361 0.796 19.850 1.00 25.39 105 PHE B CA 1
ATOM 5167 C C . PHE B 2 105 ? -26.853 2.205 19.859 1.00 25.89 105 PHE B C 1
ATOM 5168 O O . PHE B 2 105 ? -25.869 2.490 19.152 1.00 28.80 105 PHE B O 1
ATOM 5176 N N . LYS B 2 106 ? -27.480 3.068 20.654 1.00 25.72 106 LYS B N 1
ATOM 5177 C CA . LYS B 2 106 ? -27.045 4.435 20.846 1.00 27.35 106 LYS B CA 1
ATOM 5178 C C . LYS B 2 106 ? -26.819 4.601 22.268 1.00 26.47 106 LYS B C 1
ATOM 5179 O O . LYS B 2 106 ? -27.732 4.719 23.070 1.00 28.50 106 LYS B O 1
ATOM 5185 N N . ILE B 2 107 ? -25.552 4.618 22.629 1.00 23.82 107 ILE B N 1
ATOM 5186 C CA . ILE B 2 107 ? -25.175 4.518 24.021 1.00 23.00 107 ILE B CA 1
ATOM 5187 C C . ILE B 2 107 ? -24.480 5.805 24.546 1.00 22.69 107 ILE B C 1
ATOM 5188 O O . ILE B 2 107 ? -23.572 6.292 23.909 1.00 23.53 107 ILE B O 1
ATOM 5193 N N . THR B 2 108 ? -24.877 6.316 25.691 1.00 23.49 108 THR B N 1
ATOM 5194 C CA . THR B 2 108 ? -24.137 7.494 26.268 1.00 25.30 108 THR B CA 1
ATOM 5195 C C . THR B 2 108 ? -24.048 7.289 27.766 1.00 25.35 108 THR B C 1
ATOM 5196 O O . THR B 2 108 ? -24.605 6.293 28.261 1.00 26.05 108 THR B O 1
ATOM 5200 N N . SER B 2 109 ? -23.352 8.183 28.483 1.00 24.17 109 SER B N 1
ATOM 5201 C CA . SER B 2 109 ? -23.103 8.029 29.907 1.00 23.26 109 SER B CA 1
ATOM 5202 C C . SER B 2 109 ? -23.387 9.420 30.522 1.00 24.92 109 SER B C 1
ATOM 5203 O O . SER B 2 109 ? -23.038 10.427 29.863 1.00 26.63 109 SER B O 1
ATOM 5206 N N . PRO B 2 110 ? -23.982 9.467 31.729 1.00 25.47 110 PRO B N 1
ATOM 5207 C CA . PRO B 2 110 ? -24.250 10.751 32.439 1.00 26.76 110 PRO B CA 1
ATOM 5208 C C . PRO B 2 110 ? -23.115 11.112 33.390 1.00 25.53 110 PRO B C 1
ATOM 5209 O O . PRO B 2 110 ? -23.238 12.049 34.113 1.00 26.47 110 PRO B O 1
ATOM 5213 N N . ASP B 2 111 ? -22.017 10.346 33.394 1.00 24.69 111 ASP B N 1
ATOM 5214 C CA . ASP B 2 111 ? -21.022 10.539 34.440 1.00 26.37 111 ASP B CA 1
ATOM 5215 C C . ASP B 2 111 ? -19.621 10.367 33.906 1.00 26.60 111 ASP B C 1
ATOM 5216 O O . ASP B 2 111 ? -19.030 11.396 33.453 1.00 28.27 111 ASP B O 1
ATOM 5221 N N . VAL B 2 112 ? -19.067 9.140 33.950 1.00 24.44 112 VAL B N 1
ATOM 5222 C CA . VAL B 2 112 ? -17.705 8.898 33.422 1.00 22.70 112 VAL B CA 1
ATOM 5223 C C . VAL B 2 112 ? -17.687 7.981 32.171 1.00 20.90 112 VAL B C 1
ATOM 5224 O O . VAL B 2 112 ? -18.740 7.561 31.712 1.00 20.94 112 VAL B O 1
ATOM 5228 N N . ILE B 2 113 ? -16.505 7.667 31.655 1.00 19.96 113 ILE B N 1
ATOM 5229 C CA . ILE B 2 113 ? -16.390 6.804 30.482 1.00 20.95 113 ILE B CA 1
ATOM 5230 C C . ILE B 2 113 ? -16.779 5.362 30.995 1.00 20.96 113 ILE B C 1
ATOM 5231 O O . ILE B 2 113 ? -16.293 4.922 32.032 1.00 22.20 113 ILE B O 1
ATOM 5236 N N . HIS B 2 114 ? -17.562 4.634 30.208 1.00 21.68 114 HIS B N 1
ATOM 5237 C CA . HIS B 2 114 ? -17.757 3.206 30.541 1.00 20.47 114 HIS B CA 1
ATOM 5238 C C . HIS B 2 114 ? -17.450 2.441 29.265 1.00 22.30 114 HIS B C 1
ATOM 5239 O O . HIS B 2 114 ? -17.386 3.009 28.151 1.00 22.02 114 HIS B O 1
ATOM 5246 N N . GLY B 2 115 ? -17.184 1.149 29.424 1.00 19.92 115 GLY B N 1
ATOM 5247 C CA . GLY B 2 115 ? -17.145 0.297 28.288 1.00 19.61 115 GLY B CA 1
ATOM 5248 C C . GLY B 2 115 ? -18.502 -0.300 28.015 1.00 19.45 115 GLY B C 1
ATOM 5249 O O . GLY B 2 115 ? -19.393 -0.314 28.866 1.00 20.52 115 GLY B O 1
ATOM 5250 N N . PHE B 2 116 ? -18.678 -0.896 26.813 1.00 20.54 116 PHE B N 1
ATOM 5251 C CA . PHE B 2 116 ? -19.897 -1.571 26.510 1.00 19.67 116 PHE B CA 1
ATOM 5252 C C . PHE B 2 116 ? -19.521 -2.797 25.662 1.00 22.86 116 PHE B C 1
ATOM 5253 O O . PHE B 2 116 ? -19.404 -2.718 24.407 1.00 21.44 116 PHE B O 1
ATOM 5261 N N . HIS B 2 117 ? -19.313 -3.928 26.329 1.00 21.02 117 HIS B N 1
ATOM 5262 C CA . HIS B 2 117 ? -18.683 -5.083 25.665 1.00 19.92 117 HIS B CA 1
ATOM 5263 C C . HIS B 2 117 ? -19.691 -6.199 25.802 1.00 24.07 117 HIS B C 1
ATOM 5264 O O . HIS B 2 117 ? -19.995 -6.628 26.912 1.00 22.62 117 HIS B O 1
ATOM 5271 N N . VAL B 2 118 ? -20.270 -6.638 24.681 1.00 20.94 118 VAL B N 1
ATOM 5272 C CA . VAL B 2 118 ? -21.332 -7.576 24.765 1.00 21.07 118 VAL B CA 1
ATOM 5273 C C . VAL B 2 118 ? -20.722 -8.904 24.519 1.00 22.60 118 VAL B C 1
ATOM 5274 O O . VAL B 2 118 ? -20.247 -9.260 23.383 1.00 20.51 118 VAL B O 1
ATOM 5278 N N . GLU B 2 119 ? -20.702 -9.687 25.591 1.00 22.36 119 GLU B N 1
ATOM 5279 C CA . GLU B 2 119 ? -20.044 -10.943 25.588 1.00 23.87 119 GLU B CA 1
ATOM 5280 C C . GLU B 2 119 ? -20.602 -11.888 24.542 1.00 24.95 119 GLU B C 1
ATOM 5281 O O . GLU B 2 119 ? -21.827 -12.128 24.461 1.00 25.99 119 GLU B O 1
ATOM 5287 N N . GLY B 2 120 ? -19.710 -12.404 23.698 1.00 27.08 120 GLY B N 1
ATOM 5288 C CA . GLY B 2 120 ? -20.097 -13.372 22.692 1.00 26.67 120 GLY B CA 1
ATOM 5289 C C . GLY B 2 120 ? -20.262 -12.677 21.342 1.00 28.96 120 GLY B C 1
ATOM 5290 O O . GLY B 2 120 ? -20.571 -13.356 20.351 1.00 27.43 120 GLY B O 1
ATOM 5291 N N . THR B 2 121 ? -20.034 -11.360 21.306 1.00 26.32 121 THR B N 1
ATOM 5292 C CA . THR B 2 121 ? -20.187 -10.606 20.052 1.00 25.73 121 THR B CA 1
ATOM 5293 C C . THR B 2 121 ? -18.978 -9.775 19.903 1.00 26.61 121 THR B C 1
ATOM 5294 O O . THR B 2 121 ? -18.103 -9.744 20.854 1.00 25.75 121 THR B O 1
ATOM 5298 N N . ASN B 2 122 ? -18.893 -9.079 18.750 1.00 25.14 122 ASN B N 1
ATOM 5299 C CA . ASN B 2 122 ? -17.895 -8.072 18.494 1.00 24.45 122 ASN B CA 1
ATOM 5300 C C . ASN B 2 122 ? -18.276 -6.706 18.948 1.00 24.28 122 ASN B C 1
ATOM 5301 O O . ASN B 2 122 ? -17.511 -5.743 18.711 1.00 25.41 122 ASN B O 1
ATOM 5306 N N . ILE B 2 123 ? -19.431 -6.561 19.609 1.00 21.12 123 ILE B N 1
ATOM 5307 C CA . ILE B 2 123 ? -19.756 -5.284 20.139 1.00 20.13 123 ILE B CA 1
ATOM 5308 C C . ILE B 2 123 ? -18.843 -4.886 21.304 1.00 25.19 123 ILE B C 1
ATOM 5309 O O . ILE B 2 123 ? -18.899 -5.556 22.357 1.00 22.78 123 ILE B O 1
ATOM 5314 N N . ASN B 2 124 ? -18.061 -3.798 21.147 1.00 21.40 124 ASN B N 1
ATOM 5315 C CA . ASN B 2 124 ? -17.054 -3.466 22.140 1.00 22.02 124 ASN B CA 1
ATOM 5316 C C . ASN B 2 124 ? -16.740 -2.032 21.928 1.00 21.23 124 ASN B C 1
ATOM 5317 O O . ASN B 2 124 ? -15.851 -1.694 21.145 1.00 25.19 124 ASN B O 1
ATOM 5322 N N . VAL B 2 125 ? -17.410 -1.168 22.652 1.00 25.19 125 VAL B N 1
ATOM 5323 C CA . VAL B 2 125 ? -17.355 0.259 22.348 1.00 23.64 125 VAL B CA 1
ATOM 5324 C C . VAL B 2 125 ? -17.230 1.073 23.610 1.00 25.08 125 VAL B C 1
ATOM 5325 O O . VAL B 2 125 ? -17.901 0.758 24.631 1.00 25.86 125 VAL B O 1
ATOM 5329 N N . GLU B 2 126 ? -16.422 2.133 23.542 1.00 22.42 126 GLU B N 1
ATOM 5330 C CA . GLU B 2 126 ? -16.244 3.086 24.632 1.00 23.76 126 GLU B CA 1
ATOM 5331 C C . GLU B 2 126 ? -17.426 3.999 24.670 1.00 24.10 126 GLU B C 1
ATOM 5332 O O . GLU B 2 126 ? -17.920 4.419 23.573 1.00 22.75 126 GLU B O 1
ATOM 5338 N N . VAL B 2 127 ? -17.854 4.356 25.873 1.00 20.77 127 VAL B N 1
ATOM 5339 C CA . VAL B 2 127 ? -19.046 5.190 26.062 1.00 22.83 127 VAL B CA 1
ATOM 5340 C C . VAL B 2 127 ? -18.580 6.469 26.716 1.00 23.39 127 VAL B C 1
ATOM 5341 O O . VAL B 2 127 ? -18.169 6.479 27.859 1.00 23.26 127 VAL B O 1
ATOM 5345 N N . LEU B 2 128 ? -18.644 7.583 25.978 1.00 23.68 128 LEU B N 1
ATOM 5346 C CA . LEU B 2 128 ? -18.101 8.856 26.521 1.00 25.51 128 LEU B CA 1
ATOM 5347 C C . LEU B 2 128 ? -19.224 9.777 26.893 1.00 26.57 128 LEU B C 1
ATOM 5348 O O . LEU B 2 128 ? -20.066 10.036 26.058 1.00 29.50 128 LEU B O 1
ATOM 5353 N N . PRO B 2 129 ? -19.209 10.324 28.113 1.00 26.22 129 PRO B N 1
ATOM 5354 C CA . PRO B 2 129 ? -20.207 11.335 28.476 1.00 27.75 129 PRO B CA 1
ATOM 5355 C C . PRO B 2 129 ? -20.128 12.502 27.469 1.00 29.24 129 PRO B C 1
ATOM 5356 O O . PRO B 2 129 ? -19.024 12.948 27.112 1.00 29.30 129 PRO B O 1
ATOM 5360 N N . GLY B 2 130 ? -21.291 12.929 26.987 1.00 28.56 130 GLY B N 1
ATOM 5361 C CA . GLY B 2 130 ? -21.373 14.011 25.981 1.00 27.59 130 GLY B CA 1
ATOM 5362 C C . GLY B 2 130 ? -21.394 13.580 24.565 1.00 30.12 130 GLY B C 1
ATOM 5363 O O . GLY B 2 130 ? -21.625 14.390 23.647 1.00 30.06 130 GLY B O 1
ATOM 5364 N N . GLU B 2 131 ? -21.146 12.302 24.339 1.00 27.28 131 GLU B N 1
ATOM 5365 C CA . GLU B 2 131 ? -21.152 11.795 23.063 1.00 29.14 131 GLU B CA 1
ATOM 5366 C C . GLU B 2 131 ? -22.078 10.629 23.027 1.00 28.45 131 GLU B C 1
ATOM 5367 O O . GLU B 2 131 ? -22.301 9.962 24.039 1.00 30.04 131 GLU B O 1
ATOM 5373 N N . VAL B 2 132 ? -22.628 10.359 21.861 1.00 28.09 132 VAL B N 1
ATOM 5374 C CA . VAL B 2 132 ? -23.341 9.118 21.632 1.00 28.35 132 VAL B CA 1
ATOM 5375 C C . VAL B 2 132 ? -22.536 8.087 20.810 1.00 29.82 132 VAL B C 1
ATOM 5376 O O . VAL B 2 132 ? -22.072 8.373 19.657 1.00 27.24 132 VAL B O 1
ATOM 5380 N N . SER B 2 133 ? -22.318 6.897 21.381 1.00 25.87 133 SER B N 1
ATOM 5381 C CA . SER B 2 133 ? -21.710 5.831 20.608 1.00 26.58 133 SER B CA 1
ATOM 5382 C C . SER B 2 133 ? -22.740 5.009 19.869 1.00 28.64 133 SER B C 1
ATOM 5383 O O . SER B 2 133 ? -23.628 4.443 20.510 1.00 29.30 133 SER B O 1
ATOM 5386 N N . THR B 2 134 ? -22.617 4.906 18.550 1.00 27.98 134 THR B N 1
ATOM 5387 C CA . THR B 2 134 ? -23.595 4.159 17.725 1.00 27.31 134 THR B CA 1
ATOM 5388 C C . THR B 2 134 ? -22.942 3.030 17.042 1.00 26.59 134 THR B C 1
ATOM 5389 O O . THR B 2 134 ? -21.967 3.190 16.287 1.00 27.94 134 THR B O 1
ATOM 5393 N N . VAL B 2 135 ? -23.458 1.826 17.287 1.00 27.66 135 VAL B N 1
ATOM 5394 C CA . VAL B 2 135 ? -22.899 0.638 16.709 1.00 25.63 135 VAL B CA 1
ATOM 5395 C C . VAL B 2 135 ? -24.032 -0.245 16.295 1.00 27.06 135 VAL B C 1
ATOM 5396 O O . VAL B 2 135 ? -25.115 -0.079 16.816 1.00 28.01 135 VAL B O 1
ATOM 5400 N N . ARG B 2 136 ? -23.792 -1.219 15.399 1.00 28.45 136 ARG B N 1
ATOM 5401 C CA . ARG B 2 136 ? -24.872 -1.939 14.784 1.00 28.71 136 ARG B CA 1
ATOM 5402 C C . ARG B 2 136 ? -24.558 -3.398 14.853 1.00 26.36 136 ARG B C 1
ATOM 5403 O O . ARG B 2 136 ? -23.416 -3.824 14.607 1.00 27.73 136 ARG B O 1
ATOM 5411 N N . TYR B 2 137 ? -25.546 -4.211 15.185 1.00 24.56 137 TYR B N 1
ATOM 5412 C CA . TYR B 2 137 ? -25.280 -5.651 15.231 1.00 26.70 137 TYR B CA 1
ATOM 5413 C C . TYR B 2 137 ? -26.558 -6.401 15.032 1.00 26.90 137 TYR B C 1
ATOM 5414 O O . TYR B 2 137 ? -27.601 -5.927 15.413 1.00 29.64 137 TYR B O 1
ATOM 5423 N N . THR B 2 138 ? -26.488 -7.598 14.483 1.00 26.36 138 THR B N 1
ATOM 5424 C CA . THR B 2 138 ? -27.711 -8.385 14.365 1.00 28.09 138 THR B CA 1
ATOM 5425 C C . THR B 2 138 ? -27.467 -9.637 15.147 1.00 27.71 138 THR B C 1
ATOM 5426 O O . THR B 2 138 ? -26.502 -10.349 14.825 1.00 29.21 138 THR B O 1
ATOM 5430 N N . PHE B 2 139 ? -28.295 -9.906 16.162 1.00 33.05 139 PHE B N 1
ATOM 5431 C CA . PHE B 2 139 ? -28.144 -11.173 16.935 1.00 33.11 139 PHE B CA 1
ATOM 5432 C C . PHE B 2 139 ? -28.741 -12.359 16.212 1.00 36.39 139 PHE B C 1
ATOM 5433 O O . PHE B 2 139 ? -29.967 -12.404 15.992 1.00 37.58 139 PHE B O 1
ATOM 5441 N N . LYS B 2 140 ? -27.903 -13.337 15.902 1.00 37.92 140 LYS B N 1
ATOM 5442 C CA . LYS B 2 140 ? -28.352 -14.510 15.213 1.00 41.28 140 LYS B CA 1
ATOM 5443 C C . LYS B 2 140 ? -28.949 -15.551 16.131 1.00 42.74 140 LYS B C 1
ATOM 5444 O O . LYS B 2 140 ? -29.800 -16.344 15.665 1.00 44.67 140 LYS B O 1
ATOM 5450 N N . ARG B 2 141 ? -28.571 -15.549 17.415 1.00 39.21 141 ARG B N 1
ATOM 5451 C CA . ARG B 2 141 ? -28.978 -16.636 18.323 1.00 39.85 141 ARG B CA 1
ATOM 5452 C C . ARG B 2 141 ? -29.750 -15.992 19.455 1.00 37.61 141 ARG B C 1
ATOM 5453 O O . ARG B 2 141 ? -29.298 -14.968 20.007 1.00 35.50 141 ARG B O 1
ATOM 5461 N N . PRO B 2 142 ? -30.913 -16.547 19.800 1.00 36.85 142 PRO B N 1
ATOM 5462 C CA . PRO B 2 142 ? -31.664 -15.984 20.913 1.00 34.92 142 PRO B CA 1
ATOM 5463 C C . PRO B 2 142 ? -31.023 -16.358 22.252 1.00 35.70 142 PRO B C 1
ATOM 5464 O O . PRO B 2 142 ? -30.274 -17.333 22.322 1.00 36.25 142 PRO B O 1
ATOM 5468 N N . GLY B 2 143 ? -31.331 -15.590 23.300 1.00 33.45 143 GLY B N 1
ATOM 5469 C CA . GLY B 2 143 ? -30.861 -15.961 24.638 1.00 33.21 143 GLY B CA 1
ATOM 5470 C C . GLY B 2 143 ? -30.348 -14.742 25.341 1.00 30.68 143 GLY B C 1
ATOM 5471 O O . GLY B 2 143 ? -30.554 -13.615 24.879 1.00 30.04 143 GLY B O 1
ATOM 5472 N N . GLU B 2 144 ? -29.650 -14.968 26.447 1.00 33.14 144 GLU B N 1
ATOM 5473 C CA . GLU B 2 144 ? -29.154 -13.879 27.304 1.00 31.20 144 GLU B CA 1
ATOM 5474 C C . GLU B 2 144 ? -27.714 -13.553 27.025 1.00 29.11 144 GLU B C 1
ATOM 5475 O O . GLU B 2 144 ? -26.892 -14.438 27.013 1.00 28.83 144 GLU B O 1
ATOM 5481 N N . TYR B 2 145 ? -27.394 -12.274 26.840 1.00 25.11 145 TYR B N 1
ATOM 5482 C CA . TYR B 2 145 ? -26.004 -11.870 26.563 1.00 25.12 145 TYR B CA 1
ATOM 5483 C C . TYR B 2 145 ? -25.623 -10.924 27.707 1.00 24.25 145 TYR B C 1
ATOM 5484 O O . TYR B 2 145 ? -26.444 -10.061 28.076 1.00 28.23 145 TYR B O 1
ATOM 5493 N N . ARG B 2 146 ? -24.430 -11.089 28.260 1.00 22.09 146 ARG B N 1
ATOM 5494 C CA . ARG B 2 146 ? -23.999 -10.207 29.385 1.00 20.64 146 ARG B CA 1
ATOM 5495 C C . ARG B 2 146 ? -23.259 -8.984 28.724 1.00 19.02 146 ARG B C 1
ATOM 5496 O O . ARG B 2 146 ? -22.418 -9.193 27.810 1.00 19.55 146 ARG B O 1
ATOM 5504 N N . ILE B 2 147 ? -23.542 -7.787 29.218 1.00 19.79 147 ILE B N 1
ATOM 5505 C CA . ILE B 2 147 ? -22.737 -6.597 28.921 1.00 18.36 147 ILE B CA 1
ATOM 5506 C C . ILE B 2 147 ? -21.702 -6.418 30.015 1.00 18.13 147 ILE B C 1
ATOM 5507 O O . ILE B 2 147 ? -22.069 -6.423 31.189 1.00 19.14 147 ILE B O 1
ATOM 5512 N N . ILE B 2 148 ? -20.423 -6.295 29.640 1.00 17.50 148 ILE B N 1
ATOM 5513 C CA . ILE B 2 148 ? -19.366 -6.079 30.695 1.00 18.94 148 ILE B CA 1
ATOM 5514 C C . ILE B 2 148 ? -18.886 -4.615 30.483 1.00 18.80 148 ILE B C 1
ATOM 5515 O O . ILE B 2 148 ? -18.672 -4.196 29.348 1.00 19.62 148 ILE B O 1
ATOM 5520 N N . CYS B 2 149 ? -18.752 -3.878 31.579 1.00 19.42 149 CYS B N 1
ATOM 5521 C CA . CYS B 2 149 ? -18.002 -2.583 31.549 1.00 18.35 149 CYS B CA 1
ATOM 5522 C C . CYS B 2 149 ? -16.515 -2.891 31.554 1.00 18.34 149 CYS B C 1
ATOM 5523 O O . CYS B 2 149 ? -15.942 -3.489 32.552 1.00 18.30 149 CYS B O 1
ATOM 5526 N N . ASN B 2 150 ? -15.845 -2.581 30.436 1.00 17.53 150 ASN B N 1
ATOM 5527 C CA . ASN B 2 150 ? -14.425 -2.829 30.304 1.00 17.02 150 ASN B CA 1
ATOM 5528 C C . ASN B 2 150 ? -13.558 -1.603 30.281 1.00 17.11 150 ASN B C 1
ATOM 5529 O O . ASN B 2 150 ? -12.371 -1.701 29.894 1.00 17.66 150 ASN B O 1
ATOM 5534 N N . GLN B 2 151 ? -14.104 -0.480 30.780 1.00 18.78 151 GLN B N 1
ATOM 5535 C CA . GLN B 2 151 ? -13.276 0.691 30.989 1.00 18.25 151 GLN B CA 1
ATOM 5536 C C . GLN B 2 151 ? -13.470 1.129 32.462 1.00 17.25 151 GLN B C 1
ATOM 5537 O O . GLN B 2 151 ? -14.574 1.476 32.925 1.00 19.09 151 GLN B O 1
ATOM 5543 N N . TYR B 2 152 ? -12.354 1.115 33.181 1.00 19.67 152 TYR B N 1
ATOM 5544 C CA . TYR B 2 152 ? -12.338 1.490 34.599 1.00 21.94 152 TYR B CA 1
ATOM 5545 C C . TYR B 2 152 ? -13.075 2.802 34.788 1.00 21.48 152 TYR B C 1
ATOM 5546 O O . TYR B 2 152 ? -12.722 3.815 34.149 1.00 23.64 152 TYR B O 1
ATOM 5555 N N . CYS B 2 153 ? -14.106 2.765 35.645 1.00 21.17 153 CYS B N 1
ATOM 5556 C CA . CYS B 2 153 ? -15.051 3.884 35.814 1.00 22.18 153 CYS B CA 1
ATOM 5557 C C . CYS B 2 153 ? -15.175 4.153 37.323 1.00 21.75 153 CYS B C 1
ATOM 5558 O O . CYS B 2 153 ? -16.075 4.837 37.799 1.00 21.85 153 CYS B O 1
ATOM 5561 N N . GLY B 2 154 ? -14.226 3.634 38.097 1.00 20.47 154 GLY B N 1
ATOM 5562 C CA . GLY B 2 154 ? -14.321 3.818 39.581 1.00 18.96 154 GLY B CA 1
ATOM 5563 C C . GLY B 2 154 ? -14.483 2.512 40.338 1.00 21.40 154 GLY B C 1
ATOM 5564 O O . GLY B 2 154 ? -14.355 1.436 39.773 1.00 19.65 154 GLY B O 1
ATOM 5565 N N . LEU B 2 155 ? -14.722 2.613 41.648 1.00 21.35 155 LEU B N 1
ATOM 5566 C CA . LEU B 2 155 ? -14.648 1.475 42.480 1.00 21.71 155 LEU B CA 1
ATOM 5567 C C . LEU B 2 155 ? -15.745 0.425 42.251 1.00 22.19 155 LEU B C 1
ATOM 5568 O O . LEU B 2 155 ? -15.596 -0.690 42.696 1.00 24.31 155 LEU B O 1
ATOM 5573 N N . GLY B 2 156 ? -16.836 0.822 41.635 1.00 21.56 156 GLY B N 1
ATOM 5574 C CA . GLY B 2 156 ? -17.886 -0.137 41.256 1.00 21.11 156 GLY B CA 1
ATOM 5575 C C . GLY B 2 156 ? -17.629 -0.811 39.898 1.00 21.01 156 GLY B C 1
ATOM 5576 O O . GLY B 2 156 ? -18.507 -1.600 39.435 1.00 20.31 156 GLY B O 1
ATOM 5577 N N . HIS B 2 157 ? -16.481 -0.538 39.264 1.00 20.10 157 HIS B N 1
ATOM 5578 C CA . HIS B 2 157 ? -16.223 -1.092 37.939 1.00 20.98 157 HIS B CA 1
ATOM 5579 C C . HIS B 2 157 ? -16.371 -2.635 37.816 1.00 20.39 157 HIS B C 1
ATOM 5580 O O . HIS B 2 157 ? -16.973 -3.108 36.893 1.00 20.14 157 HIS B O 1
ATOM 5587 N N . GLN B 2 158 ? -15.770 -3.392 38.729 1.00 19.45 158 GLN B N 1
ATOM 5588 C CA . GLN B 2 158 ? -15.704 -4.853 38.557 1.00 21.07 158 GLN B CA 1
ATOM 5589 C C . GLN B 2 158 ? -17.078 -5.477 38.667 1.00 19.65 158 GLN B C 1
ATOM 5590 O O . GLN B 2 158 ? -17.225 -6.623 38.263 1.00 22.13 158 GLN B O 1
ATOM 5599 N N . ASN B 2 159 ? -18.078 -4.770 39.190 1.00 20.03 159 ASN B N 1
ATOM 5600 C CA . ASN B 2 159 ? -19.411 -5.377 39.261 1.00 23.90 159 ASN B CA 1
ATOM 5601 C C . ASN B 2 159 ? -20.417 -4.681 38.371 1.00 20.68 159 ASN B C 1
ATOM 5602 O O . ASN B 2 159 ? -21.587 -4.872 38.561 1.00 22.06 159 ASN B O 1
ATOM 5607 N N . MET B 2 160 ? -19.947 -3.943 37.359 1.00 19.34 160 MET B N 1
ATOM 5608 C CA . MET B 2 160 ? -20.821 -3.211 36.512 1.00 19.20 160 MET B CA 1
ATOM 5609 C C . MET B 2 160 ? -21.120 -4.096 35.231 1.00 20.04 160 MET B C 1
ATOM 5610 O O . MET B 2 160 ? -20.301 -4.239 34.339 1.00 20.94 160 MET B O 1
ATOM 5615 N N . PHE B 2 161 ? -22.314 -4.671 35.236 1.00 19.80 161 PHE B N 1
ATOM 5616 C CA . PHE B 2 161 ? -22.741 -5.566 34.202 1.00 19.99 161 PHE B CA 1
ATOM 5617 C C . PHE B 2 161 ? -24.163 -5.185 33.855 1.00 17.36 161 PHE B C 1
ATOM 5618 O O . PHE B 2 161 ? -24.883 -4.587 34.664 1.00 20.30 161 PHE B O 1
ATOM 5626 N N . GLY B 2 162 ? -24.572 -5.557 32.645 1.00 20.39 162 GLY B N 1
ATOM 5627 C CA . GLY B 2 162 ? -25.967 -5.467 32.214 1.00 19.37 162 GLY B CA 1
ATOM 5628 C C . GLY B 2 162 ? -26.331 -6.690 31.373 1.00 18.39 162 GLY B C 1
ATOM 5629 O O . GLY B 2 162 ? -25.490 -7.662 31.260 1.00 18.66 162 GLY B O 1
ATOM 5630 N N . THR B 2 163 ? -27.532 -6.680 30.804 1.00 19.94 163 THR B N 1
ATOM 5631 C CA . THR B 2 163 ? -28.065 -7.889 30.118 1.00 23.90 163 THR B CA 1
ATOM 5632 C C . THR B 2 163 ? -28.749 -7.492 28.861 1.00 24.13 163 THR B C 1
ATOM 5633 O O . THR B 2 163 ? -29.475 -6.546 28.903 1.00 23.20 163 THR B O 1
ATOM 5637 N N . ILE B 2 164 ? -28.532 -8.269 27.784 1.00 23.96 164 ILE B N 1
ATOM 5638 C CA . ILE B 2 164 ? -29.329 -8.142 26.569 1.00 22.37 164 ILE B CA 1
ATOM 5639 C C . ILE B 2 164 ? -30.088 -9.475 26.492 1.00 22.61 164 ILE B C 1
ATOM 5640 O O . ILE B 2 164 ? -29.488 -10.509 26.594 1.00 26.51 164 ILE B O 1
ATOM 5645 N N . VAL B 2 165 ? -31.395 -9.413 26.321 1.00 21.89 165 VAL B N 1
ATOM 5646 C CA . VAL B 2 165 ? -32.174 -10.657 26.099 1.00 24.20 165 VAL B CA 1
ATOM 5647 C C . VAL B 2 165 ? -32.605 -10.608 24.608 1.00 23.77 165 VAL B C 1
ATOM 5648 O O . VAL B 2 165 ? -33.274 -9.652 24.219 1.00 25.46 165 VAL B O 1
ATOM 5652 N N . VAL B 2 166 ? -32.219 -11.618 23.826 1.00 25.09 166 VAL B N 1
ATOM 5653 C CA . VAL B 2 166 ? -32.617 -11.623 22.403 1.00 26.32 166 VAL B CA 1
ATOM 5654 C C . VAL B 2 166 ? -33.760 -12.631 22.381 1.00 28.53 166 VAL B C 1
ATOM 5655 O O . VAL B 2 166 ? -33.555 -13.805 22.729 1.00 28.58 166 VAL B O 1
ATOM 5659 N N . LYS B 2 167 ? -34.949 -12.133 22.065 1.00 32.18 167 LYS B N 1
ATOM 5660 C CA . LYS B 2 167 ? -36.187 -12.940 22.056 1.00 38.70 167 LYS B CA 1
ATOM 5661 C C . LYS B 2 167 ? -36.264 -13.753 20.756 1.00 41.58 167 LYS B C 1
ATOM 5662 O O . LYS B 2 167 ? -35.903 -13.261 19.708 1.00 40.90 167 LYS B O 1
ATOM 5668 N N . GLU B 2 168 ? -36.755 -14.980 20.844 1.00 46.74 168 GLU B N 1
ATOM 5669 C CA . GLU B 2 168 ? -36.887 -15.866 19.662 1.00 52.41 168 GLU B CA 1
ATOM 5670 C C . GLU B 2 168 ? -37.722 -15.289 18.523 1.00 55.71 168 GLU B C 1
ATOM 5671 O O . GLU B 2 168 ? -37.840 -15.877 17.435 1.00 60.48 168 GLU B O 1
ATOM 5678 N N . LYS C 3 4 ? 24.512 -19.270 4.081 1.00 54.35 4 LYS C N 1
ATOM 5679 C CA . LYS C 3 4 ? 23.254 -18.612 4.475 1.00 50.13 4 LYS C CA 1
ATOM 5680 C C . LYS C 3 4 ? 23.102 -18.565 6.020 1.00 46.37 4 LYS C C 1
ATOM 5681 O O . LYS C 3 4 ? 23.603 -19.427 6.748 1.00 45.97 4 LYS C O 1
ATOM 5687 N N . PRO C 3 5 ? 22.407 -17.551 6.505 1.00 42.31 5 PRO C N 1
ATOM 5688 C CA . PRO C 3 5 ? 22.129 -17.451 7.944 1.00 39.18 5 PRO C CA 1
ATOM 5689 C C . PRO C 3 5 ? 20.959 -18.374 8.369 1.00 38.39 5 PRO C C 1
ATOM 5690 O O . PRO C 3 5 ? 19.854 -17.885 8.685 1.00 37.88 5 PRO C O 1
ATOM 5694 N N . LYS C 3 6 ? 21.202 -19.682 8.380 1.00 38.78 6 LYS C N 1
ATOM 5695 C CA . LYS C 3 6 ? 20.184 -20.681 8.743 1.00 41.00 6 LYS C CA 1
ATOM 5696 C C . LYS C 3 6 ? 19.521 -20.407 10.159 1.00 38.93 6 LYS C C 1
ATOM 5697 O O . LYS C 3 6 ? 18.323 -20.658 10.372 1.00 36.01 6 LYS C O 1
ATOM 5703 N N . GLY C 3 7 ? 20.320 -19.892 11.089 1.00 37.60 7 GLY C N 1
ATOM 5704 C CA . GLY C 3 7 ? 19.855 -19.665 12.463 1.00 36.42 7 GLY C CA 1
ATOM 5705 C C . GLY C 3 7 ? 18.892 -18.499 12.448 1.00 32.80 7 GLY C C 1
ATOM 5706 O O . GLY C 3 7 ? 17.763 -18.627 12.920 1.00 32.76 7 GLY C O 1
ATOM 5707 N N . ALA C 3 8 ? 19.324 -17.373 11.887 1.00 31.32 8 ALA C N 1
ATOM 5708 C CA . ALA C 3 8 ? 18.420 -16.198 11.697 1.00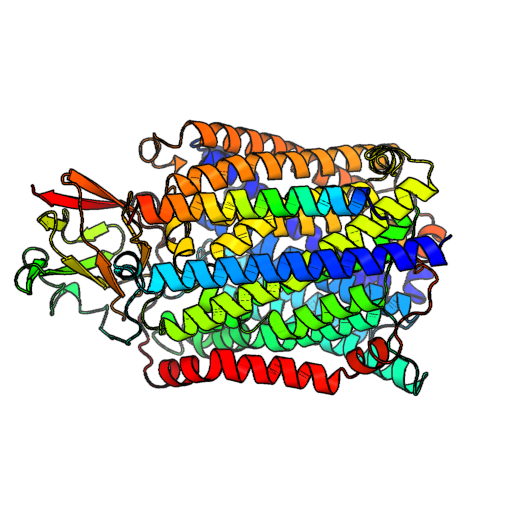 31.40 8 ALA C CA 1
ATOM 5709 C C . ALA C 3 8 ? 17.103 -16.545 10.941 1.00 32.94 8 ALA C C 1
ATOM 5710 O O . ALA C 3 8 ? 15.975 -16.207 11.374 1.00 32.43 8 ALA C O 1
ATOM 5712 N N . LEU C 3 9 ? 17.216 -17.292 9.848 1.00 33.36 9 LEU C N 1
ATOM 5713 C CA . LEU C 3 9 ? 15.987 -17.855 9.248 1.00 33.51 9 LEU C CA 1
ATOM 5714 C C . LEU C 3 9 ? 15.109 -18.699 10.155 1.00 32.48 9 LEU C C 1
ATOM 5715 O O . LEU C 3 9 ? 13.876 -18.659 10.040 1.00 33.84 9 LEU C O 1
ATOM 5720 N N . ALA C 3 10 ? 15.702 -19.500 11.039 1.00 32.60 10 ALA C N 1
ATOM 5721 C CA . ALA C 3 10 ? 14.901 -20.333 11.886 1.00 31.52 10 ALA C CA 1
ATOM 5722 C C . ALA C 3 10 ? 14.110 -19.343 12.819 1.00 30.70 10 ALA C C 1
ATOM 5723 O O . ALA C 3 10 ? 12.894 -19.525 12.999 1.00 32.23 10 ALA C O 1
ATOM 5725 N N . VAL C 3 11 ? 14.803 -18.334 13.365 1.00 33.94 11 VAL C N 1
ATOM 5726 C CA . VAL C 3 11 ? 14.135 -17.287 14.178 1.00 31.33 11 VAL C CA 1
ATOM 5727 C C . VAL C 3 11 ? 12.968 -16.613 13.442 1.00 30.20 11 VAL C C 1
ATOM 5728 O O . VAL C 3 11 ? 11.833 -16.622 13.938 1.00 28.28 11 VAL C O 1
ATOM 5732 N N . ILE C 3 12 ? 13.235 -16.021 12.271 1.00 32.41 12 ILE C N 1
ATOM 5733 C CA . ILE C 3 12 ? 12.143 -15.417 11.513 1.00 30.54 12 ILE C CA 1
ATOM 5734 C C . ILE C 3 12 ? 11.033 -16.390 11.093 1.00 31.14 12 ILE C C 1
ATOM 5735 O O . ILE C 3 12 ? 9.907 -15.964 10.950 1.00 31.20 12 ILE C O 1
ATOM 5740 N N . LEU C 3 13 ? 11.323 -17.692 11.005 1.00 33.67 13 LEU C N 1
ATOM 5741 C CA . LEU C 3 13 ? 10.266 -18.679 10.757 1.00 35.94 13 LEU C CA 1
ATOM 5742 C C . LEU C 3 13 ? 9.328 -18.764 12.017 1.00 34.41 13 LEU C C 1
ATOM 5743 O O . LEU C 3 13 ? 8.066 -18.708 11.903 1.00 33.29 13 LEU C O 1
ATOM 5748 N N . VAL C 3 14 ? 9.939 -18.970 13.178 1.00 33.05 14 VAL C N 1
ATOM 5749 C CA . VAL C 3 14 ? 9.148 -19.052 14.436 1.00 31.53 14 VAL C CA 1
ATOM 5750 C C . VAL C 3 14 ? 8.277 -17.771 14.538 1.00 28.30 14 VAL C C 1
ATOM 5751 O O . VAL C 3 14 ? 7.095 -17.836 14.903 1.00 31.19 14 VAL C O 1
ATOM 5755 N N . LEU C 3 15 ? 8.865 -16.627 14.239 1.00 28.15 15 LEU C N 1
ATOM 5756 C CA . LEU C 3 15 ? 8.190 -15.338 14.342 1.00 27.18 15 LEU C CA 1
ATOM 5757 C C . LEU C 3 15 ? 6.983 -15.239 13.365 1.00 29.20 15 LEU C C 1
ATOM 5758 O O . LEU C 3 15 ? 5.842 -14.810 13.753 1.00 24.98 15 LEU C O 1
ATOM 5763 N N . THR C 3 16 ? 7.225 -15.617 12.095 1.00 27.83 16 THR C N 1
ATOM 5764 C CA . THR C 3 16 ? 6.124 -15.792 11.144 1.00 26.57 16 THR C CA 1
ATOM 5765 C C . THR C 3 16 ? 5.009 -16.651 11.579 1.00 27.04 16 THR C C 1
ATOM 5766 O O . THR C 3 16 ? 3.856 -16.208 11.503 1.00 28.44 16 THR C O 1
ATOM 5770 N N . LEU C 3 17 ? 5.311 -17.888 12.018 1.00 29.98 17 LEU C N 1
ATOM 5771 C CA . LEU C 3 17 ? 4.335 -18.809 12.466 1.00 29.18 17 LEU C CA 1
ATOM 5772 C C . LEU C 3 17 ? 3.556 -18.275 13.669 1.00 31.67 17 LEU C C 1
ATOM 5773 O O . LEU C 3 17 ? 2.312 -18.430 13.744 1.00 30.83 17 LEU C O 1
ATOM 5778 N N . THR C 3 18 ? 4.273 -17.620 14.583 1.00 28.19 18 THR C N 1
ATOM 5779 C CA . THR C 3 18 ? 3.583 -16.960 15.712 1.00 27.64 18 THR C CA 1
ATOM 5780 C C . THR C 3 18 ? 2.624 -15.891 15.285 1.00 24.03 18 THR C C 1
ATOM 5781 O O . THR C 3 18 ? 1.471 -15.900 15.721 1.00 25.68 18 THR C O 1
ATOM 5785 N N . ILE C 3 19 ? 3.071 -14.991 14.410 1.00 26.26 19 ILE C N 1
ATOM 5786 C CA . ILE C 3 19 ? 2.264 -13.908 13.952 1.00 25.63 19 ILE C CA 1
ATOM 5787 C C . ILE C 3 19 ? 1.018 -14.443 13.266 1.00 27.27 19 ILE C C 1
ATOM 5788 O O . ILE C 3 19 ? -0.091 -13.958 13.490 1.00 25.94 19 ILE C O 1
ATOM 5793 N N . LEU C 3 20 ? 1.214 -15.427 12.395 1.00 29.30 20 LEU C N 1
ATOM 5794 C CA . LEU C 3 20 ? 0.073 -16.038 11.690 1.00 30.02 20 LEU C CA 1
ATOM 5795 C C . LEU C 3 20 ? -0.918 -16.761 12.598 1.00 28.73 20 LEU C C 1
ATOM 5796 O O . LEU C 3 20 ? -2.124 -16.689 12.386 1.00 30.93 20 LEU C O 1
ATOM 5801 N N . VAL C 3 21 ? -0.430 -17.509 13.577 1.00 29.02 21 VAL C N 1
ATOM 5802 C CA . VAL C 3 21 ? -1.318 -18.203 14.471 1.00 28.02 21 VAL C CA 1
ATOM 5803 C C . VAL C 3 21 ? -2.160 -17.188 15.217 1.00 28.17 21 VAL C C 1
ATOM 5804 O O . VAL C 3 21 ? -3.384 -17.365 15.329 1.00 28.49 21 VAL C O 1
ATOM 5808 N N . PHE C 3 22 ? -1.526 -16.115 15.713 1.00 26.73 22 PHE C N 1
ATOM 5809 C CA . PHE C 3 22 ? -2.239 -15.058 16.457 1.00 26.71 22 PHE C CA 1
ATOM 5810 C C . PHE C 3 22 ? -3.278 -14.351 15.540 1.00 28.02 22 PHE C C 1
ATOM 5811 O O . PHE C 3 22 ? -4.451 -14.179 15.900 1.00 27.72 22 PHE C O 1
ATOM 5819 N N . TRP C 3 23 ? -2.803 -13.897 14.377 1.00 26.57 23 TRP C N 1
ATOM 5820 C CA . TRP C 3 23 ? -3.620 -13.125 13.476 1.00 25.48 23 TRP C CA 1
ATOM 5821 C C . TRP C 3 23 ? -4.798 -13.903 12.912 1.00 27.09 23 TRP C C 1
ATOM 5822 O O . TRP C 3 23 ? -5.926 -13.462 13.034 1.00 28.60 23 TRP C O 1
ATOM 5833 N N . LEU C 3 24 ? -4.539 -15.071 12.341 1.00 26.19 24 LEU C N 1
ATOM 5834 C CA . LEU C 3 24 ? -5.621 -15.927 11.798 1.00 28.45 24 LEU C CA 1
ATOM 5835 C C . LEU C 3 24 ? -6.533 -16.486 12.910 1.00 26.80 24 LEU C C 1
ATOM 5836 O O . LEU C 3 24 ? -7.729 -16.583 12.725 1.00 26.66 24 LEU C O 1
ATOM 5841 N N . GLY C 3 25 ? -5.949 -16.844 14.053 1.00 27.78 25 GLY C N 1
ATOM 5842 C CA . GLY C 3 25 ? -6.744 -17.194 15.259 1.00 27.06 25 GLY C CA 1
ATOM 5843 C C . GLY C 3 25 ? -7.768 -16.125 15.583 1.00 25.22 25 GLY C C 1
ATOM 5844 O O . GLY C 3 25 ? -8.980 -16.425 15.678 1.00 26.86 25 GLY C O 1
ATOM 5845 N N . VAL C 3 26 ? -7.308 -14.884 15.755 1.00 24.11 26 VAL C N 1
ATOM 5846 C CA . VAL C 3 26 ? -8.229 -13.842 16.167 1.00 24.31 26 VAL C CA 1
ATOM 5847 C C . VAL C 3 26 ? -9.233 -13.536 15.026 1.00 23.97 26 VAL C C 1
ATOM 5848 O O . VAL C 3 26 ? -10.392 -13.231 15.253 1.00 23.90 26 VAL C O 1
ATOM 5852 N N . TYR C 3 27 ? -8.739 -13.630 13.801 1.00 24.71 27 TYR C N 1
ATOM 5853 C CA . TYR C 3 27 ? -9.653 -13.392 12.637 1.00 24.27 27 TYR C CA 1
ATOM 5854 C C . TYR C 3 27 ? -10.773 -14.376 12.663 1.00 23.82 27 TYR C C 1
ATOM 5855 O O . TYR C 3 27 ? -11.927 -13.980 12.422 1.00 26.20 27 TYR C O 1
ATOM 5864 N N . ALA C 3 28 ? -10.467 -15.662 12.948 1.00 25.75 28 ALA C N 1
ATOM 5865 C CA . ALA C 3 28 ? -11.489 -16.701 13.081 1.00 27.53 28 ALA C CA 1
ATOM 5866 C C . ALA C 3 28 ? -12.474 -16.399 14.244 1.00 29.41 28 ALA C C 1
ATOM 5867 O O . ALA C 3 28 ? -13.693 -16.617 14.117 1.00 28.92 28 ALA C O 1
ATOM 5869 N N . VAL C 3 29 ? -11.934 -15.941 15.375 1.00 29.03 29 VAL C N 1
ATOM 5870 C CA . VAL C 3 29 ? -12.813 -15.520 16.534 1.00 26.47 29 VAL C CA 1
ATOM 5871 C C . VAL C 3 29 ? -13.711 -14.366 16.135 1.00 25.96 29 VAL C C 1
ATOM 5872 O O . VAL C 3 29 ? -14.909 -14.382 16.406 1.00 27.02 29 VAL C O 1
ATOM 5876 N N . PHE C 3 30 ? -13.147 -13.368 15.472 1.00 25.73 30 PHE C N 1
ATOM 5877 C CA . PHE C 3 30 ? -13.915 -12.216 14.978 1.00 25.59 30 PHE C CA 1
ATOM 5878 C C . PHE C 3 30 ? -15.140 -12.651 14.166 1.00 25.34 30 PHE C C 1
ATOM 5879 O O . PHE C 3 30 ? -16.268 -12.217 14.446 1.00 22.49 30 PHE C O 1
ATOM 5887 N N . PHE C 3 31 ? -14.921 -13.527 13.180 1.00 26.85 31 PHE C N 1
ATOM 5888 C CA . PHE C 3 31 ? -16.047 -13.990 12.394 1.00 28.48 31 PHE C CA 1
ATOM 5889 C C . PHE C 3 31 ? -17.016 -14.814 13.196 1.00 28.54 31 PHE C C 1
ATOM 5890 O O . PHE C 3 31 ? -18.249 -14.733 12.980 1.00 29.24 31 PHE C O 1
ATOM 5898 N N . ALA C 3 32 ? -16.481 -15.630 14.106 1.00 27.10 32 ALA C N 1
ATOM 5899 C CA . ALA C 3 32 ? -17.328 -16.476 14.923 1.00 30.17 32 ALA C CA 1
ATOM 5900 C C . ALA C 3 32 ? -18.262 -15.559 15.733 1.00 28.95 32 ALA C C 1
ATOM 5901 O O . ALA C 3 32 ? -19.417 -15.920 15.890 1.00 31.47 32 ALA C O 1
ATOM 5903 N N . ARG C 3 33 ? -17.776 -14.404 16.209 1.00 25.92 33 ARG C N 1
ATOM 5904 C CA . ARG C 3 33 ? -18.616 -13.460 17.002 1.00 28.50 33 ARG C CA 1
ATOM 5905 C C . ARG C 3 33 ? -19.406 -12.460 16.172 1.00 30.49 33 ARG C C 1
ATOM 5906 O O . ARG C 3 33 ? -20.048 -11.544 16.695 1.00 31.21 33 ARG C O 1
ATOM 5914 N N . GLY C 3 34 ? -19.360 -12.623 14.851 1.00 34.20 34 GLY C N 1
ATOM 5915 C CA . GLY C 3 34 ? -19.947 -11.636 13.981 1.00 36.14 34 GLY C CA 1
ATOM 5916 C C . GLY C 3 34 ? -21.428 -11.839 13.797 1.00 40.52 34 GLY C C 1
ATOM 5917 O O . GLY C 3 34 ? -22.014 -12.844 14.176 1.00 42.77 34 GLY C O 1
#

Organism: Thermus thermophilus (strain ATCC 27634 / DSM 579 / HB8) (NCBI:txid300852)

Nearest PDB structures (foldseek):
  3qjs-assembly1_B  TM=9.988E-01  e=4.733E-34  Thermus thermophilus HB8
  2qpd-assembly1_B  TM=9.943E-01  e=3.272E-32  Thermus thermophilus HB8
  2cua-assembly1_A  TM=9.797E-01  e=2.634E-27  Thermus thermophilus
  6pty-assembly2_B  TM=9.969E-01  e=1.080E-24  Thermus thermophilus
  6ptt-assembly2_B  TM=9.949E-01  e=2.551E-24  Thermus thermophilus

InterPro domains:
  IPR000883 Cytochrome c oxidase subunit I [PF00115] (20-473)
  IPR000883 Cytochrome c oxidase subunit I [PR01165] (129-141)
  IPR000883 Cytochrome c oxidase subunit I [PR01165] (227-248)
  IPR000883 Cytochrome c oxidase subunit I [PR01165] (298-319)
  IPR000883 Cytochrome c oxidase subunit I [PR01165] (429-450)
  IPR000883 Cytochrome c oxidase subunit I [PTHR10422] (18-496)
  IPR023615 Cytochrome c oxidase, subunit I, copper-binding site [PS00077] (229-283)
  IPR023616 Cytochrome c oxidase-like, subunit I domain [PS50855] (7-560)
  IPR033943 Ba3-like heme-copper oxidase subunit I [cd01660] (16-493)
  IPR036927 Cytochrome c oxidase-like, subunit I superfamily [G3DSA:1.20.210.10] (3-562)
  IPR036927 Cytochrome c oxidase-like, subunit I superfamily [SSF81442] (15-560)

Radius of gyration: 25.71 Å; Cα contacts (8 Å, |Δi|>4): 1492; chains: 3; bounding box: 79×54×56 Å

CATH classification: 1.20.210.10

Foldseek 3Di:
DVLCVLAVLLVLLVLLLVVLVVLQLQLCVLQLQVLLLLLLHHCVVVVCVVPVLDDDNLLSQQSNQCSNLPRNLLSLLLSLLQVVLCQVLVHHFPVVLSVVLSVLQVQLVVQLVVQSSNVQQSCHPLNFPLAAGALSNLSSSLSNLCSLVSSLVRLVVVQVVSCVVPPPDFGPQSSLLSNLLSLLLVLLCQLSNCLSVVPRNCCNVVNDFFFFRVSSLLSSLLNVQLVLVSSQSSLLSCLQWFLLLLQQFFQADSLLSLVLSLLSSQQRRLQRCLLVLVPPQDDVVLLVVSLVSLLSNLVSVVSSVVSSVVSQQRRLVVQPADDPCRSVVSTPLLFLLNPQLVLLNVLLVVLSVLVNQSSNRVSVVLQRQALLVVLNVCSRNVRNSVSNSLSCCQQVVCLSFQFHQDSVLSVLSSLLSVLSSVLSNLSSQLRNVRSSQVHGPSDSCSVVSVPRVVSVVSSVSSSVSSVSNVVSSVSSVVSSCCRVVDDDGHVVSNVPRRNTGHYDDDDDDPVSSVVSSPSVVSSVSSSVSNCVSCVVSSVVDVVPGDTDGHDHDD/DCVVVVVVVVVVVVVVVVVVVVVVVVVVVVVVVCCVDPLVQLPWDPDWDFDALQCLCPDDQNVDLVNQWAADDPQEIEGEWECEVAEIPPFAAEEAAQGKYKYWYAYSAAKWWWCWPPGPNIDIHGHGTITIGIDGHHDFAKIKTATPDDPDDCRRVRIGIYGHHD/DPVVVVVVVVVVVVVVCCVVVVVVVVVVVVD

B-factor: mean 33.05, std 13.67, range [3.49, 93.61]

Secondary structure (DSSP, 8-state):
-HHHHH-HHHHHHHHHHHHHHHHHHHHHTHHHHHHHHTTT---HHHHHHHSTT---HHHHHHHHIIIIIIIIHHHHHHHHHHHHHHHHHT----HHHHHHHHHHHHHHHHHHHHHHHTTS--STTTT-TTB---HHHHHHHHHHHHHHHHHHHHHHHHHHHHHHHSTT-PPPHHHHHHHHHHHHHHHHHHHHHHHIIIIIHHHHHTSSSEE-HHHHHHHHHHHHTHHHHHHHHHHHHHHHHTHHHHTTS-BS-HHHHHHHHHHHHHHSSTTGGGG-TT-TTS-HHHHHHHHHHHHHHHHHHHHHHHHHHHHHHHHHHHTT--SSSHHHHTS-TT-HHHHHHHHHHHHHHHHHHHHHHHTSGGGHHHHTTBTHHHHHHIIIIIIIIHHHHHHTTTTHHHHHH-PPPPHHHHHHHHHHHHHHHHHHHHHHHHHHHHHHTTPBSS--GGGSTTS-GGGHHHHHHHHHHHHHHHHHHHHHHHHHHHHHS-S---HHHHHSPP-PPPB------TTHHHHHT-HHHHHHHHHHHHHHHHHHHHHHHHTT---EE-B---/-HHHHHHHHHHHHHHHHHHHHHHHHHHHHHHHHHTTSGGGGGSPP-S--B--TTTTTTSSTTS-GGG-EEEEETTEEEEEEEEETTEEESSSEEEETTSEEEEEEE-SSS-EEEEETTSS-EEEE-TTB-EEEEEE--S-EEEEEE--S--STTGGG-EEEEEEE-/--HHHHHHHHHHHHHHHHHHHHHHHHHHHT-

Solvent-accessible surface area: 25429 Å² total; per-residue (Å²): 104,92,16,54,77,53,60,27,3,5,83,0,0,26,85,2,3,36,18,1,2,67,5,4,16,66,0,7,53,2,18,10,25,16,5,32,0,16,7,47,65,54,19,1,87,100,3,78,104,109,51,102,73,2,96,13,4,3,0,0,30,0,6,25,11,10,18,24,13,30,4,2,2,5,0,2,0,0,0,0,0,3,0,0,0,0,52,52,15,106,40,114,2,65,33,57,44,1,64,88,1,18,130,43,0,63,83,1,21,64,47,7,23,116,6,5,74,62,22,63,0,1,2,2,44,5,11,16,1,0,7,64,4,65,108,7,2,5,63,1,28,20,43,5,8,53,0,0,81,20,1,10,138,0,0,23,38,0,27,145,89,28,57,85,80,26,111,83,116,36,0,30,20,5,0,0,0,0,0,1,1,0,14,0,0,63,18,0,1,48,0,26,28,64,1,6,91,83,23,2,21,26,0,16,98,52,141,65,153,11,1,15,4,7,0,0,2,0,0,20,26,26,2,5,11,0,23,47,30,1,14,10,1,0,0,2,0,4,0,0,7,0,2,2,112,29,0,35,12,41,3,0,0,22,8,23,0,8,41,0,0,5,35,0,4,18,22,0,3,0,0,0,0,22,49,0,0,0,0,0,4,1,58,46,88,59,0,31,62,0,0,32,29,13,0,60,2,17,22,0,26,8,5,2,23,0,0,7,5,1,0,14,7,16,0,0,73,97,120,49,6,194,47,78,143,13,10,72,98,22,9,12,70,87,44,2,5,0,0,0,3,12,2,0,28,86,1,25,22,36,0,18,0,0,18,12,0,23,3,0,0,0,0,6,0,0,0,19,6,0,0,7,25,18,0,35,52,26,1,33,15,16,0,0,2,5,0,2,0,1,1,0,3,33,22,0,3,12,9,0,10,1,29,31,42,53,79,73,29,56,141,36,0,30,43,3,0,92,54,9,19,77,0,11,37,39,17,6,70,0,10,18,100,1,0,56,54,8,1,3,34,17,0,29,2,10,96,15,78,128,15,12,93,148,1,61,82,0,14,100,68,0,42,84,0,1,85,24,14,71,62,0,2,95,51,4,42,144,7,3,77,38,5,25,131,20,213,101,126,86,81,123,50,5,109,44,121,15,30,51,20,116,60,6,73,23,146,62,59,147,183,56,15,80,42,2,20,146,5,54,96,61,52,51,37,1,29,98,46,10,108,109,4,2,19,66,9,19,114,84,6,75,57,82,70,31,78,2,56,31,87,109,34,40,131,45,63,160,32,11,62,27,7,22,60,89,1,140,42,7,28,63,96,0,66,48,11,0,107,86,3,30,61,53,0,46,124,0,57,91,33,129,5,17,20,3,20,1,45,16,162,30,59,108,36,71,10,85,64,6,113,136,70,50,68,16,36,71,47,96,131,2,55,65,102,77,19,140,90,39,46,9,0,45,0,6,0,37,31,74,10,2,67,16,74,56,0,88,2,43,65,34,1,52,0,8,0,32,0,0,0,11,5,0,5,0,0,0,0,0,37,27,0,0,0,1,1,1,0,0,1,2,9,4,0,10,1,105,20,40,0,102,145,54,32,139,16,65,0,1,2,1,5,4,0,0,75,18,2,24,93,1,43,4,35,0,30,3,102,181,146,7,74,0,0,45,30,36,17,92,77,12,10,80,28,1,53,110,40,0,87,35,4,29,63,41,0,70,87,29,12